Protein AF-A0A7S4EEW3-F1 (afdb_monomer)

InterPro domains:
  IPR026705 HID1/Ecm30 [PTHR21575] (1-795)

Solvent-accessible surface area (backbone atoms only — not comparable to full-atom values): 45426 Å² total; per-residue (Å²): 124,65,68,68,55,42,55,49,52,44,43,50,50,51,49,40,50,68,74,46,93,65,62,86,80,43,58,70,60,53,51,47,61,28,65,49,66,88,47,60,67,58,49,51,67,63,52,37,72,69,52,46,46,42,19,62,76,77,28,41,70,40,41,52,44,52,53,48,53,36,41,51,46,37,45,48,44,64,77,54,75,50,75,92,45,48,65,34,39,51,36,33,35,42,50,47,28,56,41,46,40,60,67,48,50,62,36,64,88,88,60,55,46,64,66,53,48,43,60,34,62,37,59,62,74,84,86,56,57,81,74,64,57,56,77,69,64,81,75,80,80,78,87,84,83,84,81,92,78,92,76,90,82,88,82,90,80,93,76,84,87,74,87,78,76,87,69,83,76,71,85,72,52,77,26,50,50,55,50,44,50,42,30,38,41,42,47,59,57,29,65,82,55,34,26,82,72,74,92,68,87,66,59,88,88,67,67,72,58,82,66,68,83,81,47,73,62,28,51,56,56,28,56,75,39,78,70,48,60,61,65,48,77,40,85,64,48,46,71,67,65,44,78,70,53,38,58,36,71,36,47,51,58,101,32,57,48,77,52,28,73,85,57,66,55,76,70,74,56,53,82,20,31,66,52,41,43,48,41,50,46,27,53,47,33,60,52,47,60,64,41,27,28,45,40,76,73,58,51,62,65,66,50,63,52,49,43,49,64,21,30,70,81,28,45,58,45,52,34,49,50,38,20,30,51,14,43,40,42,61,59,55,48,71,58,78,86,75,50,72,54,52,54,50,34,32,44,50,26,40,50,47,50,47,56,60,56,62,41,40,47,83,34,64,50,63,45,31,22,25,78,82,55,40,54,26,45,47,56,72,62,49,68,38,90,36,38,25,46,53,31,28,53,55,15,51,65,67,39,57,71,42,49,51,50,53,51,52,19,53,31,57,56,46,38,54,80,48,51,59,76,68,46,94,54,80,84,60,46,58,82,78,88,45,61,67,45,50,51,52,47,51,41,47,41,57,70,56,17,86,55,44,50,59,44,41,49,75,76,48,71,54,61,56,50,50,53,40,42,46,49,51,37,52,74,33,27,64,41,73,87,38,45,64,59,39,49,55,46,48,50,49,47,30,50,48,28,42,35,71,52,43,23,48,58,29,55,48,76,53,82,82,84,68,87,61,92,68,81,89,75,70,37,19,40,50,34,55,51,48,46,37,49,46,42,42,74,78,58,31,31,78,88,48,59,85,46,48,63,54,49,44,46,31,51,33,38,24,26,52,44,46,55,50,57,24,55,63,34,27,45,46,56,53,50,50,50,55,51,44,68,29,50,68,40,37,51,67,33,91,69,42,50,56,61,46,27,40,53,37,46,28,52,43,30,27,58,68,63,20,42,77,48,26,38,40,38,55,51,42,49,56,78,42,47,65,65,54,50,53,63,75,68,62,43,70,68,60,47,39,54,41,38,44,72,62,46,54,96,78,54,77,50,88,75,48,58,55,46,52,52,47,51,71,66,42,64,76,52,74,54,50,71,60,43,87,82,41,90,77,78,80,95,82,71,85,69,68,82,42,72,65,56,53,48,51,49,61,74,60,42,64,53,64,50,59,48,48,52,43,70,58,50,44,61,57,53,52,50,54,33,60,77,47,76,66,71,67,57,71,66,60,54,46,54,55,54,54,73,61,78,62,81,91,66,54,71,82,74,73,82,88,73,70,71,58,71,74,93,50,70,45,52,52,44,38,50,52,40,50,52,52,50,50,54,52,69,74,34,63,93,66,64,55,68,63,61,89,55,39,45,26,53,90,63,83,77,78,79,85,128

Foldseek 3Di:
DPLVVLLVLLLVLLVCLLPHDDALPPPVSLCSNLVRDDDLLSLPVSCDLVSLLSCVPPVVVSVLSLLLLLLLLLLCCLVPVDPVCLSSNLSSLSNLLQNLQSLLLPDDDPPNPVSSCCSQPNQDPPPPDPSSVVSVPVPDDDPDDDDDDDDDDDDDDDDDDDDDDPDDDPPRDGGSLLSLLLSLLSQCQDDPQQFDDDPPPPPPPPPPDVPDPQDPQLQVLLVVPVLSNDAAEDADFQFLQQVQLQSQLAAAFNHDQVSHPPRDDSVVSVVNLSSNLSSLSSLVSSLCSLQQDFLVPDDLLPRPSLCSCFASVRPSNSSLLRNLLRLQLVDAQLDPDDDPSSLSSNLSSLLSLLSNLQHFDAADLRFYAYPSRGTHDHPVQRPDRRHGSSRNSLQPRRDLRNLVSNVNSLLRLLCLVWVCVVDPDRPSGHRHDNNQSSLSVVLSNLPRHPRNLVSCLPPHLCVSVLVSLLVLLQVCQAPPVCVLSNVSSLQSLQQSLLDQSSLQSQQQWDDDDTPDPQDDWTGGNLLSLLSSLLCSVPPGDPVCVVCLVSSLLSLLSNLLNHQAYTLVSLLSLVVVLLVLLQLLQVQVDLCSLVSNLSSLSSVLSCVVRRQLRYLSNLLSLLVVVVSLVCLVPDDLVNSQVSNCVNCPPDDPDPSPPCVVVVVVVPDPSAAPCCCVVPVPDDPPDNRGDDPVSSVCSVVSHPSQQSNLSNVPVNVVVVVVCVVVVNPDDPVNSSVVSNPDDCPPRGDDRDDRDRDHDDDDPRVSSNSVLSSVVVVQVVCPVSRSHDQVSGNSDHDDDDPPD

pLDDT: mean 83.29, std 20.19, range [22.03, 98.69]

Secondary structure (DSSP, 8-state):
-HHHHHHHHHHHHHHHHHHS---TT-HHHHHHHHHS--SHHHHHHHS-HHHHHHHHHT-HHHHHHHHHHHHHHHHHHHHS--GGGHHHHHHHHHHHHHHHHHHH----TT---HHHHHHHH--S-SSS-TTTTGGGSTT---------------------------------PPPHHHHHHHHHHHHTT-BTTTB--------TT----S-----HHHHHHHHTSGGGSSPEE-S--EE-S-SSGGG-SS-BTTB-GGGSTTS--TTTTGGGHHHHHHHHHHHHHHT-GGGGS-TTT--TTT-HHHHHHHSTT-TTHHHHHHHHHHHHHH--TTSS---HHHHHHHHHHHHHHHHHTTSSSPP--S-EE-TTS-BEE-HHHHTSTT--HHHHHHHT---HHHHHHHHHHHHHHHHTTTSGGG-SSTTSSPPP--HHHHHHHHHHHHHH-TTHHHHHHHTS-THHHHHHHHHHHHHHTT-GGGHHHHHHHHHHHHHHHTSHHHHHHTTSBP----SS-PPP--SBHHHHHHHHHHHHHHHS-GGGGGGHHHHHHHHHHHGGG-S---HHHHHHHHHHHHHHTSHHHHTSSGGGGHHHHHHHHHHHHHHHHSGGG-HHHHHHHHTTHHHHHHHHT--HHHHHHHHHHHH-SS---TTTHHHHHHHSSS-GGGS--GGGTS-----SS-----HHHHHHHHHH---HHHHHHHHHHHHHHHHHHHHTTT---HHHHHHHHHH---TTTSPPPPPPP-------HHHHHHHHHHHHHHHHHHTTTTT-S-GGG--SS--------

Structure (mmCIF, N/CA/C/O backbone):
data_AF-A0A7S4EEW3-F1
#
_entry.id   AF-A0A7S4EEW3-F1
#
loop_
_atom_site.group_PDB
_atom_site.id
_atom_site.type_symbol
_atom_site.label_atom_id
_atom_site.label_alt_id
_atom_site.label_comp_id
_atom_site.label_asym_id
_atom_site.label_entity_id
_atom_site.label_seq_id
_atom_site.pdbx_PDB_ins_code
_atom_site.Cartn_x
_atom_site.Cartn_y
_atom_site.Cartn_z
_atom_site.occupancy
_atom_site.B_iso_or_equiv
_atom_site.auth_seq_id
_atom_site.auth_comp_id
_atom_site.auth_asym_id
_atom_site.auth_atom_id
_atom_site.pdbx_PDB_model_num
ATOM 1 N N . MET A 1 1 ? 32.432 27.098 -22.405 1.00 44.16 1 MET A N 1
ATOM 2 C CA . MET A 1 1 ? 31.921 27.319 -23.777 1.00 44.16 1 MET A CA 1
ATOM 3 C C . MET A 1 1 ? 31.431 26.036 -24.467 1.00 44.16 1 MET A C 1
ATOM 5 O O . MET A 1 1 ? 30.596 26.168 -25.343 1.00 44.16 1 MET A O 1
ATOM 9 N N . GLY A 1 2 ? 31.849 24.818 -24.072 1.00 57.94 2 GLY A N 1
ATOM 10 C CA . GLY A 1 2 ? 31.434 23.568 -24.751 1.00 57.94 2 GLY A CA 1
ATOM 11 C C . GLY A 1 2 ? 30.026 23.025 -24.437 1.00 57.94 2 GLY A C 1
ATOM 12 O O . GLY A 1 2 ? 29.380 22.487 -25.329 1.00 57.94 2 GLY A O 1
ATOM 13 N N . ALA A 1 3 ? 29.508 23.209 -23.215 1.00 62.19 3 ALA A N 1
ATOM 14 C CA . ALA A 1 3 ? 28.193 22.668 -22.830 1.00 62.19 3 ALA A CA 1
ATOM 15 C C . ALA A 1 3 ? 27.026 23.307 -23.610 1.00 62.19 3 ALA A C 1
ATOM 17 O O . ALA A 1 3 ? 26.133 22.608 -24.067 1.00 62.19 3 ALA A O 1
ATOM 18 N N . SER A 1 4 ? 27.073 24.625 -23.840 1.00 70.56 4 SER A N 1
ATOM 19 C CA . SER A 1 4 ? 26.030 25.331 -24.602 1.00 70.56 4 SER A CA 1
ATOM 20 C C . SER A 1 4 ? 25.993 24.931 -26.079 1.00 70.56 4 SER A C 1
ATOM 22 O O . SER A 1 4 ? 24.920 24.926 -26.663 1.00 70.56 4 SER A O 1
ATOM 24 N N . ALA A 1 5 ? 27.146 24.615 -26.679 1.00 76.19 5 ALA A N 1
ATOM 25 C CA . ALA A 1 5 ? 27.223 24.204 -28.082 1.00 76.19 5 ALA A CA 1
ATOM 26 C C . ALA A 1 5 ? 26.757 22.753 -28.281 1.00 76.19 5 ALA A C 1
ATOM 28 O O . ALA A 1 5 ? 26.101 22.449 -29.268 1.00 76.19 5 ALA A O 1
ATOM 29 N N . SER A 1 6 ? 27.064 21.872 -27.324 1.00 81.44 6 SER A N 1
ATOM 30 C CA . SER A 1 6 ? 26.616 20.471 -27.342 1.00 81.44 6 SER A CA 1
ATOM 31 C C . SER A 1 6 ? 25.094 20.397 -27.186 1.00 81.44 6 SER A C 1
ATOM 33 O O . SER A 1 6 ? 24.416 19.755 -27.974 1.00 81.44 6 SER A O 1
ATOM 35 N N . ARG A 1 7 ? 24.542 21.168 -26.245 1.00 85.38 7 ARG A N 1
ATOM 36 C CA . ARG A 1 7 ? 23.096 21.284 -26.037 1.00 85.38 7 ARG A CA 1
ATOM 37 C C . ARG A 1 7 ? 22.341 21.750 -27.291 1.00 85.38 7 ARG A C 1
ATOM 39 O O . ARG A 1 7 ? 21.260 21.244 -27.581 1.00 85.38 7 ARG A O 1
ATOM 46 N N . GLU A 1 8 ? 22.906 22.702 -28.033 1.00 87.44 8 GLU A N 1
ATOM 47 C CA . GLU A 1 8 ? 22.299 23.194 -29.276 1.00 87.44 8 GLU A CA 1
ATOM 48 C C . GLU A 1 8 ? 22.312 22.132 -30.382 1.00 87.44 8 GLU A C 1
ATOM 50 O O . GLU A 1 8 ? 21.296 21.916 -31.028 1.00 87.44 8 GLU A O 1
ATOM 55 N N . LYS A 1 9 ? 23.401 21.374 -30.520 1.00 88.62 9 LYS A N 1
ATOM 56 C CA . LYS A 1 9 ? 23.482 20.249 -31.464 1.00 88.62 9 LYS A CA 1
ATOM 57 C C . LYS A 1 9 ? 22.456 19.146 -31.188 1.00 88.62 9 LYS A C 1
ATOM 59 O O . LYS A 1 9 ? 21.845 18.615 -32.114 1.00 88.62 9 LYS A O 1
ATOM 64 N N . PHE A 1 10 ? 22.202 18.818 -29.917 1.00 90.25 10 PHE A N 1
ATOM 65 C CA . PHE A 1 10 ? 21.122 17.878 -29.592 1.00 90.25 10 PHE A CA 1
ATOM 66 C C . PHE A 1 10 ? 19.749 18.457 -29.942 1.00 90.25 10 PHE A C 1
ATOM 68 O O . PHE A 1 10 ? 18.904 17.746 -30.477 1.00 90.25 10 PHE A O 1
ATOM 75 N N . ARG A 1 11 ? 19.523 19.756 -29.703 1.00 91.38 11 ARG A N 1
ATOM 76 C CA . ARG A 1 11 ? 18.295 20.437 -30.139 1.00 91.38 11 ARG A CA 1
ATOM 77 C C . ARG A 1 11 ? 18.124 20.374 -31.656 1.00 91.38 11 ARG A C 1
ATOM 79 O O . ARG A 1 11 ? 17.013 20.114 -32.111 1.00 91.38 11 ARG A O 1
ATOM 86 N N . GLU A 1 12 ? 19.186 20.599 -32.423 1.00 92.56 12 GLU A N 1
ATOM 87 C CA . GLU A 1 12 ? 19.181 20.461 -33.884 1.00 92.56 12 GLU A CA 1
ATOM 88 C C . GLU A 1 12 ? 18.814 19.029 -34.293 1.00 92.56 12 GLU A C 1
ATOM 90 O O . GLU A 1 12 ? 17.941 18.846 -35.137 1.00 92.56 12 GLU A O 1
ATOM 95 N N . SER A 1 13 ? 19.376 18.020 -33.619 1.00 93.31 13 SER A N 1
ATOM 96 C CA . SER A 1 13 ? 19.060 16.604 -33.867 1.00 93.31 13 SER A CA 1
ATOM 97 C C . SER A 1 13 ? 17.588 16.277 -33.577 1.00 93.31 13 SER A C 1
ATOM 99 O O . SER A 1 13 ? 16.910 15.640 -34.382 1.00 93.31 13 SER A O 1
ATOM 101 N N . VAL A 1 14 ? 17.049 16.767 -32.455 1.00 92.88 14 VAL A N 1
ATOM 102 C CA . VAL A 1 14 ? 15.623 16.614 -32.116 1.00 92.88 14 VAL A CA 1
ATOM 103 C C . VAL A 1 14 ? 14.734 17.358 -33.115 1.00 92.88 14 VAL A C 1
ATOM 105 O O . VAL A 1 14 ? 13.700 16.828 -33.516 1.00 92.88 14 VAL A O 1
ATOM 108 N N . SER A 1 15 ? 15.137 18.557 -33.547 1.00 93.19 15 SER A N 1
ATOM 109 C CA . SER A 1 15 ? 14.414 19.351 -34.552 1.00 93.19 15 SER A CA 1
ATOM 110 C C . SER A 1 15 ? 14.383 18.629 -35.900 1.00 93.19 15 SER A C 1
ATOM 112 O O . SER A 1 15 ? 13.333 18.553 -36.533 1.00 93.19 15 SER A O 1
ATOM 114 N N . ALA A 1 16 ? 15.493 18.001 -36.291 1.00 93.44 16 ALA A N 1
ATOM 115 C CA . ALA A 1 16 ? 15.561 17.190 -37.497 1.00 93.44 16 ALA A CA 1
ATOM 116 C C . ALA A 1 16 ? 14.566 16.019 -37.446 1.00 93.44 16 ALA A C 1
ATOM 118 O O . ALA A 1 16 ? 13.800 15.844 -38.393 1.00 93.44 16 ALA A O 1
ATOM 119 N N . LEU A 1 17 ? 14.463 15.299 -36.318 1.00 93.88 17 LEU A N 1
ATOM 120 C CA . LEU A 1 17 ? 13.476 14.216 -36.162 1.00 93.88 17 LEU A CA 1
ATOM 121 C C . LEU A 1 17 ? 12.028 14.689 -36.381 1.00 93.88 17 LEU A C 1
ATOM 123 O O . LEU A 1 17 ? 11.202 13.915 -36.869 1.00 93.88 17 LEU A O 1
ATOM 127 N N . ILE A 1 18 ? 11.702 15.942 -36.045 1.00 94.69 18 ILE A N 1
ATOM 128 C CA . ILE A 1 18 ? 10.339 16.488 -36.165 1.00 94.69 18 ILE A CA 1
ATOM 129 C C . ILE A 1 18 ? 10.074 17.286 -37.452 1.00 94.69 18 ILE A C 1
ATOM 131 O O . ILE A 1 18 ? 8.922 17.664 -37.688 1.00 94.69 18 ILE A O 1
ATOM 135 N N . GLU A 1 19 ? 11.093 17.576 -38.262 1.00 93.12 19 GLU A N 1
ATOM 136 C CA . GLU A 1 19 ? 10.976 18.425 -39.461 1.00 93.12 19 GLU A CA 1
ATOM 137 C C . GLU A 1 19 ? 11.358 17.718 -40.763 1.00 93.12 19 GLU A C 1
ATOM 139 O O . GLU A 1 19 ? 10.760 18.020 -41.797 1.00 93.12 19 GLU A O 1
ATOM 144 N N . VAL A 1 20 ? 12.311 16.782 -40.736 1.00 93.50 20 VAL A N 1
ATOM 145 C CA . VAL A 1 20 ? 12.860 16.141 -41.943 1.00 93.50 20 VAL A CA 1
ATOM 146 C C . VAL A 1 20 ? 12.895 14.622 -41.819 1.00 93.50 20 VAL A C 1
ATOM 148 O O . VAL A 1 20 ? 12.907 14.077 -40.715 1.00 93.50 20 VAL A O 1
ATOM 151 N N . ASP A 1 21 ? 12.843 13.917 -42.952 1.00 89.44 21 ASP A N 1
ATOM 152 C CA . ASP A 1 21 ? 12.962 12.453 -42.981 1.00 89.44 21 ASP A CA 1
ATOM 153 C C . ASP A 1 21 ? 14.397 12.075 -42.609 1.00 89.44 21 ASP A C 1
ATOM 155 O O . ASP A 1 21 ? 15.345 12.553 -43.233 1.00 89.44 21 ASP A O 1
ATOM 159 N N . VAL A 1 22 ? 14.551 11.257 -41.566 1.00 91.56 22 VAL A N 1
ATOM 160 C CA . VAL A 1 22 ? 15.863 10.827 -41.075 1.00 91.56 22 VAL A CA 1
ATOM 161 C C . VAL A 1 22 ? 16.059 9.365 -41.441 1.00 91.56 22 VAL A C 1
ATOM 163 O O . VAL A 1 22 ? 15.250 8.519 -41.069 1.00 91.56 22 VAL A O 1
ATOM 166 N N . SER A 1 23 ? 17.123 9.073 -42.190 1.00 90.31 23 SER A N 1
ATOM 167 C CA . SER A 1 23 ? 17.433 7.703 -42.599 1.00 90.31 23 SER A CA 1
ATOM 168 C C . SER A 1 23 ? 17.933 6.871 -41.417 1.00 90.31 23 SER A C 1
ATOM 170 O O . SER A 1 23 ? 18.722 7.344 -40.595 1.00 90.31 23 SER A O 1
ATOM 172 N N . ALA A 1 24 ? 17.541 5.597 -41.368 1.00 87.38 24 ALA A N 1
ATOM 173 C CA . ALA A 1 24 ? 18.102 4.626 -40.432 1.00 87.38 24 ALA A CA 1
ATOM 174 C C . ALA A 1 24 ? 19.623 4.437 -40.621 1.00 87.38 24 ALA A C 1
ATOM 176 O O . ALA A 1 24 ? 20.318 4.145 -39.652 1.00 87.38 24 ALA A O 1
ATOM 177 N N . ASP A 1 25 ? 20.135 4.666 -41.835 1.00 88.06 25 ASP A N 1
ATOM 178 C CA . ASP A 1 25 ? 21.551 4.494 -42.196 1.00 88.06 25 ASP A CA 1
ATOM 179 C C . ASP A 1 25 ? 22.425 5.731 -41.923 1.00 88.06 25 ASP A C 1
ATOM 181 O O . ASP A 1 25 ? 23.634 5.706 -42.168 1.00 88.06 25 ASP A O 1
ATOM 185 N N . ASP A 1 26 ? 21.842 6.833 -41.438 1.00 91.44 26 ASP A N 1
ATOM 186 C CA . ASP A 1 26 ? 22.588 8.055 -41.121 1.00 91.44 26 ASP A CA 1
ATOM 187 C C . ASP A 1 26 ? 23.359 7.902 -39.799 1.00 91.44 26 ASP A C 1
ATOM 189 O O . ASP A 1 26 ? 22.949 8.368 -38.734 1.00 91.44 26 ASP A O 1
ATOM 193 N N . ALA A 1 27 ? 24.479 7.180 -39.860 1.00 88.81 27 ALA A N 1
ATOM 194 C CA . ALA A 1 27 ? 25.293 6.860 -38.692 1.00 88.81 27 ALA A CA 1
ATOM 195 C C . ALA A 1 27 ? 25.801 8.111 -37.960 1.00 88.81 27 ALA A C 1
ATOM 197 O O . ALA A 1 27 ? 25.870 8.099 -36.732 1.00 88.81 27 ALA A O 1
ATOM 198 N N . ASP A 1 28 ? 26.123 9.183 -38.692 1.00 89.81 28 ASP A N 1
ATOM 199 C CA . ASP A 1 28 ? 26.609 10.435 -38.108 1.00 89.81 28 ASP A CA 1
ATOM 200 C C . ASP A 1 28 ? 25.508 11.106 -37.276 1.00 89.81 28 ASP A C 1
ATOM 202 O O . ASP A 1 28 ? 25.762 11.534 -36.146 1.00 89.81 28 ASP A O 1
ATOM 206 N N . PHE A 1 29 ? 24.276 11.132 -37.796 1.00 93.31 29 PHE A N 1
ATOM 207 C CA . PHE A 1 29 ? 23.114 11.632 -37.068 1.00 93.31 29 PHE A CA 1
ATOM 208 C C . PHE A 1 29 ? 22.852 10.836 -35.780 1.00 93.31 29 PHE A C 1
ATOM 210 O O . PHE A 1 29 ? 22.731 11.420 -34.699 1.00 93.31 29 PHE A O 1
ATOM 217 N N . TRP A 1 30 ? 22.775 9.503 -35.871 1.00 92.94 30 TRP A N 1
ATOM 218 C CA . TRP A 1 30 ? 22.457 8.654 -34.716 1.00 92.94 30 TRP A CA 1
ATOM 219 C C . TRP A 1 30 ? 23.559 8.702 -33.652 1.00 92.94 30 TRP A C 1
ATOM 221 O O . TRP A 1 30 ? 23.264 8.807 -32.460 1.00 92.94 30 TRP A O 1
ATOM 231 N N . ASP A 1 31 ? 24.828 8.717 -34.065 1.00 89.12 31 ASP A N 1
ATOM 232 C CA . ASP A 1 31 ? 25.955 8.906 -33.152 1.00 89.12 31 ASP A CA 1
ATOM 233 C C . ASP A 1 31 ? 25.874 10.246 -32.412 1.00 89.12 31 ASP A C 1
ATOM 235 O O . ASP A 1 31 ? 26.145 10.305 -31.208 1.00 89.12 31 ASP A O 1
ATOM 239 N N . GLU A 1 32 ? 25.511 11.325 -33.109 1.00 89.06 32 GLU A N 1
ATOM 240 C CA . GLU A 1 32 ? 25.346 12.642 -32.502 1.00 89.06 32 GLU A CA 1
ATOM 241 C C . GLU A 1 32 ? 24.195 12.647 -31.481 1.00 89.06 32 GLU A C 1
ATOM 243 O O . GLU A 1 32 ? 24.372 13.104 -30.345 1.00 89.06 32 GLU A O 1
ATOM 248 N N . LEU A 1 33 ? 23.055 12.045 -31.832 1.00 91.62 33 LEU A N 1
ATOM 249 C CA . LEU A 1 33 ? 21.888 11.930 -30.958 1.00 91.62 33 LEU A CA 1
ATOM 250 C C . LEU A 1 33 ? 22.201 11.166 -29.656 1.00 91.62 33 LEU A C 1
ATOM 252 O O . LEU A 1 33 ? 21.747 11.568 -28.581 1.00 91.62 33 LEU A O 1
ATOM 256 N N . TRP A 1 34 ? 23.001 10.095 -29.723 1.00 93.44 34 TRP A N 1
ATOM 257 C CA . TRP A 1 34 ? 23.311 9.239 -28.569 1.00 93.44 34 TRP A CA 1
ATOM 258 C C . TRP A 1 34 ? 24.499 9.702 -27.729 1.00 93.44 34 TRP A C 1
ATOM 260 O O . TRP A 1 34 ? 24.549 9.399 -26.537 1.00 93.44 34 TRP A O 1
ATOM 270 N N . LYS A 1 35 ? 25.459 10.439 -28.296 1.00 90.00 35 LYS A N 1
ATOM 271 C CA . LYS A 1 35 ? 26.679 10.859 -27.576 1.00 90.00 35 LYS A CA 1
ATOM 272 C C . LYS A 1 35 ? 26.552 12.208 -26.873 1.00 90.00 35 LYS A C 1
ATOM 274 O O . LYS A 1 35 ? 27.328 12.475 -25.959 1.00 90.00 35 LYS A O 1
ATOM 279 N N . ILE A 1 36 ? 25.636 13.073 -27.306 1.00 87.31 36 ILE A N 1
ATOM 280 C CA . ILE A 1 36 ? 25.587 14.460 -26.828 1.00 87.31 36 ILE A CA 1
ATOM 281 C C . ILE A 1 36 ? 24.903 14.656 -25.464 1.00 87.31 36 ILE A C 1
ATOM 283 O O . ILE A 1 36 ? 25.450 15.426 -24.664 1.00 87.31 36 ILE A O 1
ATOM 287 N N . PRO A 1 37 ? 23.731 14.055 -25.173 1.00 87.94 37 PRO A N 1
ATOM 288 C CA . PRO A 1 37 ? 23.024 14.332 -23.926 1.00 87.94 37 PRO A CA 1
ATOM 289 C C . PRO A 1 37 ? 23.844 13.946 -22.697 1.00 87.94 37 PRO A C 1
ATOM 291 O O . PRO A 1 37 ? 24.462 12.883 -22.650 1.00 87.94 37 PRO A O 1
ATOM 294 N N . ASN A 1 38 ? 23.818 14.793 -21.670 1.00 84.94 38 ASN A N 1
ATOM 295 C CA . ASN A 1 38 ? 24.605 14.584 -20.452 1.00 84.94 38 ASN A CA 1
ATOM 296 C C . ASN A 1 38 ? 23.744 14.146 -19.258 1.00 84.94 38 ASN A C 1
ATOM 298 O O . ASN A 1 38 ? 24.268 13.580 -18.294 1.00 84.94 38 ASN A O 1
ATOM 302 N N . SER A 1 39 ? 22.428 14.383 -19.299 1.00 90.38 39 SER A N 1
ATOM 303 C CA . SER A 1 39 ? 21.500 13.987 -18.236 1.00 90.38 39 SER A CA 1
ATOM 304 C C . SER A 1 39 ? 20.073 13.746 -18.741 1.00 90.38 39 SER A C 1
ATOM 306 O O . SER A 1 39 ? 19.706 14.170 -19.837 1.00 90.38 39 SER A O 1
ATOM 308 N N . GLY A 1 40 ? 19.249 13.071 -17.932 1.00 89.31 40 GLY A N 1
ATOM 309 C CA . GLY A 1 40 ? 17.827 12.889 -18.230 1.00 89.31 40 GLY A CA 1
ATOM 310 C C . GLY A 1 40 ? 17.055 14.212 -18.268 1.00 89.31 40 GLY A C 1
ATOM 311 O O . GLY A 1 40 ? 16.172 14.377 -19.103 1.00 89.31 40 GLY A O 1
ATOM 312 N N . GLU A 1 41 ? 17.421 15.188 -17.431 1.00 91.25 41 GLU A N 1
ATOM 313 C CA . GLU A 1 41 ? 16.817 16.528 -17.438 1.00 91.25 41 GLU A CA 1
ATOM 314 C C . GLU A 1 41 ? 17.016 17.231 -18.787 1.00 91.25 41 GLU A C 1
ATOM 316 O O . GLU A 1 41 ? 16.074 17.819 -19.313 1.00 91.25 41 GLU A O 1
ATOM 321 N N . GLU A 1 42 ? 18.212 17.122 -19.375 1.00 91.75 42 GLU A N 1
ATOM 322 C CA . GLU A 1 42 ? 18.508 17.686 -20.696 1.00 91.75 42 GLU A CA 1
ATOM 323 C C . GLU A 1 42 ? 17.638 17.049 -21.790 1.00 91.75 42 GLU A C 1
ATOM 325 O O . GLU A 1 42 ? 17.070 17.766 -22.615 1.00 91.75 42 GLU A O 1
ATOM 330 N N . VAL A 1 43 ? 17.462 15.723 -21.757 1.00 94.06 43 VAL A N 1
ATOM 331 C CA . VAL A 1 43 ? 16.590 15.001 -22.700 1.00 94.06 43 VAL A CA 1
ATOM 332 C C . VAL A 1 43 ? 15.131 15.443 -22.563 1.00 94.06 43 VAL A C 1
ATOM 334 O O . VAL A 1 43 ? 14.480 15.731 -23.564 1.00 94.06 43 VAL A O 1
ATOM 337 N N . PHE A 1 44 ? 14.608 15.539 -21.338 1.00 93.56 44 PHE A N 1
ATOM 338 C CA . PHE A 1 44 ? 13.211 15.922 -21.093 1.00 93.56 44 PHE A CA 1
ATOM 339 C C . PHE A 1 44 ? 12.924 17.380 -21.459 1.00 93.56 44 PHE A C 1
ATOM 341 O O . PHE A 1 44 ? 11.829 17.692 -21.925 1.00 93.56 44 PHE A O 1
ATOM 348 N N . GLU A 1 45 ? 13.898 18.269 -21.264 1.00 91.38 45 GLU A N 1
ATOM 349 C CA . GLU A 1 45 ? 13.786 19.675 -21.647 1.00 91.38 45 GLU A CA 1
ATOM 350 C C . GLU A 1 45 ? 13.816 19.856 -23.172 1.00 91.38 45 GLU A C 1
ATOM 352 O O . GLU A 1 45 ? 13.097 20.696 -23.714 1.00 91.38 45 GLU A O 1
ATOM 357 N N . LEU A 1 46 ? 14.655 19.086 -23.872 1.00 92.06 46 LEU A N 1
ATOM 358 C CA . LEU A 1 46 ? 14.864 19.228 -25.316 1.00 92.06 46 LEU A CA 1
ATOM 359 C C . LEU A 1 46 ? 13.887 18.407 -26.159 1.00 92.06 46 LEU A C 1
ATOM 361 O O . LEU A 1 46 ? 13.650 18.770 -27.308 1.00 92.06 46 LEU A O 1
ATOM 365 N N . ILE A 1 47 ? 13.256 17.385 -25.579 1.00 94.19 47 ILE A N 1
ATOM 366 C CA . ILE A 1 47 ? 12.121 16.659 -26.158 1.00 94.19 47 ILE A CA 1
ATOM 367 C C . ILE A 1 47 ? 10.848 17.038 -25.371 1.00 94.19 47 ILE A C 1
ATOM 369 O O . ILE A 1 47 ? 10.397 16.287 -24.496 1.00 94.19 47 ILE A O 1
ATOM 373 N N . PRO A 1 48 ? 10.242 18.216 -25.622 1.00 93.06 48 PRO A N 1
ATOM 374 C CA . PRO A 1 48 ? 9.005 18.621 -24.953 1.00 93.06 48 PRO A CA 1
ATOM 375 C C . PRO A 1 48 ? 7.823 17.710 -25.345 1.00 93.06 48 PRO A C 1
ATOM 377 O O . PRO A 1 48 ? 7.888 17.043 -26.381 1.00 93.06 48 PRO A O 1
ATOM 380 N N . PRO A 1 49 ? 6.715 17.692 -24.569 1.00 92.25 49 PRO A N 1
ATOM 381 C CA . PRO A 1 49 ? 5.559 16.835 -24.864 1.00 92.25 49 PRO A CA 1
ATOM 382 C C . PRO A 1 49 ? 5.010 17.041 -26.283 1.00 92.25 49 PRO A C 1
ATOM 384 O O . PRO A 1 49 ? 4.650 16.091 -26.970 1.00 92.25 49 PRO A O 1
ATOM 387 N N . SER A 1 50 ? 5.018 18.289 -26.760 1.00 92.38 50 SER A N 1
ATOM 388 C CA . SER A 1 50 ? 4.613 18.645 -28.122 1.00 92.38 50 SER A CA 1
ATOM 389 C C . SER A 1 50 ? 5.494 18.007 -29.199 1.00 92.38 50 SER A C 1
ATOM 391 O O . SER A 1 50 ? 4.967 17.562 -30.214 1.00 92.38 50 SER A O 1
ATOM 393 N N . ALA A 1 51 ? 6.811 17.918 -28.986 1.00 94.00 51 ALA A N 1
ATOM 394 C CA . ALA A 1 51 ? 7.722 17.264 -29.923 1.00 94.00 51 ALA A CA 1
ATOM 395 C C . ALA A 1 51 ? 7.499 15.747 -29.945 1.00 94.00 51 ALA A C 1
ATOM 397 O O . ALA A 1 51 ? 7.409 15.166 -31.022 1.00 94.00 51 ALA A O 1
ATOM 398 N N . ALA A 1 52 ? 7.333 15.117 -28.776 1.00 92.94 52 ALA A N 1
ATOM 399 C CA . ALA A 1 52 ? 7.041 13.685 -28.683 1.00 92.94 52 ALA A CA 1
ATOM 400 C C . ALA A 1 52 ? 5.716 13.318 -29.380 1.00 92.94 52 ALA A C 1
ATOM 402 O O . ALA A 1 52 ? 5.665 12.367 -30.158 1.00 92.94 52 ALA A O 1
ATOM 403 N N . ARG A 1 53 ? 4.658 14.119 -29.187 1.00 91.50 53 ARG A N 1
ATOM 404 C CA . ARG A 1 53 ? 3.380 13.932 -29.898 1.00 91.50 53 ARG A CA 1
ATOM 405 C C . ARG A 1 53 ? 3.496 14.198 -31.390 1.00 91.50 53 ARG A C 1
ATOM 407 O O . ARG A 1 53 ? 2.945 13.434 -32.169 1.00 91.50 53 ARG A O 1
ATOM 414 N N . LYS A 1 54 ? 4.265 15.209 -31.809 1.00 93.75 54 LYS A N 1
ATOM 415 C CA . LYS A 1 54 ? 4.542 15.451 -33.232 1.00 93.75 54 LYS A CA 1
ATOM 416 C C . LYS A 1 54 ? 5.264 14.263 -33.879 1.00 93.75 54 LYS A C 1
ATOM 418 O O . LYS A 1 54 ? 4.911 13.878 -34.991 1.00 93.75 54 LYS A O 1
ATOM 423 N N . LEU A 1 55 ? 6.209 13.632 -33.173 1.00 92.88 55 LEU A N 1
ATOM 424 C CA . LEU A 1 55 ? 6.842 12.388 -33.627 1.00 92.88 55 LEU A CA 1
ATOM 425 C C . LEU A 1 55 ? 5.821 11.263 -33.819 1.00 92.88 55 LEU A C 1
ATOM 427 O O . LEU A 1 55 ? 5.815 10.623 -34.865 1.00 92.88 55 LEU A O 1
ATOM 431 N N . ARG A 1 56 ? 4.925 11.055 -32.853 1.00 91.62 56 ARG A N 1
ATOM 432 C CA . ARG A 1 56 ? 3.877 10.025 -32.932 1.00 91.62 56 ARG A CA 1
ATOM 433 C C . ARG A 1 56 ? 2.840 10.297 -34.021 1.00 91.62 56 ARG A C 1
ATOM 435 O O . ARG A 1 56 ? 2.466 9.399 -34.770 1.00 91.62 56 ARG A O 1
ATOM 442 N N . ASP A 1 57 ? 2.345 11.523 -34.096 1.00 90.62 57 ASP A N 1
ATOM 443 C CA . ASP A 1 57 ? 1.161 11.848 -34.886 1.00 90.62 57 ASP A CA 1
ATOM 444 C C . ASP A 1 57 ? 1.512 12.225 -36.329 1.00 90.62 57 ASP A C 1
ATOM 446 O O . ASP A 1 57 ? 0.827 11.789 -37.253 1.00 90.62 57 ASP A O 1
ATOM 450 N N . GLU A 1 58 ? 2.597 12.979 -36.538 1.00 93.06 58 GLU A N 1
ATOM 451 C CA . GLU A 1 58 ? 2.973 13.526 -37.850 1.00 93.06 58 GLU A CA 1
ATOM 452 C C . GLU A 1 58 ? 4.195 12.836 -38.474 1.00 93.06 58 GLU A C 1
ATOM 454 O O . GLU A 1 58 ? 4.321 12.802 -39.698 1.00 93.06 58 GLU A O 1
ATOM 459 N N . ARG A 1 59 ? 5.115 12.299 -37.660 1.00 94.56 59 ARG A N 1
ATO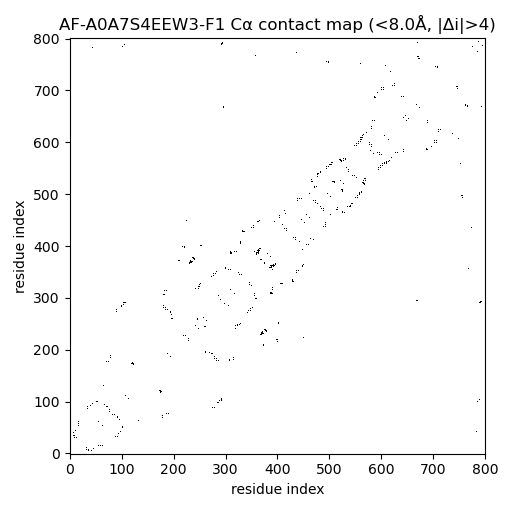M 460 C CA . ARG A 1 59 ? 6.430 11.797 -38.110 1.00 94.56 59 ARG A CA 1
ATOM 461 C C . ARG A 1 59 ? 6.688 10.351 -37.664 1.00 94.56 59 ARG A C 1
ATOM 463 O O . ARG A 1 59 ? 7.796 10.010 -37.254 1.00 94.56 59 ARG A O 1
ATOM 470 N N . PHE A 1 60 ? 5.668 9.494 -37.763 1.00 92.56 60 PHE A N 1
ATOM 471 C CA . PHE A 1 60 ? 5.696 8.141 -37.191 1.00 92.56 60 PHE A CA 1
ATOM 472 C C . PHE A 1 60 ? 6.849 7.262 -37.711 1.00 92.56 60 PHE A C 1
ATOM 474 O O . PHE A 1 60 ? 7.411 6.498 -36.939 1.00 92.56 60 PHE A O 1
ATOM 481 N N . ALA A 1 61 ? 7.261 7.397 -38.977 1.00 92.94 61 ALA A N 1
ATOM 482 C CA . ALA A 1 61 ? 8.407 6.650 -39.518 1.00 92.94 61 ALA A CA 1
ATOM 483 C C . ALA A 1 61 ? 9.727 6.996 -38.796 1.00 92.94 61 ALA A C 1
ATOM 485 O O . ALA A 1 61 ? 10.490 6.108 -38.412 1.00 92.94 61 ALA A O 1
ATOM 486 N N . ASN A 1 62 ? 9.956 8.284 -38.511 1.00 95.25 62 ASN A N 1
ATOM 487 C CA . ASN A 1 62 ? 11.107 8.722 -37.718 1.00 95.25 62 ASN A CA 1
ATOM 488 C C . ASN A 1 62 ? 11.016 8.199 -36.276 1.00 95.25 62 ASN A C 1
ATOM 490 O O . ASN A 1 62 ? 12.031 7.816 -35.703 1.00 95.25 62 ASN A O 1
ATOM 494 N N . LEU A 1 63 ? 9.813 8.163 -35.687 1.00 94.44 63 LEU A N 1
ATOM 495 C CA . LEU A 1 63 ? 9.586 7.585 -34.358 1.00 94.44 63 LEU A CA 1
ATOM 496 C C . LEU A 1 63 ? 9.877 6.078 -34.328 1.00 94.44 63 LEU A C 1
ATOM 498 O O . LEU A 1 63 ? 10.554 5.613 -33.415 1.00 94.44 63 LEU A O 1
ATOM 502 N N . ALA A 1 64 ? 9.393 5.332 -35.321 1.00 93.31 64 ALA A N 1
ATOM 503 C CA . ALA A 1 64 ? 9.643 3.903 -35.469 1.00 93.31 64 ALA A CA 1
ATOM 504 C C . ALA A 1 64 ? 11.144 3.620 -35.608 1.00 93.31 64 ALA A C 1
ATOM 506 O O . ALA A 1 64 ? 11.677 2.765 -34.899 1.00 93.31 64 ALA A O 1
ATOM 507 N N . THR A 1 65 ? 11.847 4.405 -36.431 1.00 94.25 65 THR A N 1
ATOM 508 C CA . THR A 1 65 ? 13.305 4.307 -36.580 1.00 94.25 65 THR A CA 1
ATOM 509 C C . THR A 1 65 ? 14.022 4.642 -35.270 1.00 94.25 65 THR A C 1
ATOM 511 O O . THR A 1 65 ? 14.861 3.867 -34.822 1.00 94.25 65 THR A O 1
ATOM 514 N N . LEU A 1 66 ? 13.653 5.742 -34.602 1.00 95.94 66 LEU A N 1
ATOM 515 C CA . LEU A 1 66 ? 14.202 6.151 -33.303 1.00 95.94 66 LEU A CA 1
ATOM 516 C C . LEU A 1 66 ? 14.050 5.047 -32.246 1.00 95.94 66 LEU A C 1
ATOM 518 O O . LEU A 1 66 ? 15.007 4.725 -31.542 1.00 95.94 66 LEU A O 1
ATOM 522 N N . PHE A 1 67 ? 12.852 4.469 -32.142 1.00 95.50 67 PHE A N 1
ATOM 523 C CA . PHE A 1 67 ? 12.538 3.405 -31.192 1.00 95.50 67 PHE A CA 1
ATOM 524 C C . PHE A 1 67 ? 13.321 2.124 -31.506 1.00 95.50 67 PHE A C 1
ATOM 526 O O . PHE A 1 67 ? 13.916 1.532 -30.606 1.00 95.50 67 PHE A O 1
ATOM 533 N N . THR A 1 68 ? 13.386 1.738 -32.782 1.00 94.62 68 THR A N 1
ATOM 534 C CA . THR A 1 68 ? 14.122 0.554 -33.253 1.00 94.62 68 THR A CA 1
ATOM 535 C C . THR A 1 68 ? 15.624 0.696 -33.013 1.00 94.62 68 THR A C 1
ATOM 537 O O . THR A 1 68 ? 16.227 -0.188 -32.412 1.00 94.62 68 THR A O 1
ATOM 540 N N . GLN A 1 69 ? 16.222 1.829 -33.396 1.00 94.44 69 GLN A N 1
ATOM 541 C CA . GLN A 1 69 ? 17.648 2.108 -33.201 1.00 94.44 69 GLN A CA 1
ATOM 542 C C . GLN A 1 69 ? 18.022 2.133 -31.717 1.00 94.44 69 GLN A C 1
ATOM 544 O O . GLN A 1 69 ? 18.990 1.495 -31.311 1.00 94.44 69 GLN A O 1
ATOM 549 N N . ALA A 1 70 ? 17.229 2.810 -30.880 1.00 96.56 70 ALA A N 1
ATOM 550 C CA . ALA A 1 70 ? 17.465 2.817 -29.441 1.00 96.56 70 ALA A CA 1
ATOM 551 C C . ALA A 1 70 ? 17.364 1.400 -28.849 1.00 96.56 70 ALA A C 1
ATOM 553 O O . ALA A 1 70 ? 18.228 1.005 -28.070 1.00 96.56 70 ALA A O 1
ATOM 554 N N . THR A 1 71 ? 16.362 0.613 -29.254 1.00 96.44 71 THR A N 1
ATOM 555 C CA . THR A 1 71 ? 16.190 -0.783 -28.811 1.00 96.44 71 THR A CA 1
ATOM 556 C C . THR A 1 71 ? 17.371 -1.658 -29.230 1.00 96.44 71 THR A C 1
ATOM 558 O O . THR A 1 71 ? 17.899 -2.402 -28.403 1.00 96.44 71 THR A O 1
ATOM 561 N N . ALA A 1 72 ? 17.837 -1.530 -30.475 1.00 94.12 72 ALA A N 1
ATOM 562 C CA . ALA A 1 72 ? 18.996 -2.257 -30.986 1.00 94.12 72 ALA A CA 1
ATOM 563 C C . ALA A 1 72 ? 20.269 -1.920 -30.194 1.00 94.12 72 ALA A C 1
ATOM 565 O O . ALA A 1 72 ? 20.992 -2.826 -29.788 1.00 94.12 72 ALA A O 1
ATOM 566 N N . GLN A 1 73 ? 20.496 -0.641 -29.878 1.00 94.38 73 GLN A N 1
ATOM 567 C CA . GLN A 1 73 ? 21.611 -0.204 -29.028 1.00 94.38 73 GLN A CA 1
ATOM 568 C C . GLN A 1 73 ? 21.531 -0.794 -27.609 1.00 94.38 73 GLN A C 1
ATOM 570 O O . GLN A 1 73 ? 22.549 -1.221 -27.057 1.00 94.38 73 GLN A O 1
ATOM 575 N N . LEU A 1 74 ? 20.329 -0.869 -27.014 1.00 97.19 74 LEU A N 1
ATOM 576 C CA . LEU A 1 74 ? 20.144 -1.516 -25.709 1.00 97.19 74 LEU A CA 1
ATOM 577 C C . LEU A 1 74 ? 20.433 -3.025 -25.767 1.00 97.19 74 LEU A C 1
ATOM 579 O O . LEU A 1 74 ? 21.062 -3.564 -24.858 1.00 97.19 74 LEU A O 1
ATOM 583 N N . CYS A 1 75 ? 20.013 -3.711 -26.831 1.00 96.19 75 CYS A N 1
ATOM 584 C CA . CYS A 1 75 ? 20.314 -5.133 -27.016 1.00 96.19 75 CYS A CA 1
ATOM 585 C C . CYS A 1 75 ? 21.820 -5.351 -27.218 1.00 96.19 75 CYS A C 1
ATOM 587 O O . CYS A 1 75 ? 22.428 -6.177 -26.537 1.00 96.19 75 CYS A O 1
ATOM 589 N N . GLN A 1 76 ? 22.455 -4.531 -28.059 1.00 94.56 76 GLN A N 1
ATOM 590 C CA . GLN A 1 76 ? 23.884 -4.611 -28.348 1.00 94.56 76 GLN A CA 1
ATOM 591 C C . GLN A 1 76 ? 24.742 -4.434 -27.090 1.00 94.56 76 GLN A C 1
ATOM 593 O O . GLN A 1 76 ? 25.717 -5.169 -26.909 1.00 94.56 76 GLN A O 1
ATOM 598 N N . ILE A 1 77 ? 24.398 -3.491 -26.202 1.00 94.69 77 ILE A N 1
ATOM 599 C CA . ILE A 1 77 ? 25.170 -3.284 -24.969 1.00 94.69 77 ILE A CA 1
ATOM 600 C C . ILE A 1 77 ? 24.977 -4.418 -23.957 1.00 94.69 77 ILE A C 1
ATOM 602 O O . ILE A 1 77 ? 25.881 -4.697 -23.169 1.00 94.69 77 ILE A O 1
ATOM 606 N N . VAL A 1 78 ? 23.815 -5.077 -23.973 1.00 94.19 78 VAL A N 1
ATOM 607 C CA . VAL A 1 78 ? 23.537 -6.253 -23.140 1.00 94.19 78 VAL A CA 1
ATOM 608 C C . VAL A 1 78 ? 24.345 -7.455 -23.623 1.00 94.19 78 VAL A C 1
ATOM 610 O O . VAL A 1 78 ? 24.954 -8.145 -22.806 1.00 94.19 78 VAL A O 1
ATOM 613 N N . GLU A 1 79 ? 24.396 -7.678 -24.935 1.00 91.62 79 GLU A N 1
ATOM 614 C CA . GLU A 1 79 ? 25.170 -8.766 -25.541 1.00 91.62 79 GLU A CA 1
ATOM 615 C C . GLU A 1 79 ? 26.683 -8.527 -25.449 1.00 91.62 79 GLU A C 1
ATOM 617 O O . GLU A 1 79 ? 27.454 -9.441 -25.147 1.00 91.62 79 GLU A O 1
ATOM 622 N N . THR A 1 80 ? 27.117 -7.287 -25.688 1.00 91.94 80 THR A N 1
ATOM 623 C CA . THR A 1 80 ? 28.529 -6.890 -25.744 1.00 91.94 80 THR A CA 1
ATOM 624 C C . THR A 1 80 ? 28.798 -5.636 -24.896 1.00 91.94 80 THR A C 1
ATOM 626 O O . THR A 1 80 ? 28.903 -4.524 -25.421 1.00 91.94 80 THR A O 1
ATOM 629 N N . PRO A 1 81 ? 28.945 -5.783 -23.562 1.00 89.94 81 PRO A N 1
ATOM 630 C CA . PRO A 1 81 ? 29.083 -4.658 -22.638 1.00 89.94 81 PRO A CA 1
ATOM 631 C C . PRO A 1 81 ? 30.471 -4.015 -22.697 1.00 89.94 81 PRO A C 1
ATOM 633 O O . PRO A 1 81 ? 31.333 -4.252 -21.849 1.00 89.94 81 PRO A O 1
ATOM 636 N N . TYR A 1 82 ? 30.701 -3.171 -23.699 1.00 90.19 82 TYR A N 1
ATOM 637 C CA . TYR A 1 82 ? 31.895 -2.338 -23.762 1.00 90.19 82 TYR A CA 1
ATOM 638 C C . TYR A 1 82 ? 31.650 -0.990 -23.084 1.00 90.19 82 TYR A C 1
ATOM 640 O O . TYR A 1 82 ? 30.818 -0.199 -23.522 1.00 90.19 82 TYR A O 1
ATOM 648 N N . ASN A 1 83 ? 32.456 -0.683 -22.064 1.00 89.31 83 ASN A N 1
ATOM 649 C CA . ASN A 1 83 ? 32.318 0.532 -21.253 1.00 89.31 83 ASN A CA 1
ATOM 650 C C . ASN A 1 83 ? 32.268 1.839 -22.061 1.00 89.31 83 ASN A C 1
ATOM 652 O O . ASN A 1 83 ? 31.644 2.802 -21.628 1.00 89.31 83 ASN A O 1
ATOM 656 N N . ILE A 1 84 ? 32.923 1.885 -23.226 1.00 91.19 84 ILE A N 1
ATOM 657 C CA . ILE A 1 84 ? 32.944 3.065 -24.106 1.00 91.19 84 ILE A CA 1
ATOM 658 C C . ILE A 1 84 ? 31.558 3.437 -24.659 1.00 91.19 84 ILE A C 1
ATOM 660 O O . ILE A 1 84 ? 31.370 4.568 -25.096 1.00 91.19 84 ILE A O 1
ATOM 664 N N . TYR A 1 85 ? 30.603 2.504 -24.633 1.00 93.00 85 TYR A N 1
ATOM 665 C CA . TYR A 1 85 ? 29.241 2.683 -25.135 1.00 93.00 85 TYR A CA 1
ATOM 666 C C . TYR A 1 85 ? 28.202 2.845 -24.013 1.00 93.00 85 TYR A C 1
ATOM 668 O O . TYR A 1 85 ? 27.026 3.055 -24.297 1.00 93.00 85 TYR A O 1
ATOM 676 N N . PHE A 1 86 ? 28.599 2.804 -22.735 1.00 94.69 86 PHE A N 1
ATOM 677 C CA . PHE A 1 86 ? 27.653 2.922 -21.616 1.00 94.69 86 PHE A CA 1
ATOM 678 C C . PHE A 1 86 ? 26.913 4.257 -21.583 1.00 94.69 86 PHE A C 1
ATOM 680 O O . PHE A 1 86 ? 25.711 4.265 -21.330 1.00 94.69 86 PHE A O 1
ATOM 687 N N . ASP A 1 87 ? 27.590 5.367 -21.878 1.00 93.44 87 ASP A N 1
ATOM 688 C CA . ASP A 1 87 ? 26.938 6.680 -21.913 1.00 93.44 87 ASP A CA 1
ATOM 689 C C . ASP A 1 87 ? 25.909 6.767 -23.055 1.00 93.44 87 ASP A C 1
ATOM 691 O O . ASP A 1 87 ? 24.822 7.313 -22.872 1.00 93.44 87 ASP A O 1
ATOM 695 N N . GLN A 1 88 ? 26.205 6.153 -24.206 1.00 94.06 88 GLN A N 1
ATOM 696 C CA . GLN A 1 88 ? 25.287 6.090 -25.351 1.00 94.06 88 GLN A CA 1
ATOM 697 C C . GLN A 1 88 ? 24.060 5.234 -25.037 1.00 94.06 88 GLN A C 1
ATOM 699 O O . GLN A 1 88 ? 22.930 5.668 -25.257 1.00 94.06 88 GLN A O 1
ATOM 704 N N . ALA A 1 89 ? 24.265 4.054 -24.446 1.00 95.19 89 ALA A N 1
ATOM 705 C CA . ALA A 1 89 ? 23.172 3.204 -23.993 1.00 95.19 89 ALA A CA 1
ATOM 706 C C . ALA A 1 89 ? 22.310 3.906 -22.931 1.00 95.19 89 ALA A C 1
ATOM 708 O O . ALA A 1 89 ? 21.084 3.850 -22.983 1.00 95.19 89 ALA A O 1
ATOM 709 N N . LEU A 1 90 ? 22.930 4.630 -21.993 1.00 96.38 90 LEU A N 1
ATOM 710 C CA . LEU A 1 90 ? 22.213 5.408 -20.984 1.00 96.38 90 LEU A CA 1
ATOM 711 C C . LEU A 1 90 ? 21.385 6.541 -21.613 1.00 96.38 90 LEU A C 1
ATOM 713 O O . LEU A 1 90 ? 20.280 6.829 -21.154 1.00 96.38 90 LEU A O 1
ATOM 717 N N . ASN A 1 91 ? 21.873 7.162 -22.687 1.00 96.50 91 ASN A N 1
ATOM 718 C CA . ASN A 1 91 ? 21.113 8.152 -23.446 1.00 96.50 91 ASN A CA 1
ATOM 719 C C . ASN A 1 91 ? 19.955 7.528 -24.235 1.00 96.50 91 ASN A C 1
ATOM 721 O O . ASN A 1 91 ? 18.865 8.100 -24.230 1.00 96.50 91 ASN A O 1
ATOM 725 N N . CYS A 1 92 ? 20.125 6.326 -24.793 1.00 97.50 92 CYS A N 1
ATOM 726 C CA . CYS A 1 92 ? 19.019 5.550 -25.365 1.00 97.50 92 CYS A CA 1
ATOM 727 C C . CYS A 1 92 ? 17.939 5.272 -24.304 1.00 97.50 92 CYS A C 1
ATOM 729 O O . CYS A 1 92 ? 16.760 5.525 -24.543 1.00 97.50 92 CYS A O 1
ATOM 731 N N . VAL A 1 93 ? 18.339 4.857 -23.093 1.00 98.12 93 VAL A N 1
ATOM 732 C CA . VAL A 1 93 ? 17.430 4.662 -21.947 1.00 98.12 93 VAL A CA 1
ATOM 733 C C . VAL A 1 93 ? 16.651 5.940 -21.627 1.00 98.12 93 VAL A C 1
ATOM 735 O O . VAL A 1 93 ? 15.431 5.891 -21.467 1.00 98.12 93 VAL A O 1
ATOM 738 N N . ARG A 1 94 ? 17.321 7.097 -21.565 1.00 97.12 94 ARG A N 1
ATOM 739 C CA . ARG A 1 94 ? 16.688 8.398 -21.275 1.00 97.12 94 ARG A CA 1
ATOM 740 C C . ARG A 1 94 ? 15.702 8.826 -22.360 1.00 97.12 94 ARG A C 1
ATOM 742 O O . ARG A 1 94 ? 14.615 9.298 -22.033 1.00 97.12 94 ARG A O 1
ATOM 749 N N . VAL A 1 95 ? 16.063 8.657 -23.633 1.00 96.75 95 VAL A N 1
ATOM 750 C CA . VAL A 1 95 ? 15.194 9.002 -24.768 1.00 96.75 95 VAL A CA 1
ATOM 751 C C . VAL A 1 95 ? 13.977 8.081 -24.815 1.00 96.75 95 VAL A C 1
ATOM 753 O O . VAL A 1 95 ? 12.857 8.576 -24.914 1.00 96.75 95 VAL A O 1
ATOM 756 N N . LEU A 1 96 ? 14.153 6.770 -24.636 1.00 97.31 96 LEU A N 1
ATOM 757 C CA . LEU A 1 96 ? 13.033 5.827 -24.563 1.00 97.31 96 LEU A CA 1
ATOM 758 C C . LEU A 1 96 ? 12.118 6.115 -23.366 1.00 97.31 96 LEU A C 1
ATOM 760 O O . LEU A 1 96 ? 10.905 6.171 -23.538 1.00 97.31 96 LEU A O 1
ATOM 764 N N . THR A 1 97 ? 12.683 6.397 -22.185 1.00 97.00 97 THR A N 1
ATOM 765 C CA . THR A 1 97 ? 11.917 6.829 -20.996 1.00 97.00 97 THR A CA 1
ATOM 766 C C . THR A 1 97 ? 11.046 8.045 -21.313 1.00 97.00 97 THR A C 1
ATOM 768 O O . THR A 1 97 ? 9.925 8.157 -20.825 1.00 97.00 97 THR A O 1
ATOM 771 N N . ARG A 1 98 ? 11.551 8.966 -22.142 1.00 95.06 98 ARG A N 1
ATOM 772 C CA . ARG A 1 98 ? 10.817 10.166 -22.529 1.00 95.06 98 ARG A CA 1
ATOM 773 C C . ARG A 1 98 ? 9.729 9.893 -23.564 1.00 95.06 98 ARG A C 1
ATOM 775 O O . ARG A 1 98 ? 8.672 10.496 -23.469 1.00 95.06 98 ARG A O 1
ATOM 782 N N . ILE A 1 99 ? 9.992 9.050 -24.555 1.00 93.94 99 ILE A N 1
ATOM 783 C CA . ILE A 1 99 ? 9.112 8.846 -25.713 1.00 93.94 99 ILE A CA 1
ATOM 784 C C . ILE A 1 99 ? 7.992 7.839 -25.431 1.00 93.94 99 ILE A C 1
ATOM 786 O O . ILE A 1 99 ? 6.869 8.030 -25.893 1.00 93.94 99 ILE A O 1
ATOM 790 N N . LEU A 1 100 ? 8.279 6.784 -24.667 1.00 93.12 100 LEU A N 1
ATOM 791 C CA . LEU A 1 100 ? 7.391 5.632 -24.518 1.00 93.12 100 LEU A CA 1
ATOM 792 C C . LEU A 1 100 ? 6.022 5.981 -23.899 1.00 93.12 100 LEU A C 1
ATOM 794 O O . LEU A 1 100 ? 5.019 5.538 -24.452 1.00 93.12 100 LEU A O 1
ATOM 798 N N . PRO A 1 101 ? 5.907 6.833 -22.859 1.00 92.44 101 PRO A N 1
ATOM 799 C CA . PRO A 1 101 ? 4.595 7.255 -22.368 1.00 92.44 101 PRO A CA 1
ATOM 800 C C . PRO A 1 101 ? 3.729 7.916 -23.451 1.00 92.44 101 PRO A C 1
ATOM 802 O O . PRO A 1 101 ? 2.552 7.600 -23.561 1.00 92.44 101 PRO A O 1
ATOM 805 N N . PHE A 1 102 ? 4.312 8.759 -24.314 1.00 90.75 102 PHE A N 1
ATOM 806 C CA . PHE A 1 102 ? 3.578 9.396 -25.418 1.00 90.75 102 PHE A CA 1
ATOM 807 C C . PHE A 1 102 ? 3.204 8.410 -26.520 1.00 90.75 102 PHE A C 1
ATOM 809 O O . PHE A 1 102 ? 2.159 8.578 -27.147 1.00 90.75 102 PHE A O 1
ATOM 816 N N . LEU A 1 103 ? 4.038 7.393 -26.756 1.00 89.81 103 LEU A N 1
ATOM 817 C CA . LEU A 1 103 ? 3.733 6.297 -27.675 1.00 89.81 103 LEU A CA 1
ATOM 818 C C . LEU A 1 103 ? 2.463 5.547 -27.236 1.00 89.81 103 LEU A C 1
ATOM 820 O O . LEU A 1 103 ? 1.669 5.172 -28.091 1.00 89.81 103 LEU A O 1
ATOM 824 N N . LEU A 1 104 ? 2.254 5.391 -25.922 1.00 87.00 104 LEU A N 1
ATOM 825 C CA . LEU A 1 104 ? 1.131 4.650 -25.335 1.00 87.00 104 LEU A CA 1
ATOM 826 C C . LEU A 1 104 ? -0.137 5.488 -25.063 1.00 87.00 104 LEU A C 1
ATOM 828 O O . LEU A 1 104 ? -1.178 4.913 -24.777 1.00 87.00 104 LEU A O 1
ATOM 832 N N . GLU A 1 105 ? -0.085 6.820 -25.180 1.00 84.56 105 GLU A N 1
ATOM 833 C CA . GLU A 1 105 ? -1.216 7.729 -24.885 1.00 84.56 105 GLU A CA 1
ATOM 834 C C . GLU A 1 105 ? -2.494 7.487 -25.713 1.00 84.56 105 GLU A C 1
ATOM 836 O O . GLU A 1 105 ? -3.570 7.896 -25.290 1.00 84.56 105 GLU A O 1
ATOM 841 N N . LYS A 1 106 ? -2.401 6.906 -26.916 1.00 66.38 106 LYS A N 1
ATOM 842 C CA . LYS A 1 106 ? -3.567 6.651 -27.781 1.00 66.38 106 LYS A CA 1
ATOM 843 C C . LYS A 1 106 ? -4.076 5.229 -27.551 1.00 66.38 106 LYS A C 1
ATOM 845 O O . LYS A 1 106 ? -3.641 4.305 -28.236 1.00 66.38 106 LYS A O 1
ATOM 850 N N . GLY A 1 107 ? -4.972 5.076 -26.580 1.00 53.12 107 GLY A N 1
ATOM 851 C CA . GLY A 1 107 ? -5.455 3.779 -26.110 1.00 53.12 107 GLY A CA 1
ATOM 852 C C . GLY A 1 107 ? -6.922 3.774 -25.686 1.00 53.12 107 GLY A C 1
ATOM 853 O O . GLY A 1 107 ? -7.239 3.187 -24.658 1.00 53.12 107 GLY A O 1
ATOM 854 N N . ASP A 1 108 ? -7.820 4.374 -26.472 1.00 39.97 108 ASP A N 1
ATOM 855 C CA . ASP A 1 108 ? -9.255 4.125 -26.301 1.00 39.97 108 ASP A CA 1
ATOM 856 C C . ASP A 1 108 ? -9.552 2.665 -26.696 1.00 39.97 108 ASP A C 1
ATOM 858 O O . ASP A 1 108 ? -9.333 2.253 -27.837 1.00 39.97 108 ASP A O 1
ATOM 862 N N . LEU A 1 109 ? -10.020 1.875 -25.727 1.00 42.97 109 LEU A N 1
ATOM 863 C CA . LEU A 1 109 ? -10.822 0.651 -25.877 1.00 42.97 109 LEU A CA 1
ATOM 864 C C . LEU A 1 109 ? -10.876 0.038 -27.290 1.00 42.97 109 LEU A C 1
ATOM 866 O O . LEU A 1 109 ? -11.855 0.187 -28.020 1.00 42.97 109 LEU A O 1
ATOM 870 N N . GLY A 1 110 ? -9.865 -0.756 -27.637 1.00 38.78 110 GLY A N 1
ATOM 871 C CA . GLY A 1 110 ? -9.959 -1.701 -28.752 1.00 38.78 110 GLY A CA 1
ATOM 872 C C . GLY A 1 110 ? -9.581 -1.183 -30.141 1.00 38.78 110 GLY A C 1
ATOM 873 O O . GLY A 1 110 ? -9.493 -2.017 -31.034 1.00 38.78 110 GLY A O 1
ATOM 874 N N . ASP A 1 111 ? -9.250 0.101 -30.300 1.00 46.66 111 ASP A N 1
ATOM 875 C CA . ASP A 1 111 ? -8.562 0.631 -31.487 1.00 46.66 111 ASP A CA 1
ATOM 876 C C . ASP A 1 111 ? -7.158 1.117 -31.074 1.00 46.66 111 ASP A C 1
ATOM 878 O O . ASP A 1 111 ? -6.827 2.300 -31.187 1.00 46.66 111 ASP A O 1
ATOM 882 N N . ALA A 1 112 ? -6.321 0.213 -30.540 1.00 59.25 112 ALA A N 1
ATOM 883 C CA . ALA A 1 112 ? -4.889 0.491 -30.403 1.00 59.25 112 ALA A CA 1
ATOM 884 C C . ALA A 1 112 ? -4.391 1.027 -31.753 1.00 59.25 112 ALA A C 1
ATOM 886 O O . ALA A 1 112 ? -4.688 0.401 -32.770 1.00 59.25 112 ALA A O 1
ATOM 887 N N . ASP A 1 113 ? -3.700 2.180 -31.784 1.00 74.62 113 ASP A N 1
ATOM 888 C CA . ASP A 1 113 ? -3.156 2.722 -33.039 1.00 74.62 113 ASP A CA 1
ATOM 889 C C . ASP A 1 113 ? -2.403 1.582 -33.732 1.00 74.62 113 ASP A C 1
ATOM 891 O O . ASP A 1 113 ? -1.381 1.121 -33.221 1.00 74.62 113 ASP A O 1
ATOM 895 N N . GLU A 1 114 ? -2.945 1.081 -34.850 1.00 81.88 114 GLU A N 1
ATOM 896 C CA . GLU A 1 114 ? -2.462 -0.146 -35.495 1.00 81.88 114 GLU A CA 1
ATOM 897 C C . GLU A 1 114 ? -0.965 -0.044 -35.798 1.00 81.88 114 GLU A C 1
ATOM 899 O O . GLU A 1 114 ? -0.248 -1.040 -35.783 1.00 81.88 114 GLU A O 1
ATOM 904 N N . ARG A 1 115 ? -0.467 1.181 -36.008 1.00 86.50 115 ARG A N 1
ATOM 905 C CA . ARG A 1 115 ? 0.950 1.460 -36.237 1.00 86.50 115 ARG A CA 1
ATOM 906 C C . ARG A 1 115 ? 1.785 1.261 -34.974 1.00 86.50 115 ARG A C 1
ATOM 908 O O . ARG A 1 115 ? 2.894 0.747 -35.069 1.00 86.50 115 ARG A O 1
ATOM 915 N N . VAL A 1 116 ? 1.282 1.664 -33.804 1.00 87.25 116 VAL A N 1
ATOM 916 C CA . VAL A 1 116 ? 1.938 1.441 -32.501 1.00 87.25 116 VAL A CA 1
ATOM 917 C C . VAL A 1 116 ? 1.913 -0.039 -32.151 1.00 87.25 116 VAL A C 1
ATOM 919 O O . VAL A 1 116 ? 2.939 -0.587 -31.759 1.00 87.25 116 VAL A O 1
ATOM 922 N N . GLU A 1 117 ? 0.770 -0.694 -32.345 1.00 86.62 117 GLU A N 1
ATOM 923 C CA . GLU A 1 117 ? 0.628 -2.135 -32.144 1.00 86.62 117 GLU A CA 1
ATOM 924 C C . GLU A 1 117 ? 1.604 -2.907 -33.044 1.00 86.62 117 GLU A C 1
ATOM 926 O O . GLU A 1 117 ? 2.371 -3.734 -32.555 1.00 86.62 117 GLU A O 1
ATOM 931 N N . GLN A 1 118 ? 1.677 -2.560 -34.332 1.00 87.44 118 GLN A N 1
ATOM 932 C CA . GLN A 1 118 ? 2.629 -3.155 -35.268 1.00 87.44 118 GLN A CA 1
ATOM 933 C C . GLN A 1 118 ? 4.089 -2.867 -34.884 1.00 87.44 118 GLN A C 1
ATOM 935 O O . GLN A 1 118 ? 4.915 -3.774 -34.942 1.00 87.44 118 GLN A O 1
ATOM 940 N N . LEU A 1 119 ? 4.426 -1.641 -34.465 1.00 89.94 119 LEU A N 1
ATOM 941 C CA . LEU A 1 119 ? 5.789 -1.280 -34.051 1.00 89.94 119 LEU A CA 1
ATOM 942 C C . LEU A 1 119 ? 6.233 -2.050 -32.800 1.00 89.94 119 LEU A C 1
ATOM 944 O O . LEU A 1 119 ? 7.353 -2.549 -32.729 1.00 89.94 119 LEU A O 1
ATOM 948 N N . CYS A 1 120 ? 5.374 -2.105 -31.785 1.00 90.94 120 CYS A N 1
ATOM 949 C CA . CYS A 1 120 ? 5.704 -2.691 -30.493 1.00 90.94 120 CYS A CA 1
ATOM 950 C C . CYS A 1 120 ? 5.640 -4.219 -30.518 1.00 90.94 120 CYS A C 1
ATOM 952 O O . CYS A 1 120 ? 6.485 -4.876 -29.907 1.00 90.94 120 CYS A O 1
ATOM 954 N N . TRP A 1 121 ? 4.640 -4.770 -31.204 1.00 90.56 121 TRP A N 1
ATOM 955 C CA . TRP A 1 121 ? 4.226 -6.163 -31.075 1.00 90.56 121 TRP A CA 1
ATOM 956 C C . TRP A 1 121 ? 4.205 -6.958 -32.383 1.00 90.56 121 TRP A C 1
ATOM 958 O O . TRP A 1 121 ? 4.001 -8.173 -32.332 1.00 90.56 121 TRP A O 1
ATOM 968 N N . GLY A 1 122 ? 4.412 -6.314 -33.533 1.00 85.00 122 GLY A N 1
ATOM 969 C CA . GLY A 1 122 ? 4.485 -6.990 -34.824 1.00 85.00 122 GLY A CA 1
ATOM 970 C C . GLY A 1 122 ? 5.702 -7.913 -34.916 1.00 85.00 122 GLY A C 1
ATOM 971 O O . GLY A 1 122 ? 6.809 -7.538 -34.540 1.00 85.00 122 GLY A O 1
ATOM 972 N N . THR A 1 123 ? 5.494 -9.127 -35.430 1.00 67.38 123 THR A N 1
ATOM 973 C CA . THR A 1 123 ? 6.540 -10.154 -35.614 1.00 67.38 123 THR A CA 1
ATOM 974 C C . THR A 1 123 ? 6.956 -10.339 -37.078 1.00 67.38 123 THR A C 1
ATOM 976 O O . THR A 1 123 ? 7.815 -11.160 -37.380 1.00 67.38 123 THR A O 1
ATOM 979 N N . ASN A 1 124 ? 6.377 -9.555 -37.996 1.00 53.38 124 ASN A N 1
ATOM 980 C CA . ASN A 1 124 ? 6.675 -9.581 -39.426 1.00 53.38 124 ASN A CA 1
ATOM 981 C C . ASN A 1 124 ? 7.075 -8.182 -39.899 1.00 53.38 124 ASN A C 1
ATOM 983 O O . ASN A 1 124 ? 6.417 -7.199 -39.559 1.00 53.38 124 ASN A O 1
ATOM 987 N N . GLY A 1 125 ? 8.072 -8.102 -40.783 1.00 45.81 125 GLY A N 1
ATOM 988 C CA . GLY A 1 125 ? 8.390 -6.904 -41.570 1.00 45.81 125 GLY A CA 1
ATOM 989 C C . GLY A 1 125 ? 7.307 -6.517 -42.590 1.00 45.81 125 GLY A C 1
ATOM 990 O O . GLY A 1 125 ? 7.640 -6.025 -43.665 1.00 45.81 125 GLY A O 1
ATOM 991 N N . ASP A 1 126 ? 6.033 -6.753 -42.280 1.00 40.03 126 ASP A N 1
ATOM 992 C CA . ASP A 1 126 ? 4.886 -6.233 -43.017 1.00 40.03 126 ASP A CA 1
ATOM 993 C C . ASP A 1 126 ? 4.633 -4.802 -42.531 1.00 40.03 126 ASP A C 1
ATOM 995 O O . ASP A 1 126 ? 3.833 -4.543 -41.636 1.00 40.03 126 ASP A O 1
ATOM 999 N N . GLY A 1 127 ? 5.404 -3.869 -43.089 1.00 42.00 127 GLY A N 1
ATOM 1000 C CA . GLY A 1 127 ? 5.267 -2.433 -42.835 1.00 42.00 127 GLY A CA 1
ATOM 1001 C C . GLY A 1 127 ? 6.581 -1.654 -42.835 1.00 42.00 127 GLY A C 1
ATOM 1002 O O . GLY A 1 127 ? 6.540 -0.438 -42.990 1.00 42.00 127 GLY A O 1
ATOM 1003 N N . LEU A 1 128 ? 7.721 -2.341 -42.711 1.00 43.91 128 LEU A N 1
ATOM 1004 C CA . LEU A 1 128 ? 9.052 -1.735 -42.750 1.00 43.91 128 LEU A CA 1
ATOM 1005 C C . LEU A 1 128 ? 9.697 -1.978 -44.123 1.00 43.91 128 LEU A C 1
ATOM 1007 O O . LEU A 1 128 ? 9.702 -3.112 -44.619 1.00 43.91 128 LEU A O 1
ATOM 1011 N N . ASN A 1 129 ? 10.218 -0.920 -44.749 1.00 42.16 129 ASN A N 1
ATOM 1012 C CA . ASN A 1 129 ? 10.914 -1.028 -46.035 1.00 42.16 129 ASN A CA 1
ATOM 1013 C C . ASN A 1 129 ? 12.202 -1.852 -45.868 1.00 42.16 129 ASN A C 1
ATOM 1015 O O . ASN A 1 129 ? 12.745 -1.966 -44.770 1.00 42.16 129 ASN A O 1
ATOM 1019 N N . ASP A 1 130 ? 12.720 -2.425 -46.959 1.00 42.31 130 ASP A N 1
ATOM 1020 C CA . ASP A 1 130 ? 13.916 -3.284 -46.918 1.00 42.31 130 ASP A CA 1
ATOM 1021 C C . ASP A 1 130 ? 15.160 -2.586 -46.321 1.00 42.31 130 ASP A C 1
ATOM 1023 O O . ASP A 1 130 ? 16.050 -3.270 -45.821 1.00 42.31 130 ASP A O 1
ATOM 1027 N N . ASP A 1 131 ? 15.174 -1.251 -46.271 1.00 46.28 131 ASP A N 1
ATOM 1028 C CA . ASP A 1 131 ? 16.215 -0.429 -45.641 1.00 46.28 131 ASP A CA 1
ATOM 1029 C C . ASP A 1 131 ? 16.146 -0.436 -44.091 1.00 46.28 131 ASP A C 1
ATOM 1031 O O . ASP A 1 131 ? 17.172 -0.386 -43.419 1.00 46.28 131 ASP A O 1
ATOM 1035 N N . GLU A 1 132 ? 14.964 -0.606 -43.484 1.00 45.84 132 GLU A N 1
ATOM 1036 C CA . GLU A 1 132 ? 14.787 -0.683 -42.017 1.00 45.84 132 GLU A CA 1
ATOM 1037 C C . GLU A 1 132 ? 15.152 -2.071 -41.453 1.00 45.84 132 GLU A C 1
ATOM 1039 O O . GLU A 1 132 ? 15.512 -2.206 -40.282 1.00 45.84 132 GLU A O 1
ATOM 1044 N N . LYS A 1 133 ? 15.143 -3.111 -42.300 1.00 42.19 133 LYS A N 1
ATOM 1045 C CA . LYS A 1 133 ? 15.585 -4.474 -41.946 1.00 42.19 133 LYS A CA 1
ATOM 1046 C C . LYS A 1 133 ? 17.106 -4.595 -41.817 1.00 42.19 133 LYS A C 1
ATOM 1048 O O . LYS A 1 133 ? 17.593 -5.504 -41.145 1.00 42.19 133 LYS A O 1
ATOM 1053 N N . ILE A 1 134 ? 17.871 -3.695 -42.441 1.00 42.94 134 ILE A N 1
ATOM 1054 C CA . ILE A 1 134 ? 19.342 -3.751 -42.459 1.00 42.94 134 ILE A CA 1
ATOM 1055 C C . ILE A 1 134 ? 19.929 -3.371 -41.090 1.00 42.94 134 ILE A C 1
ATOM 1057 O O . ILE A 1 134 ? 20.900 -3.994 -40.655 1.00 42.94 134 ILE A O 1
ATOM 1061 N N . GLY A 1 135 ? 19.293 -2.447 -40.357 1.00 39.16 135 GLY A N 1
ATOM 1062 C CA . GLY A 1 135 ? 19.714 -2.048 -39.006 1.00 39.16 135 GLY A CA 1
ATOM 1063 C C . GLY A 1 135 ? 19.638 -3.170 -37.959 1.00 39.16 135 GLY A C 1
ATOM 1064 O O . GLY A 1 135 ? 20.367 -3.140 -36.971 1.00 39.16 135 GLY A O 1
ATOM 1065 N N . LEU A 1 136 ? 18.818 -4.197 -38.202 1.00 39.72 136 LEU A N 1
ATOM 1066 C CA . LEU A 1 136 ? 18.657 -5.370 -37.334 1.00 39.72 136 LEU A CA 1
ATOM 1067 C C . LEU A 1 136 ? 19.637 -6.515 -37.621 1.00 39.72 136 LEU A C 1
ATOM 1069 O O . LEU A 1 136 ? 19.804 -7.399 -36.785 1.00 39.72 136 LEU A O 1
ATOM 1073 N N . MET A 1 137 ? 20.316 -6.517 -38.773 1.00 36.84 137 MET A N 1
ATOM 1074 C CA . MET A 1 137 ? 21.239 -7.602 -39.142 1.00 36.84 137 MET A CA 1
ATOM 1075 C C . MET A 1 137 ? 22.656 -7.454 -38.562 1.00 36.84 137 MET A C 1
ATOM 1077 O O . MET A 1 137 ? 23.500 -8.331 -38.768 1.00 36.84 137 MET A O 1
ATOM 1081 N N . ILE A 1 138 ? 22.945 -6.397 -37.800 1.00 34.72 138 ILE A N 1
ATOM 1082 C CA . ILE A 1 138 ? 24.240 -6.219 -37.125 1.00 34.72 138 ILE A CA 1
ATOM 1083 C C . ILE A 1 138 ? 24.164 -6.823 -35.713 1.00 34.72 138 ILE A C 1
ATOM 1085 O O . ILE A 1 138 ? 24.200 -6.123 -34.710 1.00 34.72 138 ILE A O 1
ATOM 1089 N N . GLY A 1 139 ? 24.043 -8.149 -35.644 1.00 33.41 139 GLY A N 1
ATOM 1090 C CA . GLY A 1 139 ? 24.043 -8.907 -34.381 1.00 33.41 139 GLY A CA 1
ATOM 1091 C C . GLY A 1 139 ? 24.457 -10.373 -34.529 1.00 33.41 139 GLY A C 1
ATOM 1092 O O . GLY A 1 139 ? 25.047 -10.956 -33.625 1.00 33.41 139 GLY A O 1
ATOM 1093 N N . THR A 1 140 ? 24.290 -10.979 -35.707 1.00 29.28 140 THR A N 1
ATOM 1094 C CA . THR A 1 140 ? 24.660 -12.385 -35.943 1.00 29.28 140 THR A CA 1
ATOM 1095 C C . THR A 1 140 ? 25.987 -12.520 -36.695 1.00 29.28 140 THR A C 1
ATOM 1097 O O . THR A 1 140 ? 26.085 -13.074 -37.794 1.00 29.28 140 THR A O 1
ATOM 1100 N N . ALA A 1 141 ? 27.076 -12.043 -36.086 1.00 25.66 141 ALA A N 1
ATOM 1101 C CA . ALA A 1 141 ? 28.419 -12.343 -36.579 1.00 25.66 141 ALA A CA 1
ATOM 1102 C C . ALA A 1 141 ? 28.800 -13.803 -36.254 1.00 25.66 141 ALA A C 1
ATOM 1104 O O . ALA A 1 141 ? 29.193 -14.156 -35.144 1.00 25.66 141 ALA A O 1
ATOM 1105 N N . LYS A 1 142 ? 28.680 -14.651 -37.280 1.00 26.97 142 LYS A N 1
ATOM 1106 C CA . LYS A 1 142 ? 29.121 -16.053 -37.357 1.00 26.97 142 LYS A CA 1
ATOM 1107 C C . LYS A 1 142 ? 30.511 -16.290 -36.745 1.00 26.97 142 LYS A C 1
ATOM 1109 O O . LYS A 1 142 ? 31.506 -15.762 -37.236 1.00 26.97 142 LYS A O 1
ATOM 1114 N N . SER A 1 143 ? 30.605 -17.229 -35.804 1.00 24.55 143 SER A N 1
ATOM 1115 C CA . SER A 1 143 ? 31.851 -17.929 -35.472 1.00 24.55 143 SER A CA 1
ATOM 1116 C C . SER A 1 143 ? 32.013 -19.160 -36.373 1.00 24.55 143 SER A C 1
ATOM 1118 O O . SER A 1 143 ? 31.661 -20.287 -36.033 1.00 24.55 143 SER A O 1
ATOM 1120 N N . SER A 1 144 ? 32.550 -18.957 -37.575 1.00 27.12 144 SER A N 1
ATOM 1121 C CA . SER A 1 144 ? 33.055 -20.062 -38.390 1.00 27.12 144 SER A CA 1
ATOM 1122 C C . SER A 1 144 ? 34.530 -20.298 -38.075 1.00 27.12 144 SER A C 1
ATOM 1124 O O . SER A 1 144 ? 35.356 -19.525 -38.541 1.00 27.12 144 SER A O 1
ATOM 1126 N N . GLU A 1 145 ? 34.851 -21.355 -37.323 1.00 26.00 145 GLU A N 1
ATOM 1127 C CA . GLU A 1 145 ? 36.021 -22.220 -37.568 1.00 26.00 145 GLU A CA 1
ATOM 1128 C C . GLU A 1 145 ? 36.122 -23.353 -36.528 1.00 26.00 145 GLU A C 1
ATOM 1130 O O . GLU A 1 145 ? 36.426 -23.129 -35.362 1.00 26.00 145 GLU A O 1
ATOM 1135 N N . SER A 1 146 ? 35.951 -24.608 -36.957 1.00 26.72 146 SER A N 1
ATOM 1136 C CA . SER A 1 146 ? 36.897 -25.676 -36.601 1.00 26.72 146 SER A CA 1
ATOM 1137 C C . SER A 1 146 ? 36.759 -26.869 -37.550 1.00 26.72 146 SER A C 1
ATOM 1139 O O . SER A 1 146 ? 35.677 -27.250 -37.996 1.00 26.72 146 SER A O 1
ATOM 1141 N N . GLY A 1 147 ? 37.922 -27.369 -37.961 1.00 25.91 147 GLY A N 1
ATOM 1142 C CA . GLY A 1 147 ? 38.118 -28.236 -39.108 1.00 25.91 147 GLY A CA 1
ATOM 1143 C C . GLY A 1 147 ? 37.591 -29.663 -38.982 1.00 25.91 147 GLY A C 1
ATOM 1144 O O . GLY A 1 147 ? 37.460 -30.255 -37.915 1.00 25.91 147 GLY A O 1
ATOM 1145 N N . LYS A 1 148 ? 37.375 -30.230 -40.168 1.00 27.25 148 LYS A N 1
ATOM 1146 C CA . LYS A 1 148 ? 37.149 -31.647 -40.440 1.00 27.25 148 LYS A CA 1
ATOM 1147 C C . LYS A 1 148 ? 38.287 -32.510 -39.883 1.00 27.25 148 LYS A C 1
ATOM 1149 O O . LYS A 1 148 ? 39.413 -32.401 -40.358 1.00 27.25 148 LYS A O 1
ATOM 1154 N N . THR A 1 149 ? 37.949 -33.505 -39.070 1.00 25.33 149 THR A N 1
ATOM 1155 C CA . THR A 1 149 ? 38.639 -34.804 -39.072 1.00 25.33 149 THR A CA 1
ATOM 1156 C C . THR A 1 149 ? 37.633 -35.923 -38.831 1.00 25.33 149 THR A C 1
ATOM 1158 O O . THR A 1 149 ? 37.063 -36.092 -37.762 1.00 25.33 149 THR A O 1
ATOM 1161 N N . SER A 1 150 ? 37.418 -36.684 -39.898 1.00 26.67 150 SER A N 1
ATOM 1162 C CA . SER A 1 150 ? 36.603 -37.890 -39.967 1.00 26.67 150 SER A CA 1
ATOM 1163 C C . SER A 1 150 ? 37.290 -39.055 -39.252 1.00 26.67 150 SER A C 1
ATOM 1165 O O . SER A 1 150 ? 38.457 -39.310 -39.550 1.00 26.67 150 SER A O 1
ATOM 1167 N N . ARG A 1 151 ? 36.568 -39.790 -38.390 1.00 24.25 151 ARG A N 1
ATOM 1168 C CA . ARG A 1 151 ? 36.725 -41.245 -38.188 1.00 24.25 151 ARG A CA 1
ATOM 1169 C C . ARG A 1 151 ? 35.403 -41.872 -37.735 1.00 24.25 151 ARG A C 1
ATOM 1171 O O . ARG A 1 151 ? 34.951 -41.641 -36.620 1.00 24.25 151 ARG A O 1
ATOM 1178 N N . ASN A 1 152 ? 34.842 -42.703 -38.610 1.00 23.94 152 ASN A N 1
ATOM 1179 C CA . ASN A 1 152 ? 33.887 -43.757 -38.267 1.00 23.94 152 ASN A CA 1
ATOM 1180 C C . ASN A 1 152 ? 34.519 -44.744 -37.274 1.00 23.94 152 ASN A C 1
ATOM 1182 O O . ASN A 1 152 ? 35.695 -45.064 -37.437 1.00 23.94 152 ASN A O 1
ATOM 1186 N N . ILE A 1 153 ? 33.719 -45.267 -36.340 1.00 28.45 153 ILE A N 1
ATOM 1187 C CA . ILE A 1 153 ? 33.651 -46.687 -35.950 1.00 28.45 153 ILE A CA 1
ATOM 1188 C C . ILE A 1 153 ? 32.298 -46.919 -35.255 1.00 28.45 153 ILE A C 1
ATOM 1190 O O . ILE A 1 153 ? 31.882 -46.152 -34.389 1.00 28.45 153 ILE A O 1
ATOM 1194 N N . ASP A 1 154 ? 31.635 -47.981 -35.702 1.00 24.00 154 ASP A N 1
ATOM 1195 C CA . ASP A 1 154 ? 30.318 -48.486 -35.322 1.00 24.00 154 ASP A CA 1
ATOM 1196 C C . ASP A 1 154 ? 30.191 -48.912 -33.848 1.00 24.00 154 ASP A C 1
ATOM 1198 O O . ASP A 1 154 ? 31.154 -49.371 -33.233 1.00 24.00 154 ASP A O 1
ATOM 1202 N N . GLY A 1 155 ? 28.969 -48.847 -33.299 1.00 25.84 155 GLY A N 1
ATOM 1203 C CA . GLY A 1 155 ? 28.693 -49.306 -31.931 1.00 25.84 155 GLY A CA 1
ATOM 1204 C C . GLY A 1 155 ? 27.247 -49.162 -31.447 1.00 25.84 155 GLY A C 1
ATOM 1205 O O . GLY A 1 155 ? 26.997 -48.544 -30.424 1.00 25.84 155 GLY A O 1
ATOM 1206 N N . ASN A 1 156 ? 26.315 -49.717 -32.216 1.00 24.42 156 ASN A N 1
ATOM 1207 C CA . ASN A 1 156 ? 24.920 -50.077 -31.922 1.00 24.42 156 ASN A CA 1
ATOM 1208 C C . ASN A 1 156 ? 24.445 -50.033 -30.437 1.00 24.42 156 ASN A C 1
ATOM 1210 O O . ASN A 1 156 ? 24.814 -50.907 -29.660 1.00 24.42 156 ASN A O 1
ATOM 1214 N N . HIS A 1 157 ? 23.524 -49.123 -30.083 1.00 26.22 157 HIS A N 1
ATOM 1215 C CA . HIS A 1 157 ? 22.489 -49.355 -29.059 1.00 26.22 157 HIS A CA 1
ATOM 1216 C C . HIS A 1 157 ? 21.239 -48.495 -29.329 1.00 26.22 157 HIS A C 1
ATOM 1218 O O . HIS A 1 157 ? 21.296 -47.279 -29.478 1.00 26.22 157 HIS A O 1
ATOM 1224 N N . THR A 1 158 ? 20.106 -49.185 -29.417 1.00 27.19 158 THR A N 1
ATOM 1225 C CA . THR A 1 158 ? 18.751 -48.727 -29.743 1.00 27.19 158 THR A CA 1
ATOM 1226 C C . THR A 1 158 ? 18.164 -47.751 -28.719 1.00 27.19 158 THR A C 1
ATOM 1228 O O . THR A 1 158 ? 17.972 -48.126 -27.561 1.00 27.19 158 THR A O 1
ATOM 1231 N N . SER A 1 159 ? 17.766 -46.556 -29.162 1.00 23.56 159 SER A N 1
ATOM 1232 C CA . SER A 1 159 ? 16.864 -45.660 -28.431 1.00 23.56 159 SER A CA 1
ATOM 1233 C C . SER A 1 159 ? 15.786 -45.082 -29.356 1.00 23.56 159 SER A C 1
ATOM 1235 O O . SER A 1 159 ? 15.948 -44.943 -30.566 1.00 23.56 159 SER A O 1
ATOM 1237 N N . ILE A 1 160 ? 14.626 -44.878 -28.747 1.00 24.53 160 ILE A N 1
ATOM 1238 C CA . ILE A 1 160 ? 13.307 -44.665 -29.336 1.00 24.53 160 ILE A CA 1
ATOM 1239 C C . ILE A 1 160 ? 13.223 -43.292 -30.023 1.00 24.53 160 ILE A C 1
ATOM 1241 O O . ILE A 1 160 ? 13.528 -42.264 -29.425 1.00 24.53 160 ILE A O 1
ATOM 1245 N N . SER A 1 161 ? 12.777 -43.309 -31.280 1.00 22.03 161 SER A N 1
ATOM 1246 C CA . SER A 1 161 ? 12.575 -42.160 -32.168 1.00 22.03 161 SER A CA 1
ATOM 1247 C C . SER A 1 161 ? 11.623 -41.112 -31.572 1.00 22.03 161 SER A C 1
ATOM 1249 O O . SER A 1 161 ? 10.422 -41.359 -31.461 1.00 22.03 161 SER A O 1
ATOM 1251 N N . ARG A 1 162 ? 12.139 -39.919 -31.248 1.00 25.28 162 ARG A N 1
ATOM 1252 C CA . ARG A 1 162 ? 11.357 -38.673 -31.240 1.00 25.28 162 ARG A CA 1
ATOM 1253 C C . ARG A 1 162 ? 11.491 -38.056 -32.630 1.00 25.28 162 ARG A C 1
ATOM 1255 O O . ARG A 1 162 ? 12.599 -37.747 -33.054 1.00 25.28 162 ARG A O 1
ATOM 1262 N N . ASN A 1 163 ? 10.367 -37.915 -33.328 1.00 24.42 163 ASN A N 1
ATOM 1263 C CA . ASN A 1 163 ? 10.289 -37.229 -34.614 1.00 24.42 163 ASN A CA 1
ATOM 1264 C C . ASN A 1 163 ? 10.713 -35.764 -34.446 1.00 24.42 163 ASN A C 1
ATOM 1266 O O . ASN A 1 163 ? 9.939 -34.947 -33.956 1.00 24.42 163 ASN A O 1
ATOM 1270 N N . THR A 1 164 ? 11.927 -35.437 -34.873 1.00 23.97 164 THR A N 1
ATOM 1271 C CA . THR A 1 164 ? 12.333 -34.080 -35.229 1.00 23.97 164 THR A CA 1
ATOM 1272 C C . THR A 1 164 ? 11.802 -33.783 -36.626 1.00 23.97 164 THR A C 1
ATOM 1274 O O . THR A 1 164 ? 12.370 -34.194 -37.637 1.00 23.97 164 THR A O 1
ATOM 1277 N N . THR A 1 165 ? 10.678 -33.078 -36.701 1.00 27.23 165 THR A N 1
ATOM 1278 C CA . THR A 1 165 ? 10.349 -32.315 -37.903 1.00 27.23 165 THR A CA 1
ATOM 1279 C C . THR A 1 165 ? 11.325 -31.150 -37.976 1.00 27.23 165 THR A C 1
ATOM 1281 O O . THR A 1 165 ? 11.256 -30.233 -37.163 1.00 27.23 165 THR A O 1
ATOM 1284 N N . ASN A 1 166 ? 12.253 -31.224 -38.930 1.00 27.91 166 ASN A N 1
ATOM 1285 C CA . ASN A 1 166 ? 13.027 -30.085 -39.406 1.00 27.91 166 ASN A CA 1
ATOM 1286 C C . ASN A 1 166 ? 12.044 -29.013 -39.891 1.00 27.91 166 ASN A C 1
ATOM 1288 O O . ASN A 1 166 ? 11.534 -29.104 -41.007 1.00 27.91 166 ASN A O 1
ATOM 1292 N N . VAL A 1 167 ? 11.765 -28.034 -39.037 1.00 30.36 167 VAL A N 1
ATOM 1293 C CA . VAL A 1 167 ? 11.231 -26.739 -39.446 1.00 30.36 167 VAL A CA 1
ATOM 1294 C C . VAL A 1 167 ? 12.455 -25.874 -39.704 1.00 30.36 167 VAL A C 1
ATOM 1296 O O . VAL A 1 167 ? 13.310 -25.714 -38.835 1.00 30.36 167 VAL A O 1
ATOM 1299 N N . THR A 1 168 ? 12.593 -25.416 -40.940 1.00 29.02 168 THR A N 1
ATOM 1300 C CA . THR A 1 168 ? 13.469 -24.307 -41.303 1.00 29.02 168 THR A CA 1
ATOM 1301 C C . THR A 1 168 ? 13.099 -23.126 -40.413 1.00 29.02 168 THR A C 1
ATOM 1303 O O . THR A 1 168 ? 11.975 -22.644 -40.503 1.00 29.02 168 THR A O 1
ATOM 1306 N N . THR A 1 169 ? 13.990 -22.721 -39.510 1.00 33.81 169 THR A N 1
ATOM 1307 C CA . THR A 1 169 ? 13.833 -21.495 -38.726 1.00 33.81 169 THR A CA 1
ATOM 1308 C C . THR A 1 169 ? 13.975 -20.326 -39.691 1.00 33.81 169 THR A C 1
ATOM 1310 O O . THR A 1 169 ? 15.090 -19.926 -40.019 1.00 33.81 169 THR A O 1
ATOM 1313 N N . ASP A 1 170 ? 12.853 -19.840 -40.216 1.00 36.78 170 ASP A N 1
ATOM 1314 C CA . ASP A 1 170 ? 12.769 -18.421 -40.532 1.00 36.78 170 ASP A CA 1
ATOM 1315 C C . ASP A 1 170 ? 13.046 -17.707 -39.200 1.00 36.78 170 ASP A C 1
ATOM 1317 O O . ASP A 1 170 ? 12.418 -18.032 -38.190 1.00 36.78 170 ASP A O 1
ATOM 1321 N N . ASP A 1 171 ? 14.081 -16.865 -39.155 1.00 43.53 171 ASP A N 1
ATOM 1322 C CA . ASP A 1 171 ? 14.454 -16.095 -37.967 1.00 43.53 171 ASP A CA 1
ATOM 1323 C C . ASP A 1 171 ? 13.307 -15.111 -37.660 1.00 43.53 171 ASP A C 1
ATOM 1325 O O . ASP A 1 171 ? 13.287 -13.986 -38.159 1.00 43.53 171 ASP A O 1
ATOM 1329 N N . GLU A 1 172 ? 12.297 -15.563 -36.912 1.00 55.66 172 GLU A N 1
ATOM 1330 C CA . GLU A 1 172 ? 11.199 -14.720 -36.439 1.00 55.66 172 GLU A CA 1
ATOM 1331 C C . GLU A 1 172 ? 11.787 -13.651 -35.513 1.00 55.66 172 GLU A C 1
ATOM 1333 O O . GLU A 1 172 ? 12.323 -13.944 -34.443 1.00 55.66 172 GLU A O 1
ATOM 1338 N N . GLN A 1 173 ? 11.735 -12.398 -35.958 1.00 72.75 173 GLN A N 1
ATOM 1339 C CA . GLN A 1 173 ? 12.233 -11.266 -35.195 1.00 72.75 173 GLN A CA 1
ATOM 1340 C C . GLN A 1 173 ? 11.357 -11.053 -33.952 1.00 72.75 173 GLN A C 1
ATOM 1342 O O . GLN A 1 173 ? 10.134 -10.934 -34.057 1.00 72.75 173 GLN A O 1
ATOM 1347 N N . GLU A 1 174 ? 11.979 -10.988 -32.771 1.00 88.56 174 GLU A N 1
ATOM 1348 C CA . GLU A 1 174 ? 11.256 -10.733 -31.524 1.00 88.56 174 GLU A CA 1
ATOM 1349 C C . GLU A 1 174 ? 10.625 -9.325 -31.515 1.00 88.56 174 GLU A C 1
ATOM 1351 O O . GLU A 1 174 ? 11.226 -8.372 -32.027 1.00 88.56 174 GLU A O 1
ATOM 1356 N N . PRO A 1 175 ? 9.436 -9.152 -30.902 1.00 93.81 175 PRO A N 1
ATOM 1357 C CA . PRO A 1 175 ? 8.799 -7.846 -30.780 1.00 93.81 175 PRO A CA 1
ATOM 1358 C C . PRO A 1 175 ? 9.672 -6.806 -30.071 1.00 93.81 175 PRO A C 1
ATOM 1360 O O . PRO A 1 175 ? 10.236 -7.078 -29.007 1.00 93.81 175 PRO A O 1
ATOM 1363 N N . LEU A 1 176 ? 9.706 -5.571 -30.583 1.00 93.81 176 LEU A N 1
ATOM 1364 C CA . LEU A 1 176 ? 10.511 -4.498 -29.984 1.00 93.81 176 LEU A CA 1
ATOM 1365 C C . LEU A 1 176 ? 10.106 -4.199 -28.533 1.00 93.81 176 LEU A C 1
ATOM 1367 O O . LEU A 1 176 ? 10.969 -3.923 -27.703 1.00 93.81 176 LEU A O 1
ATOM 1371 N N . ALA A 1 177 ? 8.816 -4.289 -28.195 1.00 93.75 177 ALA A N 1
ATOM 1372 C CA . ALA A 1 177 ? 8.348 -4.102 -26.821 1.00 93.75 177 ALA A CA 1
ATOM 1373 C C . ALA A 1 177 ? 8.956 -5.126 -25.852 1.00 93.75 177 ALA A C 1
ATOM 1375 O O . ALA A 1 177 ? 9.378 -4.763 -24.752 1.00 93.75 177 ALA A O 1
ATOM 1376 N N . LEU A 1 178 ? 9.051 -6.389 -26.283 1.00 95.38 178 LEU A N 1
ATOM 1377 C CA . LEU A 1 178 ? 9.687 -7.454 -25.513 1.00 95.38 178 LEU A CA 1
ATOM 1378 C C . LEU A 1 178 ? 11.175 -7.156 -25.321 1.00 95.38 178 LEU A C 1
ATOM 1380 O O . LEU A 1 178 ? 11.663 -7.166 -24.189 1.00 95.38 178 LEU A O 1
ATOM 1384 N N . LEU A 1 179 ? 11.866 -6.814 -26.411 1.00 96.69 179 LEU A N 1
ATOM 1385 C CA . LEU A 1 179 ? 13.294 -6.501 -26.403 1.00 96.69 179 LEU A CA 1
ATOM 1386 C C . LEU A 1 179 ? 13.630 -5.322 -25.482 1.00 96.69 179 LEU A C 1
ATOM 1388 O O . LEU A 1 179 ? 14.574 -5.420 -24.704 1.00 96.69 179 LEU A O 1
ATOM 1392 N N . VAL A 1 180 ? 12.846 -4.237 -25.493 1.00 97.50 180 VAL A N 1
ATOM 1393 C CA . VAL A 1 180 ? 13.073 -3.082 -24.601 1.00 97.50 180 VAL A CA 1
ATOM 1394 C C . VAL A 1 180 ? 12.958 -3.479 -23.129 1.00 97.50 180 VAL A C 1
ATOM 1396 O O . VAL A 1 180 ? 13.821 -3.110 -22.329 1.00 97.50 180 VAL A O 1
ATOM 1399 N N . VAL A 1 181 ? 11.922 -4.239 -22.758 1.00 97.88 181 VAL A N 1
ATOM 1400 C CA . VAL A 1 181 ? 11.719 -4.684 -21.369 1.00 97.88 181 VAL A CA 1
ATOM 1401 C C . VAL A 1 181 ? 12.853 -5.613 -20.936 1.00 97.88 181 VAL A C 1
ATOM 1403 O O . VAL A 1 181 ? 13.484 -5.380 -19.901 1.00 97.88 181 VAL A O 1
ATOM 1406 N N . HIS A 1 182 ? 13.163 -6.632 -21.739 1.00 97.94 182 HIS A N 1
ATOM 1407 C CA . HIS A 1 182 ? 14.225 -7.594 -21.445 1.00 97.94 182 HIS A CA 1
ATOM 1408 C C . HIS A 1 182 ? 15.604 -6.928 -21.384 1.00 97.94 182 HIS A C 1
ATOM 1410 O O . HIS A 1 182 ? 16.359 -7.172 -20.438 1.00 97.94 182 HIS A O 1
ATOM 1416 N N . ALA A 1 183 ? 15.921 -6.033 -22.325 1.00 98.19 183 ALA A N 1
ATOM 1417 C CA . ALA A 1 183 ? 17.172 -5.285 -22.323 1.00 98.19 183 ALA A CA 1
ATOM 1418 C C . ALA A 1 183 ? 17.285 -4.393 -21.081 1.00 98.19 183 ALA A C 1
ATOM 1420 O O . ALA A 1 183 ? 18.315 -4.423 -20.409 1.00 98.19 183 ALA A O 1
ATOM 1421 N N . ALA A 1 184 ? 16.221 -3.677 -20.692 1.00 98.38 184 ALA A N 1
ATOM 1422 C CA . ALA A 1 184 ? 16.210 -2.895 -19.455 1.00 98.38 184 ALA A CA 1
ATOM 1423 C C . ALA A 1 184 ? 16.466 -3.778 -18.216 1.00 98.38 184 ALA A C 1
ATOM 1425 O O . ALA A 1 184 ? 17.295 -3.438 -17.368 1.00 98.38 184 ALA A O 1
ATOM 1426 N N . MET A 1 185 ? 15.824 -4.947 -18.123 1.00 98.19 185 MET A N 1
ATOM 1427 C CA . MET A 1 185 ? 16.030 -5.887 -17.013 1.00 98.19 185 MET A CA 1
ATOM 1428 C C . MET A 1 185 ? 17.444 -6.493 -16.989 1.00 98.19 185 MET A C 1
ATOM 1430 O O . MET A 1 185 ? 18.019 -6.678 -15.913 1.00 98.19 185 MET A O 1
ATOM 1434 N N . HIS A 1 186 ? 18.057 -6.750 -18.146 1.00 96.81 186 HIS A N 1
ATOM 1435 C CA . HIS A 1 186 ? 19.468 -7.137 -18.233 1.00 96.81 186 HIS A CA 1
ATOM 1436 C C . HIS A 1 186 ? 20.410 -5.999 -17.823 1.00 96.81 186 HIS A C 1
ATOM 1438 O O . HIS A 1 186 ? 21.327 -6.215 -17.025 1.00 96.81 186 HIS A O 1
ATOM 1444 N N . MET A 1 187 ? 20.162 -4.777 -18.303 1.00 96.88 187 MET A N 1
ATOM 1445 C CA . MET A 1 187 ? 20.965 -3.590 -17.995 1.00 96.88 187 MET A CA 1
ATOM 1446 C C . MET A 1 187 ? 21.020 -3.280 -16.497 1.00 96.88 187 MET A C 1
ATOM 1448 O O . MET A 1 187 ? 22.034 -2.768 -16.026 1.00 96.88 187 MET A O 1
ATOM 1452 N N . LEU A 1 188 ? 19.987 -3.630 -15.722 1.00 96.50 188 LEU A N 1
ATOM 1453 C CA . LEU A 1 188 ? 19.954 -3.508 -14.254 1.00 96.50 188 LEU A CA 1
ATOM 1454 C C . LEU A 1 188 ? 20.988 -4.379 -13.517 1.00 96.50 188 LEU A C 1
ATOM 1456 O O . LEU A 1 188 ? 21.249 -4.152 -12.330 1.00 96.50 188 LEU A O 1
ATOM 1460 N N . PHE A 1 189 ? 21.602 -5.331 -14.222 1.00 93.69 189 PHE A N 1
ATOM 1461 C CA . PHE A 1 189 ? 22.624 -6.237 -13.700 1.00 93.69 189 PHE A CA 1
ATOM 1462 C C . PHE A 1 189 ? 23.876 -6.320 -14.580 1.00 93.69 189 PHE A C 1
ATOM 1464 O O . PHE A 1 189 ? 24.670 -7.253 -14.457 1.00 93.69 189 PHE A O 1
ATOM 1471 N N . LEU A 1 190 ? 24.078 -5.327 -15.446 1.00 91.75 190 LEU A N 1
ATOM 1472 C CA . LEU A 1 190 ? 25.215 -5.269 -16.349 1.00 91.75 190 LEU A CA 1
ATOM 1473 C C . LEU A 1 190 ? 26.517 -4.940 -15.582 1.00 91.75 190 LEU A C 1
ATOM 1475 O O . LEU A 1 190 ? 26.575 -3.938 -14.849 1.00 91.75 190 LEU A O 1
ATOM 1479 N N . PRO A 1 191 ? 27.576 -5.755 -15.741 1.00 88.62 191 PRO A N 1
ATOM 1480 C CA . PRO A 1 191 ? 28.887 -5.506 -15.153 1.00 88.62 191 PRO A CA 1
ATOM 1481 C C . PRO A 1 191 ? 29.439 -4.115 -15.459 1.00 88.62 191 PRO A C 1
ATOM 1483 O O . PRO A 1 191 ? 29.381 -3.657 -16.593 1.00 88.62 191 PRO A O 1
ATOM 1486 N N . GLN A 1 192 ? 30.019 -3.461 -14.452 1.00 88.06 192 GLN A N 1
ATOM 1487 C CA . GLN A 1 192 ? 30.650 -2.133 -14.533 1.00 88.06 192 GLN A CA 1
ATOM 1488 C C . GLN A 1 192 ? 29.703 -0.981 -14.910 1.00 88.06 192 GLN A C 1
ATOM 1490 O O . GLN A 1 192 ? 30.123 0.175 -14.921 1.00 88.06 192 GLN A O 1
ATOM 1495 N N . PHE A 1 193 ? 28.426 -1.277 -15.153 1.00 92.25 193 PHE A N 1
ATOM 1496 C CA . PHE A 1 193 ? 27.390 -0.304 -15.469 1.00 92.25 193 PHE A CA 1
ATOM 1497 C C . PHE A 1 193 ? 26.390 -0.153 -14.319 1.00 92.25 193 PHE A C 1
ATOM 1499 O O . PHE A 1 193 ? 26.147 0.964 -13.864 1.00 92.25 193 PHE A O 1
ATOM 1506 N N . THR A 1 194 ? 25.847 -1.262 -13.808 1.00 92.25 194 THR A N 1
ATOM 1507 C CA . THR A 1 194 ? 24.897 -1.278 -12.676 1.00 92.25 194 THR A CA 1
ATOM 1508 C C . THR A 1 194 ? 25.305 -2.210 -11.538 1.00 92.25 194 THR A C 1
ATOM 1510 O O . THR A 1 194 ? 24.772 -2.091 -10.430 1.00 92.25 194 THR A O 1
ATOM 1513 N N . CYS A 1 195 ? 26.257 -3.116 -11.776 1.00 87.69 195 CYS A N 1
ATOM 1514 C CA . CYS A 1 195 ? 26.785 -4.055 -10.788 1.00 87.69 195 CYS A CA 1
ATOM 1515 C C . CYS A 1 195 ? 28.303 -4.230 -10.932 1.00 87.69 195 CYS A C 1
ATOM 1517 O O . CYS A 1 195 ? 28.865 -4.051 -12.008 1.00 87.69 195 CYS A O 1
ATOM 1519 N N . ASP A 1 196 ? 28.982 -4.616 -9.851 1.00 79.56 196 ASP A N 1
ATOM 1520 C CA . ASP A 1 196 ? 30.393 -5.007 -9.914 1.00 79.56 196 ASP A CA 1
ATOM 1521 C C . ASP A 1 196 ? 30.530 -6.475 -10.319 1.00 79.56 196 ASP A C 1
ATOM 1523 O O . ASP A 1 196 ? 29.881 -7.347 -9.740 1.00 79.56 196 ASP A O 1
ATOM 1527 N N . PHE A 1 197 ? 31.424 -6.755 -11.270 1.00 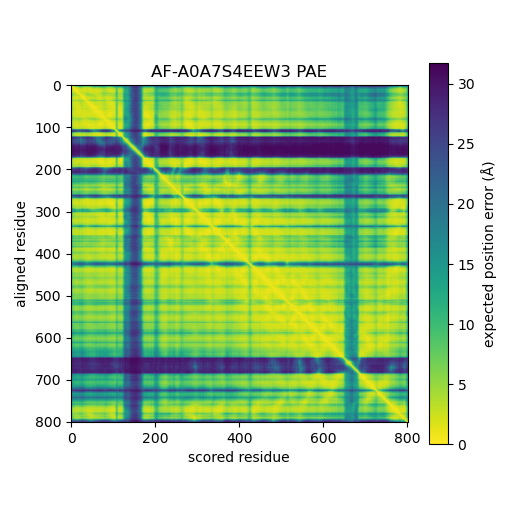67.19 197 PHE A N 1
ATOM 1528 C CA . PHE A 1 197 ? 31.793 -8.115 -11.647 1.00 67.19 197 PHE A CA 1
ATOM 1529 C C . PHE A 1 197 ? 33.285 -8.323 -11.407 1.00 67.19 197 PHE A C 1
ATOM 1531 O O . PHE A 1 197 ? 34.123 -7.714 -12.069 1.00 67.19 197 PHE A O 1
ATOM 1538 N N . TYR A 1 198 ? 33.608 -9.200 -10.462 1.00 52.34 198 TYR A N 1
ATOM 1539 C CA . TYR A 1 198 ? 34.892 -9.882 -10.433 1.00 52.34 198 TYR A CA 1
ATOM 1540 C C . TYR A 1 198 ? 34.581 -11.359 -10.624 1.00 52.34 198 TYR A C 1
ATOM 1542 O O . TYR A 1 198 ? 33.834 -11.930 -9.828 1.00 52.34 198 TYR A O 1
ATOM 1550 N N . GLU A 1 199 ? 35.147 -11.977 -11.663 1.00 44.50 199 GLU A N 1
ATOM 1551 C CA . GLU A 1 199 ? 35.261 -13.432 -11.742 1.00 44.50 199 GLU A CA 1
ATOM 1552 C C . GLU A 1 199 ? 36.148 -13.906 -10.588 1.00 44.50 199 GLU A C 1
ATOM 1554 O O . GLU A 1 199 ? 37.322 -14.236 -10.751 1.00 44.50 199 GLU A O 1
ATOM 1559 N N . ASN A 1 200 ? 35.609 -13.950 -9.377 1.00 40.56 200 ASN A N 1
ATOM 1560 C CA . ASN A 1 200 ? 36.151 -14.894 -8.432 1.00 40.56 200 ASN A CA 1
ATOM 1561 C C . ASN A 1 200 ? 35.731 -16.257 -8.963 1.00 40.56 200 ASN A C 1
ATOM 1563 O O . ASN A 1 200 ? 34.540 -16.537 -9.086 1.00 40.56 200 ASN A O 1
ATOM 1567 N N . LYS A 1 201 ? 36.731 -17.078 -9.303 1.00 38.12 201 LYS A N 1
ATOM 1568 C CA . LYS A 1 201 ? 36.618 -18.533 -9.423 1.00 38.12 201 LYS A CA 1
ATOM 1569 C C . LYS A 1 201 ? 36.017 -19.080 -8.126 1.00 38.12 201 LYS A C 1
ATOM 1571 O O . LYS A 1 201 ? 36.729 -19.571 -7.256 1.00 38.12 201 LYS A O 1
ATOM 1576 N N . ILE A 1 202 ? 34.716 -18.927 -7.946 1.00 42.88 202 ILE A N 1
ATOM 1577 C CA . ILE A 1 202 ? 33.970 -19.657 -6.945 1.00 42.88 202 ILE A CA 1
ATOM 1578 C C . ILE A 1 202 ? 33.731 -21.001 -7.615 1.00 42.88 202 ILE A C 1
ATOM 1580 O O . ILE A 1 202 ? 33.013 -21.070 -8.609 1.00 42.88 202 ILE A O 1
ATOM 1584 N N . ASP A 1 203 ? 34.443 -22.021 -7.129 1.00 39.94 203 ASP A N 1
ATOM 1585 C CA . ASP A 1 203 ? 34.304 -23.424 -7.522 1.00 39.94 203 ASP A CA 1
ATOM 1586 C C . ASP A 1 203 ? 32.831 -23.740 -7.825 1.00 39.94 203 ASP A C 1
ATOM 1588 O O . ASP A 1 203 ? 32.012 -23.871 -6.910 1.00 39.94 203 ASP A O 1
ATOM 1592 N N . THR A 1 204 ? 32.503 -23.917 -9.105 1.00 41.78 204 THR A N 1
ATOM 1593 C CA . THR A 1 204 ? 31.184 -24.379 -9.565 1.00 41.78 204 THR A CA 1
ATOM 1594 C C . THR A 1 204 ? 30.808 -25.739 -8.963 1.00 41.78 204 THR A C 1
ATOM 1596 O O . THR A 1 204 ? 29.637 -26.104 -8.951 1.00 41.78 204 THR A O 1
ATOM 1599 N N . ASP A 1 205 ? 31.787 -26.450 -8.392 1.00 38.47 205 ASP A N 1
ATOM 1600 C CA . ASP A 1 205 ? 31.644 -27.764 -7.763 1.00 38.47 205 ASP A CA 1
ATOM 1601 C C . ASP A 1 205 ? 31.351 -27.726 -6.248 1.00 38.47 205 ASP A C 1
ATOM 1603 O O . ASP A 1 205 ? 31.073 -28.769 -5.656 1.00 38.47 205 ASP A O 1
ATOM 1607 N N . LYS A 1 206 ? 31.384 -26.554 -5.588 1.00 40.88 206 LYS A N 1
ATOM 1608 C CA . LYS A 1 206 ? 31.132 -26.427 -4.132 1.00 40.88 206 LYS A CA 1
ATOM 1609 C C . LYS A 1 206 ? 29.971 -25.511 -3.757 1.00 40.88 206 LYS A C 1
ATOM 1611 O O . LYS A 1 206 ? 29.841 -25.127 -2.593 1.00 40.88 206 LYS A O 1
ATOM 1616 N N . HIS A 1 207 ? 29.072 -25.210 -4.688 1.00 45.81 207 HIS A N 1
ATOM 1617 C CA . HIS A 1 207 ? 27.746 -24.748 -4.297 1.00 45.81 207 HIS A CA 1
ATOM 1618 C C . HIS A 1 207 ? 26.984 -25.924 -3.684 1.00 45.81 207 HIS A C 1
ATOM 1620 O O . HIS A 1 207 ? 26.230 -26.631 -4.349 1.00 45.81 207 HIS A O 1
ATOM 1626 N N . HIS A 1 208 ? 27.183 -26.135 -2.375 1.00 43.31 208 HIS A N 1
ATOM 1627 C CA . HIS A 1 208 ? 26.107 -26.657 -1.542 1.00 43.31 208 HIS A CA 1
ATOM 1628 C C . HIS A 1 208 ? 24.854 -25.897 -1.972 1.00 43.31 208 HIS A C 1
ATOM 1630 O O . HIS A 1 208 ? 24.878 -24.665 -1.957 1.00 43.31 208 HIS A O 1
ATOM 1636 N N . GLY A 1 209 ? 23.841 -26.618 -2.463 1.00 46.84 209 GLY A N 1
ATOM 1637 C CA . GLY A 1 209 ? 22.626 -25.999 -2.982 1.00 46.84 209 GLY A CA 1
ATOM 1638 C C . GLY A 1 209 ? 22.063 -24.980 -1.997 1.00 46.84 209 GLY A C 1
ATOM 1639 O O . GLY A 1 209 ? 22.440 -24.950 -0.821 1.00 46.84 209 GLY A O 1
ATOM 1640 N N . PHE A 1 210 ? 21.093 -24.199 -2.441 1.00 50.78 210 PHE A N 1
ATOM 1641 C CA . PHE A 1 210 ? 20.252 -23.332 -1.622 1.00 50.78 210 PHE A CA 1
ATOM 1642 C C . PHE A 1 210 ? 19.405 -24.137 -0.602 1.00 50.78 210 PHE A C 1
ATOM 1644 O O . PHE A 1 210 ? 18.296 -23.757 -0.242 1.00 50.78 210 PHE A O 1
ATOM 1651 N N . ARG A 1 211 ? 19.928 -25.257 -0.079 1.00 53.66 211 ARG A N 1
ATOM 1652 C CA . ARG A 1 211 ? 19.514 -25.920 1.151 1.00 53.66 211 ARG A CA 1
ATOM 1653 C C . ARG A 1 211 ? 19.787 -24.985 2.312 1.00 53.66 211 ARG A C 1
ATOM 1655 O O . ARG A 1 211 ? 20.768 -25.097 3.048 1.00 53.66 211 ARG A O 1
ATOM 1662 N N . ARG A 1 212 ? 18.855 -24.058 2.480 1.00 62.09 212 ARG A N 1
ATOM 1663 C CA . ARG A 1 212 ? 18.647 -23.342 3.721 1.00 62.09 212 ARG A CA 1
ATOM 1664 C C . ARG A 1 212 ? 18.618 -24.365 4.858 1.00 62.09 212 ARG A C 1
ATOM 1666 O O . ARG A 1 212 ? 17.826 -25.304 4.827 1.00 62.09 212 ARG A O 1
ATOM 1673 N N . SER A 1 213 ? 19.491 -24.190 5.852 1.00 66.56 213 SER A N 1
ATOM 1674 C CA . SER A 1 213 ? 19.380 -24.943 7.101 1.00 66.56 213 SER A CA 1
ATOM 1675 C C . SER A 1 213 ? 18.057 -24.560 7.745 1.00 66.56 213 SER A C 1
ATOM 1677 O O . SER A 1 213 ? 17.916 -23.465 8.284 1.00 66.56 213 SER A O 1
ATOM 1679 N N . GLU A 1 214 ? 17.088 -25.453 7.631 1.00 75.69 214 GLU A N 1
ATOM 1680 C CA . GLU A 1 214 ? 15.744 -25.263 8.140 1.00 75.69 214 GLU A CA 1
ATOM 1681 C C . GLU A 1 214 ? 15.778 -25.148 9.667 1.00 75.69 214 GLU A C 1
ATOM 1683 O O . GLU A 1 214 ? 16.205 -26.078 10.362 1.00 75.69 214 GLU A O 1
ATOM 1688 N N . THR A 1 215 ? 15.360 -24.002 10.205 1.00 86.88 215 THR A N 1
ATOM 1689 C CA . THR A 1 215 ? 15.316 -23.817 11.657 1.00 86.88 215 THR A CA 1
ATOM 1690 C C . THR A 1 215 ? 14.058 -24.455 12.246 1.00 86.88 215 THR A C 1
ATOM 1692 O O . THR A 1 215 ? 13.085 -24.754 11.548 1.00 86.88 215 THR A O 1
ATOM 1695 N N . LYS A 1 216 ? 14.058 -24.675 13.566 1.00 87.44 216 LYS A N 1
ATOM 1696 C CA . LYS A 1 216 ? 12.853 -25.120 14.279 1.00 87.44 216 LYS A CA 1
ATOM 1697 C C . LYS A 1 216 ? 11.713 -24.101 14.135 1.00 87.44 216 LYS A C 1
ATOM 1699 O O . LYS A 1 216 ? 10.568 -24.504 13.976 1.00 87.44 216 LYS A O 1
ATOM 1704 N N . GLU A 1 217 ? 12.038 -22.812 14.155 1.00 88.25 217 GLU A N 1
ATOM 1705 C CA . GLU A 1 217 ? 11.065 -21.728 13.999 1.00 88.25 217 GLU A CA 1
ATOM 1706 C C . GLU A 1 217 ? 10.448 -21.722 12.599 1.00 88.25 217 GLU A C 1
ATOM 1708 O O . GLU A 1 217 ? 9.232 -21.609 12.484 1.00 88.25 217 GLU A O 1
ATOM 1713 N N . ASP A 1 218 ? 11.242 -21.962 11.550 1.00 88.81 218 ASP A N 1
ATOM 1714 C CA . ASP A 1 218 ? 10.721 -22.076 10.180 1.00 88.81 218 ASP A CA 1
ATOM 1715 C C . ASP A 1 218 ? 9.728 -23.248 10.048 1.00 88.81 218 ASP A C 1
ATOM 1717 O O . ASP A 1 218 ? 8.694 -23.128 9.391 1.00 88.81 218 ASP A O 1
ATOM 1721 N N . LYS A 1 219 ? 10.002 -24.380 10.717 1.00 89.00 219 LYS A N 1
ATOM 1722 C CA . LYS A 1 219 ? 9.084 -25.534 10.757 1.00 89.00 219 LYS A CA 1
ATOM 1723 C C . LYS A 1 219 ? 7.782 -25.221 11.478 1.00 89.00 219 LYS A C 1
ATOM 1725 O O . LYS A 1 219 ? 6.722 -25.636 11.020 1.00 89.00 219 LYS A O 1
ATOM 1730 N N . GLU A 1 220 ? 7.851 -24.524 12.609 1.00 89.44 220 GLU A N 1
ATOM 1731 C CA . GLU A 1 220 ? 6.661 -24.103 13.355 1.00 89.44 220 GLU A CA 1
ATOM 1732 C C . GLU A 1 220 ? 5.830 -23.099 12.548 1.00 89.44 220 GLU A C 1
ATOM 1734 O O . GLU A 1 220 ? 4.605 -23.223 12.497 1.00 89.44 220 GLU A O 1
ATOM 1739 N N . LEU A 1 221 ? 6.496 -22.161 11.865 1.00 89.81 221 LEU A N 1
ATOM 1740 C CA . LEU A 1 221 ? 5.869 -21.162 11.006 1.00 89.81 221 LEU A CA 1
ATOM 1741 C C . LEU A 1 221 ? 5.120 -21.823 9.839 1.00 89.81 221 LEU A C 1
ATOM 1743 O O . LEU A 1 221 ? 3.915 -21.614 9.698 1.00 89.81 221 LEU A O 1
ATOM 1747 N N . ARG A 1 222 ? 5.783 -22.693 9.061 1.00 89.38 222 ARG A N 1
ATOM 1748 C CA . ARG A 1 222 ? 5.128 -23.479 7.994 1.00 89.38 222 ARG A CA 1
ATOM 1749 C C . ARG A 1 222 ? 4.065 -24.428 8.537 1.00 89.38 222 ARG A C 1
ATOM 1751 O O . ARG A 1 222 ? 3.026 -24.616 7.914 1.00 89.38 222 ARG A O 1
ATOM 1758 N N . GLY A 1 223 ? 4.290 -24.988 9.725 1.00 88.19 223 GLY A N 1
ATOM 1759 C CA . GLY A 1 223 ? 3.354 -25.858 10.435 1.00 88.19 223 GLY A CA 1
ATOM 1760 C C . GLY A 1 223 ? 1.967 -25.244 10.630 1.00 88.19 223 GLY A C 1
ATOM 1761 O O . GLY A 1 223 ? 0.977 -25.978 10.621 1.00 88.19 223 GLY A O 1
ATOM 1762 N N . ALA A 1 224 ? 1.885 -23.914 10.745 1.00 86.62 224 ALA A N 1
ATOM 1763 C CA . ALA A 1 224 ? 0.631 -23.183 10.904 1.00 86.62 224 ALA A CA 1
ATOM 1764 C C . ALA A 1 224 ? -0.254 -23.175 9.643 1.00 86.62 224 ALA A C 1
ATOM 1766 O O . ALA A 1 224 ? -1.452 -22.912 9.754 1.00 86.62 224 ALA A O 1
ATOM 1767 N N . VAL A 1 225 ? 0.302 -23.476 8.464 1.00 90.44 225 VAL A N 1
ATOM 1768 C CA . VAL A 1 225 ? -0.419 -23.486 7.186 1.00 90.44 225 VAL A CA 1
ATOM 1769 C C . VAL A 1 225 ? -0.275 -24.871 6.542 1.00 90.44 225 VAL A C 1
ATOM 1771 O O . VAL A 1 225 ? 0.795 -25.194 6.029 1.00 90.44 225 VAL A O 1
ATOM 1774 N N . PRO A 1 226 ? -1.330 -25.712 6.536 1.00 87.31 226 PRO A N 1
ATOM 1775 C CA . PRO A 1 226 ? -1.233 -27.104 6.086 1.00 87.31 226 PRO A CA 1
ATOM 1776 C C . PRO A 1 226 ? -0.628 -27.297 4.689 1.00 87.31 226 PRO A C 1
ATOM 1778 O O . PRO A 1 226 ? 0.141 -28.235 4.492 1.00 87.31 226 PRO A O 1
ATOM 1781 N N . SER A 1 227 ? -0.918 -26.399 3.740 1.00 87.31 227 SER A N 1
ATOM 1782 C CA . SER A 1 227 ? -0.378 -26.449 2.373 1.00 87.31 227 SER A CA 1
ATOM 1783 C C . SER A 1 227 ? 1.128 -26.174 2.282 1.00 87.31 227 SER A C 1
ATOM 1785 O O . SER A 1 227 ? 1.737 -26.502 1.271 1.00 87.31 227 SER A O 1
ATOM 1787 N N . LEU A 1 228 ? 1.749 -25.613 3.326 1.00 90.00 228 LEU A N 1
ATOM 1788 C CA . LEU A 1 228 ? 3.179 -25.283 3.346 1.00 90.00 228 LEU A CA 1
ATOM 1789 C C . LEU A 1 228 ? 4.032 -26.319 4.085 1.00 90.00 228 LEU A C 1
ATOM 1791 O O . LEU A 1 228 ? 5.254 -26.215 4.080 1.00 90.00 228 LEU A O 1
ATOM 1795 N N . GLN A 1 229 ? 3.423 -27.314 4.737 1.00 84.31 229 GLN A N 1
ATOM 1796 C CA . GLN A 1 229 ? 4.156 -28.259 5.590 1.00 84.31 229 GLN A CA 1
ATOM 1797 C C . GLN A 1 229 ? 5.105 -29.169 4.811 1.00 84.31 229 GLN A C 1
ATOM 1799 O O . GLN A 1 229 ? 6.180 -29.501 5.307 1.00 84.31 229 GLN A O 1
ATOM 1804 N N . ASN A 1 230 ? 4.700 -29.588 3.612 1.00 85.31 230 ASN A N 1
ATOM 1805 C CA . ASN A 1 230 ? 5.458 -30.518 2.788 1.00 85.31 230 ASN A CA 1
ATOM 1806 C C . ASN A 1 230 ? 5.647 -29.926 1.400 1.00 85.31 230 ASN A C 1
ATOM 1808 O O . ASN A 1 230 ? 4.672 -29.645 0.708 1.00 85.31 230 ASN A O 1
ATOM 1812 N N . ALA A 1 231 ? 6.903 -29.788 0.987 1.00 86.75 231 ALA A N 1
ATOM 1813 C CA . ALA A 1 231 ? 7.204 -29.368 -0.366 1.00 86.75 231 ALA A CA 1
ATOM 1814 C C . ALA A 1 231 ? 6.975 -30.507 -1.363 1.00 86.75 231 ALA A C 1
ATOM 1816 O O . ALA A 1 231 ? 7.426 -31.638 -1.154 1.00 86.75 231 ALA A O 1
ATOM 1817 N N . LYS A 1 232 ? 6.306 -30.196 -2.474 1.00 92.75 232 LYS A N 1
ATOM 1818 C CA . LYS A 1 232 ? 6.188 -31.103 -3.618 1.00 92.75 232 LYS A CA 1
ATOM 1819 C C . LYS A 1 232 ? 7.539 -31.178 -4.329 1.00 92.75 232 LYS A C 1
ATOM 1821 O O . LYS A 1 232 ? 8.157 -30.148 -4.578 1.00 92.75 232 LYS A O 1
ATOM 1826 N N . SER A 1 233 ? 7.995 -32.382 -4.670 1.00 93.88 233 SER A N 1
ATOM 1827 C CA . SER A 1 233 ? 9.218 -32.576 -5.459 1.00 93.88 233 SER A CA 1
ATOM 1828 C C . SER A 1 233 ? 8.873 -32.825 -6.927 1.00 93.88 233 SER A C 1
ATOM 1830 O O . SER A 1 233 ? 7.989 -33.631 -7.222 1.00 93.88 233 SER A O 1
ATOM 1832 N N . VAL A 1 234 ? 9.555 -32.125 -7.833 1.00 95.81 234 VAL A N 1
ATOM 1833 C CA . VAL A 1 234 ? 9.396 -32.241 -9.291 1.00 95.81 234 VAL A CA 1
ATOM 1834 C C . VAL A 1 234 ? 10.749 -32.440 -9.971 1.00 95.81 234 VAL A C 1
ATOM 1836 O O . VAL A 1 234 ? 11.792 -32.133 -9.397 1.00 95.81 234 VAL A O 1
ATOM 1839 N N . GLU A 1 235 ? 10.741 -32.948 -11.206 1.00 93.44 235 GLU A N 1
ATOM 1840 C CA . GLU A 1 235 ? 11.974 -33.187 -11.968 1.00 93.44 235 GLU A CA 1
ATOM 1841 C C . GLU A 1 235 ? 12.756 -31.885 -12.211 1.00 93.44 235 GLU A C 1
ATOM 1843 O O . GLU A 1 235 ? 13.955 -31.813 -11.938 1.00 93.44 235 GLU A O 1
ATOM 1848 N N . ALA A 1 236 ? 12.056 -30.849 -12.677 1.00 92.69 236 ALA A N 1
ATOM 1849 C CA . ALA A 1 236 ? 12.581 -29.513 -12.924 1.00 92.69 236 ALA A CA 1
ATOM 1850 C C . ALA A 1 236 ? 11.445 -28.473 -12.920 1.00 92.69 236 ALA A C 1
ATOM 1852 O O . ALA A 1 236 ? 10.266 -28.816 -13.033 1.00 92.69 236 ALA A O 1
ATOM 1853 N N . GLY A 1 237 ? 11.814 -27.199 -12.812 1.00 93.25 237 GLY A N 1
ATOM 1854 C CA . GLY A 1 237 ? 10.906 -26.062 -12.907 1.00 93.25 237 GLY A CA 1
ATOM 1855 C C . GLY A 1 237 ? 11.674 -24.753 -13.081 1.00 93.25 237 GLY A C 1
ATOM 1856 O O . GLY A 1 237 ? 12.904 -24.745 -13.160 1.00 93.25 237 GLY A O 1
ATOM 1857 N N . VAL A 1 238 ? 10.947 -23.642 -13.116 1.00 93.81 238 VAL A N 1
ATOM 1858 C CA . VAL A 1 238 ? 11.505 -22.288 -13.178 1.00 93.81 238 VAL A CA 1
ATOM 1859 C C . VAL A 1 238 ? 12.128 -21.946 -11.828 1.00 93.81 238 VAL A C 1
ATOM 1861 O O . VAL A 1 238 ? 11.431 -21.896 -10.817 1.00 93.81 238 VAL A O 1
ATOM 1864 N N . SER A 1 239 ? 13.445 -21.739 -11.802 1.00 93.25 239 SER A N 1
ATOM 1865 C CA . SER A 1 239 ? 14.196 -21.429 -10.580 1.00 93.25 239 SER A CA 1
ATOM 1866 C C . SER A 1 239 ? 13.718 -20.130 -9.939 1.00 93.25 239 SER A C 1
ATOM 1868 O O . SER A 1 239 ? 13.685 -19.093 -10.591 1.00 93.25 239 SER A O 1
ATOM 1870 N N . LEU A 1 240 ? 13.443 -20.174 -8.635 1.00 93.56 240 LEU A N 1
ATOM 1871 C CA . LEU A 1 240 ? 13.167 -18.988 -7.817 1.00 93.56 240 LEU A CA 1
ATOM 1872 C C . LEU A 1 240 ? 14.382 -18.535 -7.001 1.00 93.56 240 LEU A C 1
ATOM 1874 O O . LEU A 1 240 ? 14.271 -17.686 -6.120 1.00 93.56 240 LEU A O 1
ATOM 1878 N N . VAL A 1 241 ? 15.549 -19.115 -7.276 1.00 90.62 241 VAL A N 1
ATOM 1879 C CA . VAL A 1 241 ? 16.812 -18.746 -6.637 1.00 90.62 241 VAL A CA 1
ATOM 1880 C C . VAL A 1 241 ? 17.526 -17.677 -7.468 1.00 90.62 241 VAL A C 1
ATOM 1882 O O . VAL A 1 241 ? 17.715 -17.890 -8.669 1.00 90.62 241 VAL A O 1
ATOM 1885 N N . PRO A 1 242 ? 17.962 -16.557 -6.861 1.00 88.62 242 PRO A N 1
ATOM 1886 C CA . PRO A 1 242 ? 18.703 -15.512 -7.565 1.00 88.62 242 PRO A CA 1
ATOM 1887 C C . PRO A 1 242 ? 20.077 -16.027 -8.000 1.00 88.62 242 PRO A C 1
ATOM 1889 O O . PRO A 1 242 ? 20.846 -16.539 -7.179 1.00 88.62 242 PRO A O 1
ATOM 1892 N N . ARG A 1 243 ? 20.392 -15.905 -9.296 1.00 84.56 243 ARG A N 1
ATOM 1893 C CA . ARG A 1 243 ? 21.633 -16.422 -9.888 1.00 84.56 243 ARG A CA 1
ATOM 1894 C C . ARG A 1 243 ? 22.265 -15.425 -10.876 1.00 84.56 243 ARG A C 1
ATOM 1896 O O . ARG A 1 243 ? 21.596 -15.055 -11.834 1.00 84.56 243 ARG A O 1
ATOM 1903 N N . PRO A 1 244 ? 23.553 -15.068 -10.694 1.00 82.56 244 PRO A N 1
ATOM 1904 C CA . PRO A 1 244 ? 24.327 -15.278 -9.467 1.00 82.56 244 PRO A CA 1
ATOM 1905 C C . PRO A 1 244 ? 23.726 -14.457 -8.309 1.00 82.56 244 PRO A C 1
ATOM 1907 O O . PRO A 1 244 ? 23.255 -13.348 -8.504 1.00 82.56 244 PRO A O 1
ATOM 1910 N N . SER A 1 245 ? 23.738 -14.960 -7.075 1.00 82.00 245 SER A N 1
ATOM 1911 C CA . SER A 1 245 ? 23.230 -14.176 -5.931 1.00 82.00 245 SER A CA 1
ATOM 1912 C C . SER A 1 245 ? 24.076 -12.928 -5.646 1.00 82.00 245 SER A C 1
ATOM 1914 O O . SER A 1 245 ? 23.613 -11.995 -4.996 1.00 82.00 245 SER A O 1
ATOM 1916 N N . SER A 1 246 ? 25.319 -12.905 -6.133 1.00 81.12 246 SER A N 1
ATOM 1917 C CA . SER A 1 246 ? 26.302 -11.858 -5.861 1.00 81.12 246 SER A CA 1
ATOM 1918 C C . SER A 1 246 ? 26.057 -10.530 -6.578 1.00 81.12 246 SER A C 1
ATOM 1920 O O . SER A 1 246 ? 26.675 -9.536 -6.200 1.00 81.12 246 SER A O 1
ATOM 1922 N N . ILE A 1 247 ? 25.163 -10.499 -7.574 1.00 85.62 247 ILE A N 1
ATOM 1923 C CA . ILE A 1 247 ? 24.787 -9.280 -8.316 1.00 85.62 247 ILE A CA 1
ATOM 1924 C C . ILE A 1 247 ? 23.591 -8.543 -7.698 1.00 85.62 247 ILE A C 1
ATOM 1926 O O . ILE A 1 247 ? 23.245 -7.452 -8.147 1.00 85.62 247 ILE A O 1
ATOM 1930 N N . VAL A 1 248 ? 22.948 -9.107 -6.670 1.00 89.88 248 VAL A N 1
ATOM 1931 C CA . VAL A 1 248 ? 21.858 -8.428 -5.957 1.00 89.88 248 VAL A CA 1
ATOM 1932 C C . VAL A 1 248 ? 22.401 -7.171 -5.265 1.00 89.88 248 VAL A C 1
ATOM 1934 O O . VAL A 1 248 ? 23.493 -7.178 -4.701 1.00 89.88 248 VAL A O 1
ATOM 1937 N N . TRP A 1 249 ? 21.656 -6.065 -5.310 1.00 90.88 249 TRP A N 1
ATOM 1938 C CA . TRP A 1 249 ? 22.179 -4.747 -4.920 1.00 90.88 249 TRP A CA 1
ATOM 1939 C C . TRP A 1 249 ? 22.359 -4.563 -3.410 1.00 90.88 249 TRP A C 1
ATOM 1941 O O . TRP A 1 249 ? 23.200 -3.766 -2.986 1.00 90.88 249 TRP A O 1
ATOM 1951 N N . ALA A 1 250 ? 21.568 -5.288 -2.615 1.00 88.75 250 ALA A N 1
ATOM 1952 C CA . ALA A 1 250 ? 21.561 -5.232 -1.160 1.00 88.75 250 ALA A CA 1
ATOM 1953 C C . ALA A 1 250 ? 21.203 -6.595 -0.548 1.00 88.75 250 ALA A C 1
ATOM 1955 O O . ALA A 1 250 ? 20.388 -7.351 -1.081 1.00 88.75 250 ALA A O 1
ATOM 1956 N N . SER A 1 251 ? 21.795 -6.895 0.609 1.00 89.19 251 SER A N 1
ATOM 1957 C CA . SER A 1 251 ? 21.437 -8.066 1.412 1.00 89.19 251 SER A CA 1
ATOM 1958 C C . SER A 1 251 ? 20.175 -7.795 2.220 1.00 89.19 251 SER A C 1
ATOM 1960 O O . SER A 1 251 ? 19.868 -6.641 2.527 1.00 89.19 251 SER A O 1
ATOM 1962 N N . GLY A 1 252 ? 19.490 -8.856 2.621 1.00 91.25 252 GLY A N 1
ATOM 1963 C CA . GLY A 1 252 ? 18.240 -8.776 3.359 1.00 91.25 252 GLY A CA 1
ATOM 1964 C C . GLY A 1 252 ? 17.480 -10.083 3.231 1.00 91.25 252 GLY A C 1
ATOM 1965 O O . GLY A 1 252 ? 18.046 -11.159 3.440 1.00 91.25 252 GLY A O 1
ATOM 1966 N N . SER A 1 253 ? 16.211 -9.993 2.847 1.00 92.56 253 SER A N 1
ATOM 1967 C CA . SER A 1 253 ? 15.400 -11.179 2.625 1.00 92.56 253 SER A CA 1
ATOM 1968 C C . SER A 1 253 ? 15.979 -12.038 1.501 1.00 92.56 253 SER A C 1
ATOM 1970 O O . SER A 1 253 ? 16.438 -11.511 0.484 1.00 92.56 253 SER A O 1
ATOM 1972 N N . GLY A 1 254 ? 16.012 -13.357 1.707 1.00 87.81 254 GLY A N 1
ATOM 1973 C CA . GLY A 1 254 ? 16.496 -14.357 0.745 1.00 87.81 254 GLY A CA 1
ATOM 1974 C C . GLY A 1 254 ? 17.993 -14.298 0.396 1.00 87.81 254 GLY A C 1
ATOM 1975 O O . GLY A 1 254 ? 18.518 -15.265 -0.154 1.00 87.81 254 GLY A O 1
ATOM 1976 N N . ILE A 1 255 ? 18.695 -13.211 0.740 1.00 88.38 255 ILE A N 1
ATOM 1977 C CA . ILE A 1 255 ? 20.085 -12.935 0.362 1.00 88.38 255 ILE A CA 1
ATOM 1978 C C . ILE A 1 255 ? 20.893 -12.507 1.581 1.00 88.38 255 ILE A C 1
ATOM 1980 O O . ILE A 1 255 ? 20.752 -11.398 2.100 1.00 88.38 255 ILE A O 1
ATOM 1984 N N . LYS A 1 256 ? 21.819 -13.365 2.003 1.00 84.56 256 LYS A N 1
ATOM 1985 C CA . LYS A 1 256 ? 22.764 -13.053 3.077 1.00 84.56 256 LYS A CA 1
ATOM 1986 C C . LYS A 1 256 ? 23.882 -12.145 2.576 1.00 84.56 256 LYS A C 1
ATOM 1988 O O . LYS A 1 256 ? 24.321 -12.249 1.436 1.00 84.56 256 LYS A O 1
ATOM 1993 N N . ALA A 1 257 ? 24.419 -11.323 3.474 1.00 82.62 257 ALA A N 1
ATOM 1994 C CA . ALA A 1 257 ? 25.541 -10.428 3.187 1.00 82.62 257 ALA A CA 1
ATOM 1995 C C . ALA A 1 257 ? 26.791 -11.154 2.645 1.00 82.62 257 ALA A C 1
ATOM 1997 O O . ALA A 1 257 ? 27.487 -10.625 1.785 1.00 82.62 257 ALA A O 1
ATOM 1998 N N . GLU A 1 258 ? 27.043 -12.385 3.099 1.00 79.69 258 GLU A N 1
ATOM 1999 C CA . GLU A 1 258 ? 28.151 -13.239 2.640 1.00 79.69 258 GLU A CA 1
ATOM 2000 C C . GLU A 1 258 ? 27.997 -13.711 1.185 1.00 79.69 258 GLU A C 1
ATOM 2002 O O . GLU A 1 258 ? 28.981 -14.070 0.546 1.00 79.69 258 GLU A O 1
ATOM 2007 N N . GLN A 1 259 ? 26.767 -13.727 0.659 1.00 78.69 259 GLN A N 1
ATOM 2008 C CA . GLN A 1 259 ? 26.478 -14.127 -0.721 1.00 78.69 259 GLN A CA 1
ATOM 2009 C C . GLN A 1 259 ? 26.724 -12.989 -1.722 1.00 78.69 259 GLN A C 1
ATOM 2011 O O . GLN A 1 259 ? 26.656 -13.225 -2.929 1.00 78.69 259 GLN A O 1
ATOM 2016 N N . LEU A 1 260 ? 26.998 -11.774 -1.233 1.00 78.19 260 LEU A N 1
ATOM 2017 C CA . LEU A 1 260 ? 27.329 -10.607 -2.043 1.00 78.19 260 LEU A CA 1
ATOM 2018 C C . LEU A 1 260 ? 28.837 -10.517 -2.292 1.00 78.19 260 LEU A C 1
ATOM 2020 O O . LEU A 1 260 ? 29.651 -10.895 -1.444 1.00 78.19 260 LEU A O 1
ATOM 2024 N N . ASN A 1 261 ? 29.218 -9.970 -3.449 1.00 66.88 261 ASN A N 1
ATOM 2025 C CA . ASN A 1 261 ? 30.622 -9.755 -3.796 1.00 66.88 261 ASN A CA 1
ATOM 2026 C C . ASN A 1 261 ? 31.337 -8.921 -2.712 1.00 66.88 261 ASN A C 1
ATOM 2028 O O . ASN A 1 261 ? 30.956 -7.786 -2.440 1.00 66.88 261 ASN A O 1
ATOM 2032 N N . GLY A 1 262 ? 32.393 -9.481 -2.110 1.00 58.00 262 GLY A N 1
ATOM 2033 C CA . GLY A 1 262 ? 33.295 -8.758 -1.204 1.00 58.00 262 GLY A CA 1
ATOM 2034 C C . GLY A 1 262 ? 32.911 -8.723 0.279 1.00 58.00 262 GLY A C 1
ATOM 2035 O O . GLY A 1 262 ? 33.623 -8.073 1.034 1.00 58.00 262 GLY A O 1
ATOM 2036 N N . GLY A 1 263 ? 31.856 -9.422 0.718 1.00 55.41 263 GLY A N 1
ATOM 2037 C CA . GLY A 1 263 ? 31.492 -9.474 2.140 1.00 55.41 263 GLY A CA 1
ATOM 2038 C C . GLY A 1 263 ? 31.128 -8.094 2.701 1.00 55.41 263 GLY A C 1
ATOM 2039 O O . GLY A 1 263 ? 31.870 -7.526 3.489 1.00 55.41 263 GLY A O 1
ATOM 2040 N N . TYR A 1 264 ? 29.969 -7.580 2.287 1.00 51.00 264 TYR A N 1
ATOM 2041 C CA . TYR A 1 264 ? 29.328 -6.352 2.775 1.00 51.00 264 TYR A CA 1
ATOM 2042 C C . TYR A 1 264 ? 30.183 -5.070 2.758 1.00 51.00 264 TYR A C 1
ATOM 2044 O O . TYR A 1 264 ? 30.763 -4.661 3.761 1.00 51.00 264 TYR A O 1
ATOM 2052 N N . ASP A 1 265 ? 30.081 -4.319 1.661 1.00 53.97 265 ASP A N 1
ATOM 2053 C CA . ASP A 1 265 ? 30.019 -2.864 1.774 1.00 53.97 265 ASP A CA 1
ATOM 2054 C C . ASP A 1 265 ? 28.936 -2.320 0.837 1.00 53.97 265 ASP A C 1
ATOM 2056 O O . ASP A 1 265 ? 29.158 -2.135 -0.360 1.00 53.97 265 ASP A O 1
ATOM 2060 N N . ALA A 1 266 ? 27.748 -2.049 1.387 1.00 56.62 266 ALA A N 1
ATOM 2061 C CA . ALA A 1 266 ? 26.654 -1.402 0.664 1.00 56.62 266 ALA A CA 1
ATOM 2062 C C . ALA A 1 266 ? 27.040 -0.018 0.109 1.00 56.62 266 ALA A C 1
ATOM 2064 O O . ALA A 1 266 ? 26.283 0.536 -0.677 1.00 56.62 266 ALA A O 1
ATOM 2065 N N . SER A 1 267 ? 28.179 0.568 0.507 1.00 58.53 267 SER A N 1
ATOM 2066 C CA . SER A 1 267 ? 28.728 1.786 -0.093 1.00 58.53 267 SER A CA 1
ATOM 2067 C C . SER A 1 267 ? 29.391 1.539 -1.455 1.00 58.53 267 SER A C 1
ATOM 2069 O O . SER A 1 267 ? 29.323 2.402 -2.330 1.00 58.53 267 SER A O 1
ATOM 2071 N N . SER A 1 268 ? 29.947 0.342 -1.677 1.00 61.75 268 SER A N 1
ATOM 2072 C CA . SER A 1 268 ? 30.675 -0.008 -2.904 1.00 61.75 268 SER A CA 1
ATOM 2073 C C . SER A 1 268 ? 29.772 -0.073 -4.138 1.00 61.75 268 SER A C 1
ATOM 2075 O O . SER A 1 268 ? 30.196 0.302 -5.230 1.00 61.75 268 SER A O 1
ATOM 2077 N N . THR A 1 269 ? 28.500 -0.450 -3.965 1.00 74.06 269 THR A N 1
ATOM 2078 C CA . THR A 1 269 ? 27.523 -0.542 -5.061 1.00 74.06 269 THR A CA 1
ATOM 2079 C C . THR A 1 269 ? 26.838 0.793 -5.373 1.00 74.06 269 THR A C 1
ATOM 2081 O O . THR A 1 269 ? 26.292 0.944 -6.466 1.00 74.06 269 THR A O 1
ATOM 2084 N N . ARG A 1 270 ? 26.916 1.790 -4.472 1.00 83.44 270 ARG A N 1
ATOM 2085 C CA . ARG A 1 270 ? 26.243 3.102 -4.621 1.00 83.44 270 ARG A CA 1
ATOM 2086 C C . ARG A 1 270 ? 26.758 3.929 -5.790 1.00 83.44 270 ARG A C 1
ATOM 2088 O O . ARG A 1 270 ? 26.051 4.801 -6.289 1.00 83.44 270 ARG A O 1
ATOM 2095 N N . LYS A 1 271 ? 27.979 3.656 -6.261 1.00 87.00 271 LYS A N 1
ATOM 2096 C CA . LYS A 1 271 ? 28.535 4.297 -7.466 1.00 87.00 271 LYS A CA 1
ATOM 2097 C C . LYS A 1 271 ? 27.652 4.095 -8.705 1.00 87.00 271 LYS A C 1
ATOM 2099 O O . LYS A 1 271 ? 27.703 4.917 -9.612 1.00 87.00 271 LYS A O 1
ATOM 2104 N N . TYR A 1 272 ? 26.821 3.052 -8.712 1.00 92.06 272 TYR A N 1
ATOM 2105 C CA . TYR A 1 272 ? 25.916 2.725 -9.810 1.00 92.06 272 TYR A CA 1
ATOM 2106 C C . TYR A 1 272 ? 24.484 3.245 -9.632 1.00 92.06 272 TYR A C 1
ATOM 2108 O O . TYR A 1 272 ? 23.661 3.053 -10.526 1.00 92.06 272 TYR A O 1
ATOM 2116 N N . ASP A 1 273 ? 24.162 3.914 -8.518 1.00 94.69 273 ASP A N 1
ATOM 2117 C CA . ASP A 1 273 ? 22.782 4.314 -8.205 1.00 94.69 273 ASP A CA 1
ATOM 2118 C C . ASP A 1 273 ? 22.166 5.187 -9.305 1.00 94.69 273 ASP A C 1
ATOM 2120 O O . ASP A 1 273 ? 21.004 5.006 -9.655 1.00 94.69 273 ASP A O 1
ATOM 2124 N N . LYS A 1 274 ? 22.956 6.080 -9.914 1.00 94.88 274 LYS A N 1
ATOM 2125 C CA . LYS A 1 274 ? 22.490 6.931 -11.020 1.00 94.88 274 LYS A CA 1
ATOM 2126 C C . LYS A 1 274 ? 22.064 6.118 -12.244 1.00 94.88 274 LYS A C 1
ATOM 2128 O O . LYS A 1 274 ? 20.993 6.371 -12.780 1.00 94.88 274 LYS A O 1
ATOM 2133 N N . ASN A 1 275 ? 22.852 5.122 -12.645 1.00 96.44 275 ASN A N 1
ATOM 2134 C CA . ASN A 1 275 ? 22.527 4.275 -13.795 1.00 96.44 275 ASN A CA 1
ATOM 2135 C C . ASN A 1 275 ? 21.303 3.404 -13.497 1.00 96.44 275 ASN A C 1
ATOM 2137 O O . ASN A 1 275 ? 20.398 3.311 -14.321 1.00 96.44 275 ASN A O 1
ATOM 2141 N N . ARG A 1 276 ? 21.225 2.835 -12.284 1.00 97.25 276 ARG A N 1
ATOM 2142 C CA . ARG A 1 276 ? 20.048 2.077 -11.828 1.00 97.25 276 ARG A CA 1
ATOM 2143 C C . ARG A 1 276 ? 18.780 2.924 -11.881 1.00 97.25 276 ARG A C 1
ATOM 2145 O O . ARG A 1 276 ? 17.764 2.435 -12.355 1.00 97.25 276 ARG A O 1
ATOM 2152 N N . ILE A 1 277 ? 18.839 4.183 -11.438 1.00 97.12 277 ILE A N 1
ATOM 2153 C CA . ILE A 1 277 ? 17.693 5.101 -11.488 1.00 97.12 277 ILE A CA 1
ATOM 2154 C C . ILE A 1 277 ? 17.184 5.284 -12.921 1.00 97.12 277 ILE A C 1
ATOM 2156 O O . ILE A 1 277 ? 15.983 5.171 -13.143 1.00 97.12 277 ILE A O 1
ATOM 2160 N N . GLU A 1 278 ? 18.064 5.555 -13.885 1.00 97.06 278 GLU A N 1
ATOM 2161 C CA . GLU A 1 278 ? 17.649 5.791 -15.277 1.00 97.06 278 GLU A CA 1
ATOM 2162 C C . GLU A 1 278 ? 17.028 4.532 -15.896 1.00 97.06 278 GLU A C 1
ATOM 2164 O O . GLU A 1 278 ? 15.965 4.605 -16.509 1.00 97.06 278 GLU A O 1
ATOM 2169 N N . VAL A 1 279 ? 17.624 3.357 -15.670 1.00 98.38 279 VAL A N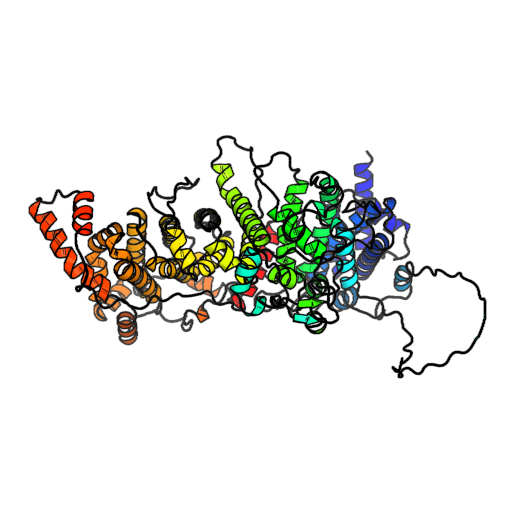 1
ATOM 2170 C CA . VAL A 1 279 ? 17.082 2.093 -16.198 1.00 98.38 279 VAL A CA 1
ATOM 2171 C C . VAL A 1 279 ? 15.762 1.716 -15.511 1.00 98.38 279 VAL A C 1
ATOM 2173 O O . VAL A 1 279 ? 14.836 1.250 -16.172 1.00 98.38 279 VAL A O 1
ATOM 2176 N N . LEU A 1 280 ? 15.617 1.970 -14.205 1.00 98.38 280 LEU A N 1
ATOM 2177 C CA . LEU A 1 280 ? 14.347 1.771 -13.496 1.00 98.38 280 LEU A CA 1
ATOM 2178 C C . LEU A 1 280 ? 13.249 2.729 -13.976 1.00 98.38 280 LEU A C 1
ATOM 2180 O O . LEU A 1 280 ? 12.086 2.337 -13.997 1.00 98.38 280 LEU A O 1
ATOM 2184 N N . ARG A 1 281 ? 13.587 3.961 -14.385 1.00 97.75 281 ARG A N 1
ATOM 2185 C CA . ARG A 1 281 ? 12.623 4.883 -15.011 1.00 97.75 281 ARG A CA 1
ATOM 2186 C C . ARG A 1 281 ? 12.146 4.367 -16.363 1.00 97.75 281 ARG A C 1
ATOM 2188 O O . ARG A 1 281 ? 10.951 4.459 -16.638 1.00 97.75 281 ARG A O 1
ATOM 2195 N N . LEU A 1 282 ? 13.041 3.793 -17.170 1.00 98.00 282 LEU A N 1
ATOM 2196 C CA . LEU A 1 282 ? 12.648 3.135 -18.415 1.00 98.00 282 LEU A CA 1
ATOM 2197 C C . LEU A 1 282 ? 11.713 1.960 -18.130 1.00 98.00 282 LEU A C 1
ATOM 2199 O O . LEU A 1 282 ? 10.629 1.910 -18.699 1.00 98.00 282 LEU A O 1
ATOM 2203 N N . LEU A 1 283 ? 12.077 1.070 -17.201 1.00 97.81 283 LEU A N 1
ATOM 2204 C CA . LEU A 1 283 ? 11.227 -0.066 -16.832 1.00 97.81 283 LEU A CA 1
ATOM 2205 C C . LEU A 1 283 ? 9.848 0.399 -16.331 1.00 97.81 283 LEU A C 1
ATOM 2207 O O . LEU A 1 283 ? 8.823 -0.117 -16.766 1.00 97.81 283 LEU A O 1
ATOM 2211 N N . LEU A 1 284 ? 9.800 1.433 -15.491 1.00 96.44 284 LEU A N 1
ATOM 2212 C CA . LEU A 1 284 ? 8.543 2.028 -15.038 1.00 96.44 284 LEU A CA 1
ATOM 2213 C C . LEU A 1 284 ? 7.724 2.620 -16.197 1.00 96.44 284 LEU A C 1
ATOM 2215 O O . LEU A 1 284 ? 6.508 2.456 -16.224 1.00 96.44 284 LEU A O 1
ATOM 2219 N N . SER A 1 285 ? 8.384 3.266 -17.162 1.00 95.31 285 SER A N 1
ATOM 2220 C CA . SER A 1 285 ? 7.735 3.811 -18.360 1.00 95.31 285 SER A CA 1
ATOM 2221 C C . SER A 1 285 ? 7.150 2.699 -19.226 1.00 95.31 285 SER A C 1
ATOM 2223 O O . SER A 1 285 ? 6.014 2.825 -19.660 1.00 95.31 285 SER A O 1
ATOM 2225 N N . THR A 1 286 ? 7.858 1.578 -19.418 1.00 93.88 286 THR A N 1
ATOM 2226 C CA . THR A 1 286 ? 7.324 0.433 -20.185 1.00 93.88 286 THR A CA 1
ATOM 2227 C C . THR A 1 286 ? 6.031 -0.119 -19.590 1.00 93.88 286 THR A C 1
ATOM 2229 O O . THR A 1 286 ? 5.189 -0.614 -20.320 1.00 93.88 286 THR A O 1
ATOM 2232 N N . CYS A 1 287 ? 5.837 0.017 -18.277 1.00 92.75 287 CYS A N 1
ATOM 2233 C CA . CYS A 1 287 ? 4.679 -0.511 -17.563 1.00 92.75 287 CYS A CA 1
ATOM 2234 C C . CYS A 1 287 ? 3.522 0.494 -17.422 1.00 92.75 287 CYS A C 1
ATOM 2236 O O . CYS A 1 287 ? 2.607 0.231 -16.648 1.00 92.75 287 CYS A O 1
ATOM 2238 N N . CYS A 1 288 ? 3.578 1.666 -18.068 1.00 92.44 288 CYS A N 1
ATOM 2239 C CA . CYS A 1 288 ? 2.649 2.771 -17.798 1.00 92.44 288 CYS A CA 1
ATOM 2240 C C . CYS A 1 288 ? 1.328 2.732 -18.578 1.00 92.44 288 CYS A C 1
ATOM 2242 O O . CYS A 1 288 ? 0.509 3.632 -18.400 1.00 92.44 288 CYS A O 1
ATOM 2244 N N . ASP A 1 289 ? 1.077 1.678 -19.362 1.00 87.62 289 ASP A N 1
ATOM 2245 C CA . ASP A 1 289 ? -0.179 1.495 -20.094 1.00 87.62 289 ASP A CA 1
ATOM 2246 C C . ASP A 1 289 ? -1.458 1.583 -19.236 1.00 87.62 289 ASP A C 1
ATOM 2248 O O . ASP A 1 289 ? -2.438 2.129 -19.743 1.00 87.62 289 ASP A O 1
ATOM 2252 N N . PRO A 1 290 ? -1.485 1.205 -17.933 1.00 88.81 290 PRO A N 1
ATOM 2253 C CA . PRO A 1 290 ? -2.690 1.363 -17.124 1.00 88.81 290 PRO A CA 1
ATOM 2254 C C . PRO A 1 290 ? -3.154 2.814 -16.993 1.00 88.81 290 PRO A C 1
ATOM 2256 O O . PRO A 1 290 ? -4.332 3.038 -16.749 1.00 88.81 290 PRO A O 1
ATOM 2259 N N . LEU A 1 291 ? -2.256 3.802 -17.127 1.00 90.31 291 LEU A N 1
ATOM 2260 C CA . LEU A 1 291 ? -2.603 5.225 -17.027 1.00 90.31 291 LEU A CA 1
ATOM 2261 C C . LEU A 1 291 ? -3.578 5.677 -18.118 1.00 90.31 291 LEU A C 1
ATOM 2263 O O . LEU A 1 291 ? -4.338 6.617 -17.887 1.00 90.31 291 LEU A O 1
ATOM 2267 N N . PHE A 1 292 ? -3.547 5.014 -19.273 1.00 87.62 292 PHE A N 1
ATOM 2268 C CA . PHE A 1 292 ? -4.280 5.385 -20.483 1.00 87.62 292 PHE A CA 1
ATOM 2269 C C . PHE A 1 292 ? -5.524 4.518 -20.692 1.00 87.62 292 PHE A C 1
ATOM 2271 O O . PHE A 1 292 ? -6.004 4.384 -21.807 1.00 87.62 292 PHE A O 1
ATOM 2278 N N . SER A 1 293 ? -6.017 3.872 -19.633 1.00 83.94 293 SER A N 1
ATOM 2279 C CA . SER A 1 293 ? -7.274 3.128 -19.659 1.00 83.94 293 SER A CA 1
ATOM 2280 C C . SER A 1 293 ? -8.202 3.626 -18.554 1.00 83.94 293 SER A C 1
ATOM 2282 O O . SER A 1 293 ? -7.740 3.826 -17.423 1.00 83.94 293 SER A O 1
ATOM 2284 N N . PRO A 1 294 ? -9.512 3.771 -18.817 1.00 83.62 294 PRO A N 1
ATOM 2285 C CA . PRO A 1 294 ? -10.478 4.106 -17.781 1.00 83.62 294 PRO A CA 1
ATOM 2286 C C . PRO A 1 294 ? -10.488 3.057 -16.662 1.00 83.62 294 PRO A C 1
ATOM 2288 O O . PRO A 1 294 ? -10.430 1.848 -16.899 1.00 83.62 294 PRO A O 1
ATOM 2291 N N . ALA A 1 295 ? -10.576 3.509 -15.409 1.00 79.50 295 ALA A N 1
ATOM 2292 C CA . ALA A 1 295 ? -10.456 2.628 -14.243 1.00 79.50 295 ALA A CA 1
ATOM 2293 C C . ALA A 1 295 ? -11.520 1.522 -14.148 1.00 79.50 295 ALA A C 1
ATOM 2295 O O . ALA A 1 295 ? -11.258 0.490 -13.533 1.00 79.50 295 ALA A O 1
ATOM 2296 N N . ASP A 1 296 ? -12.708 1.712 -14.721 1.00 74.81 296 ASP A N 1
ATOM 2297 C CA . ASP A 1 296 ? -13.778 0.709 -14.743 1.00 74.81 296 ASP A CA 1
ATOM 2298 C C . ASP A 1 296 ? -13.600 -0.368 -15.819 1.00 74.81 296 ASP A C 1
ATOM 2300 O O . ASP A 1 296 ? -14.221 -1.429 -15.733 1.00 74.81 296 ASP A O 1
ATOM 2304 N N . GLU A 1 297 ? -12.730 -0.119 -16.792 1.00 73.88 297 GLU A N 1
ATOM 2305 C CA . GLU A 1 297 ? -12.464 -1.007 -17.924 1.00 73.88 297 GLU A CA 1
ATOM 2306 C C . GLU A 1 297 ? -11.080 -1.654 -17.842 1.00 73.88 297 GLU A C 1
ATOM 2308 O O . GLU A 1 297 ? -10.836 -2.686 -18.473 1.00 73.88 297 GLU A O 1
ATOM 2313 N N . TYR A 1 298 ? -10.184 -1.090 -17.028 1.00 77.50 298 TYR A N 1
ATOM 2314 C CA . TYR A 1 298 ? -8.850 -1.632 -16.838 1.00 77.50 298 TYR A CA 1
ATOM 2315 C C . TYR A 1 298 ? -8.899 -3.074 -16.316 1.00 77.50 298 TYR A C 1
ATOM 2317 O O . TYR A 1 298 ? -9.520 -3.395 -15.302 1.00 77.50 298 TYR A O 1
ATOM 2325 N N . ASN A 1 299 ? -8.184 -3.964 -16.999 1.00 77.56 299 ASN A N 1
ATOM 2326 C CA . ASN A 1 299 ? -7.981 -5.338 -16.569 1.00 77.56 299 ASN A CA 1
ATOM 2327 C C . ASN A 1 299 ? -6.511 -5.514 -16.140 1.00 77.56 299 ASN A C 1
ATOM 2329 O O . ASN A 1 299 ? -5.631 -5.458 -16.997 1.00 77.56 299 ASN A O 1
ATOM 2333 N N . PRO A 1 300 ? -6.219 -5.812 -14.856 1.00 71.38 300 PRO A N 1
ATOM 2334 C CA . PRO A 1 300 ? -4.849 -6.010 -14.361 1.00 71.38 300 PRO A CA 1
ATOM 2335 C C . PRO A 1 300 ? -4.053 -7.150 -15.019 1.00 71.38 300 PRO A C 1
ATOM 2337 O O . PRO A 1 300 ? -2.861 -7.302 -14.755 1.00 71.38 300 PRO A O 1
ATOM 2340 N N . ILE A 1 301 ? -4.698 -7.990 -15.833 1.00 74.69 301 ILE A N 1
ATOM 2341 C CA . ILE A 1 301 ? -4.064 -9.077 -16.595 1.00 74.69 301 ILE A CA 1
ATOM 2342 C C . ILE A 1 301 ? -3.888 -8.685 -18.080 1.00 74.69 301 ILE A C 1
ATOM 2344 O O . ILE A 1 301 ? -3.254 -9.415 -18.834 1.00 74.69 301 ILE A O 1
ATOM 2348 N N . ALA A 1 302 ? -4.425 -7.541 -18.517 1.00 73.31 302 ALA A N 1
ATOM 2349 C CA . ALA A 1 302 ? -4.403 -7.130 -19.921 1.00 73.31 302 ALA A CA 1
ATOM 2350 C C . ALA A 1 302 ? -3.101 -6.447 -20.364 1.00 73.31 302 ALA A C 1
ATOM 2352 O O . ALA A 1 302 ? -2.787 -6.500 -21.552 1.00 73.31 302 ALA A O 1
ATOM 2353 N N . SER A 1 303 ? -2.330 -5.847 -19.448 1.00 84.44 303 SER A N 1
ATOM 2354 C CA . SER A 1 303 ? -1.067 -5.193 -19.818 1.00 84.44 303 SER A CA 1
ATOM 2355 C C . SER A 1 303 ? -0.058 -6.213 -20.347 1.00 84.44 303 SER A C 1
ATOM 2357 O O . SER A 1 303 ? 0.479 -7.041 -19.605 1.00 84.44 303 SER A O 1
ATOM 2359 N N . ARG A 1 304 ? 0.228 -6.137 -21.651 1.00 87.44 304 ARG A N 1
ATOM 2360 C CA . ARG A 1 304 ? 1.228 -6.986 -22.316 1.00 87.44 304 ARG A CA 1
ATOM 2361 C C . ARG A 1 304 ? 2.647 -6.630 -21.893 1.00 87.44 304 ARG A C 1
ATOM 2363 O O . ARG A 1 304 ? 3.482 -7.519 -21.758 1.00 87.44 304 ARG A O 1
ATOM 2370 N N . TRP A 1 305 ? 2.906 -5.352 -21.634 1.00 92.12 305 TRP A N 1
ATOM 2371 C CA . TRP A 1 305 ? 4.200 -4.879 -21.154 1.00 92.12 305 TRP A CA 1
ATOM 2372 C C . TRP A 1 305 ? 4.522 -5.432 -19.765 1.00 92.12 305 TRP A C 1
ATOM 2374 O O . TRP A 1 305 ? 5.592 -6.006 -19.556 1.00 92.12 305 TRP A O 1
ATOM 2384 N N . LEU A 1 306 ? 3.569 -5.343 -18.832 1.00 91.56 306 LEU A N 1
ATOM 2385 C CA . LEU A 1 306 ? 3.713 -5.946 -17.508 1.00 91.56 306 LEU A CA 1
ATOM 2386 C C . LEU A 1 306 ? 3.769 -7.475 -17.576 1.00 91.56 306 LEU A C 1
ATOM 2388 O O . LEU A 1 306 ? 4.524 -8.083 -16.816 1.00 91.56 306 LEU A O 1
ATOM 2392 N N . ALA A 1 307 ? 3.023 -8.106 -18.490 1.00 91.50 307 ALA A N 1
ATOM 2393 C CA . ALA A 1 307 ? 3.098 -9.550 -18.696 1.00 91.50 307 ALA A CA 1
ATOM 2394 C C . ALA A 1 307 ? 4.510 -9.995 -19.111 1.00 91.50 307 ALA A C 1
ATOM 2396 O O . ALA A 1 307 ? 5.009 -10.963 -18.547 1.00 91.50 307 ALA A O 1
ATOM 2397 N N . VAL A 1 308 ? 5.186 -9.262 -20.008 1.00 94.44 308 VAL A N 1
ATOM 2398 C CA . VAL A 1 308 ? 6.597 -9.518 -20.354 1.00 94.44 308 VAL A CA 1
ATOM 2399 C C . VAL A 1 308 ? 7.500 -9.311 -19.137 1.00 94.44 308 VAL A C 1
ATOM 2401 O O . VAL A 1 308 ? 8.276 -10.195 -18.785 1.00 94.44 308 VAL A O 1
ATOM 2404 N N . ALA A 1 309 ? 7.370 -8.177 -18.440 1.00 96.06 309 ALA A N 1
ATOM 2405 C CA . ALA A 1 309 ? 8.235 -7.852 -17.303 1.00 96.06 309 ALA A CA 1
ATOM 2406 C C . ALA A 1 309 ? 8.112 -8.847 -16.136 1.00 96.06 309 ALA A C 1
ATOM 2408 O O . ALA A 1 309 ? 9.038 -8.970 -15.336 1.00 96.06 309 ALA A O 1
ATOM 2409 N N . THR A 1 310 ? 6.976 -9.542 -16.017 1.00 95.81 310 THR A N 1
ATOM 2410 C CA . THR A 1 310 ? 6.663 -10.458 -14.906 1.00 95.81 310 THR A CA 1
ATOM 2411 C C . THR A 1 310 ? 6.601 -11.933 -15.302 1.00 95.81 310 THR A C 1
ATOM 2413 O O . THR A 1 310 ? 6.328 -12.781 -14.441 1.00 95.81 310 THR A O 1
ATOM 2416 N N . ALA A 1 311 ? 6.901 -12.246 -16.564 1.00 94.94 311 ALA A N 1
ATOM 2417 C CA . ALA A 1 311 ? 6.935 -13.602 -17.086 1.00 94.94 311 ALA A CA 1
ATOM 2418 C C . ALA A 1 311 ? 7.980 -14.477 -16.374 1.00 94.94 311 ALA A C 1
ATOM 2420 O O . ALA A 1 311 ? 8.888 -14.011 -15.682 1.00 94.94 311 ALA A O 1
ATOM 2421 N N . ALA A 1 312 ? 7.845 -15.790 -16.535 1.00 93.94 312 ALA A N 1
ATOM 2422 C CA . ALA A 1 312 ? 8.737 -16.759 -15.908 1.00 93.94 312 ALA A CA 1
ATOM 2423 C C . ALA A 1 312 ? 10.167 -16.743 -16.472 1.00 93.94 312 ALA A C 1
ATOM 2425 O O . ALA A 1 312 ? 11.112 -17.116 -15.777 1.00 93.94 312 ALA A O 1
ATOM 2426 N N . ASP A 1 313 ? 10.308 -16.325 -17.723 1.00 92.88 313 ASP A N 1
ATOM 2427 C CA . ASP A 1 313 ? 11.548 -16.155 -18.474 1.00 92.88 313 ASP A CA 1
ATOM 2428 C C . ASP A 1 313 ? 12.074 -14.711 -18.447 1.00 92.88 313 ASP A C 1
ATOM 2430 O O . ASP A 1 313 ? 13.150 -14.450 -18.987 1.00 92.88 313 ASP A O 1
ATOM 2434 N N . ALA A 1 314 ? 11.381 -13.794 -17.758 1.00 95.69 314 ALA A N 1
ATOM 2435 C CA . ALA A 1 314 ? 11.799 -12.406 -17.617 1.00 95.69 314 ALA A CA 1
ATOM 2436 C C . ALA A 1 314 ? 13.235 -12.317 -17.044 1.00 95.69 314 ALA A C 1
ATOM 2438 O O . ALA A 1 314 ? 13.496 -12.828 -15.937 1.00 95.69 314 ALA A O 1
ATOM 2439 N N . PRO A 1 315 ? 14.179 -11.662 -17.749 1.00 95.06 315 PRO A N 1
ATOM 2440 C CA . PRO A 1 315 ? 15.592 -11.684 -17.401 1.00 95.06 315 PRO A CA 1
ATOM 2441 C C . PRO A 1 315 ? 15.893 -11.166 -16.005 1.00 95.06 315 PRO A C 1
ATOM 2443 O O . PRO A 1 315 ? 15.461 -10.086 -15.620 1.00 95.06 315 PRO A O 1
ATOM 2446 N N . ASN A 1 316 ? 16.698 -11.900 -15.238 1.00 95.38 316 ASN A N 1
ATOM 2447 C CA . ASN A 1 316 ? 17.117 -11.495 -13.891 1.00 95.38 316 ASN A CA 1
ATOM 2448 C C . ASN A 1 316 ? 15.958 -11.137 -12.936 1.00 95.38 316 ASN A C 1
ATOM 2450 O O . ASN A 1 316 ? 16.208 -10.511 -11.907 1.00 95.38 316 ASN A O 1
ATOM 2454 N N . SER A 1 317 ? 14.713 -11.531 -13.221 1.00 96.88 317 SER A N 1
ATOM 2455 C CA . SER A 1 317 ? 13.523 -11.145 -12.446 1.00 96.88 317 SER A CA 1
ATOM 2456 C C . SER A 1 317 ? 13.644 -11.484 -10.957 1.00 96.88 317 SER A C 1
ATOM 2458 O O . SER A 1 317 ? 13.328 -10.664 -10.095 1.00 96.88 317 SER A O 1
ATOM 2460 N N . VAL A 1 318 ? 14.214 -12.650 -10.640 1.00 96.69 318 VAL A N 1
ATOM 2461 C CA . VAL A 1 318 ? 14.498 -13.066 -9.259 1.00 96.69 318 VAL A CA 1
ATOM 2462 C C . VAL A 1 318 ? 15.521 -12.147 -8.585 1.00 96.69 318 VAL A C 1
ATOM 2464 O O . VAL A 1 318 ? 15.314 -11.714 -7.451 1.00 96.69 318 VAL A O 1
ATOM 2467 N N . CYS A 1 319 ? 16.615 -11.811 -9.275 1.00 95.25 319 CYS A N 1
ATOM 2468 C CA . CYS A 1 319 ? 17.611 -10.870 -8.764 1.00 95.25 319 CYS A CA 1
ATOM 2469 C C . CYS A 1 319 ? 17.004 -9.472 -8.590 1.00 95.25 319 CYS A C 1
ATOM 2471 O O . CYS A 1 319 ? 17.278 -8.816 -7.588 1.00 95.25 319 CYS A O 1
ATOM 2473 N N . LEU A 1 320 ? 16.146 -9.039 -9.520 1.00 98.00 320 LEU A N 1
ATOM 2474 C CA . LEU A 1 320 ? 15.452 -7.756 -9.468 1.00 98.00 320 LEU A CA 1
ATOM 2475 C C . LEU A 1 320 ? 14.524 -7.664 -8.261 1.00 98.00 320 LEU A C 1
ATOM 2477 O O . LEU A 1 320 ? 14.615 -6.693 -7.515 1.00 98.00 320 LEU A O 1
ATOM 2481 N N . PHE A 1 321 ? 13.698 -8.683 -8.013 1.00 98.31 321 PHE A N 1
ATOM 2482 C CA . PHE A 1 321 ? 12.810 -8.723 -6.851 1.00 98.31 321 PHE A CA 1
ATOM 2483 C C . PHE A 1 321 ? 13.579 -8.493 -5.542 1.00 98.31 321 PHE A C 1
ATOM 2485 O O . PHE A 1 321 ? 13.255 -7.575 -4.786 1.00 98.31 321 PHE A O 1
ATOM 2492 N N . TYR A 1 322 ? 14.634 -9.279 -5.296 1.00 96.56 322 TYR A N 1
ATOM 2493 C CA . TYR A 1 322 ? 15.430 -9.152 -4.073 1.00 96.56 322 TYR A CA 1
ATOM 2494 C C . TYR A 1 322 ? 16.233 -7.851 -4.024 1.00 96.56 322 TYR A C 1
ATOM 2496 O O . TYR A 1 322 ? 16.348 -7.255 -2.955 1.00 96.56 322 TYR A O 1
ATOM 2504 N N . SER A 1 323 ? 16.745 -7.370 -5.159 1.00 96.44 323 SER A N 1
ATOM 2505 C CA . SER A 1 323 ? 17.416 -6.071 -5.247 1.00 96.44 323 SER A CA 1
ATOM 2506 C C . SER A 1 323 ? 16.491 -4.930 -4.835 1.00 96.44 323 SER A C 1
ATOM 2508 O O . SER A 1 323 ? 16.878 -4.124 -3.989 1.00 96.44 323 SER A O 1
ATOM 2510 N N . LEU A 1 324 ? 15.270 -4.872 -5.374 1.00 98.44 324 LEU A N 1
ATOM 2511 C CA . LEU A 1 324 ? 14.298 -3.824 -5.054 1.00 98.44 324 LEU A CA 1
ATOM 2512 C C . LEU A 1 324 ? 13.845 -3.920 -3.592 1.00 98.44 324 LEU A C 1
ATOM 2514 O O . LEU A 1 324 ? 13.931 -2.937 -2.856 1.00 98.44 324 LEU A O 1
ATOM 2518 N N . LEU A 1 325 ? 13.428 -5.114 -3.152 1.00 98.19 325 LEU A N 1
ATOM 2519 C CA . LEU A 1 325 ? 12.938 -5.350 -1.794 1.00 98.19 325 LEU A CA 1
ATOM 2520 C C . LEU A 1 325 ? 13.997 -4.998 -0.744 1.00 98.19 325 LEU A C 1
ATOM 2522 O O . LEU A 1 325 ? 13.716 -4.248 0.191 1.00 98.19 325 LEU A O 1
ATOM 2526 N N . ASN A 1 326 ? 15.222 -5.499 -0.907 1.00 96.00 326 ASN A N 1
ATOM 2527 C CA . ASN A 1 326 ? 16.286 -5.286 0.070 1.00 96.00 326 ASN A CA 1
ATOM 2528 C C . ASN A 1 326 ? 16.828 -3.853 0.022 1.00 96.00 326 ASN A C 1
ATOM 2530 O O . ASN A 1 326 ? 17.166 -3.311 1.070 1.00 96.00 326 ASN A O 1
ATOM 2534 N N . THR A 1 327 ? 16.865 -3.201 -1.147 1.00 95.38 327 THR A N 1
ATOM 2535 C CA . THR A 1 327 ? 17.230 -1.772 -1.232 1.00 95.38 327 THR A CA 1
ATOM 2536 C C . THR A 1 327 ? 16.259 -0.913 -0.425 1.00 95.38 327 THR A C 1
ATOM 2538 O O . THR A 1 327 ? 16.690 -0.028 0.313 1.00 95.38 327 THR A O 1
ATOM 2541 N N . VAL A 1 328 ? 14.957 -1.209 -0.505 1.00 97.19 328 VAL A N 1
ATOM 2542 C CA . VAL A 1 328 ? 13.933 -0.509 0.277 1.00 97.19 328 VAL A CA 1
ATOM 2543 C C . VAL A 1 328 ? 14.044 -0.849 1.761 1.00 97.19 328 VAL A C 1
ATOM 2545 O O . VAL A 1 328 ? 14.241 0.038 2.587 1.00 97.19 328 VAL A O 1
ATOM 2548 N N . LEU A 1 329 ? 13.944 -2.130 2.118 1.00 96.88 329 LEU A N 1
ATOM 2549 C CA . LEU A 1 329 ? 13.762 -2.560 3.506 1.00 96.88 329 LEU A CA 1
ATOM 2550 C C . LEU A 1 329 ? 15.041 -2.575 4.342 1.00 96.88 329 LEU A C 1
ATOM 2552 O O . LEU A 1 329 ? 14.939 -2.665 5.563 1.00 96.88 329 LEU A O 1
ATOM 2556 N N . THR A 1 330 ? 16.223 -2.438 3.738 1.00 93.25 330 THR A N 1
ATOM 2557 C CA . THR A 1 330 ? 17.490 -2.230 4.464 1.00 93.25 330 THR A CA 1
ATOM 2558 C C . THR A 1 330 ? 17.776 -0.746 4.701 1.00 93.25 330 THR A C 1
ATOM 2560 O O . THR A 1 330 ? 18.575 -0.415 5.578 1.00 93.25 330 THR A O 1
ATOM 2563 N N . PHE A 1 331 ? 17.102 0.171 3.993 1.00 92.75 331 PHE A N 1
ATOM 2564 C CA . PHE A 1 331 ? 17.296 1.605 4.198 1.00 92.75 331 PHE A CA 1
ATOM 2565 C C . PHE A 1 331 ? 17.000 1.997 5.653 1.00 92.75 331 PHE A C 1
ATOM 2567 O O . PHE A 1 331 ? 16.018 1.557 6.265 1.00 92.75 331 PHE A O 1
ATOM 2574 N N . ASP A 1 332 ? 17.877 2.814 6.228 1.00 90.69 332 ASP A N 1
ATOM 2575 C CA . ASP A 1 332 ? 17.751 3.310 7.593 1.00 90.69 332 ASP A CA 1
ATOM 2576 C C . ASP A 1 332 ? 17.804 4.842 7.584 1.00 90.69 332 ASP A C 1
ATOM 2578 O O . ASP A 1 332 ? 18.888 5.418 7.463 1.00 90.69 332 ASP A O 1
ATOM 2582 N N . PRO A 1 333 ? 16.652 5.519 7.728 1.00 87.88 333 PRO A N 1
ATOM 2583 C CA . PRO A 1 333 ? 16.587 6.975 7.711 1.00 87.88 333 PRO A CA 1
ATOM 2584 C C . PRO A 1 333 ? 17.380 7.665 8.834 1.00 87.88 333 PRO A C 1
ATOM 2586 O O . PRO A 1 333 ? 17.643 8.867 8.729 1.00 87.88 333 PRO A O 1
ATOM 2589 N N . ALA A 1 334 ? 17.732 6.943 9.907 1.00 84.44 334 ALA A N 1
ATOM 2590 C CA . ALA A 1 334 ? 18.537 7.467 11.010 1.00 84.44 334 ALA A CA 1
ATOM 2591 C C . ALA A 1 334 ? 20.038 7.521 10.678 1.00 84.44 334 ALA A C 1
ATOM 2593 O O . ALA A 1 334 ? 20.777 8.286 11.301 1.00 84.44 334 ALA A O 1
ATOM 2594 N N . ASN A 1 335 ? 20.496 6.748 9.689 1.00 82.31 335 ASN A N 1
ATOM 2595 C CA . ASN A 1 335 ? 21.880 6.797 9.238 1.00 82.31 335 ASN A CA 1
ATOM 2596 C C . ASN A 1 335 ? 22.117 8.052 8.384 1.00 82.31 335 ASN A C 1
ATOM 2598 O O . ASN A 1 335 ? 21.426 8.314 7.397 1.00 82.31 335 ASN A O 1
ATOM 2602 N N . VAL A 1 336 ? 23.126 8.832 8.768 1.00 68.81 336 VAL A N 1
ATOM 2603 C CA . VAL A 1 336 ? 23.568 10.030 8.041 1.00 68.81 336 VAL A CA 1
ATOM 2604 C C . VAL A 1 336 ? 24.522 9.661 6.899 1.00 68.81 336 VAL A C 1
ATOM 2606 O O . VAL A 1 336 ? 25.281 8.700 7.001 1.00 68.81 336 VAL A O 1
ATOM 2609 N N . GLY A 1 337 ? 24.522 10.446 5.816 1.00 72.50 337 GLY A N 1
ATOM 2610 C CA . GLY A 1 337 ? 25.497 10.310 4.721 1.00 72.50 337 GLY A CA 1
ATOM 2611 C C . GLY A 1 337 ? 25.023 9.546 3.480 1.00 72.50 337 GLY A C 1
ATOM 2612 O O . GLY A 1 337 ? 25.849 9.183 2.642 1.00 72.50 337 GLY A O 1
ATOM 2613 N N . PHE A 1 338 ? 23.717 9.306 3.328 1.00 81.81 338 PHE A N 1
ATOM 2614 C CA . PHE A 1 338 ? 23.158 8.897 2.037 1.00 81.81 338 PHE A CA 1
ATOM 2615 C C . PHE A 1 338 ? 23.118 10.082 1.068 1.00 81.81 338 PHE A C 1
ATOM 2617 O O . PHE A 1 338 ? 22.793 11.199 1.462 1.00 81.81 338 PHE A O 1
ATOM 2624 N N . SER A 1 339 ? 23.461 9.837 -0.198 1.00 85.88 339 SER A N 1
ATOM 2625 C CA . SER A 1 339 ? 23.292 10.827 -1.262 1.00 85.88 339 SER A CA 1
ATOM 2626 C C . SER A 1 339 ? 21.822 10.932 -1.676 1.00 85.88 339 SER A C 1
ATOM 2628 O O . SER A 1 339 ? 21.070 9.962 -1.559 1.00 85.88 339 SER A O 1
ATOM 2630 N N . ASP A 1 340 ? 21.436 12.068 -2.258 1.00 87.88 340 ASP A N 1
ATOM 2631 C CA . ASP A 1 340 ? 20.099 12.254 -2.842 1.00 87.88 340 ASP A CA 1
ATOM 2632 C C . ASP A 1 340 ? 19.786 11.191 -3.905 1.00 87.88 340 ASP A C 1
ATOM 2634 O O . ASP A 1 340 ? 18.660 10.707 -4.003 1.00 87.88 340 ASP A O 1
ATOM 2638 N N . SER A 1 341 ? 20.801 10.754 -4.663 1.00 90.88 341 SER A N 1
ATOM 2639 C CA . SER A 1 341 ? 20.659 9.658 -5.628 1.00 90.88 341 SER A CA 1
ATOM 2640 C C . SER A 1 341 ? 20.302 8.335 -4.950 1.00 90.88 341 SER A C 1
ATOM 2642 O O . SER A 1 341 ? 19.458 7.609 -5.459 1.00 90.88 341 SER A O 1
ATOM 2644 N N . HIS A 1 342 ? 20.882 8.020 -3.792 1.00 92.44 342 HIS A N 1
ATOM 2645 C CA . HIS A 1 342 ? 20.541 6.782 -3.092 1.00 92.44 342 HIS A CA 1
ATOM 2646 C C . HIS A 1 342 ? 19.107 6.816 -2.549 1.00 92.44 342 HIS A C 1
ATOM 2648 O O . HIS A 1 342 ? 18.368 5.843 -2.675 1.00 92.44 342 HIS A O 1
ATOM 2654 N N . ILE A 1 343 ? 18.684 7.961 -2.003 1.00 93.06 343 ILE A N 1
ATOM 2655 C CA . ILE A 1 343 ? 17.304 8.162 -1.541 1.00 93.06 343 ILE A CA 1
ATOM 2656 C C . ILE A 1 343 ? 16.335 7.994 -2.715 1.00 93.06 343 ILE A C 1
ATOM 2658 O O . ILE A 1 343 ? 15.359 7.255 -2.611 1.00 93.06 343 ILE A O 1
ATOM 2662 N N . LYS A 1 344 ? 16.637 8.606 -3.868 1.00 93.69 344 LYS A N 1
ATOM 2663 C CA . LYS A 1 344 ? 15.807 8.466 -5.069 1.00 93.69 344 LYS A CA 1
ATOM 2664 C C . LYS A 1 344 ? 15.765 7.024 -5.582 1.00 93.69 344 LYS A C 1
ATOM 2666 O O . LYS A 1 344 ? 14.707 6.594 -6.032 1.00 93.69 344 LYS A O 1
ATOM 2671 N N . LEU A 1 345 ? 16.866 6.271 -5.486 1.00 95.88 345 LEU A N 1
ATOM 2672 C CA . LEU A 1 345 ? 16.885 4.845 -5.817 1.00 95.88 345 LEU A CA 1
ATOM 2673 C C . LEU A 1 345 ? 15.961 4.043 -4.891 1.00 95.88 345 LEU A C 1
ATOM 2675 O O . LEU A 1 345 ? 15.220 3.197 -5.381 1.00 95.88 345 LEU A O 1
ATOM 2679 N N . VAL A 1 346 ? 15.970 4.316 -3.583 1.00 96.06 346 VAL A N 1
ATOM 2680 C CA . VAL A 1 346 ? 15.073 3.669 -2.606 1.00 96.06 346 VAL A CA 1
ATOM 2681 C C . VAL A 1 346 ? 13.609 3.945 -2.952 1.00 96.06 346 VAL A C 1
ATOM 2683 O O . VAL A 1 346 ? 12.812 3.014 -3.047 1.00 96.06 346 VAL A O 1
ATOM 2686 N N . GLU A 1 347 ? 13.257 5.207 -3.207 1.00 96.00 347 GLU A N 1
ATOM 2687 C CA . GLU A 1 347 ? 11.887 5.593 -3.569 1.00 96.00 347 GLU A CA 1
ATOM 2688 C C . GLU A 1 347 ? 11.434 4.956 -4.886 1.00 96.00 347 GLU A C 1
ATOM 2690 O O . GLU A 1 347 ? 10.349 4.383 -4.959 1.00 96.00 347 GLU A O 1
ATOM 2695 N N . LEU A 1 348 ? 12.279 5.002 -5.919 1.00 97.19 348 LEU A N 1
ATOM 2696 C CA . LEU A 1 348 ? 11.965 4.408 -7.216 1.00 97.19 348 LEU A CA 1
ATOM 2697 C C . LEU A 1 348 ? 11.901 2.876 -7.141 1.00 97.19 348 LEU A C 1
ATOM 2699 O O . LEU A 1 348 ? 11.075 2.268 -7.815 1.00 97.19 348 LEU A O 1
ATOM 2703 N N . SER A 1 349 ? 12.710 2.248 -6.282 1.00 98.31 349 SER A N 1
ATOM 2704 C CA . SER A 1 349 ? 12.651 0.800 -6.057 1.00 98.31 349 SER A CA 1
ATOM 2705 C C . SER A 1 349 ? 11.318 0.378 -5.443 1.00 98.31 349 SER A C 1
ATOM 2707 O O . SER A 1 349 ? 10.759 -0.639 -5.847 1.00 98.31 349 SER A O 1
ATOM 2709 N N . ALA A 1 350 ? 10.775 1.173 -4.513 1.00 98.44 350 ALA A N 1
ATOM 2710 C CA . ALA A 1 350 ? 9.449 0.935 -3.948 1.00 98.44 350 ALA A CA 1
ATOM 2711 C C . ALA A 1 350 ? 8.342 1.072 -5.010 1.00 98.44 350 ALA A C 1
ATOM 2713 O O . ALA A 1 350 ? 7.438 0.239 -5.052 1.00 98.44 350 ALA A O 1
ATOM 2714 N N . GLN A 1 351 ? 8.441 2.074 -5.893 1.00 97.62 351 GLN A N 1
ATOM 2715 C CA . GLN A 1 351 ? 7.495 2.283 -6.999 1.00 97.62 351 GLN A CA 1
ATOM 2716 C C . GLN A 1 351 ? 7.512 1.123 -7.996 1.00 97.62 351 GLN A C 1
ATOM 2718 O O . GLN A 1 351 ? 6.469 0.536 -8.274 1.00 97.62 351 GLN A O 1
ATOM 2723 N N . VAL A 1 352 ? 8.695 0.756 -8.498 1.00 98.31 352 VAL A N 1
ATOM 2724 C CA . VAL A 1 352 ? 8.844 -0.330 -9.475 1.00 98.31 352 VAL A CA 1
ATOM 2725 C C . VAL A 1 352 ? 8.418 -1.668 -8.874 1.00 98.31 352 VAL A C 1
ATOM 2727 O O . VAL A 1 352 ? 7.706 -2.422 -9.529 1.00 98.31 352 VAL A O 1
ATOM 2730 N N . LEU A 1 353 ? 8.768 -1.955 -7.614 1.00 98.50 353 LEU A N 1
ATOM 2731 C CA . LEU A 1 353 ? 8.319 -3.181 -6.952 1.00 98.50 353 LEU A CA 1
ATOM 2732 C C . LEU A 1 353 ? 6.792 -3.229 -6.805 1.00 98.50 353 LEU A C 1
ATOM 2734 O O . LEU A 1 353 ? 6.202 -4.281 -7.032 1.00 98.50 353 LEU A O 1
ATOM 2738 N N . ALA A 1 354 ?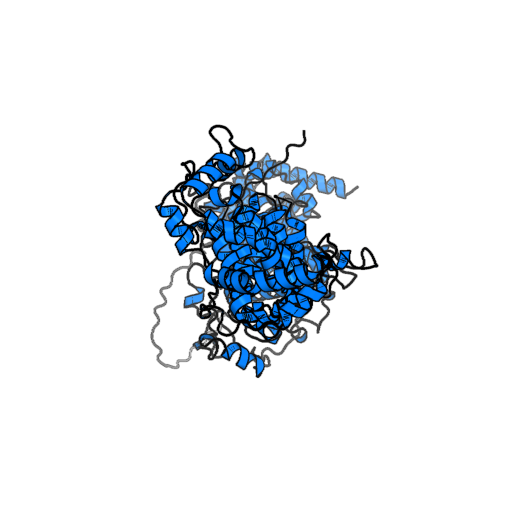 6.148 -2.112 -6.453 1.00 97.25 354 ALA A N 1
ATOM 2739 C CA . ALA A 1 354 ? 4.692 -2.051 -6.358 1.00 97.25 354 ALA A CA 1
ATOM 2740 C C . ALA A 1 354 ? 4.028 -2.332 -7.719 1.00 97.25 354 ALA A C 1
ATOM 2742 O O . ALA A 1 354 ? 3.112 -3.150 -7.780 1.00 97.25 354 ALA A O 1
ATOM 2743 N N . VAL A 1 355 ? 4.549 -1.740 -8.801 1.00 96.12 355 VAL A N 1
ATOM 2744 C CA . VAL A 1 355 ? 4.055 -1.936 -10.176 1.00 96.12 355 VAL A CA 1
ATOM 2745 C C . VAL A 1 355 ? 4.224 -3.383 -10.644 1.00 96.12 355 VAL A C 1
ATOM 2747 O O . VAL A 1 355 ? 3.271 -3.987 -11.134 1.00 96.12 355 VAL A O 1
ATOM 2750 N N . LEU A 1 356 ? 5.394 -3.988 -10.419 1.00 96.88 356 LEU A N 1
ATOM 2751 C CA . LEU A 1 356 ? 5.654 -5.387 -10.785 1.00 96.88 356 LEU A CA 1
ATOM 2752 C C . LEU A 1 356 ? 4.797 -6.385 -9.983 1.00 96.88 356 LEU A C 1
ATOM 2754 O O . LEU A 1 356 ? 4.571 -7.507 -10.434 1.00 96.88 356 LEU A O 1
ATOM 2758 N N . LEU A 1 357 ? 4.286 -5.991 -8.811 1.00 95.31 357 LEU A N 1
ATOM 2759 C CA . LEU A 1 357 ? 3.358 -6.782 -7.991 1.00 95.31 357 LEU A CA 1
ATOM 2760 C C . LEU A 1 357 ? 1.874 -6.506 -8.291 1.00 95.31 357 LEU A C 1
ATOM 2762 O O . LEU A 1 357 ? 1.001 -7.135 -7.681 1.00 95.31 357 LEU A O 1
ATOM 2766 N N . ASP A 1 358 ? 1.555 -5.551 -9.166 1.00 89.94 358 ASP A N 1
ATOM 2767 C CA . ASP A 1 358 ? 0.169 -5.146 -9.404 1.00 89.94 358 ASP A CA 1
ATOM 2768 C C . ASP A 1 358 ? -0.564 -6.063 -10.391 1.00 89.94 358 ASP A C 1
ATOM 2770 O O . ASP A 1 358 ? -1.742 -6.364 -10.199 1.00 89.94 358 ASP A O 1
ATOM 2774 N N . CYS A 1 359 ? 0.147 -6.575 -11.396 1.00 86.62 359 CYS A N 1
ATOM 2775 C CA . CYS A 1 359 ? -0.435 -7.386 -12.462 1.00 86.62 359 CYS A CA 1
ATOM 2776 C C . CYS A 1 359 ? -0.517 -8.892 -12.149 1.00 86.62 359 CYS A C 1
ATOM 2778 O O . CYS A 1 359 ? 0.153 -9.436 -11.260 1.00 86.62 359 CYS A O 1
ATOM 2780 N N . GLY A 1 360 ? -1.334 -9.585 -12.942 1.00 87.38 360 GLY A N 1
ATOM 2781 C CA . GLY A 1 360 ? -1.401 -11.046 -12.972 1.00 87.38 360 GLY A CA 1
ATOM 2782 C C . GLY A 1 360 ? -2.254 -11.682 -11.870 1.00 87.38 360 GLY A C 1
ATOM 2783 O O . GLY A 1 360 ? -3.033 -11.035 -11.167 1.00 87.38 360 GLY A O 1
ATOM 2784 N N . LEU A 1 361 ? -2.118 -12.996 -11.736 1.00 88.06 361 LEU A N 1
ATOM 2785 C CA . LEU A 1 361 ? -2.769 -13.824 -10.729 1.00 88.06 361 LEU A CA 1
ATOM 2786 C C . LEU A 1 361 ? -1.981 -13.787 -9.409 1.00 88.06 361 LEU A C 1
ATOM 2788 O O . LEU A 1 361 ? -0.765 -13.571 -9.426 1.00 88.06 361 LEU A O 1
ATOM 2792 N N . PRO A 1 362 ? -2.643 -14.023 -8.259 1.00 88.75 362 PRO A N 1
ATOM 2793 C CA . PRO A 1 362 ? -1.946 -14.229 -6.995 1.00 88.75 362 PRO A CA 1
ATOM 2794 C C . PRO A 1 362 ? -0.853 -15.293 -7.124 1.00 88.75 362 PRO A C 1
ATOM 2796 O O . PRO A 1 362 ? -1.042 -16.308 -7.800 1.00 88.75 362 PRO A O 1
ATOM 2799 N N . GLY A 1 363 ? 0.285 -15.061 -6.468 1.00 89.38 363 GLY A N 1
ATOM 2800 C CA . GLY A 1 363 ? 1.387 -16.021 -6.457 1.00 89.38 363 GLY A CA 1
ATOM 2801 C C . GLY A 1 363 ? 0.952 -17.366 -5.875 1.00 89.38 363 GLY A C 1
ATOM 2802 O O . GLY A 1 363 ? 0.122 -17.413 -4.969 1.00 89.38 363 GLY A O 1
ATOM 2803 N N . ASN A 1 364 ? 1.523 -18.466 -6.376 1.00 91.75 364 ASN A N 1
ATOM 2804 C CA . ASN A 1 364 ? 1.300 -19.781 -5.777 1.00 91.75 364 ASN A CA 1
ATOM 2805 C C . ASN A 1 364 ? 2.175 -19.925 -4.516 1.00 91.75 364 ASN A C 1
ATOM 2807 O O . ASN A 1 364 ? 3.403 -19.966 -4.650 1.00 91.75 364 ASN A O 1
ATOM 2811 N N . PRO A 1 365 ? 1.584 -20.018 -3.309 1.00 91.56 365 PRO A N 1
ATOM 2812 C CA . PRO A 1 365 ? 2.359 -20.157 -2.084 1.00 91.56 365 PRO A CA 1
ATOM 2813 C C . PRO A 1 365 ? 2.882 -21.583 -1.866 1.00 91.56 365 PRO A C 1
ATOM 2815 O O . PRO A 1 365 ? 3.738 -21.781 -1.007 1.00 91.56 365 PRO A O 1
ATOM 2818 N N . GLU A 1 366 ? 2.371 -22.587 -2.590 1.00 92.44 366 GLU A N 1
ATOM 2819 C CA . GLU A 1 366 ? 2.742 -23.984 -2.367 1.00 92.44 366 GLU A CA 1
ATOM 2820 C C . GLU A 1 366 ? 4.236 -24.214 -2.655 1.00 92.44 366 GLU A C 1
ATOM 2822 O O . GLU A 1 366 ? 4.721 -23.919 -3.755 1.00 92.44 366 GLU A O 1
ATOM 2827 N N . PRO A 1 367 ? 5.002 -24.747 -1.684 1.00 91.94 367 PRO A N 1
ATOM 2828 C CA . PRO A 1 367 ? 6.422 -24.960 -1.866 1.00 91.94 367 PRO A CA 1
ATOM 2829 C C . PRO A 1 367 ? 6.648 -26.122 -2.834 1.00 91.94 367 PRO A C 1
ATOM 2831 O O . PRO A 1 367 ? 6.249 -27.261 -2.587 1.00 91.94 367 PRO A O 1
ATOM 2834 N N . VAL A 1 368 ? 7.350 -25.835 -3.926 1.00 94.44 368 VAL A N 1
ATOM 2835 C CA . VAL A 1 368 ? 7.798 -26.837 -4.896 1.00 94.44 368 VAL A CA 1
ATOM 2836 C C . VAL A 1 368 ? 9.321 -26.806 -4.990 1.00 94.44 368 VAL A C 1
ATOM 2838 O O . VAL A 1 368 ? 9.922 -25.731 -5.100 1.00 94.44 368 VAL A O 1
ATOM 2841 N N . LEU A 1 369 ? 9.939 -27.982 -4.910 1.00 94.00 369 LEU A N 1
ATOM 2842 C CA . LEU A 1 369 ? 11.382 -28.187 -4.989 1.00 94.00 369 LEU A CA 1
ATOM 2843 C C . LEU A 1 369 ? 11.735 -29.053 -6.200 1.00 94.00 369 LEU A C 1
ATOM 2845 O O . LEU A 1 369 ? 11.031 -30.018 -6.498 1.00 94.00 369 LEU A O 1
ATOM 2849 N N . ASP A 1 370 ? 12.843 -28.754 -6.868 1.00 93.12 370 ASP A N 1
ATOM 2850 C CA . ASP A 1 370 ? 13.392 -29.643 -7.895 1.00 93.12 370 ASP A CA 1
ATOM 2851 C C . ASP A 1 370 ? 14.130 -30.856 -7.280 1.00 93.12 370 ASP A C 1
ATOM 2853 O O . ASP A 1 370 ? 14.259 -30.994 -6.058 1.00 93.12 370 ASP A O 1
ATOM 2857 N N . MET A 1 371 ? 14.672 -31.735 -8.127 1.00 91.00 371 MET A N 1
ATOM 2858 C CA . MET A 1 371 ? 15.462 -32.900 -7.694 1.00 91.00 371 MET A CA 1
ATOM 2859 C C . MET A 1 371 ? 16.757 -32.534 -6.945 1.00 91.00 371 MET A C 1
ATOM 2861 O O . MET A 1 371 ? 17.332 -33.379 -6.256 1.00 91.00 371 MET A O 1
ATOM 2865 N N . LYS A 1 372 ? 17.233 -31.288 -7.068 1.00 86.69 372 LYS A N 1
ATOM 2866 C CA . LYS A 1 372 ? 18.395 -30.754 -6.338 1.00 86.69 372 LYS A CA 1
ATOM 2867 C C . LYS A 1 372 ? 17.987 -30.150 -4.986 1.00 86.69 372 LYS A C 1
ATOM 2869 O O . LYS A 1 372 ? 18.851 -29.906 -4.142 1.00 86.69 372 LYS A O 1
ATOM 2874 N N . GLY A 1 373 ? 16.686 -30.007 -4.731 1.00 87.25 373 GLY A N 1
ATOM 2875 C CA . GLY A 1 373 ? 16.125 -29.384 -3.537 1.00 87.25 373 GLY A CA 1
ATOM 2876 C C . GLY A 1 373 ? 16.066 -27.859 -3.619 1.00 87.25 373 GLY A C 1
ATOM 2877 O O . GLY A 1 373 ? 15.986 -27.213 -2.578 1.00 87.25 373 GLY A O 1
ATOM 2878 N N . GLU A 1 374 ? 16.138 -27.286 -4.820 1.00 88.94 374 GLU A N 1
ATOM 2879 C CA . GLU A 1 374 ? 16.029 -25.846 -5.055 1.00 88.94 374 GLU A CA 1
ATOM 2880 C C . GLU A 1 374 ? 14.555 -25.437 -5.183 1.00 88.94 374 GLU A C 1
ATOM 2882 O O . GLU A 1 374 ? 13.774 -26.171 -5.795 1.00 88.94 374 GLU A O 1
ATOM 2887 N N . PRO A 1 375 ? 14.150 -24.267 -4.662 1.00 92.38 375 PRO A N 1
ATOM 2888 C CA . PRO A 1 375 ? 12.803 -23.755 -4.864 1.00 92.38 375 PRO A CA 1
ATOM 2889 C C . PRO A 1 375 ? 12.562 -23.398 -6.334 1.00 92.38 375 PRO A C 1
ATOM 2891 O O . PRO A 1 375 ? 13.259 -22.563 -6.913 1.00 92.38 375 PRO A O 1
ATOM 2894 N N . VAL A 1 376 ? 11.537 -24.017 -6.923 1.00 94.81 376 VAL A N 1
ATOM 2895 C CA . VAL A 1 376 ? 11.147 -23.822 -8.326 1.00 94.81 376 VAL A CA 1
ATOM 2896 C C . VAL A 1 376 ? 9.646 -23.650 -8.475 1.00 94.81 376 VAL A C 1
ATOM 2898 O O . VAL A 1 376 ? 8.893 -24.214 -7.692 1.00 94.81 376 VAL A O 1
ATOM 2901 N N . THR A 1 377 ? 9.187 -22.932 -9.489 1.00 95.12 377 THR A N 1
ATOM 2902 C CA . THR A 1 377 ? 7.790 -22.975 -9.937 1.00 95.12 377 THR A CA 1
ATOM 2903 C C . THR A 1 377 ? 7.647 -24.015 -11.046 1.00 95.12 377 THR A C 1
ATOM 2905 O O . THR A 1 377 ? 8.484 -24.089 -11.941 1.00 95.12 377 THR A O 1
ATOM 2908 N N . GLU A 1 378 ? 6.598 -24.836 -11.013 1.00 94.88 378 GLU A N 1
ATOM 2909 C CA . GLU A 1 378 ? 6.340 -25.817 -12.077 1.00 94.88 378 GLU A CA 1
ATOM 2910 C C . GLU A 1 378 ? 6.147 -25.133 -13.436 1.00 94.88 378 GLU A C 1
ATOM 2912 O O . GLU A 1 378 ? 5.484 -24.099 -13.514 1.00 94.88 378 GLU A O 1
ATOM 2917 N N . PHE A 1 379 ? 6.665 -25.735 -14.513 1.00 95.06 379 PHE A N 1
ATOM 2918 C CA . PHE A 1 379 ? 6.535 -25.179 -15.866 1.00 95.06 379 PHE A CA 1
ATOM 2919 C C . PHE A 1 379 ? 5.080 -24.973 -16.287 1.00 95.06 379 PHE A C 1
ATOM 2921 O O . PHE A 1 379 ? 4.769 -23.971 -16.923 1.00 95.06 379 PHE A O 1
ATOM 2928 N N . GLU A 1 380 ? 4.178 -25.876 -15.889 1.00 92.56 380 GLU A N 1
ATOM 2929 C CA . GLU A 1 380 ? 2.747 -25.724 -16.161 1.00 92.56 380 GLU A CA 1
ATOM 2930 C C . GLU A 1 380 ? 2.206 -24.433 -15.539 1.00 92.56 380 GLU A C 1
ATOM 2932 O O . GLU A 1 380 ? 1.571 -23.652 -16.232 1.00 92.56 380 GLU A O 1
ATOM 2937 N N . THR A 1 381 ? 2.502 -24.175 -14.261 1.00 92.00 381 THR A N 1
ATOM 2938 C CA . THR A 1 381 ? 2.084 -22.956 -13.551 1.00 92.00 381 THR A CA 1
ATOM 2939 C C . THR A 1 381 ? 2.726 -21.709 -14.149 1.00 92.00 381 THR A C 1
ATOM 2941 O O . THR A 1 381 ? 2.042 -20.709 -14.343 1.00 92.00 381 THR A O 1
ATOM 2944 N N . ALA A 1 382 ? 4.020 -21.782 -14.461 1.00 93.25 382 ALA A N 1
ATOM 2945 C CA . ALA A 1 382 ? 4.791 -20.692 -15.048 1.00 93.25 382 ALA A CA 1
ATOM 2946 C C . ALA A 1 382 ? 4.306 -20.292 -16.453 1.00 93.25 382 ALA A C 1
ATOM 2948 O O . ALA A 1 382 ? 4.454 -19.140 -16.840 1.00 93.25 382 ALA A O 1
ATOM 2949 N N . SER A 1 383 ? 3.703 -21.228 -17.193 1.00 91.06 383 SER A N 1
ATOM 2950 C CA . SER A 1 383 ? 3.180 -20.997 -18.547 1.00 91.06 383 SER A CA 1
ATOM 2951 C C . SER A 1 383 ? 1.714 -20.541 -18.565 1.00 91.06 383 SER A C 1
ATOM 2953 O O . SER A 1 383 ? 1.144 -20.345 -19.637 1.00 91.06 383 SER A O 1
ATOM 2955 N N . ARG A 1 384 ? 1.052 -20.415 -17.403 1.00 89.81 384 ARG A N 1
ATOM 2956 C CA . ARG A 1 384 ? -0.350 -19.969 -17.340 1.00 89.81 384 ARG A CA 1
ATOM 2957 C C . ARG A 1 384 ? -0.441 -18.472 -17.625 1.00 89.81 384 ARG A C 1
ATOM 2959 O O . ARG A 1 384 ? 0.324 -17.682 -17.080 1.00 89.81 384 ARG A O 1
ATOM 2966 N N . GLY A 1 385 ? -1.439 -18.080 -18.417 1.00 87.38 385 GLY A N 1
ATOM 2967 C CA . GLY A 1 385 ? -1.765 -16.670 -18.630 1.00 87.38 385 GLY A CA 1
ATOM 2968 C C . GLY A 1 385 ? -1.997 -15.949 -17.300 1.00 87.38 385 GLY A C 1
ATOM 2969 O O . GLY A 1 385 ? -2.693 -16.461 -16.421 1.00 87.38 385 GLY A O 1
ATOM 2970 N N . GLY A 1 386 ? -1.379 -14.777 -17.147 1.00 87.88 386 GLY A N 1
ATOM 2971 C CA . GLY A 1 386 ? -1.393 -14.012 -15.902 1.00 87.88 386 GLY A CA 1
ATOM 2972 C C . GLY A 1 386 ? -0.429 -14.519 -14.825 1.00 87.88 386 GLY A C 1
ATOM 2973 O O . GLY A 1 386 ? -0.515 -14.052 -13.694 1.00 87.88 386 GLY A O 1
ATOM 2974 N N . PHE A 1 387 ? 0.477 -15.458 -15.117 1.00 93.75 387 PHE A N 1
ATOM 2975 C CA . PHE A 1 387 ? 1.569 -15.780 -14.199 1.00 93.75 387 PHE A CA 1
ATOM 2976 C C . PHE A 1 387 ? 2.418 -14.534 -13.898 1.00 93.75 387 PHE A C 1
ATOM 2978 O O . PHE A 1 387 ? 2.715 -13.750 -14.792 1.00 93.75 387 PHE A O 1
ATOM 2985 N N . ASN A 1 388 ? 2.816 -14.374 -12.634 1.00 96.12 388 ASN A N 1
ATOM 2986 C CA . ASN A 1 388 ? 3.691 -13.296 -12.189 1.00 96.12 388 ASN A CA 1
ATOM 2987 C C . ASN A 1 388 ? 4.782 -13.869 -11.267 1.00 96.12 388 ASN A C 1
ATOM 2989 O O . ASN A 1 388 ? 4.507 -14.376 -10.166 1.00 96.12 388 ASN A O 1
ATOM 2993 N N . VAL A 1 389 ? 6.037 -13.786 -11.717 1.00 97.00 389 VAL A N 1
ATOM 2994 C CA . VAL A 1 389 ? 7.198 -14.297 -10.978 1.00 97.00 389 VAL A CA 1
ATOM 2995 C C . VAL A 1 389 ? 7.441 -13.531 -9.672 1.00 97.00 389 VAL A C 1
ATOM 2997 O O . VAL A 1 389 ? 7.733 -14.157 -8.656 1.00 97.00 389 VAL A O 1
ATOM 3000 N N . PHE A 1 390 ? 7.232 -12.211 -9.638 1.00 97.94 390 PHE A N 1
ATOM 3001 C CA . PHE A 1 390 ? 7.433 -11.372 -8.446 1.00 97.94 390 PHE A CA 1
ATOM 3002 C C . PHE A 1 390 ? 6.429 -11.713 -7.343 1.00 97.94 390 PHE A C 1
ATOM 3004 O O . PHE A 1 390 ? 6.800 -11.831 -6.173 1.00 97.94 390 PHE A O 1
ATOM 3011 N N . ARG A 1 391 ? 5.165 -11.957 -7.709 1.00 96.88 391 ARG A N 1
ATOM 3012 C CA . ARG A 1 391 ? 4.133 -12.400 -6.756 1.00 96.88 391 ARG A CA 1
ATOM 3013 C C . ARG A 1 391 ? 4.404 -13.809 -6.247 1.00 96.88 391 ARG A C 1
ATOM 3015 O O . ARG A 1 391 ? 4.224 -14.074 -5.061 1.00 96.88 391 ARG A O 1
ATOM 3022 N N . SER A 1 392 ? 4.903 -14.696 -7.110 1.00 96.44 392 SER A N 1
ATOM 3023 C CA . SER A 1 392 ? 5.336 -16.040 -6.705 1.00 96.44 392 SER A CA 1
ATOM 3024 C C . SER A 1 392 ? 6.516 -15.992 -5.731 1.00 96.44 392 SER A C 1
ATOM 3026 O O . SER A 1 392 ? 6.515 -16.717 -4.739 1.00 96.44 392 SER A O 1
ATOM 3028 N N . LEU A 1 393 ? 7.496 -15.112 -5.964 1.00 97.19 393 LEU A N 1
ATOM 3029 C CA . LEU A 1 393 ? 8.622 -14.894 -5.052 1.00 97.19 393 LEU A CA 1
ATOM 3030 C C . LEU A 1 393 ? 8.145 -14.372 -3.692 1.00 97.19 393 LEU A C 1
ATOM 3032 O O . LEU A 1 393 ? 8.499 -14.952 -2.669 1.00 97.19 393 LEU A O 1
ATOM 3036 N N . MET A 1 394 ? 7.287 -13.346 -3.671 1.00 97.69 394 MET A N 1
ATOM 3037 C CA . MET A 1 394 ? 6.730 -12.775 -2.438 1.00 97.69 394 MET A CA 1
ATOM 3038 C C . MET A 1 394 ? 5.898 -13.790 -1.637 1.00 97.69 394 MET A C 1
ATOM 3040 O O . MET A 1 394 ? 6.059 -13.896 -0.419 1.00 97.69 394 MET A O 1
ATOM 3044 N N . ALA A 1 395 ? 5.031 -14.558 -2.306 1.00 96.19 395 ALA A N 1
ATOM 3045 C CA . ALA A 1 395 ? 4.186 -15.570 -1.669 1.00 96.19 395 ALA A CA 1
ATOM 3046 C C . ALA A 1 395 ? 5.000 -16.724 -1.056 1.00 96.19 395 ALA A C 1
ATOM 3048 O O . ALA A 1 395 ? 4.550 -17.351 -0.097 1.00 96.19 395 ALA A O 1
ATOM 3049 N N . ARG A 1 396 ? 6.201 -16.990 -1.588 1.00 93.62 396 ARG A N 1
ATOM 3050 C CA . ARG A 1 396 ? 7.077 -18.099 -1.178 1.00 93.62 396 ARG A CA 1
ATOM 3051 C C . ARG A 1 396 ? 8.165 -17.729 -0.177 1.00 93.62 396 ARG A C 1
ATOM 3053 O O . ARG A 1 396 ? 8.957 -18.594 0.194 1.00 93.62 396 ARG A O 1
ATOM 3060 N N . ILE A 1 397 ? 8.204 -16.484 0.292 1.00 94.44 397 ILE A N 1
ATOM 3061 C CA . ILE A 1 397 ? 9.007 -16.131 1.465 1.00 94.44 397 ILE A CA 1
ATOM 3062 C C . ILE A 1 397 ? 8.396 -16.852 2.670 1.00 94.44 397 ILE A C 1
ATOM 3064 O O . ILE A 1 397 ? 7.233 -16.626 2.999 1.00 94.44 397 ILE A O 1
ATOM 3068 N N . ASP A 1 398 ? 9.160 -17.738 3.310 1.00 92.31 398 ASP A N 1
ATOM 3069 C CA . ASP A 1 398 ? 8.599 -18.734 4.232 1.00 92.31 398 ASP A CA 1
ATOM 3070 C C . ASP A 1 398 ? 9.389 -18.933 5.532 1.00 92.31 398 ASP A C 1
ATOM 3072 O O . ASP A 1 398 ? 9.253 -19.960 6.203 1.00 92.31 398 ASP A O 1
ATOM 3076 N N . SER A 1 399 ? 10.211 -17.957 5.913 1.00 91.94 399 SER A N 1
ATOM 3077 C CA . SER A 1 399 ? 11.078 -18.085 7.080 1.00 91.94 399 SER A CA 1
ATOM 3078 C C . SER A 1 399 ? 10.889 -17.012 8.127 1.00 91.94 399 SER A C 1
ATOM 3080 O O . SER A 1 399 ? 10.631 -15.858 7.795 1.00 91.94 399 SER A O 1
ATOM 3082 N N . ALA A 1 400 ? 11.120 -17.371 9.387 1.00 93.44 400 ALA A N 1
ATOM 3083 C CA . ALA A 1 400 ? 10.962 -16.439 10.498 1.00 93.44 400 ALA A CA 1
ATOM 3084 C C . ALA A 1 400 ? 11.890 -15.219 10.355 1.00 93.44 400 ALA A C 1
ATOM 3086 O O . ALA A 1 400 ? 11.435 -14.085 10.466 1.00 93.44 400 ALA A O 1
ATOM 3087 N N . ALA A 1 401 ? 13.160 -15.446 10.001 1.00 93.88 401 ALA A N 1
ATOM 3088 C CA . ALA A 1 401 ? 14.141 -14.373 9.834 1.00 93.88 401 ALA A CA 1
ATOM 3089 C C . ALA A 1 401 ? 13.789 -13.404 8.690 1.00 93.88 401 ALA A C 1
ATOM 3091 O O . ALA A 1 401 ? 14.010 -12.201 8.820 1.00 93.88 401 ALA A O 1
ATOM 3092 N N . ASP A 1 402 ? 13.238 -13.910 7.579 1.00 95.69 402 ASP A N 1
ATOM 3093 C CA . ASP A 1 402 ? 12.775 -13.049 6.486 1.00 95.69 402 ASP A CA 1
ATOM 3094 C C . ASP A 1 402 ? 11.548 -12.235 6.919 1.00 95.69 402 ASP A C 1
ATOM 3096 O O . ASP A 1 402 ? 11.482 -11.039 6.643 1.00 95.69 402 ASP A O 1
ATOM 3100 N N . MET A 1 403 ? 10.598 -12.853 7.632 1.00 96.88 403 MET A N 1
ATOM 3101 C CA . MET A 1 403 ? 9.409 -12.156 8.137 1.00 96.88 403 MET A CA 1
ATOM 3102 C C . MET A 1 403 ? 9.773 -11.041 9.123 1.00 96.88 403 MET A C 1
ATOM 3104 O O . MET A 1 403 ? 9.212 -9.949 9.028 1.00 96.88 403 MET A O 1
ATOM 3108 N N . ASP A 1 404 ? 10.723 -11.293 10.029 1.00 97.31 404 ASP A N 1
ATOM 3109 C CA . ASP A 1 404 ? 11.236 -10.291 10.969 1.00 97.31 404 ASP A CA 1
ATOM 3110 C C . ASP A 1 404 ? 11.910 -9.135 10.225 1.00 97.31 404 ASP A C 1
ATOM 3112 O O . ASP A 1 404 ? 11.564 -7.977 10.452 1.00 97.31 404 ASP A O 1
ATOM 3116 N N . PHE A 1 405 ? 12.799 -9.435 9.269 1.00 97.62 405 PHE A N 1
ATOM 3117 C CA . PHE A 1 405 ? 13.442 -8.421 8.429 1.00 97.62 405 PHE A CA 1
ATOM 3118 C C . PHE A 1 405 ? 12.413 -7.545 7.700 1.00 97.62 405 PHE A C 1
ATOM 3120 O O . PHE A 1 405 ? 12.536 -6.317 7.690 1.00 97.62 405 PHE A O 1
ATOM 3127 N N . ILE A 1 406 ? 11.381 -8.164 7.115 1.00 98.56 406 ILE A N 1
ATOM 3128 C CA . ILE A 1 406 ? 10.341 -7.447 6.374 1.00 98.56 406 ILE A CA 1
ATOM 3129 C C . ILE A 1 406 ? 9.524 -6.551 7.309 1.00 98.56 406 ILE A C 1
ATOM 3131 O O . ILE A 1 406 ? 9.311 -5.371 7.013 1.00 98.56 406 ILE A O 1
ATOM 3135 N N . PHE A 1 407 ? 9.097 -7.086 8.455 1.00 98.62 407 PHE A N 1
ATOM 3136 C CA . PHE A 1 407 ? 8.369 -6.329 9.468 1.00 98.62 407 PHE A CA 1
ATOM 3137 C C . PHE A 1 407 ? 9.189 -5.140 9.988 1.00 98.62 407 PHE A C 1
ATOM 3139 O O . PHE A 1 407 ? 8.692 -4.010 10.004 1.00 98.62 407 PHE A O 1
ATOM 3146 N N . ASP A 1 408 ? 10.447 -5.373 10.366 1.00 98.38 408 ASP A N 1
ATOM 3147 C CA . ASP A 1 408 ? 11.343 -4.348 10.901 1.00 98.38 408 ASP A CA 1
ATOM 3148 C C . ASP A 1 408 ? 11.630 -3.253 9.872 1.00 98.38 408 ASP A C 1
ATOM 3150 O O . ASP A 1 408 ? 11.679 -2.071 10.226 1.00 98.38 408 ASP A O 1
ATOM 3154 N N . GLY A 1 409 ? 11.771 -3.625 8.596 1.00 97.94 409 GLY A N 1
ATOM 3155 C CA . GLY A 1 409 ? 11.884 -2.695 7.478 1.00 97.94 409 GLY A CA 1
ATOM 3156 C C . GLY A 1 409 ? 10.669 -1.773 7.378 1.00 97.94 409 GLY A C 1
ATOM 3157 O O . GLY A 1 409 ? 10.816 -0.552 7.468 1.00 97.94 409 GLY A O 1
ATOM 3158 N N . PHE A 1 410 ? 9.455 -2.327 7.278 1.00 98.56 410 PHE A N 1
ATOM 3159 C CA . PHE A 1 410 ? 8.232 -1.516 7.219 1.00 98.56 410 PHE A CA 1
ATOM 3160 C C . PHE A 1 410 ? 8.051 -0.638 8.458 1.00 98.56 410 PHE A C 1
ATOM 3162 O O . PHE A 1 410 ? 7.759 0.554 8.332 1.00 98.56 410 PHE A O 1
ATOM 3169 N N . ALA A 1 411 ? 8.252 -1.197 9.654 1.00 97.81 411 ALA A N 1
ATOM 3170 C CA . ALA A 1 411 ? 8.111 -0.463 10.902 1.00 97.81 411 ALA A CA 1
ATOM 3171 C C . ALA A 1 411 ? 9.099 0.707 10.977 1.00 97.81 411 ALA A C 1
ATOM 3173 O O . ALA A 1 411 ? 8.702 1.826 11.304 1.00 97.81 411 ALA A O 1
ATOM 3174 N N . ARG A 1 412 ? 10.378 0.483 10.651 1.00 96.00 412 ARG A N 1
ATOM 3175 C CA . ARG A 1 412 ? 11.409 1.530 10.666 1.00 96.00 412 ARG A CA 1
ATOM 3176 C C . ARG A 1 412 ? 11.105 2.641 9.665 1.00 96.00 412 ARG A C 1
ATOM 3178 O O . ARG A 1 412 ? 11.140 3.814 10.031 1.00 96.00 412 ARG A O 1
ATOM 3185 N N . LEU A 1 413 ? 10.770 2.288 8.426 1.00 96.62 413 LEU A N 1
ATOM 3186 C CA . LEU A 1 413 ? 10.531 3.272 7.372 1.00 96.62 413 LEU A CA 1
ATOM 3187 C C . LEU A 1 413 ? 9.257 4.086 7.621 1.00 96.62 413 LEU A C 1
ATOM 3189 O O . LEU A 1 413 ? 9.276 5.306 7.485 1.00 96.62 413 LEU A O 1
ATOM 3193 N N . LEU A 1 414 ? 8.164 3.453 8.062 1.00 96.62 414 LEU A N 1
ATOM 3194 C CA . LEU A 1 414 ? 6.920 4.169 8.352 1.00 96.62 414 LEU A CA 1
ATOM 3195 C C . LEU A 1 414 ? 7.037 5.088 9.572 1.00 96.62 414 LEU A C 1
ATOM 3197 O O . LEU A 1 414 ? 6.363 6.110 9.613 1.00 96.62 414 LEU A O 1
ATOM 3201 N N . LYS A 1 415 ? 7.908 4.804 10.547 1.00 93.62 415 LYS A N 1
ATOM 3202 C CA . LYS A 1 415 ? 8.164 5.722 11.674 1.00 93.62 415 LYS A CA 1
ATOM 3203 C C . LYS A 1 415 ? 8.820 7.044 11.253 1.00 93.62 415 LYS A C 1
ATOM 3205 O O . LYS A 1 415 ? 8.608 8.067 11.914 1.00 93.62 415 LYS A O 1
ATOM 3210 N N . ASN A 1 416 ? 9.511 7.073 10.108 1.00 92.00 416 ASN A N 1
ATOM 3211 C CA . ASN A 1 416 ? 10.117 8.286 9.546 1.00 92.00 416 ASN A CA 1
ATOM 3212 C C . ASN A 1 416 ? 9.099 9.415 9.286 1.00 92.00 416 ASN A C 1
ATOM 3214 O O . ASN A 1 416 ? 9.470 10.584 9.224 1.00 92.00 416 ASN A O 1
ATOM 3218 N N . VAL A 1 417 ? 7.801 9.109 9.209 1.00 90.44 417 VAL A N 1
ATOM 3219 C CA . VAL A 1 417 ? 6.748 10.112 8.976 1.00 90.44 417 VAL A CA 1
ATOM 3220 C C . VAL A 1 417 ? 6.536 11.069 10.159 1.00 90.44 417 VAL A C 1
ATOM 3222 O O . VAL A 1 417 ? 6.019 12.175 9.961 1.00 90.44 417 VAL A O 1
ATOM 3225 N N . TYR A 1 418 ? 6.917 10.675 11.383 1.00 89.69 418 TYR A N 1
ATOM 3226 C CA . TYR A 1 418 ? 6.702 11.478 12.597 1.00 89.69 418 TYR A CA 1
ATOM 3227 C C . TYR A 1 418 ? 7.934 11.612 13.507 1.00 89.69 418 TYR A C 1
ATOM 3229 O O . TYR A 1 418 ? 8.047 12.616 14.214 1.00 89.69 418 TYR A O 1
ATOM 3237 N N . GLU A 1 419 ? 8.865 10.655 13.511 1.00 87.19 419 GLU A N 1
ATOM 3238 C CA . GLU A 1 419 ? 10.047 10.707 14.389 1.00 87.19 419 GLU A CA 1
ATOM 3239 C C . GLU A 1 419 ? 10.963 11.917 14.133 1.00 87.19 419 GLU A C 1
ATOM 3241 O O . GLU A 1 419 ? 11.322 12.585 15.108 1.00 87.19 419 GLU A O 1
ATOM 3246 N N . PRO A 1 420 ? 11.254 12.315 12.875 1.00 81.56 420 PRO A N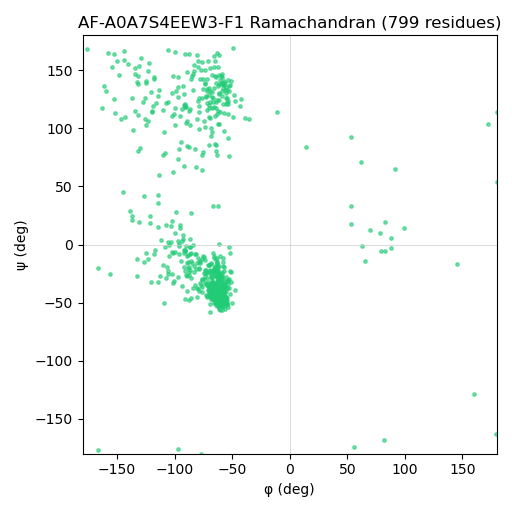 1
ATOM 3247 C CA . PRO A 1 420 ? 12.060 13.505 12.591 1.00 81.56 420 PRO A CA 1
ATOM 3248 C C . PRO A 1 420 ? 11.469 14.793 13.175 1.00 81.56 420 PRO A C 1
ATOM 3250 O O . PRO A 1 420 ? 12.201 15.677 13.606 1.00 81.56 420 PRO A O 1
ATOM 3253 N N . GLN A 1 421 ? 10.135 14.891 13.235 1.00 78.00 421 GLN A N 1
ATOM 3254 C CA . GLN A 1 421 ? 9.426 16.053 13.790 1.00 78.00 421 GLN A CA 1
ATOM 3255 C C . GLN A 1 421 ? 9.461 16.082 15.328 1.00 78.00 421 GLN A C 1
ATOM 3257 O O . GLN A 1 421 ? 9.097 17.088 15.932 1.00 78.00 421 GLN A O 1
ATOM 3262 N N . SER A 1 422 ? 9.869 14.980 15.962 1.00 71.50 422 SER A N 1
ATOM 3263 C CA . SER A 1 422 ? 9.956 14.835 17.419 1.00 71.50 422 SER A CA 1
ATOM 3264 C C . SER A 1 422 ? 11.402 14.897 17.934 1.00 71.50 422 SER A C 1
ATOM 3266 O O . SER A 1 422 ? 11.610 14.962 19.145 1.00 71.50 422 SER A O 1
ATOM 3268 N N . SER A 1 423 ? 12.396 14.870 17.037 1.00 68.88 423 SER A N 1
ATOM 3269 C CA . SER A 1 423 ? 13.819 14.957 17.379 1.00 68.88 423 SER A CA 1
ATOM 3270 C C . SER A 1 423 ? 14.224 16.385 17.754 1.00 68.88 423 SER A C 1
ATOM 3272 O O . SER A 1 423 ? 13.781 17.357 17.144 1.00 68.88 423 SER A O 1
ATOM 3274 N N . TYR A 1 424 ? 15.115 16.516 18.741 1.00 61.78 424 TYR A N 1
ATOM 3275 C CA . TYR A 1 424 ? 15.672 17.805 19.173 1.00 61.78 424 TYR A CA 1
ATOM 3276 C C . TYR A 1 424 ? 16.639 18.422 18.149 1.00 61.78 424 TYR A C 1
ATOM 3278 O O . TYR A 1 424 ? 16.919 19.617 18.223 1.00 61.78 424 TYR A O 1
ATOM 3286 N N . LEU A 1 425 ? 17.154 17.620 17.208 1.00 64.75 425 LEU A N 1
ATOM 3287 C CA . LEU A 1 425 ? 18.104 18.047 16.182 1.00 64.75 425 LEU A CA 1
ATOM 3288 C C . LEU A 1 425 ? 17.419 18.066 14.803 1.00 64.75 425 LEU A C 1
ATOM 3290 O O . LEU A 1 425 ? 17.332 17.013 14.159 1.00 64.75 425 LEU A O 1
ATOM 3294 N N . PRO A 1 426 ? 16.933 19.229 14.326 1.00 53.75 426 PRO A N 1
ATOM 3295 C CA . PRO A 1 426 ? 16.396 19.348 12.972 1.00 53.75 426 PRO A CA 1
ATOM 3296 C C . PRO A 1 426 ? 17.463 18.949 11.935 1.00 53.75 426 PRO A C 1
ATOM 3298 O O . PRO A 1 426 ? 18.631 19.298 12.085 1.00 53.75 426 PRO A O 1
ATOM 3301 N N . ASN A 1 427 ? 17.061 18.203 10.898 1.00 56.94 427 ASN A N 1
ATOM 3302 C CA . ASN A 1 427 ? 17.908 17.640 9.824 1.00 56.94 427 ASN A CA 1
ATOM 3303 C C . ASN A 1 427 ? 18.868 16.495 10.217 1.00 56.94 427 ASN A C 1
ATOM 3305 O O . ASN A 1 427 ? 19.737 16.136 9.428 1.00 56.94 427 ASN A O 1
ATOM 3309 N N . SER A 1 428 ? 18.721 15.892 11.402 1.00 64.62 428 SER A N 1
ATOM 3310 C CA . SER A 1 428 ? 19.539 14.730 11.812 1.00 64.62 428 SER A CA 1
ATOM 3311 C C . SER A 1 428 ? 19.149 13.404 11.146 1.00 64.62 428 SER A C 1
ATOM 3313 O O . SER A 1 428 ? 19.881 12.427 11.262 1.00 64.62 428 SER A O 1
ATOM 3315 N N . SER A 1 429 ? 18.015 13.367 10.445 1.00 69.50 429 SER A N 1
ATOM 3316 C CA . SER A 1 429 ? 17.482 12.178 9.780 1.00 69.50 429 SER A CA 1
ATOM 3317 C C . SER A 1 429 ? 17.082 12.495 8.348 1.00 69.50 429 SER A C 1
ATOM 3319 O O . SER A 1 429 ? 16.522 13.562 8.079 1.00 69.50 429 SER A O 1
ATOM 3321 N N . THR A 1 430 ? 17.273 11.530 7.458 1.00 79.94 430 THR A N 1
ATOM 3322 C CA . THR A 1 430 ? 16.804 11.623 6.076 1.00 79.94 430 THR A CA 1
ATOM 3323 C C . THR A 1 430 ? 15.279 11.525 6.038 1.00 79.94 430 THR A C 1
ATOM 3325 O O . THR A 1 430 ? 14.698 10.670 6.708 1.00 79.94 430 THR A O 1
ATOM 3328 N N . LYS A 1 431 ? 14.612 12.397 5.275 1.00 82.00 431 LYS A N 1
ATOM 3329 C CA . LYS A 1 431 ? 13.161 12.328 5.059 1.00 82.00 431 LYS A CA 1
ATOM 3330 C C . LYS A 1 431 ? 12.887 11.485 3.817 1.00 82.00 431 LYS A C 1
ATOM 3332 O O . LYS A 1 431 ? 13.315 11.853 2.730 1.00 82.00 431 LYS A O 1
ATOM 3337 N N . LEU A 1 432 ? 12.170 10.385 3.996 1.00 86.75 432 LEU A N 1
ATOM 3338 C CA . LEU A 1 432 ? 11.724 9.516 2.917 1.00 86.75 432 LEU A CA 1
ATOM 3339 C C . LEU A 1 432 ? 10.286 9.868 2.537 1.00 86.75 432 LEU A C 1
ATOM 3341 O O . LEU A 1 432 ? 9.433 10.049 3.409 1.00 86.75 432 LEU A O 1
ATOM 3345 N N . GLU A 1 433 ? 9.997 9.955 1.243 1.00 87.44 433 GLU A N 1
ATOM 3346 C CA . GLU A 1 433 ? 8.690 10.410 0.765 1.00 87.44 433 GLU A CA 1
ATOM 3347 C C . GLU A 1 433 ? 7.891 9.322 0.025 1.00 87.44 433 GLU A C 1
ATOM 3349 O O . GLU A 1 433 ? 6.878 9.632 -0.594 1.00 87.44 433 GLU A O 1
ATOM 3354 N N . CYS A 1 434 ? 8.289 8.048 0.148 1.00 93.00 434 CYS A N 1
ATOM 3355 C CA . CYS A 1 434 ? 7.592 6.890 -0.435 1.00 93.00 434 CYS A CA 1
ATOM 3356 C C . CYS A 1 434 ? 6.685 6.122 0.555 1.00 93.00 434 CYS A C 1
ATOM 3358 O O . CYS A 1 434 ? 6.483 4.913 0.447 1.00 93.00 434 CYS A O 1
ATOM 3360 N N . PHE A 1 435 ? 6.142 6.788 1.582 1.00 93.88 435 PHE A N 1
ATOM 3361 C CA . PHE A 1 435 ? 5.310 6.114 2.593 1.00 93.88 435 PHE A CA 1
ATOM 3362 C C . PHE A 1 435 ? 3.987 5.568 2.028 1.00 93.88 435 PHE A C 1
ATOM 3364 O O . PHE A 1 435 ? 3.433 4.633 2.602 1.00 93.88 435 PHE A O 1
ATOM 3371 N N . GLN A 1 436 ? 3.480 6.115 0.917 1.00 96.06 436 GLN A N 1
ATOM 3372 C CA . GLN A 1 436 ? 2.290 5.585 0.244 1.00 96.06 436 GLN A CA 1
ATOM 3373 C C . GLN A 1 436 ? 2.605 4.255 -0.450 1.00 96.06 436 GLN A C 1
ATOM 3375 O O . GLN A 1 436 ? 1.873 3.287 -0.259 1.00 96.06 436 GLN A O 1
ATOM 3380 N N . GLU A 1 437 ? 3.728 4.175 -1.161 1.00 97.12 437 GLU A N 1
ATOM 3381 C CA . GLU A 1 437 ? 4.241 2.952 -1.779 1.00 97.12 437 GLU A CA 1
ATOM 3382 C C . GLU A 1 437 ? 4.554 1.890 -0.718 1.00 97.12 437 GLU A C 1
ATOM 3384 O O . GLU A 1 437 ? 4.159 0.735 -0.863 1.00 97.12 437 GLU A O 1
ATOM 3389 N N . LEU A 1 438 ? 5.168 2.279 0.406 1.00 98.00 438 LEU A N 1
ATOM 3390 C CA . LEU A 1 438 ? 5.413 1.373 1.534 1.00 98.00 438 LEU A CA 1
ATOM 3391 C C . LEU A 1 438 ? 4.119 0.780 2.106 1.00 98.00 438 LEU A C 1
ATOM 3393 O O . LEU A 1 438 ? 4.099 -0.394 2.465 1.00 98.00 438 LEU A O 1
ATOM 3397 N N . LEU A 1 439 ? 3.037 1.559 2.186 1.00 98.31 439 LEU A N 1
ATOM 3398 C CA . LEU A 1 439 ? 1.739 1.055 2.638 1.00 98.31 439 LEU A CA 1
ATOM 3399 C C . LEU A 1 439 ? 1.094 0.104 1.618 1.00 98.31 439 LEU A C 1
ATOM 3401 O O . LEU A 1 439 ? 0.465 -0.870 2.030 1.00 98.31 439 LEU A O 1
ATOM 3405 N N . VAL A 1 440 ? 1.278 0.341 0.313 1.00 97.31 440 VAL A N 1
ATOM 3406 C CA . VAL A 1 440 ? 0.842 -0.586 -0.750 1.00 97.31 440 VAL A CA 1
ATOM 3407 C C . VAL A 1 440 ? 1.616 -1.902 -0.669 1.00 97.31 440 VAL A C 1
ATOM 3409 O O . VAL A 1 440 ? 1.010 -2.971 -0.696 1.00 97.31 440 VAL A O 1
ATOM 3412 N N . LEU A 1 441 ? 2.937 -1.846 -0.497 1.00 98.31 441 LEU A N 1
ATOM 3413 C CA . LEU A 1 441 ? 3.765 -3.041 -0.327 1.00 98.31 441 LEU A CA 1
ATOM 3414 C C . LEU A 1 441 ? 3.404 -3.795 0.962 1.00 98.31 441 LEU A C 1
ATOM 3416 O O . LEU A 1 441 ? 3.237 -5.012 0.927 1.00 98.31 441 LEU A O 1
ATOM 3420 N N . LEU A 1 442 ? 3.203 -3.089 2.082 1.00 98.44 442 LEU A N 1
ATOM 3421 C CA . LEU A 1 442 ? 2.740 -3.692 3.336 1.00 98.44 442 LEU A CA 1
ATOM 3422 C C . LEU A 1 442 ? 1.397 -4.409 3.144 1.00 98.44 442 LEU A C 1
ATOM 3424 O O . LEU A 1 442 ? 1.226 -5.529 3.622 1.00 98.44 442 LEU A O 1
ATOM 3428 N N . TRP A 1 443 ? 0.457 -3.782 2.432 1.00 96.94 443 TRP A N 1
ATOM 3429 C CA . TRP A 1 443 ? -0.817 -4.403 2.082 1.00 96.94 443 TRP A CA 1
ATOM 3430 C C . TRP A 1 443 ? -0.624 -5.689 1.271 1.00 96.94 443 TRP A C 1
ATOM 3432 O O . TRP A 1 443 ? -1.185 -6.719 1.637 1.00 96.94 443 TRP A O 1
ATOM 3442 N N . LYS A 1 444 ? 0.206 -5.660 0.219 1.00 95.62 444 LYS A N 1
ATOM 3443 C CA . LYS A 1 444 ? 0.501 -6.841 -0.611 1.00 95.62 444 LYS A CA 1
ATOM 3444 C C . LYS A 1 444 ? 1.089 -7.984 0.224 1.00 95.62 444 LYS A C 1
ATOM 3446 O O . LYS A 1 444 ? 0.643 -9.117 0.081 1.00 95.62 444 LYS A O 1
ATOM 3451 N N . PHE A 1 445 ? 1.993 -7.698 1.164 1.00 97.75 445 PHE A N 1
ATOM 3452 C CA . PHE A 1 445 ? 2.517 -8.710 2.090 1.00 97.75 445 PHE A CA 1
ATOM 3453 C C . PHE A 1 445 ? 1.452 -9.267 3.048 1.00 97.75 445 PHE A C 1
ATOM 3455 O O . PHE A 1 445 ? 1.429 -10.471 3.289 1.00 97.75 445 PHE A O 1
ATOM 3462 N N . LEU A 1 446 ? 0.565 -8.423 3.590 1.00 96.75 446 LEU A N 1
ATOM 3463 C CA . LEU A 1 446 ? -0.537 -8.859 4.463 1.00 96.75 446 LEU A CA 1
ATOM 3464 C C . LEU A 1 446 ? -1.602 -9.685 3.724 1.00 96.75 446 LEU A C 1
ATOM 3466 O O . LEU A 1 446 ? -2.289 -10.490 4.355 1.00 96.75 446 LEU A O 1
ATOM 3470 N N . GLU A 1 447 ? -1.774 -9.455 2.421 1.00 92.56 447 GLU A N 1
ATOM 3471 C CA . GLU A 1 447 ? -2.785 -10.120 1.597 1.00 92.56 447 GLU A CA 1
ATOM 3472 C C . GLU A 1 447 ? -2.269 -11.407 0.948 1.00 92.56 447 GLU A C 1
ATOM 3474 O O . GLU A 1 447 ? -2.956 -12.425 0.986 1.00 92.56 447 GLU A O 1
ATOM 3479 N N . GLU A 1 448 ? -1.076 -11.372 0.351 1.00 92.69 448 GLU A N 1
ATOM 3480 C CA . GLU A 1 448 ? -0.609 -12.424 -0.558 1.00 92.69 448 GLU A CA 1
ATOM 3481 C C . GLU A 1 448 ? 0.400 -13.389 0.069 1.00 92.69 448 GLU A C 1
ATOM 3483 O O . GLU A 1 448 ? 0.489 -14.535 -0.374 1.00 92.69 448 GLU A O 1
ATOM 3488 N N . ASN A 1 449 ? 1.153 -12.978 1.097 1.00 96.75 449 ASN A N 1
ATOM 3489 C CA . ASN A 1 449 ? 2.008 -13.917 1.819 1.00 96.75 449 ASN A CA 1
ATOM 3490 C C . ASN A 1 449 ? 1.197 -14.610 2.937 1.00 96.75 449 ASN A C 1
ATOM 3492 O O . ASN A 1 449 ? 0.780 -13.950 3.895 1.00 96.75 449 ASN A O 1
ATOM 3496 N N . PRO A 1 450 ? 1.000 -15.941 2.882 1.00 95.50 450 PRO A N 1
ATOM 3497 C CA . PRO A 1 450 ? 0.124 -16.658 3.818 1.00 95.50 450 PRO A CA 1
ATOM 3498 C C . PRO A 1 450 ? 0.644 -16.706 5.264 1.00 95.50 450 PRO A C 1
ATOM 3500 O O . PRO A 1 450 ? -0.109 -17.028 6.184 1.00 95.50 450 PRO A O 1
ATOM 3503 N N . LEU A 1 451 ? 1.930 -16.420 5.476 1.00 96.19 451 LEU A N 1
ATOM 3504 C CA . LEU A 1 451 ? 2.600 -16.516 6.772 1.00 96.19 451 LEU A CA 1
ATOM 3505 C C . LEU A 1 451 ? 2.760 -15.154 7.452 1.00 96.19 451 LEU A C 1
ATOM 3507 O O . LEU A 1 451 ? 2.707 -15.081 8.683 1.00 96.19 451 LEU A O 1
ATOM 3511 N N . PHE A 1 452 ? 2.907 -14.080 6.673 1.00 97.44 452 PHE A N 1
ATOM 3512 C CA . PHE A 1 452 ? 3.276 -12.761 7.183 1.00 97.44 452 PHE A CA 1
ATOM 3513 C C . PHE A 1 452 ? 2.276 -12.218 8.208 1.00 97.44 452 PHE A C 1
ATOM 3515 O O . PHE A 1 452 ? 2.676 -11.867 9.316 1.00 97.44 452 PHE A O 1
ATOM 3522 N N . MET A 1 453 ? 0.971 -12.220 7.906 1.00 96.06 453 MET A N 1
ATOM 3523 C CA . MET A 1 453 ? -0.055 -11.696 8.823 1.00 96.06 453 MET A CA 1
ATOM 3524 C C . MET A 1 453 ? -0.050 -12.412 10.185 1.00 96.06 453 MET A C 1
ATOM 3526 O O . MET A 1 453 ? -0.131 -11.765 11.228 1.00 96.06 453 MET A O 1
ATOM 3530 N N . ASN A 1 454 ? 0.067 -13.743 10.199 1.00 94.94 454 ASN A N 1
ATOM 3531 C CA . ASN A 1 454 ? 0.121 -14.502 11.449 1.00 94.94 454 ASN A CA 1
ATOM 3532 C C . ASN A 1 454 ? 1.428 -14.225 12.210 1.00 94.94 454 ASN A C 1
ATOM 3534 O O . ASN A 1 454 ? 1.406 -13.980 13.419 1.00 94.94 454 ASN A O 1
ATOM 3538 N N . HIS A 1 455 ? 2.561 -14.195 11.502 1.00 96.50 455 HIS A N 1
ATOM 3539 C CA . HIS A 1 455 ? 3.869 -13.910 12.090 1.00 96.50 455 HIS A CA 1
ATOM 3540 C C . HIS A 1 455 ? 3.896 -12.541 12.778 1.00 96.50 455 HIS A C 1
ATOM 3542 O O . HIS A 1 455 ? 4.172 -12.464 13.977 1.00 96.50 455 HIS A O 1
ATOM 3548 N N . VAL A 1 456 ? 3.498 -11.469 12.081 1.00 97.00 456 VAL A N 1
ATOM 3549 C CA . VAL A 1 456 ? 3.545 -10.105 12.642 1.00 97.00 456 VAL A CA 1
ATOM 3550 C C . VAL A 1 456 ? 2.606 -9.903 13.831 1.00 97.00 456 VAL A C 1
ATOM 3552 O O . VAL A 1 456 ? 2.862 -9.053 14.680 1.00 97.00 456 VAL A O 1
ATOM 3555 N N . LEU A 1 457 ? 1.525 -10.682 13.919 1.00 96.69 457 LEU A N 1
ATOM 3556 C CA . LEU A 1 457 ? 0.564 -10.602 15.020 1.00 96.69 457 LEU A CA 1
ATOM 3557 C C . LEU A 1 457 ? 0.930 -11.469 16.230 1.00 96.69 457 LEU A C 1
ATOM 3559 O O . LEU A 1 457 ? 0.383 -11.254 17.313 1.00 96.69 457 LEU A O 1
ATOM 3563 N N . THR A 1 458 ? 1.800 -12.467 16.061 1.00 94.56 458 THR A N 1
ATOM 3564 C CA . THR A 1 458 ? 2.151 -13.423 17.125 1.00 94.56 458 THR A CA 1
ATOM 3565 C C . THR A 1 458 ? 3.588 -13.298 17.616 1.00 94.56 458 THR A C 1
ATOM 3567 O O . THR A 1 458 ? 3.855 -13.637 18.770 1.00 94.56 458 THR A O 1
ATOM 3570 N N . LYS A 1 459 ? 4.506 -12.817 16.771 1.00 95.12 459 LYS A N 1
ATOM 3571 C CA . LYS A 1 459 ? 5.945 -12.724 17.056 1.00 95.12 459 LYS A CA 1
ATOM 3572 C C . LYS A 1 459 ? 6.451 -11.285 17.125 1.00 95.12 459 LYS A C 1
ATOM 3574 O O . LYS A 1 459 ? 7.342 -11.008 17.923 1.00 95.12 459 LYS A O 1
ATOM 3579 N N . CYS A 1 460 ? 5.862 -10.373 16.355 1.00 97.38 460 CYS A N 1
ATOM 3580 C CA . CYS A 1 460 ? 6.289 -8.976 16.286 1.00 97.38 460 CYS A CA 1
ATOM 3581 C C . CYS A 1 460 ? 5.410 -8.045 17.146 1.00 97.38 460 CYS A C 1
ATOM 3583 O O . CYS A 1 460 ? 4.308 -8.398 17.570 1.00 97.38 460 CYS A O 1
ATOM 3585 N N . ASP A 1 461 ? 5.875 -6.814 17.389 1.00 97.31 461 ASP A N 1
ATOM 3586 C CA . ASP A 1 461 ? 5.051 -5.773 18.018 1.00 97.31 461 ASP A CA 1
ATOM 3587 C C . ASP A 1 461 ? 4.285 -4.970 16.966 1.00 97.31 461 ASP A C 1
ATOM 3589 O O . ASP A 1 461 ? 4.705 -3.884 16.564 1.00 97.31 461 ASP A O 1
ATOM 3593 N N . ILE A 1 462 ? 3.125 -5.480 16.549 1.00 97.94 462 ILE A N 1
ATOM 3594 C CA . ILE A 1 462 ? 2.275 -4.847 15.527 1.00 97.94 462 ILE A CA 1
ATOM 3595 C C . ILE A 1 462 ? 1.961 -3.364 15.797 1.00 97.94 462 ILE A C 1
ATOM 3597 O O . ILE A 1 462 ? 1.704 -2.598 14.866 1.00 97.94 462 ILE A O 1
ATOM 3601 N N . ASN A 1 463 ? 2.021 -2.914 17.056 1.00 98.25 463 ASN A N 1
ATOM 3602 C CA . ASN A 1 463 ? 1.794 -1.513 17.403 1.00 98.25 463 ASN A CA 1
ATOM 3603 C C . ASN A 1 463 ? 2.826 -0.562 16.771 1.00 98.25 463 ASN A C 1
ATOM 3605 O O . ASN A 1 463 ? 2.512 0.605 16.534 1.00 98.25 463 ASN A O 1
ATOM 3609 N N . GLU A 1 464 ? 4.019 -1.055 16.431 1.00 97.62 464 GLU A N 1
ATOM 3610 C CA . GLU A 1 464 ? 5.028 -0.292 15.691 1.00 97.62 464 GLU A CA 1
ATOM 3611 C C . GLU A 1 464 ? 4.579 0.064 14.260 1.00 97.62 464 GLU A C 1
ATOM 3613 O O . GLU A 1 464 ? 5.075 1.045 13.712 1.00 97.62 464 GLU A O 1
ATOM 3618 N N . LEU A 1 465 ? 3.590 -0.646 13.695 1.00 98.19 465 LEU A N 1
ATOM 3619 C CA . LEU A 1 465 ? 2.892 -0.268 12.456 1.00 98.19 465 LEU A CA 1
ATOM 3620 C C . LEU A 1 465 ? 1.611 0.540 12.727 1.00 98.19 465 LEU A C 1
ATOM 3622 O O . LEU A 1 465 ? 1.307 1.484 11.999 1.00 98.19 465 LEU A O 1
ATOM 3626 N N . VAL A 1 466 ? 0.870 0.234 13.800 1.00 98.38 466 VAL A N 1
ATOM 3627 C CA . VAL A 1 466 ? -0.381 0.946 14.143 1.00 98.38 466 VAL A CA 1
ATOM 3628 C C . VAL A 1 466 ? -0.143 2.434 14.396 1.00 98.38 466 VAL A C 1
ATOM 3630 O O . VAL A 1 466 ? -0.935 3.265 13.949 1.00 98.38 466 VAL A O 1
ATOM 3633 N N . VAL A 1 467 ? 0.934 2.788 15.103 1.00 98.00 467 VAL A N 1
ATOM 3634 C CA . VAL A 1 467 ? 1.248 4.183 15.447 1.00 98.00 467 VAL A CA 1
ATOM 3635 C C . VAL A 1 467 ? 1.454 5.066 14.205 1.00 98.00 467 VAL A C 1
ATOM 3637 O O . VAL A 1 467 ? 0.735 6.065 14.094 1.00 98.00 467 VAL A O 1
ATOM 3640 N N . PRO A 1 468 ? 2.368 4.751 13.261 1.00 97.56 468 PRO A N 1
ATOM 3641 C CA . PRO A 1 468 ? 2.536 5.566 12.060 1.00 97.56 468 PRO A CA 1
ATOM 3642 C C . PRO A 1 468 ? 1.289 5.572 11.165 1.00 97.56 468 PRO A C 1
ATOM 3644 O O . PRO A 1 468 ? 0.947 6.629 10.638 1.00 97.56 468 PRO A O 1
ATOM 3647 N N . ILE A 1 469 ? 0.550 4.458 11.057 1.00 98.56 469 ILE A N 1
ATOM 3648 C CA . ILE A 1 469 ? -0.718 4.417 10.307 1.00 98.56 469 ILE A CA 1
ATOM 3649 C C . ILE A 1 469 ? -1.738 5.395 10.912 1.00 98.56 469 ILE A C 1
ATOM 3651 O O . ILE A 1 469 ? -2.290 6.235 10.199 1.00 98.56 469 ILE A O 1
ATOM 3655 N N . CYS A 1 470 ? -1.948 5.358 12.233 1.00 98.31 470 CYS A N 1
ATOM 3656 C CA . CYS A 1 470 ? -2.851 6.292 12.914 1.00 98.31 470 CYS A CA 1
ATOM 3657 C C . CYS A 1 470 ? -2.388 7.748 12.759 1.00 98.31 470 CYS A C 1
ATOM 3659 O O . CYS A 1 470 ? -3.212 8.636 12.544 1.00 98.31 470 CYS A O 1
ATOM 3661 N N . PHE A 1 471 ? -1.078 8.003 12.836 1.00 97.50 471 PHE A N 1
ATOM 3662 C CA . PHE A 1 471 ? -0.514 9.336 12.625 1.00 97.50 471 PHE A CA 1
ATOM 3663 C C . PHE A 1 471 ? -0.810 9.870 11.217 1.00 97.50 471 PHE A C 1
ATOM 3665 O O . PHE A 1 471 ? -1.295 10.996 11.090 1.00 97.50 471 PHE A O 1
ATOM 3672 N N . LEU A 1 472 ? -0.565 9.068 10.174 1.00 97.00 472 LEU A N 1
ATOM 3673 C CA . LEU A 1 472 ? -0.826 9.439 8.780 1.00 97.00 472 LEU A CA 1
ATOM 3674 C C . LEU A 1 472 ? -2.312 9.725 8.557 1.00 97.00 472 LEU A C 1
ATOM 3676 O O . LEU A 1 472 ? -2.665 10.794 8.060 1.00 97.00 472 LEU A O 1
ATOM 3680 N N . MET A 1 473 ? -3.190 8.826 9.012 1.00 97.62 473 MET A N 1
ATOM 3681 C CA . MET A 1 473 ? -4.637 9.034 8.928 1.00 97.62 473 MET A CA 1
ATOM 3682 C C . MET A 1 473 ? -5.068 10.319 9.634 1.00 97.62 473 MET A C 1
ATOM 3684 O O . MET A 1 473 ? -5.838 11.110 9.090 1.00 97.62 473 MET A O 1
ATOM 3688 N N . TYR A 1 474 ? -4.563 10.550 10.847 1.00 96.50 474 TYR A N 1
ATOM 3689 C CA . TYR A 1 474 ? -4.910 11.732 11.617 1.00 96.50 474 TYR A CA 1
ATOM 3690 C C . TYR A 1 474 ? -4.445 13.011 10.917 1.00 96.50 474 TYR A C 1
ATOM 3692 O O . TYR A 1 474 ? -5.245 13.933 10.763 1.00 96.50 474 TYR A O 1
ATOM 3700 N N . LYS A 1 475 ? -3.186 13.085 10.474 1.00 95.06 475 LYS A N 1
ATOM 3701 C CA . LYS A 1 475 ? -2.620 14.274 9.818 1.00 95.06 475 LYS A CA 1
ATOM 3702 C C . LYS A 1 475 ? -3.355 14.606 8.516 1.00 95.06 475 LYS A C 1
ATOM 3704 O O . LYS A 1 475 ? -3.665 15.772 8.284 1.00 95.06 475 LYS A O 1
ATOM 3709 N N . SER A 1 476 ? -3.712 13.587 7.742 1.00 94.44 476 SER A N 1
ATOM 3710 C CA . SER A 1 476 ? -4.331 13.740 6.423 1.00 94.44 476 SER A CA 1
ATOM 3711 C C . SER A 1 476 ? -5.853 13.877 6.436 1.00 94.44 476 SER A C 1
ATOM 3713 O O . SER A 1 476 ? -6.444 14.206 5.414 1.00 94.44 476 SER A O 1
ATOM 3715 N N . ARG A 1 477 ? -6.514 13.691 7.589 1.00 94.06 477 ARG A N 1
ATOM 3716 C CA . ARG A 1 477 ? -7.985 13.628 7.706 1.00 94.06 477 ARG A CA 1
ATOM 3717 C C . ARG A 1 477 ? -8.753 14.780 7.048 1.00 94.06 477 ARG A C 1
ATOM 3719 O O . ARG A 1 477 ? -9.884 14.576 6.626 1.00 94.06 477 ARG A O 1
ATOM 3726 N N . ARG A 1 478 ? -8.183 15.989 7.024 1.00 92.06 478 ARG A N 1
ATOM 3727 C CA . ARG A 1 478 ? -8.850 17.202 6.519 1.00 92.06 478 ARG A CA 1
ATOM 3728 C C . ARG A 1 478 ? -8.548 17.502 5.059 1.00 92.06 478 ARG A C 1
ATOM 3730 O O . ARG A 1 478 ? -9.225 18.354 4.499 1.00 92.06 478 ARG A O 1
ATOM 3737 N N . ASP A 1 479 ? -7.541 16.856 4.483 1.00 90.06 479 ASP A N 1
ATOM 3738 C CA . ASP A 1 479 ? -7.063 17.150 3.140 1.00 90.06 479 ASP A CA 1
ATOM 3739 C C . ASP A 1 479 ? -7.723 16.195 2.129 1.00 90.06 479 ASP A C 1
ATOM 3741 O O . ASP A 1 479 ? -7.417 14.997 2.128 1.00 90.06 479 ASP A O 1
ATOM 3745 N N . PRO A 1 480 ? -8.628 16.686 1.259 1.00 84.44 480 PRO A N 1
ATOM 3746 C CA . PRO A 1 480 ? -9.270 15.854 0.250 1.00 84.44 480 PRO A CA 1
ATOM 3747 C C . PRO A 1 480 ? -8.295 15.255 -0.770 1.00 84.44 480 PRO A C 1
ATOM 3749 O O . PRO A 1 480 ? -8.645 14.242 -1.369 1.00 84.44 480 PRO A O 1
ATOM 3752 N N . ALA A 1 481 ? -7.107 15.838 -0.972 1.00 85.69 481 ALA A N 1
ATOM 3753 C CA . ALA A 1 481 ? -6.082 15.287 -1.862 1.00 85.69 481 ALA A CA 1
ATOM 3754 C C . ALA A 1 481 ? -5.397 14.050 -1.255 1.00 85.69 481 ALA A C 1
ATOM 3756 O O . ALA A 1 481 ? -4.929 13.171 -1.970 1.00 85.69 481 ALA A O 1
ATOM 3757 N N . GLN A 1 482 ? -5.398 13.932 0.075 1.00 90.00 482 GLN A N 1
ATOM 3758 C CA . GLN A 1 482 ? -4.785 12.822 0.812 1.00 90.00 482 GLN A CA 1
ATOM 3759 C C . GLN A 1 482 ? -5.788 11.715 1.165 1.00 90.00 482 GLN A C 1
ATOM 3761 O O . GLN A 1 482 ? -5.515 10.839 1.988 1.00 90.00 482 GLN A O 1
ATOM 3766 N N . ILE A 1 483 ? -6.967 11.721 0.543 1.00 89.88 483 ILE A N 1
ATOM 3767 C CA . ILE A 1 483 ? -7.992 10.711 0.795 1.00 89.88 483 ILE A CA 1
ATOM 3768 C C . ILE A 1 483 ? -7.522 9.294 0.460 1.00 89.88 483 ILE A C 1
ATOM 3770 O O . ILE A 1 483 ? -7.831 8.363 1.207 1.00 89.88 483 ILE A O 1
ATOM 3774 N N . GLY A 1 484 ? -6.757 9.126 -0.623 1.00 91.44 484 GLY A N 1
ATOM 3775 C CA . GLY A 1 484 ? -6.224 7.823 -1.017 1.00 91.44 484 GLY A CA 1
ATOM 3776 C C . GLY A 1 484 ? -5.306 7.234 0.058 1.00 91.44 484 GLY A C 1
ATOM 3777 O O . GLY A 1 484 ? -5.415 6.058 0.392 1.00 91.44 484 GLY A O 1
ATOM 3778 N N . LEU A 1 485 ? -4.496 8.080 0.708 1.00 95.00 485 LEU A N 1
ATOM 3779 C CA . LEU A 1 485 ? -3.669 7.682 1.848 1.00 95.00 485 LEU A CA 1
ATOM 3780 C C . LEU A 1 485 ? -4.521 7.188 3.032 1.00 95.00 485 LEU A C 1
ATOM 3782 O O . LEU A 1 485 ? -4.185 6.192 3.669 1.00 95.00 485 LEU A O 1
ATOM 3786 N N . VAL A 1 486 ? -5.640 7.855 3.333 1.00 96.25 486 VAL A N 1
ATOM 3787 C CA . VAL A 1 486 ? -6.546 7.400 4.401 1.00 96.25 486 VAL A CA 1
ATOM 3788 C C . VAL A 1 486 ? -7.178 6.050 4.045 1.00 96.25 486 VAL A C 1
ATOM 3790 O O . VAL A 1 486 ? -7.298 5.201 4.927 1.00 96.25 486 VAL A O 1
ATOM 3793 N N . HIS A 1 487 ? -7.532 5.813 2.778 1.00 94.62 487 HIS A N 1
ATOM 3794 C CA . HIS A 1 487 ? -8.081 4.531 2.319 1.00 94.62 487 HIS A CA 1
ATOM 3795 C C . HIS A 1 487 ? -7.096 3.378 2.520 1.00 94.62 487 HIS A C 1
ATOM 3797 O O . HIS A 1 487 ? -7.454 2.406 3.182 1.00 94.62 487 HIS A O 1
ATOM 3803 N N . ILE A 1 488 ? -5.848 3.499 2.049 1.00 96.19 488 ILE A N 1
ATOM 3804 C CA . ILE A 1 488 ? -4.861 2.421 2.215 1.00 96.19 488 ILE A CA 1
ATOM 3805 C C . ILE A 1 488 ? -4.586 2.126 3.697 1.00 96.19 488 ILE A C 1
ATOM 3807 O O . ILE A 1 488 ? -4.595 0.970 4.117 1.00 96.19 488 ILE A O 1
ATOM 3811 N N . CYS A 1 489 ? -4.459 3.162 4.531 1.00 98.44 489 CYS A N 1
ATOM 3812 C CA . CYS A 1 489 ? -4.351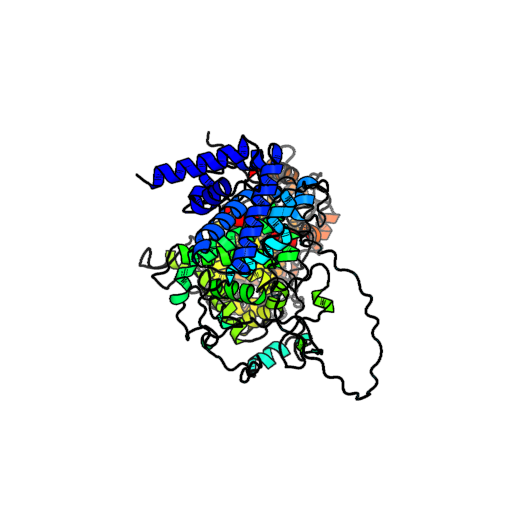 2.998 5.980 1.00 98.44 489 CYS A CA 1
ATOM 3813 C C . CYS A 1 489 ? -5.566 2.264 6.576 1.00 98.44 489 CYS A C 1
ATOM 3815 O O . CYS A 1 489 ? -5.413 1.402 7.443 1.00 98.44 489 CYS A O 1
ATOM 3817 N N . THR A 1 490 ? -6.773 2.587 6.100 1.00 97.19 490 THR A N 1
ATOM 3818 C CA . THR A 1 490 ? -8.019 1.940 6.533 1.00 97.19 490 THR A CA 1
ATOM 3819 C C . THR A 1 490 ? -8.041 0.473 6.146 1.00 97.19 490 THR A C 1
ATOM 3821 O O . THR A 1 490 ? -8.397 -0.351 6.981 1.00 97.19 490 THR A O 1
ATOM 3824 N N . PHE A 1 491 ? -7.636 0.129 4.923 1.00 95.31 491 PHE A N 1
ATOM 3825 C CA . PHE A 1 491 ? -7.591 -1.256 4.467 1.00 95.31 491 PHE A CA 1
ATOM 3826 C C . PHE A 1 491 ? -6.585 -2.076 5.273 1.00 95.31 491 PHE A C 1
ATOM 3828 O O . PHE A 1 491 ? -6.970 -3.116 5.809 1.00 95.31 491 PHE A O 1
ATOM 3835 N N . CYS A 1 492 ? -5.366 -1.571 5.495 1.00 97.81 492 CYS A N 1
ATOM 3836 C CA . CYS A 1 492 ? -4.390 -2.229 6.369 1.00 97.81 492 CYS A CA 1
ATOM 3837 C C . CYS A 1 492 ? -4.964 -2.500 7.772 1.00 97.81 492 CYS A C 1
ATOM 3839 O O . CYS A 1 492 ? -4.894 -3.626 8.265 1.00 97.81 492 CYS A O 1
ATOM 3841 N N . LEU A 1 493 ? -5.595 -1.502 8.407 1.00 98.44 493 LEU A N 1
ATOM 3842 C CA . LEU A 1 493 ? -6.219 -1.684 9.724 1.00 98.44 493 LEU A CA 1
ATOM 3843 C C . LEU A 1 493 ? -7.427 -2.624 9.688 1.00 98.44 493 LEU A C 1
ATOM 3845 O O . LEU A 1 493 ? -7.616 -3.392 10.628 1.00 98.44 493 LEU A O 1
ATOM 3849 N N . LEU A 1 494 ? -8.238 -2.592 8.630 1.00 96.19 494 LEU A N 1
ATOM 3850 C CA . LEU A 1 494 ? -9.397 -3.466 8.469 1.00 96.19 494 LEU A CA 1
ATOM 3851 C C . LEU A 1 494 ? -8.966 -4.929 8.353 1.00 96.19 494 LEU A C 1
ATOM 3853 O O . LEU A 1 494 ? -9.524 -5.772 9.057 1.00 96.19 494 LEU A O 1
ATOM 3857 N N . LYS A 1 495 ? -7.934 -5.217 7.551 1.00 95.56 495 LYS A N 1
ATOM 3858 C CA . LYS A 1 495 ? -7.346 -6.557 7.428 1.00 95.56 495 LYS A CA 1
ATOM 3859 C C . LYS A 1 495 ? -6.820 -7.052 8.775 1.00 95.56 495 LYS A C 1
ATOM 3861 O O . LYS A 1 495 ? -7.236 -8.116 9.223 1.00 95.56 495 LYS A O 1
ATOM 3866 N N . LEU A 1 496 ? -6.006 -6.244 9.464 1.00 98.12 496 LEU A N 1
ATOM 3867 C CA . LEU A 1 496 ? -5.463 -6.579 10.787 1.00 98.12 496 LEU A CA 1
ATOM 3868 C C . LEU A 1 496 ? -6.564 -6.774 11.843 1.00 98.12 496 LEU A C 1
ATOM 3870 O O . LEU A 1 496 ? -6.494 -7.698 12.650 1.00 98.12 496 LEU A O 1
ATOM 3874 N N . SER A 1 497 ? -7.611 -5.942 11.821 1.00 98.25 497 SER A N 1
ATOM 3875 C CA . SER A 1 497 ? -8.725 -6.021 12.777 1.00 98.25 497 SER A CA 1
ATOM 3876 C C . SER A 1 497 ? -9.509 -7.328 12.695 1.00 98.25 497 SER A C 1
ATOM 3878 O O . SER A 1 497 ? -10.133 -7.716 13.677 1.00 98.25 497 SER A O 1
ATOM 3880 N N . GLY A 1 498 ? -9.449 -8.027 11.558 1.00 96.81 498 GLY A N 1
ATOM 3881 C CA . GLY A 1 498 ? -10.074 -9.335 11.379 1.00 96.81 498 GLY A CA 1
ATOM 3882 C C . GLY A 1 498 ? -9.452 -10.453 12.224 1.00 96.81 498 GLY A C 1
ATOM 3883 O O . GLY A 1 498 ? -9.999 -11.555 12.254 1.00 96.81 498 GLY A O 1
ATOM 3884 N N . GLU A 1 499 ? -8.339 -10.193 12.913 1.00 97.00 499 GLU A N 1
ATOM 3885 C CA . GLU A 1 499 ? -7.629 -11.173 13.728 1.00 97.00 499 GLU A CA 1
ATOM 3886 C C . GLU A 1 499 ? -7.689 -10.835 15.225 1.00 97.00 499 GLU A C 1
ATOM 3888 O O . GLU A 1 499 ? -7.396 -9.725 15.672 1.00 97.00 499 GLU A O 1
ATOM 3893 N N . ARG A 1 500 ? -8.015 -11.839 16.048 1.00 96.81 500 ARG A N 1
ATOM 3894 C CA . ARG A 1 500 ? -8.115 -11.690 17.512 1.00 96.81 500 ARG A CA 1
ATOM 3895 C C . ARG A 1 500 ? -6.813 -11.192 18.144 1.00 96.81 500 ARG A C 1
ATOM 3897 O O . ARG A 1 500 ? -6.844 -10.401 19.088 1.00 96.81 500 ARG A O 1
ATOM 3904 N N . SER A 1 501 ? -5.677 -11.695 17.669 1.00 97.50 501 SER A N 1
ATOM 3905 C CA . SER A 1 501 ? -4.341 -11.339 18.162 1.00 97.50 501 SER A CA 1
ATOM 3906 C C . SER A 1 501 ? -4.078 -9.839 18.046 1.00 97.50 501 SER A C 1
ATOM 3908 O O . SER A 1 501 ? -3.543 -9.255 18.987 1.00 97.50 501 SER A O 1
ATOM 3910 N N . PHE A 1 502 ? -4.552 -9.194 16.975 1.00 98.56 502 PHE A N 1
ATOM 3911 C CA . PHE A 1 502 ? -4.470 -7.745 16.811 1.00 98.56 502 PHE A CA 1
ATOM 3912 C C . PHE A 1 502 ? -5.229 -7.003 17.915 1.00 98.56 502 PHE A C 1
ATOM 3914 O O . PHE A 1 502 ? -4.648 -6.178 18.619 1.00 98.56 502 PHE A O 1
ATOM 3921 N N . GLY A 1 503 ? -6.502 -7.347 18.139 1.00 97.62 503 GLY A N 1
ATOM 3922 C CA . GLY A 1 503 ? -7.311 -6.731 19.196 1.00 97.62 503 GLY A CA 1
ATOM 3923 C C . GLY A 1 503 ? -6.698 -6.889 20.593 1.00 97.62 503 GLY A C 1
ATOM 3924 O O . GLY A 1 503 ? -6.733 -5.961 21.402 1.00 97.62 503 GLY A O 1
ATOM 3925 N N . VAL A 1 504 ? -6.065 -8.035 20.868 1.00 98.00 504 VAL A N 1
ATOM 3926 C CA . VAL A 1 504 ? -5.328 -8.263 22.120 1.00 98.00 504 VAL A CA 1
ATOM 3927 C C . VAL A 1 504 ? -4.059 -7.405 22.193 1.00 98.00 504 VAL A C 1
ATOM 3929 O O . VAL A 1 504 ? -3.820 -6.792 23.236 1.00 98.00 504 VAL A O 1
ATOM 3932 N N . ALA A 1 505 ? -3.276 -7.319 21.113 1.00 98.31 505 ALA A N 1
ATOM 3933 C CA . ALA A 1 505 ? -2.018 -6.568 21.058 1.00 98.31 505 ALA A CA 1
ATOM 3934 C C . ALA A 1 505 ? -2.198 -5.058 21.302 1.00 98.31 505 ALA A C 1
ATOM 3936 O O . ALA A 1 505 ? -1.334 -4.424 21.914 1.00 98.31 505 ALA A O 1
ATOM 3937 N N . LEU A 1 506 ? -3.349 -4.492 20.921 1.00 98.56 506 LEU A N 1
ATOM 3938 C CA . LEU A 1 506 ? -3.686 -3.079 21.144 1.00 98.56 506 LEU A CA 1
ATOM 3939 C C . LEU A 1 506 ? -3.837 -2.688 22.630 1.00 98.56 506 LEU A C 1
ATOM 3941 O O . LEU A 1 506 ? -3.932 -1.502 22.964 1.00 98.56 506 LEU A O 1
ATOM 3945 N N . ASN A 1 507 ? -3.860 -3.657 23.552 1.00 98.31 507 ASN A N 1
ATOM 3946 C CA . ASN A 1 507 ? -3.851 -3.385 24.993 1.00 98.31 507 ASN A CA 1
ATOM 3947 C C . ASN A 1 507 ? -2.482 -2.932 25.517 1.00 98.31 507 ASN A C 1
ATOM 3949 O O . ASN A 1 507 ? -2.399 -2.494 26.665 1.00 98.31 507 ASN A O 1
ATOM 3953 N N . LYS A 1 508 ? -1.410 -3.031 24.716 1.00 97.88 508 LYS A N 1
ATOM 3954 C CA . LYS A 1 508 ? -0.092 -2.524 25.114 1.00 97.88 508 LYS A CA 1
ATOM 3955 C C . LYS A 1 508 ? -0.202 -1.028 25.461 1.00 97.88 508 LYS A C 1
ATOM 3957 O O . LYS A 1 508 ? -0.803 -0.294 24.668 1.00 97.88 508 LYS A O 1
ATOM 3962 N N . PRO A 1 509 ? 0.362 -0.561 26.592 1.00 97.56 509 PRO A N 1
ATOM 3963 C CA . PRO A 1 509 ? 0.338 0.853 26.957 1.00 97.56 509 PRO A CA 1
ATOM 3964 C C . PRO A 1 509 ? 0.922 1.738 25.855 1.00 97.56 509 PRO A C 1
ATOM 3966 O O . PRO A 1 509 ? 1.975 1.426 25.295 1.00 97.56 509 PRO A O 1
ATOM 3969 N N . PHE A 1 510 ? 0.246 2.844 25.557 1.00 96.69 510 PHE A N 1
ATOM 3970 C CA . PHE A 1 510 ? 0.726 3.848 24.618 1.00 96.69 510 PHE A CA 1
ATOM 3971 C C . PHE A 1 510 ? 1.486 4.939 25.377 1.00 96.69 510 PHE A C 1
ATOM 3973 O O . PHE A 1 510 ? 0.921 5.644 26.210 1.00 96.69 510 PHE A O 1
ATOM 3980 N N . THR A 1 511 ? 2.782 5.068 25.096 1.00 92.38 511 THR A N 1
ATOM 3981 C CA . THR A 1 511 ? 3.690 5.988 25.807 1.00 92.38 511 THR A CA 1
ATOM 3982 C C . THR A 1 511 ? 4.301 7.060 24.907 1.00 92.38 511 THR A C 1
ATOM 3984 O O . THR A 1 511 ? 4.962 7.975 25.398 1.00 92.38 511 THR A O 1
ATOM 3987 N N . LYS A 1 512 ? 4.102 6.966 23.586 1.00 87.25 512 LYS A N 1
ATOM 3988 C CA . LYS A 1 512 ? 4.717 7.872 22.609 1.00 87.25 512 LYS A CA 1
ATOM 3989 C C . LYS A 1 512 ? 3.973 9.211 22.585 1.00 87.25 512 LYS A C 1
ATOM 3991 O O . LYS A 1 512 ? 2.749 9.259 22.642 1.00 87.25 512 LYS A O 1
ATOM 3996 N N . LYS A 1 513 ? 4.706 10.317 22.435 1.00 85.75 513 LYS A N 1
ATOM 3997 C CA . LYS A 1 513 ? 4.119 11.636 22.164 1.00 85.75 513 LYS A CA 1
ATOM 3998 C C . LYS A 1 513 ? 4.246 11.931 20.676 1.00 85.75 513 LYS A C 1
ATOM 4000 O O . LYS A 1 513 ? 5.353 12.098 20.180 1.00 85.75 513 LYS A O 1
ATOM 4005 N N . LEU A 1 514 ? 3.119 11.980 19.973 1.00 89.75 514 LEU A N 1
ATOM 4006 C CA . LEU A 1 514 ? 3.100 12.271 18.540 1.00 89.75 514 LEU A CA 1
ATOM 4007 C C . LEU A 1 514 ? 3.105 13.788 18.286 1.00 89.75 514 LEU A C 1
ATOM 4009 O O . LEU A 1 514 ? 2.452 14.517 19.039 1.00 89.75 514 LEU A O 1
ATOM 4013 N N . PRO A 1 515 ? 3.763 14.272 17.215 1.00 89.62 515 PRO A N 1
ATOM 4014 C CA . PRO A 1 515 ? 3.795 15.685 16.833 1.00 89.62 515 PRO A CA 1
ATOM 4015 C C . PRO A 1 515 ? 2.466 16.093 16.169 1.00 89.62 515 PRO A C 1
ATOM 4017 O O . PRO A 1 515 ? 2.386 16.386 14.980 1.00 89.62 515 PRO A O 1
ATOM 4020 N N . THR A 1 516 ? 1.382 16.039 16.942 1.00 88.56 516 THR A N 1
ATOM 4021 C CA . THR A 1 516 ? -0.000 16.288 16.504 1.00 88.56 516 THR A CA 1
ATOM 4022 C C . THR A 1 516 ? -0.797 17.005 17.593 1.00 88.56 516 THR A C 1
ATOM 4024 O O . THR A 1 516 ? -0.392 17.024 18.753 1.00 88.56 516 THR A O 1
ATOM 4027 N N . ASP A 1 517 ? -1.971 17.532 17.239 1.00 88.62 517 ASP A N 1
ATOM 4028 C CA . ASP A 1 517 ? -2.962 18.078 18.179 1.00 88.62 517 ASP A CA 1
ATOM 4029 C C . ASP A 1 517 ? -3.908 16.998 18.751 1.00 88.62 517 ASP A C 1
ATOM 4031 O O . ASP A 1 517 ? -5.058 17.285 19.104 1.00 88.62 517 ASP A O 1
ATOM 4035 N N . LEU A 1 518 ? -3.458 15.736 18.820 1.00 88.81 518 LEU A N 1
ATOM 4036 C CA . LEU A 1 518 ? -4.229 14.662 19.443 1.00 88.81 518 LEU A CA 1
ATOM 4037 C C . LEU A 1 518 ? -4.507 14.994 20.924 1.00 88.81 518 LEU A C 1
ATOM 4039 O O . LEU A 1 518 ? -3.610 15.467 21.627 1.00 88.81 518 LEU A O 1
ATOM 4043 N N . PRO A 1 519 ? -5.733 14.741 21.426 1.00 90.25 519 PRO A N 1
ATOM 4044 C CA . PRO A 1 519 ? -6.031 14.883 22.847 1.00 90.25 519 PRO A CA 1
ATOM 4045 C C . PRO A 1 519 ? -5.057 14.074 23.705 1.00 90.25 519 PRO A C 1
ATOM 4047 O O . PRO A 1 519 ? -4.724 12.946 23.350 1.00 90.25 519 PRO A O 1
ATOM 4050 N N . LEU A 1 520 ? -4.650 14.620 24.852 1.00 90.12 520 LEU A N 1
ATOM 4051 C CA . LEU A 1 520 ? -3.862 13.870 25.827 1.00 90.12 520 LEU A CA 1
ATOM 4052 C C . LEU A 1 520 ? -4.734 12.788 26.467 1.00 90.12 520 LEU A C 1
ATOM 4054 O O . LEU A 1 520 ? -5.844 13.069 26.916 1.00 90.12 520 LEU A O 1
ATOM 4058 N N . PHE A 1 521 ? -4.218 11.566 26.524 1.00 94.19 521 PHE A N 1
ATOM 4059 C CA . PHE A 1 521 ? -4.845 10.440 27.204 1.00 94.19 521 PHE A CA 1
ATOM 4060 C C . PHE A 1 521 ? -3.768 9.564 27.851 1.00 94.19 521 PHE A C 1
ATOM 4062 O O . PHE A 1 521 ? -2.600 9.607 27.466 1.00 94.19 521 PHE A O 1
ATOM 4069 N N . SER A 1 522 ? -4.172 8.771 28.840 1.00 93.62 522 SER A N 1
ATOM 4070 C CA . SER A 1 522 ? -3.359 7.707 29.428 1.00 93.62 522 SER A CA 1
ATOM 4071 C C . SER A 1 522 ? -4.109 6.398 29.213 1.00 93.62 522 SER A C 1
ATOM 4073 O O . SER A 1 522 ? -5.240 6.263 29.678 1.00 93.62 522 SER A O 1
ATOM 4075 N N . GLY A 1 523 ? -3.536 5.492 28.424 1.00 95.31 523 GLY A N 1
ATOM 4076 C CA . GLY A 1 523 ? -4.234 4.303 27.944 1.00 95.31 523 GLY A CA 1
ATOM 4077 C C . GLY A 1 523 ? -3.371 3.432 27.031 1.00 95.31 523 GLY A C 1
ATOM 4078 O O . GLY A 1 523 ? -2.142 3.542 27.024 1.00 95.31 523 GLY A O 1
ATOM 4079 N N . GLY A 1 524 ? -4.013 2.544 26.277 1.00 96.94 524 GLY A N 1
ATOM 4080 C CA . GLY A 1 524 ? -3.362 1.640 25.331 1.00 96.94 524 GLY A CA 1
ATOM 4081 C C . GLY A 1 524 ? -3.377 2.144 23.887 1.00 96.94 524 GLY A C 1
ATOM 4082 O O . GLY A 1 524 ? -3.870 3.225 23.571 1.00 96.94 524 GLY A O 1
ATOM 4083 N N . HIS A 1 525 ? -2.871 1.326 22.967 1.00 98.50 525 HIS A N 1
ATOM 4084 C CA . HIS A 1 525 ? -2.935 1.622 21.530 1.00 98.50 525 HIS A CA 1
ATOM 4085 C C . HIS A 1 525 ? -4.368 1.555 20.975 1.00 98.50 525 HIS A C 1
ATOM 4087 O O . HIS A 1 525 ? -4.686 2.233 20.000 1.00 98.50 525 HIS A O 1
ATOM 4093 N N . HIS A 1 526 ? -5.265 0.806 21.622 1.00 98.12 526 HIS A N 1
ATOM 4094 C CA . HIS A 1 526 ? -6.692 0.831 21.298 1.00 98.12 526 HIS A CA 1
ATOM 4095 C C . HIS A 1 526 ? -7.337 2.207 21.543 1.00 98.12 526 HIS A C 1
ATOM 4097 O O . HIS A 1 526 ? -8.238 2.591 20.795 1.00 98.12 526 HIS A O 1
ATOM 4103 N N . ASP A 1 527 ? -6.856 2.984 22.523 1.00 98.44 527 ASP A N 1
ATOM 4104 C CA . ASP A 1 527 ? -7.287 4.370 22.726 1.00 98.44 527 ASP A CA 1
ATOM 4105 C C . ASP A 1 527 ? -6.830 5.268 21.573 1.00 98.44 527 ASP A C 1
ATOM 4107 O O . ASP A 1 527 ? -7.641 6.018 21.027 1.00 98.44 527 ASP A O 1
ATOM 4111 N N . LEU A 1 528 ? -5.560 5.156 21.152 1.00 98.31 528 LEU A N 1
ATOM 4112 C CA . LEU A 1 528 ? -5.027 5.885 19.993 1.00 98.31 528 LEU A CA 1
ATOM 4113 C C . LEU A 1 528 ? -5.869 5.614 18.741 1.00 98.31 528 LEU A C 1
ATOM 4115 O O . LEU A 1 528 ? -6.292 6.556 18.065 1.00 98.31 528 LEU A O 1
ATOM 4119 N N . LEU A 1 529 ? -6.131 4.335 18.457 1.00 98.62 529 LEU A N 1
ATOM 4120 C CA . LEU A 1 529 ? -6.939 3.898 17.322 1.00 98.62 529 LEU A CA 1
ATOM 4121 C C . LEU A 1 529 ? -8.351 4.494 17.397 1.00 98.62 529 LEU A C 1
ATOM 4123 O O . LEU A 1 529 ? -8.808 5.138 16.455 1.00 98.62 529 LEU A O 1
ATOM 4127 N N . THR A 1 530 ? -9.013 4.355 18.546 1.00 98.56 530 THR A N 1
ATOM 4128 C CA . THR A 1 530 ? -10.380 4.849 18.768 1.00 98.56 530 THR A CA 1
ATOM 4129 C C . THR A 1 530 ? -10.477 6.366 18.606 1.00 98.56 530 THR A C 1
ATOM 4131 O O . THR A 1 530 ? -11.370 6.869 17.922 1.00 98.56 530 THR A O 1
ATOM 4134 N N . ILE A 1 531 ? -9.545 7.118 19.196 1.00 98.31 531 ILE A N 1
ATOM 4135 C CA . ILE A 1 531 ? -9.510 8.583 19.108 1.00 98.31 531 ILE A CA 1
ATOM 4136 C C . ILE A 1 531 ? -9.255 9.032 17.664 1.00 98.31 531 ILE A C 1
ATOM 4138 O O . ILE A 1 531 ? -9.891 9.984 17.200 1.00 98.31 531 ILE A O 1
ATOM 4142 N N . THR A 1 532 ? -8.363 8.341 16.949 1.00 98.31 532 THR A N 1
ATOM 4143 C CA . THR A 1 532 ? -8.038 8.623 15.544 1.00 98.31 532 THR A CA 1
ATOM 4144 C C . THR A 1 532 ? -9.249 8.393 14.642 1.00 98.31 532 THR A C 1
ATOM 4146 O O . THR A 1 532 ? -9.660 9.310 13.929 1.00 98.31 532 THR A O 1
ATOM 4149 N N . LEU A 1 533 ? -9.883 7.220 14.735 1.00 98.44 533 LEU A N 1
ATOM 4150 C CA . LEU A 1 533 ? -11.067 6.867 13.947 1.00 98.44 533 LEU A CA 1
ATOM 4151 C C . LEU A 1 533 ? -12.266 7.771 14.264 1.00 98.44 533 LEU A C 1
ATOM 4153 O O . LEU A 1 533 ? -12.930 8.254 13.350 1.00 98.44 533 LEU A O 1
ATOM 4157 N N . HIS A 1 534 ? -12.482 8.132 15.533 1.00 97.69 534 HIS A N 1
ATOM 4158 C CA . HIS A 1 534 ? -13.463 9.163 15.886 1.00 97.69 534 HIS A CA 1
ATOM 4159 C C . HIS A 1 534 ? -13.163 10.496 15.182 1.00 97.69 534 HIS A C 1
ATOM 4161 O O . HIS A 1 534 ? -14.066 11.171 14.689 1.00 97.69 534 HIS A O 1
ATOM 4167 N N . LYS A 1 535 ? -11.899 10.940 15.175 1.00 96.31 535 LYS A N 1
ATOM 4168 C CA . LYS A 1 535 ? -11.516 12.232 14.586 1.00 96.31 535 LYS A CA 1
ATOM 4169 C C . LYS A 1 535 ? -11.678 12.254 13.069 1.00 96.31 535 LYS A C 1
ATOM 4171 O O . LYS A 1 535 ? -11.990 13.323 12.553 1.00 96.31 535 LYS A O 1
ATOM 4176 N N . LEU A 1 536 ? -11.528 11.118 12.393 1.00 95.81 536 LEU A N 1
ATOM 4177 C CA . LEU A 1 536 ? -11.849 10.972 10.972 1.00 95.81 536 LEU A CA 1
ATOM 4178 C C . LEU A 1 536 ? -13.349 11.130 10.699 1.00 95.81 536 LEU A C 1
ATOM 4180 O O . LEU A 1 536 ? -13.712 11.780 9.731 1.00 95.81 536 LEU A O 1
ATOM 4184 N N . VAL A 1 537 ? -14.217 10.616 11.575 1.00 93.25 537 VAL A N 1
ATOM 4185 C CA . VAL A 1 537 ? -15.678 10.763 11.425 1.00 93.25 537 VAL A CA 1
ATOM 4186 C C . VAL A 1 537 ? -16.150 12.190 11.730 1.00 93.25 537 VAL A C 1
ATOM 4188 O O . VAL A 1 537 ? -16.987 12.745 11.028 1.00 93.25 537 VAL A O 1
ATOM 4191 N N . VAL A 1 538 ? -15.636 12.807 12.797 1.00 93.00 538 VAL A N 1
ATOM 4192 C CA . VAL A 1 538 ? -16.152 14.105 13.283 1.00 93.00 538 VAL A CA 1
ATOM 4193 C C . VAL A 1 538 ? -15.465 15.306 12.627 1.00 93.00 538 VAL A C 1
ATOM 4195 O O . VAL A 1 538 ? -16.021 16.399 12.588 1.00 93.00 538 VAL A O 1
ATOM 4198 N N . ASN A 1 539 ? -14.221 15.145 12.176 1.00 90.88 539 ASN A N 1
ATOM 4199 C CA . ASN A 1 539 ? -13.374 16.230 11.671 1.00 90.88 539 ASN A CA 1
ATOM 4200 C C . ASN A 1 539 ? -12.586 15.799 10.425 1.00 90.88 539 ASN A C 1
ATOM 4202 O O . ASN A 1 539 ? -11.456 16.241 10.209 1.00 90.88 539 ASN A O 1
ATOM 4206 N N . GLY A 1 540 ? -13.147 14.864 9.666 1.00 89.56 540 GLY A N 1
ATOM 4207 C CA . GLY A 1 540 ? -12.619 14.452 8.379 1.00 89.56 540 GLY A CA 1
ATOM 4208 C C . GLY A 1 540 ? -13.210 15.263 7.232 1.00 89.56 540 GLY A C 1
ATOM 4209 O O . GLY A 1 540 ? -14.238 15.925 7.381 1.00 89.56 540 GLY A O 1
ATOM 4210 N N . ALA A 1 541 ? -12.566 15.191 6.072 1.00 86.31 541 ALA A N 1
ATOM 4211 C CA . ALA A 1 541 ? -13.146 15.646 4.820 1.00 86.31 541 ALA A CA 1
ATOM 4212 C C . ALA A 1 541 ? -14.422 14.847 4.504 1.00 86.31 541 ALA A C 1
ATOM 4214 O O . ALA A 1 541 ? -14.486 13.645 4.758 1.00 86.31 541 ALA A O 1
ATOM 4215 N N . TYR A 1 542 ? -15.417 15.492 3.886 1.00 82.38 542 TYR A N 1
ATOM 4216 C CA . TYR A 1 542 ? -16.695 14.853 3.531 1.00 82.38 542 TYR A CA 1
ATOM 4217 C C . TYR A 1 542 ? -16.515 13.593 2.671 1.00 82.38 542 TYR A C 1
ATOM 4219 O O . TYR A 1 542 ? -17.277 12.639 2.792 1.00 82.38 542 TYR A O 1
ATOM 4227 N N . LYS A 1 543 ? -15.468 13.558 1.836 1.00 83.81 543 LYS A N 1
ATOM 4228 C CA . LYS A 1 543 ? -15.157 12.406 0.989 1.00 83.81 543 LYS A CA 1
ATOM 4229 C C . LYS A 1 543 ? -14.808 11.139 1.797 1.00 83.81 543 LYS A C 1
ATOM 4231 O O . LYS A 1 543 ? -14.755 10.067 1.217 1.00 83.81 543 LYS A O 1
ATOM 4236 N N . LEU A 1 544 ? -14.589 11.233 3.115 1.00 86.88 544 LEU A N 1
ATOM 4237 C CA . LEU A 1 544 ? -14.355 10.080 3.997 1.00 86.88 544 LEU A CA 1
ATOM 4238 C C . LEU A 1 544 ? -15.641 9.375 4.457 1.00 86.88 544 LEU A C 1
ATOM 4240 O O . LEU A 1 544 ? -15.543 8.309 5.058 1.00 86.88 544 LEU A O 1
ATOM 4244 N N . VAL A 1 545 ? -16.831 9.925 4.186 1.00 85.81 545 VAL A N 1
ATOM 4245 C CA . VAL A 1 545 ? -18.119 9.314 4.576 1.00 85.81 545 VAL A CA 1
ATOM 4246 C C . VAL A 1 545 ? -18.256 7.845 4.128 1.00 85.81 545 VAL A C 1
ATOM 4248 O O . VAL A 1 545 ? -18.644 7.030 4.968 1.00 85.81 545 VAL A O 1
ATOM 4251 N N . PRO A 1 546 ? -17.864 7.440 2.899 1.00 85.88 546 PRO A N 1
ATOM 4252 C CA . PRO A 1 546 ? -17.895 6.032 2.484 1.00 85.88 546 PRO A CA 1
ATOM 4253 C C . PRO A 1 546 ? -17.049 5.092 3.362 1.00 85.88 546 PRO A C 1
ATOM 4255 O O . PRO A 1 546 ? -17.332 3.898 3.447 1.00 85.88 546 PRO A O 1
ATOM 4258 N N . LEU A 1 547 ? -16.036 5.613 4.066 1.00 88.12 547 LEU A N 1
ATOM 4259 C CA . LEU A 1 547 ? -15.182 4.835 4.968 1.00 88.12 547 LEU A CA 1
ATOM 4260 C C . LEU A 1 547 ? -15.744 4.695 6.388 1.00 88.12 547 LEU A C 1
ATOM 4262 O O . LEU A 1 547 ? -15.191 3.926 7.176 1.00 88.12 547 LEU A O 1
ATOM 4266 N N . TYR A 1 548 ? -16.836 5.379 6.748 1.00 92.88 548 TYR A N 1
ATOM 4267 C CA . TYR A 1 548 ? -17.366 5.348 8.120 1.00 92.88 548 TYR A CA 1
ATOM 4268 C C . TYR A 1 548 ? -17.731 3.933 8.572 1.00 92.88 548 TYR A C 1
ATOM 4270 O O . TYR A 1 548 ? -17.406 3.547 9.697 1.00 92.88 548 TYR A O 1
ATOM 4278 N N . SER A 1 549 ? -18.322 3.130 7.684 1.00 90.56 549 SER A N 1
ATOM 4279 C CA . SER A 1 549 ? -18.602 1.717 7.960 1.00 90.56 549 SER A CA 1
ATOM 4280 C C . SER A 1 549 ? -17.320 0.923 8.242 1.00 90.56 549 SER A C 1
ATOM 4282 O O . SER A 1 549 ? -17.270 0.144 9.195 1.00 90.56 549 SER A O 1
ATOM 4284 N N . CYS A 1 550 ? -16.241 1.177 7.493 1.00 95.00 550 CYS A N 1
ATOM 4285 C CA . CYS A 1 550 ? -14.945 0.531 7.712 1.00 95.00 550 CYS A CA 1
ATOM 4286 C C . CYS A 1 550 ? -14.335 0.941 9.059 1.00 95.00 550 CYS A C 1
ATOM 4288 O O . CYS A 1 550 ? -13.892 0.081 9.818 1.00 95.00 550 CYS A O 1
ATOM 4290 N N . PHE A 1 551 ? -14.368 2.234 9.401 1.00 97.81 551 PHE A N 1
ATOM 4291 C CA . PHE A 1 551 ? -13.879 2.733 10.690 1.00 97.81 551 PHE A CA 1
ATOM 4292 C C . PHE A 1 551 ? -14.612 2.078 11.861 1.00 97.81 551 PHE A C 1
ATOM 4294 O O . PHE A 1 551 ? -13.979 1.582 12.790 1.00 97.81 551 PHE A O 1
ATOM 4301 N N . LEU A 1 552 ? -15.945 2.037 11.811 1.00 97.12 552 LEU A N 1
ATOM 4302 C CA . LEU A 1 552 ? -16.747 1.416 12.862 1.00 97.12 552 LEU A CA 1
ATOM 4303 C C . LEU A 1 552 ? -16.564 -0.103 12.907 1.00 97.12 552 LEU A C 1
ATOM 4305 O O . LEU A 1 552 ? -16.537 -0.666 13.997 1.00 97.12 552 LEU A O 1
ATOM 4309 N N . THR A 1 553 ? -16.370 -0.755 11.760 1.00 97.56 553 THR A N 1
ATOM 4310 C CA . THR A 1 553 ? -16.059 -2.189 11.687 1.00 97.56 553 THR A CA 1
ATOM 4311 C C . THR A 1 553 ? -14.725 -2.507 12.358 1.00 97.56 553 THR A C 1
ATOM 4313 O O . THR A 1 553 ? -14.668 -3.433 13.163 1.00 97.56 553 THR A O 1
ATOM 4316 N N . ILE A 1 554 ? -13.679 -1.708 12.110 1.00 98.69 554 ILE A N 1
ATOM 4317 C CA . ILE A 1 554 ? -12.377 -1.857 12.778 1.00 98.69 554 ILE A CA 1
ATOM 4318 C C . ILE A 1 554 ? -12.555 -1.784 14.297 1.00 98.69 554 ILE A C 1
ATOM 4320 O O . ILE A 1 554 ? -12.098 -2.677 15.005 1.00 98.69 554 ILE A O 1
ATOM 4324 N N . ILE A 1 555 ? -13.251 -0.752 14.792 1.00 98.62 555 ILE A N 1
ATOM 4325 C CA . ILE A 1 555 ? -13.524 -0.559 16.226 1.00 98.62 555 ILE A CA 1
ATOM 4326 C C . ILE A 1 555 ? -14.321 -1.746 16.791 1.00 98.62 555 ILE A C 1
ATOM 4328 O O . ILE A 1 555 ? -13.980 -2.267 17.851 1.00 98.62 555 ILE A O 1
ATOM 4332 N N . CYS A 1 556 ? -15.359 -2.188 16.081 1.00 98.19 556 CYS A N 1
ATOM 4333 C CA . CYS A 1 556 ? -16.228 -3.294 16.475 1.00 98.19 556 CYS A CA 1
ATOM 4334 C C . CYS A 1 556 ? -15.474 -4.623 16.585 1.00 98.19 556 CYS A C 1
ATOM 4336 O O . CYS A 1 556 ? -15.614 -5.316 17.590 1.00 98.19 556 CYS A O 1
ATOM 4338 N N . ASN A 1 557 ? -14.614 -4.937 15.615 1.00 98.50 557 ASN A N 1
ATOM 4339 C CA . ASN A 1 557 ? -13.815 -6.159 15.620 1.00 98.50 557 ASN A CA 1
ATOM 4340 C C . ASN A 1 557 ? -12.864 -6.243 16.826 1.00 98.50 557 ASN A C 1
ATOM 4342 O O . ASN A 1 557 ? -12.640 -7.327 17.364 1.00 98.50 557 ASN A O 1
ATOM 4346 N N . VAL A 1 558 ? -12.291 -5.112 17.262 1.00 98.44 558 VAL A N 1
ATOM 4347 C CA . VAL A 1 558 ? -11.301 -5.099 18.354 1.00 98.44 558 VAL A CA 1
ATOM 4348 C C 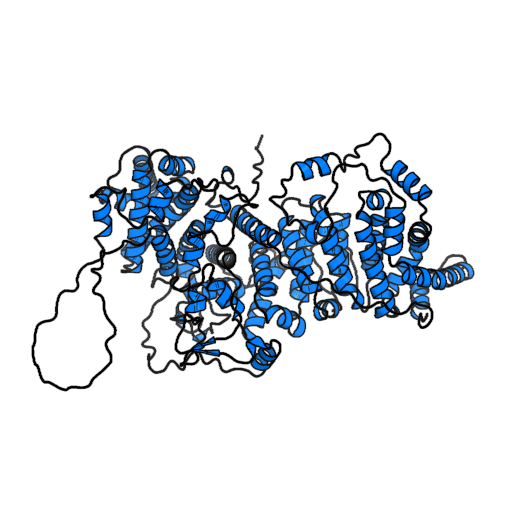. VAL A 1 558 ? -11.910 -4.884 19.743 1.00 98.44 558 VAL A C 1
ATOM 4350 O O . VAL A 1 558 ? -11.272 -5.227 20.741 1.00 98.44 558 VAL A O 1
ATOM 4353 N N . SER A 1 559 ? -13.132 -4.351 19.836 1.00 98.19 559 SER A N 1
ATOM 4354 C CA . SER A 1 559 ? -13.753 -3.977 21.112 1.00 98.19 559 SER A CA 1
ATOM 4355 C C . SER A 1 559 ? -14.003 -5.112 22.119 1.00 98.19 559 SER A C 1
ATOM 4357 O O . SER A 1 559 ? -13.915 -4.830 23.317 1.00 98.19 559 SER A O 1
ATOM 4359 N N . PRO A 1 560 ? -14.217 -6.394 21.737 1.00 98.00 560 PRO A N 1
ATOM 4360 C CA . PRO A 1 560 ? -14.329 -7.488 22.710 1.00 98.00 560 PRO A CA 1
ATOM 4361 C C . PRO A 1 560 ? -13.053 -7.720 23.533 1.00 98.00 560 PRO A C 1
ATOM 4363 O O . PRO A 1 560 ? -13.074 -8.432 24.540 1.00 98.00 560 PRO A O 1
ATOM 4366 N N . TYR A 1 561 ? -11.919 -7.167 23.092 1.00 97.94 561 TYR A N 1
ATOM 4367 C CA . TYR A 1 561 ? -10.597 -7.448 23.648 1.00 97.94 561 TYR A CA 1
ATOM 4368 C C . TYR A 1 561 ? -9.999 -6.289 24.454 1.00 97.94 561 TYR A C 1
ATOM 4370 O O . TYR A 1 561 ? -8.901 -6.444 24.989 1.00 97.94 561 TYR A O 1
ATOM 4378 N N . TRP A 1 562 ? -10.674 -5.140 24.555 1.00 97.75 562 TRP A N 1
ATOM 4379 C CA . TRP A 1 562 ? -10.164 -3.973 25.282 1.00 97.75 562 TRP A CA 1
ATOM 4380 C C . TRP A 1 562 ? -10.247 -4.167 26.789 1.00 97.75 562 TRP A C 1
ATOM 4382 O O . TRP A 1 562 ? -11.318 -4.083 27.377 1.00 97.75 562 TRP A O 1
ATOM 4392 N N . ARG A 1 563 ? -9.108 -4.389 27.437 1.00 96.94 563 ARG A N 1
ATOM 4393 C CA . ARG A 1 563 ? -9.048 -4.659 28.877 1.00 96.94 563 ARG A CA 1
ATOM 4394 C C . ARG A 1 563 ? -9.355 -3.431 29.724 1.00 96.94 563 ARG A C 1
ATOM 4396 O O . ARG A 1 563 ? -9.919 -3.586 30.796 1.00 96.94 563 ARG A O 1
ATOM 4403 N N . SER A 1 564 ? -8.947 -2.245 29.281 1.00 95.56 564 SER A N 1
ATOM 4404 C CA . SER A 1 564 ? -9.158 -0.987 30.001 1.00 95.56 564 SER A CA 1
ATOM 4405 C C . SER A 1 564 ? -8.958 0.195 29.068 1.00 95.56 564 SER A C 1
ATOM 4407 O O . SER A 1 564 ? -7.838 0.418 28.616 1.00 95.56 564 SER A O 1
ATOM 4409 N N . MET A 1 565 ? -10.013 0.974 28.857 1.00 95.19 565 MET A N 1
ATOM 4410 C CA . MET A 1 565 ? -10.016 2.158 28.002 1.00 95.19 565 MET A CA 1
ATOM 4411 C C . MET A 1 565 ? -9.921 3.456 28.815 1.00 95.19 565 MET A C 1
ATOM 4413 O O . MET A 1 565 ? -10.504 3.582 29.893 1.00 95.19 565 MET A O 1
ATOM 4417 N N . SER A 1 566 ? -9.236 4.457 28.268 1.00 96.62 566 SER A N 1
ATOM 4418 C CA . SER A 1 566 ? -9.177 5.805 28.831 1.00 96.62 566 SER A CA 1
ATOM 4419 C C . SER A 1 566 ? -10.540 6.508 28.791 1.00 96.62 566 SER A C 1
ATOM 4421 O O . SER A 1 566 ? -11.356 6.305 27.885 1.00 96.62 566 SER A O 1
ATOM 4423 N N . LEU A 1 567 ? -10.767 7.435 29.725 1.00 96.00 567 LEU A N 1
ATOM 4424 C CA . LEU A 1 567 ? -11.967 8.277 29.713 1.00 96.00 567 LEU A CA 1
ATOM 4425 C C . LEU A 1 567 ? -12.120 9.073 28.409 1.00 96.00 567 LEU A C 1
ATOM 4427 O O . LEU A 1 567 ? -13.230 9.261 27.913 1.00 96.00 567 LEU A O 1
ATOM 4431 N N . VAL A 1 568 ? -11.008 9.520 27.822 1.00 97.25 568 VAL A N 1
ATOM 4432 C CA . VAL A 1 568 ? -11.022 10.303 26.583 1.00 97.25 568 VAL A CA 1
ATOM 4433 C C . VAL A 1 568 ? -11.587 9.479 25.429 1.00 97.25 568 VAL A C 1
ATOM 4435 O O . VAL A 1 568 ? -12.490 9.959 24.738 1.00 97.25 568 VAL A O 1
ATOM 4438 N N . ALA A 1 569 ? -11.106 8.247 25.234 1.00 97.94 569 ALA A N 1
ATOM 4439 C CA . ALA A 1 569 ? -11.611 7.354 24.193 1.00 97.94 569 ALA A CA 1
ATOM 4440 C C . ALA A 1 569 ? -13.058 6.908 24.469 1.00 97.94 569 ALA A C 1
ATOM 4442 O O . ALA A 1 569 ? -13.882 6.937 23.553 1.00 97.94 569 ALA A O 1
ATOM 4443 N N . ALA A 1 570 ? -13.402 6.620 25.730 1.00 98.12 570 ALA A N 1
ATOM 4444 C CA . ALA A 1 570 ? -14.771 6.311 26.149 1.00 98.12 570 ALA A CA 1
ATOM 4445 C C . ALA A 1 570 ? -15.765 7.406 25.732 1.00 98.12 570 ALA A C 1
ATOM 4447 O O . ALA A 1 570 ? -16.763 7.140 25.060 1.00 98.12 570 ALA A O 1
ATOM 4448 N N . VAL A 1 571 ? -15.455 8.663 26.065 1.00 97.75 571 VAL A N 1
ATOM 4449 C CA . VAL A 1 571 ? -16.277 9.819 25.687 1.00 97.75 571 VAL A CA 1
ATOM 4450 C C . VAL A 1 571 ? -16.333 9.982 24.167 1.00 97.75 571 VAL A C 1
ATOM 4452 O O . VAL A 1 571 ? -17.382 10.339 23.638 1.00 97.75 571 VAL A O 1
ATOM 4455 N N . LYS A 1 572 ? -15.246 9.699 23.432 1.00 97.69 572 LYS A N 1
ATOM 4456 C CA . LYS A 1 572 ? -15.269 9.737 21.960 1.00 97.69 572 LYS A CA 1
ATOM 4457 C C . LYS A 1 572 ? -16.257 8.728 21.377 1.00 97.69 572 LYS A C 1
ATOM 4459 O O . LYS A 1 572 ? -17.045 9.118 20.522 1.00 97.69 572 LYS A O 1
ATOM 4464 N N . LEU A 1 573 ? -16.282 7.484 21.850 1.00 98.12 573 LEU A N 1
ATOM 4465 C CA . LEU A 1 573 ? -17.240 6.487 21.354 1.00 98.12 573 LEU A CA 1
ATOM 4466 C C . LEU A 1 573 ? -18.690 6.891 21.630 1.00 98.12 573 LEU A C 1
ATOM 4468 O O . LEU A 1 573 ? -19.533 6.816 20.737 1.00 98.12 573 LEU A O 1
ATOM 4472 N N . VAL A 1 574 ? -18.978 7.379 22.839 1.00 98.00 574 VAL A N 1
ATOM 4473 C CA . VAL A 1 574 ? -20.328 7.844 23.183 1.00 98.00 574 VAL A CA 1
ATOM 4474 C C . VAL A 1 574 ? -20.722 9.068 22.347 1.00 98.00 574 VAL A C 1
ATOM 4476 O O . VAL A 1 574 ? -21.851 9.139 21.871 1.00 98.00 574 VAL A O 1
ATOM 4479 N N . ASN A 1 575 ? -19.793 9.984 22.060 1.00 97.19 575 ASN A N 1
ATOM 4480 C CA . ASN A 1 575 ? -20.059 11.110 21.162 1.00 97.19 575 ASN A CA 1
ATOM 4481 C C . ASN A 1 575 ? -20.368 10.660 19.723 1.00 97.19 575 ASN A C 1
ATOM 4483 O O . ASN A 1 575 ? -21.207 11.284 19.076 1.00 97.19 575 ASN A O 1
ATOM 4487 N N . LEU A 1 576 ? -19.735 9.591 19.214 1.00 96.94 576 LEU A N 1
ATOM 4488 C CA . LEU A 1 576 ? -20.122 9.018 17.915 1.00 96.94 576 LEU A CA 1
ATOM 4489 C C . LEU A 1 576 ? -21.555 8.490 17.958 1.00 96.94 576 LEU A C 1
ATOM 4491 O O . LEU A 1 576 ? -22.320 8.730 17.029 1.00 96.94 576 LEU A O 1
ATOM 4495 N N . PHE A 1 577 ? -21.943 7.819 19.044 1.00 97.00 577 PHE A N 1
ATOM 4496 C CA . PHE A 1 577 ? -23.320 7.361 19.211 1.00 97.00 577 PHE A CA 1
ATOM 4497 C C . PHE A 1 577 ? -24.311 8.535 19.212 1.00 97.00 577 PHE A C 1
ATOM 4499 O O . PHE A 1 577 ? -25.330 8.481 18.524 1.00 97.00 577 PHE A O 1
ATOM 4506 N N . GLU A 1 578 ? -24.013 9.629 19.919 1.00 95.75 578 GLU A N 1
ATOM 4507 C CA . GLU A 1 578 ? -24.850 10.837 19.888 1.00 95.75 578 GLU A CA 1
ATOM 4508 C C . GLU A 1 578 ? -24.920 11.471 18.493 1.00 95.75 578 GLU A C 1
ATOM 4510 O O . GLU A 1 578 ? -25.991 11.909 18.071 1.00 95.75 578 GLU A O 1
ATOM 4515 N N . LEU A 1 579 ? -23.803 11.482 17.759 1.00 93.44 579 LEU A N 1
ATOM 4516 C CA . LEU A 1 579 ? -23.745 11.982 16.388 1.00 93.44 579 LEU A CA 1
ATOM 4517 C C . LEU A 1 579 ? -24.655 11.170 15.463 1.00 93.44 579 LEU A C 1
ATOM 4519 O O . LEU A 1 579 ? -25.541 11.741 14.827 1.00 93.44 579 LEU A O 1
ATOM 4523 N N . PHE A 1 580 ? -24.481 9.848 15.415 1.00 93.06 580 PHE A N 1
ATOM 4524 C CA . PHE A 1 580 ? -25.242 8.986 14.509 1.00 93.06 580 PHE A CA 1
ATOM 4525 C C . PHE A 1 580 ? -26.713 8.822 14.922 1.00 93.06 580 PHE A C 1
ATOM 4527 O O . PHE A 1 580 ? -27.557 8.578 14.067 1.00 93.06 580 PHE A O 1
ATOM 4534 N N . SER A 1 581 ? -27.048 9.012 16.205 1.00 93.75 581 SER A N 1
ATOM 4535 C CA . SER A 1 581 ? -28.439 9.018 16.697 1.00 93.75 581 SER A CA 1
ATOM 4536 C C . SER A 1 581 ? -29.106 10.391 16.600 1.00 93.75 581 SER A C 1
ATOM 4538 O O . SER A 1 581 ? -30.284 10.545 16.942 1.00 93.75 581 SER A O 1
ATOM 4540 N N . SER A 1 582 ? -28.376 11.413 16.143 1.00 91.56 582 SER A N 1
ATOM 4541 C CA . SER A 1 582 ? -28.960 12.720 15.871 1.00 91.56 582 SER A CA 1
ATOM 4542 C C . SER A 1 582 ? -29.920 12.636 14.676 1.00 91.56 582 SER A C 1
ATOM 4544 O O . SER A 1 582 ? -29.643 11.903 13.724 1.00 91.56 582 SER A O 1
ATOM 4546 N N . PRO A 1 583 ? -31.022 13.412 14.660 1.00 89.81 583 PRO A N 1
ATOM 4547 C CA . PRO A 1 583 ? -31.977 13.386 13.551 1.00 89.81 583 PRO A CA 1
ATOM 4548 C C . PRO A 1 583 ? -31.348 13.610 12.168 1.00 89.81 583 PRO A C 1
ATOM 4550 O O . PRO A 1 583 ? -31.783 13.008 11.195 1.00 89.81 583 PRO A O 1
ATOM 4553 N N . LYS A 1 584 ? -30.299 14.439 12.076 1.00 87.44 584 LYS A N 1
ATOM 4554 C CA . LYS A 1 584 ? -29.614 14.709 10.803 1.00 87.44 584 LYS A CA 1
ATOM 4555 C C . LYS A 1 584 ? -28.913 13.477 10.232 1.00 87.44 584 LYS A C 1
ATOM 4557 O O . LYS A 1 584 ? -28.912 13.306 9.025 1.00 87.44 584 LYS A O 1
ATOM 4562 N N . PHE A 1 585 ? -28.323 12.634 11.078 1.00 88.00 585 PHE A N 1
ATOM 4563 C CA . PHE A 1 585 ? -27.647 11.422 10.616 1.00 88.00 585 PHE A CA 1
ATOM 4564 C C . PHE A 1 585 ? -28.612 10.248 10.503 1.00 88.00 585 PHE A C 1
ATOM 4566 O O . PHE A 1 585 ? -28.642 9.595 9.465 1.00 88.00 585 PHE A O 1
ATOM 4573 N N . LEU A 1 586 ? -29.436 10.011 11.527 1.00 88.94 586 LEU A N 1
ATOM 4574 C CA . LEU A 1 586 ? -30.336 8.858 11.584 1.00 88.94 586 LEU A CA 1
ATOM 4575 C C . LEU A 1 586 ? -31.314 8.806 10.402 1.00 88.94 586 LEU A C 1
ATOM 4577 O O . LEU A 1 586 ? -31.643 7.719 9.942 1.00 88.94 586 LEU A O 1
ATOM 4581 N N . TYR A 1 587 ? -31.757 9.969 9.916 1.00 89.50 587 TYR A N 1
ATOM 4582 C CA . TYR A 1 587 ? -32.708 10.079 8.807 1.00 89.50 587 TYR A CA 1
ATOM 4583 C C . TYR A 1 587 ? -32.061 10.568 7.499 1.00 89.50 587 TYR A C 1
ATOM 4585 O O . TYR A 1 587 ? -32.781 11.016 6.614 1.00 89.50 587 TYR A O 1
ATOM 4593 N N . SER A 1 588 ? -30.727 10.515 7.377 1.00 83.38 588 SER A N 1
ATOM 4594 C CA . SER A 1 588 ? -30.018 10.892 6.135 1.00 83.38 588 SER A CA 1
ATOM 4595 C C . SER A 1 588 ? -30.244 9.906 4.984 1.00 83.38 588 SER A C 1
ATOM 4597 O O . SER A 1 588 ? -30.102 10.268 3.824 1.00 83.38 588 SER A O 1
ATOM 4599 N N . GLY A 1 589 ? -30.632 8.672 5.300 1.00 84.00 589 GLY A N 1
ATOM 4600 C CA . GLY A 1 589 ? -30.969 7.640 4.331 1.00 84.00 589 GLY A CA 1
ATOM 4601 C C . GLY A 1 589 ? -31.471 6.386 5.035 1.00 84.00 589 GLY A C 1
ATOM 4602 O O . GLY A 1 589 ? -31.320 6.245 6.253 1.00 84.00 589 GLY A O 1
ATOM 4603 N N . GLU A 1 590 ? -32.040 5.461 4.269 1.00 83.62 590 GLU A N 1
ATOM 4604 C CA . GLU A 1 590 ? -32.672 4.243 4.787 1.00 83.62 590 GLU A CA 1
ATOM 4605 C C . GLU A 1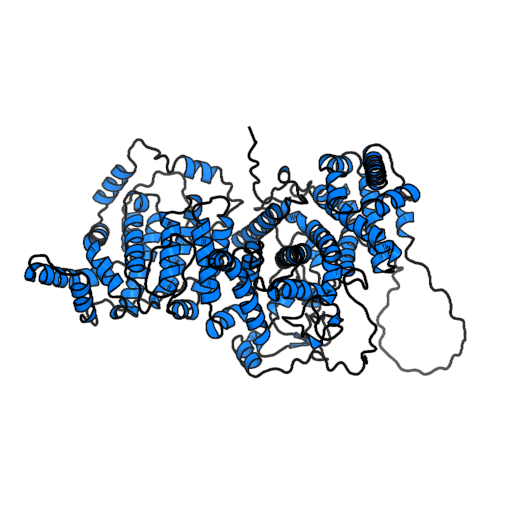 590 ? -31.723 3.424 5.673 1.00 83.62 590 GLU A C 1
ATOM 4607 O O . GLU A 1 590 ? -32.059 3.039 6.796 1.00 83.62 590 GLU A O 1
ATOM 4612 N N . HIS A 1 591 ? -30.481 3.254 5.224 1.00 85.12 591 HIS A N 1
ATOM 4613 C CA . HIS A 1 591 ? -29.472 2.422 5.879 1.00 85.12 591 HIS A CA 1
ATOM 4614 C C . HIS A 1 591 ? -28.564 3.171 6.867 1.00 85.12 591 HIS A C 1
ATOM 4616 O O . HIS A 1 591 ? -27.650 2.570 7.439 1.00 85.12 591 HIS A O 1
ATOM 4622 N N . ALA A 1 592 ? -28.806 4.462 7.123 1.00 84.31 592 ALA A N 1
ATOM 4623 C CA . ALA A 1 592 ? -27.956 5.272 8.004 1.00 84.31 592 ALA A CA 1
ATOM 4624 C C . ALA A 1 592 ? -27.866 4.711 9.437 1.00 84.31 592 ALA A C 1
ATOM 4626 O O . ALA A 1 592 ? -26.849 4.862 10.123 1.00 84.31 592 ALA A O 1
ATOM 4627 N N . HIS A 1 593 ? -28.908 3.999 9.869 1.00 87.44 593 HIS A N 1
ATOM 4628 C CA . HIS A 1 593 ? -28.984 3.342 11.166 1.00 87.44 593 HIS A CA 1
ATOM 4629 C C . HIS A 1 593 ? -27.972 2.199 11.368 1.00 87.44 593 HIS A C 1
ATOM 4631 O O . HIS A 1 593 ? -27.665 1.855 12.510 1.00 87.44 593 HIS A O 1
ATOM 4637 N N . ARG A 1 594 ? -27.388 1.638 10.300 1.00 89.88 594 ARG A N 1
ATOM 4638 C CA . ARG A 1 594 ? -26.393 0.553 10.402 1.00 89.88 594 ARG A CA 1
ATOM 4639 C C . ARG A 1 594 ? -25.125 0.982 11.152 1.00 89.88 594 ARG A C 1
ATOM 4641 O O . ARG A 1 594 ? -24.544 0.184 11.884 1.00 89.88 594 ARG A O 1
ATOM 4648 N N . HIS A 1 595 ? -24.736 2.258 11.069 1.00 90.50 595 HIS A N 1
ATOM 4649 C CA . HIS A 1 595 ? -23.630 2.805 11.868 1.00 90.50 595 HIS A CA 1
ATOM 4650 C C . HIS A 1 595 ? -23.922 2.758 13.378 1.00 90.50 595 HIS A C 1
ATOM 4652 O O . HIS A 1 595 ? -23.029 2.480 14.181 1.00 90.50 595 HIS A O 1
ATOM 4658 N N . LEU A 1 596 ? -25.180 2.984 13.778 1.00 92.69 596 LEU A N 1
ATOM 4659 C CA . LEU A 1 596 ? -25.597 2.851 15.176 1.00 92.69 596 LEU A CA 1
ATOM 4660 C C . LEU A 1 596 ? -25.569 1.402 15.641 1.00 92.69 596 LEU A C 1
ATOM 4662 O O . LEU A 1 596 ? -25.155 1.157 16.771 1.00 92.69 596 LEU A O 1
ATOM 4666 N N . ALA A 1 597 ? -25.971 0.459 14.787 1.00 93.50 597 ALA A N 1
ATOM 4667 C CA . ALA A 1 597 ? -25.910 -0.961 15.111 1.00 93.50 597 ALA A CA 1
ATOM 4668 C C . ALA A 1 597 ? -24.471 -1.385 15.456 1.00 93.50 597 ALA A C 1
ATOM 4670 O O . ALA A 1 597 ? -24.251 -1.964 16.518 1.00 93.50 597 ALA A O 1
ATOM 4671 N N . LEU A 1 598 ? -23.484 -0.987 14.640 1.00 94.50 598 LEU A N 1
ATOM 4672 C CA . LEU A 1 598 ? -22.063 -1.257 14.905 1.00 94.50 598 LEU A CA 1
ATOM 4673 C C . LEU A 1 598 ? -21.572 -0.628 16.220 1.00 94.50 598 LEU A C 1
ATOM 4675 O O . LEU A 1 598 ? -20.841 -1.267 16.972 1.00 94.50 598 LEU A O 1
ATOM 4679 N N . LEU A 1 599 ? -21.973 0.608 16.536 1.00 96.25 599 LEU A N 1
ATOM 4680 C CA . LEU A 1 599 ? -21.579 1.258 17.796 1.00 96.25 599 LEU A CA 1
ATOM 4681 C C . LEU A 1 599 ? -22.240 0.639 19.029 1.00 96.25 599 LEU A C 1
ATOM 4683 O O . LEU A 1 599 ? -21.599 0.513 20.071 1.00 96.25 599 LEU A O 1
ATOM 4687 N N . LEU A 1 600 ? -23.505 0.238 18.928 1.00 96.81 600 LEU A N 1
ATOM 4688 C CA . LEU A 1 600 ? -24.170 -0.497 20.001 1.00 96.81 600 LEU A CA 1
ATOM 4689 C C . LEU A 1 600 ? -23.518 -1.864 20.212 1.00 96.81 600 LEU A C 1
ATOM 4691 O O . LEU A 1 600 ? -23.325 -2.270 21.354 1.00 96.81 600 LEU A O 1
ATOM 4695 N N . GLU A 1 601 ? -23.111 -2.539 19.137 1.00 96.62 601 GLU A N 1
ATOM 4696 C CA . GLU A 1 601 ? -22.315 -3.764 19.219 1.00 96.62 601 GLU A CA 1
ATOM 4697 C C . GLU A 1 601 ? -20.962 -3.507 19.898 1.00 96.62 601 GLU A C 1
ATOM 4699 O O . GLU A 1 601 ? -20.581 -4.270 20.778 1.00 96.62 601 GLU A O 1
ATOM 4704 N N . VAL A 1 602 ? -20.280 -2.388 19.609 1.00 98.00 602 VAL A N 1
ATOM 4705 C CA . VAL A 1 602 ? -19.061 -1.985 20.338 1.00 98.00 602 VAL A CA 1
ATOM 4706 C C . VAL A 1 602 ? -19.318 -1.884 21.841 1.00 98.00 602 VAL A C 1
ATOM 4708 O O . VAL A 1 602 ? -18.550 -2.442 22.625 1.00 98.00 602 VAL A O 1
ATOM 4711 N N . PHE A 1 603 ? -20.387 -1.201 22.261 1.00 98.19 603 PHE A N 1
ATOM 4712 C CA . PHE A 1 603 ? -20.719 -1.085 23.682 1.00 98.19 603 PHE A CA 1
ATOM 4713 C C . PHE A 1 603 ? -21.053 -2.441 24.298 1.00 98.19 603 PHE A C 1
ATOM 4715 O O . PHE A 1 603 ? -20.548 -2.759 25.372 1.00 98.19 603 PHE A O 1
ATOM 4722 N N . ASN A 1 604 ? -21.845 -3.260 23.609 1.00 97.44 604 ASN A N 1
ATOM 4723 C CA . ASN A 1 604 ? -22.218 -4.588 24.080 1.00 97.44 604 ASN A CA 1
ATOM 4724 C C . ASN A 1 604 ? -21.007 -5.506 24.218 1.00 97.44 604 ASN A C 1
ATOM 4726 O O . ASN A 1 604 ? -20.886 -6.161 25.248 1.00 97.44 604 ASN A O 1
ATOM 4730 N N . ASN A 1 605 ? -20.084 -5.485 23.255 1.00 97.50 605 ASN A N 1
ATOM 4731 C CA . ASN A 1 605 ? -18.824 -6.217 23.315 1.00 97.50 605 ASN A CA 1
ATOM 4732 C C . ASN A 1 605 ? -18.063 -5.869 24.602 1.00 97.50 605 ASN A C 1
ATOM 4734 O O . ASN A 1 605 ? -17.687 -6.754 25.368 1.00 97.50 605 ASN A O 1
ATOM 4738 N N . VAL A 1 606 ? -17.879 -4.576 24.884 1.00 97.50 606 VAL A N 1
ATOM 4739 C CA . VAL A 1 606 ? -17.134 -4.140 26.074 1.00 97.50 606 VAL A CA 1
ATOM 4740 C C . VAL A 1 606 ? -17.884 -4.490 27.363 1.00 97.50 606 VAL A C 1
ATOM 4742 O O . VAL A 1 606 ? -17.269 -4.985 28.304 1.00 97.50 606 VAL A O 1
ATOM 4745 N N . ILE A 1 607 ? -19.204 -4.293 27.413 1.00 96.56 607 ILE A N 1
ATOM 4746 C CA . ILE A 1 607 ? -20.029 -4.594 28.596 1.00 96.56 607 ILE A CA 1
ATOM 4747 C C . ILE A 1 607 ? -20.093 -6.102 28.876 1.00 96.56 607 ILE A C 1
ATOM 4749 O O . ILE A 1 607 ? -20.061 -6.510 30.029 1.00 96.56 607 ILE A O 1
ATOM 4753 N N . GLN A 1 608 ? -20.189 -6.944 27.851 1.00 94.81 608 GLN A N 1
ATOM 4754 C CA . GLN A 1 608 ? -20.323 -8.392 28.025 1.00 94.81 608 GLN A CA 1
ATOM 4755 C C . GLN A 1 608 ? -18.976 -9.064 28.314 1.00 94.81 608 GLN A C 1
ATOM 4757 O O . GLN A 1 608 ? -18.908 -9.974 29.138 1.00 94.81 608 GLN A O 1
ATOM 4762 N N . TYR A 1 609 ? -17.895 -8.610 27.670 1.00 95.19 609 TYR A N 1
ATOM 4763 C CA . TYR A 1 609 ? -16.602 -9.302 27.717 1.00 95.19 609 TYR A CA 1
ATOM 4764 C C . TYR A 1 609 ? -15.541 -8.628 28.585 1.00 95.19 609 TYR A C 1
ATOM 4766 O O . TYR A 1 609 ? -14.629 -9.307 29.054 1.00 95.19 609 TYR A O 1
ATOM 4774 N N . GLN A 1 610 ? -15.622 -7.312 28.791 1.00 95.25 610 GLN A N 1
ATOM 4775 C CA . GLN A 1 610 ? -14.556 -6.522 29.420 1.00 95.25 610 GLN A CA 1
ATOM 4776 C C . GLN A 1 610 ? -15.080 -5.505 30.449 1.00 95.25 610 GLN A C 1
ATOM 4778 O O . GLN A 1 610 ? -14.417 -4.504 30.723 1.00 95.25 610 GLN A O 1
ATOM 4783 N N . TYR A 1 611 ? -16.254 -5.742 31.045 1.00 94.50 611 TYR A N 1
ATOM 4784 C CA . TYR A 1 611 ? -16.910 -4.795 31.958 1.00 94.50 611 TYR A CA 1
ATOM 4785 C C . TYR A 1 611 ? -15.989 -4.278 33.071 1.00 94.50 611 TYR A C 1
ATOM 4787 O O . TYR A 1 611 ? -15.857 -3.071 33.258 1.00 94.50 611 TYR A O 1
ATOM 4795 N N . HIS A 1 612 ? -15.321 -5.196 33.778 1.00 90.56 612 HIS A N 1
ATOM 4796 C CA . HIS A 1 612 ? -14.585 -4.892 35.008 1.00 90.56 612 HIS A CA 1
ATOM 4797 C C . HIS A 1 612 ? -13.492 -3.828 34.822 1.00 90.56 612 HIS A C 1
ATOM 4799 O O . HIS A 1 612 ? -13.310 -2.972 35.683 1.00 90.56 612 HIS A O 1
ATOM 4805 N N . GLY A 1 613 ? -12.782 -3.854 33.692 1.00 92.62 613 GLY A N 1
ATOM 4806 C CA . GLY A 1 613 ? -11.714 -2.895 33.416 1.00 92.62 613 GLY A CA 1
ATOM 4807 C C . GLY A 1 613 ? -12.163 -1.634 32.671 1.00 92.62 613 GLY A C 1
ATOM 4808 O O . GLY A 1 613 ? -11.364 -0.722 32.498 1.00 92.62 613 GLY A O 1
ATOM 4809 N N . ASN A 1 614 ? -13.431 -1.533 32.253 1.00 95.94 614 ASN A N 1
ATOM 4810 C CA . ASN A 1 614 ? -13.932 -0.434 31.416 1.00 95.94 614 ASN A CA 1
ATOM 4811 C C . ASN A 1 614 ? -14.960 0.455 32.131 1.00 95.94 614 ASN A C 1
ATOM 4813 O O . ASN A 1 614 ? -15.947 0.902 31.537 1.00 95.94 614 ASN A O 1
ATOM 4817 N N . THR A 1 615 ? -14.708 0.781 33.401 1.00 95.25 615 THR A N 1
ATOM 4818 C CA . THR A 1 615 ? -15.582 1.665 34.196 1.00 95.25 615 THR A CA 1
ATOM 4819 C C . THR A 1 615 ? -15.735 3.056 33.580 1.00 95.25 615 THR A C 1
ATOM 4821 O O . THR A 1 615 ? -16.815 3.638 33.650 1.00 95.25 615 THR A O 1
ATOM 4824 N N . HIS A 1 616 ? -14.705 3.571 32.900 1.00 96.69 616 HIS A N 1
ATOM 4825 C CA . HIS A 1 616 ? -14.778 4.843 32.178 1.00 96.69 616 HIS A CA 1
ATOM 4826 C C . HIS A 1 616 ? -15.823 4.841 31.051 1.00 96.69 616 HIS A C 1
ATOM 4828 O O . HIS A 1 616 ? -16.518 5.842 30.863 1.00 96.69 616 HIS A O 1
ATOM 4834 N N . LEU A 1 617 ? -15.978 3.726 30.323 1.00 97.38 617 LEU A N 1
ATOM 4835 C CA . LEU A 1 617 ? -17.034 3.593 29.316 1.00 97.38 617 LEU A CA 1
ATOM 4836 C C . LEU A 1 617 ? -18.409 3.536 29.971 1.00 97.38 617 LEU A C 1
ATOM 4838 O O . LEU A 1 617 ? -19.308 4.260 29.556 1.00 97.38 617 LEU A O 1
ATOM 4842 N N . VAL A 1 618 ? -18.558 2.717 31.013 1.00 96.88 618 VAL A N 1
ATOM 4843 C CA . VAL A 1 618 ? -19.814 2.591 31.768 1.00 96.88 618 VAL A CA 1
ATOM 4844 C C . VAL A 1 618 ? -20.262 3.955 32.297 1.00 96.88 618 VAL A C 1
ATOM 4846 O O . VAL A 1 618 ? -21.405 4.360 32.093 1.00 96.88 618 VAL A O 1
ATOM 4849 N N . TYR A 1 619 ? -19.341 4.710 32.889 1.00 96.06 619 TYR A N 1
ATOM 4850 C CA . TYR A 1 619 ? -19.579 6.074 33.343 1.00 96.06 619 TYR A CA 1
ATOM 4851 C C . TYR A 1 619 ? -20.009 7.008 32.198 1.00 96.06 619 TYR A C 1
ATOM 4853 O O . TYR A 1 619 ? -21.004 7.726 32.325 1.00 96.06 619 TYR A O 1
ATOM 4861 N N . ALA A 1 620 ? -19.320 6.972 31.051 1.00 97.00 620 ALA A N 1
ATOM 4862 C CA . ALA A 1 620 ? -19.686 7.779 29.886 1.00 97.00 620 ALA A CA 1
ATOM 4863 C C . ALA A 1 620 ? -21.090 7.435 29.343 1.00 97.00 620 ALA A C 1
ATOM 4865 O O . ALA A 1 620 ? -21.835 8.343 28.965 1.00 97.00 620 ALA A O 1
ATOM 4866 N N . LEU A 1 621 ? -21.480 6.154 29.356 1.00 97.38 621 LEU A N 1
ATOM 4867 C CA . LEU A 1 621 ? -22.820 5.695 28.970 1.00 97.38 621 LEU A CA 1
ATOM 4868 C C . LEU A 1 621 ? -23.895 6.220 29.932 1.00 97.38 621 LEU A C 1
ATOM 4870 O O . LEU A 1 621 ? -24.903 6.764 29.479 1.00 97.38 621 LEU A O 1
ATOM 4874 N N . ILE A 1 622 ? -23.665 6.131 31.248 1.00 96.19 622 ILE A N 1
ATOM 4875 C CA . ILE A 1 622 ? -24.583 6.649 32.281 1.00 96.19 622 ILE A CA 1
ATOM 4876 C C . ILE A 1 622 ? -24.821 8.149 32.089 1.00 96.19 622 ILE A C 1
ATOM 4878 O O . ILE A 1 622 ? -25.966 8.606 32.093 1.00 96.19 622 ILE A O 1
ATOM 4882 N N . ARG A 1 623 ? -23.756 8.917 31.829 1.00 94.31 623 ARG A N 1
ATOM 4883 C CA . ARG A 1 623 ? -23.844 10.365 31.568 1.00 94.31 623 ARG A CA 1
ATOM 4884 C C . ARG A 1 623 ? -24.645 10.733 30.321 1.00 94.31 623 ARG A C 1
ATOM 4886 O O . ARG A 1 623 ? -24.980 11.907 30.157 1.00 94.31 623 ARG A O 1
ATOM 4893 N N . ARG A 1 624 ? -24.918 9.774 29.433 1.00 95.38 624 ARG A N 1
ATOM 4894 C CA . ARG A 1 624 ? -25.698 9.948 28.199 1.00 95.38 624 ARG A CA 1
ATOM 4895 C C . ARG A 1 624 ? -26.930 9.045 28.141 1.00 95.38 624 ARG A C 1
ATOM 4897 O O . ARG A 1 624 ? -27.448 8.794 27.052 1.00 95.38 624 ARG A O 1
ATOM 4904 N N . LYS A 1 625 ? -27.447 8.620 29.304 1.00 94.62 625 LYS A N 1
ATOM 4905 C CA . LYS A 1 625 ? -28.637 7.758 29.442 1.00 94.62 625 LYS A CA 1
ATOM 4906 C C . LYS A 1 625 ? -29.834 8.215 28.595 1.00 94.62 625 LYS A C 1
ATOM 4908 O O . LYS A 1 625 ? -30.492 7.388 27.964 1.00 94.62 625 LYS A O 1
ATOM 4913 N N . ASP A 1 626 ? -30.063 9.525 28.500 1.00 94.50 626 ASP A N 1
ATOM 4914 C CA . ASP A 1 626 ? -31.192 10.095 27.755 1.00 94.50 626 ASP A CA 1
ATOM 4915 C C . ASP A 1 626 ? -31.110 9.827 26.246 1.00 94.50 626 ASP A C 1
ATOM 4917 O O . ASP A 1 626 ? -32.132 9.593 25.601 1.00 94.50 626 ASP A O 1
ATOM 4921 N N . SER A 1 627 ? -29.906 9.809 25.663 1.00 92.94 627 SER A N 1
ATOM 4922 C CA . SER A 1 627 ? -29.721 9.531 24.232 1.00 92.94 627 SER A CA 1
ATOM 4923 C C . SER A 1 627 ? -30.111 8.089 23.880 1.00 92.94 627 SER A C 1
ATOM 4925 O O . SER A 1 627 ? -30.778 7.873 22.868 1.00 92.94 627 SER A O 1
ATOM 4927 N N . PHE A 1 628 ? -29.819 7.120 24.754 1.00 94.25 628 PHE A N 1
ATOM 4928 C CA . PHE A 1 628 ? -30.274 5.731 24.600 1.00 94.25 628 PHE A CA 1
ATOM 4929 C C . PHE A 1 628 ? -31.788 5.598 24.808 1.00 94.25 628 PHE A C 1
ATOM 4931 O O . PHE A 1 628 ? -32.470 4.956 24.009 1.00 94.25 628 PHE A O 1
ATOM 4938 N N . GLY A 1 629 ? -32.337 6.266 25.830 1.00 92.31 629 GLY A N 1
ATOM 4939 C CA . GLY A 1 629 ? -33.777 6.269 26.102 1.00 92.31 629 GLY A CA 1
ATOM 4940 C C . GLY A 1 629 ? -34.609 6.868 24.962 1.00 92.31 629 GLY A C 1
ATOM 4941 O O . GLY A 1 629 ? -35.683 6.352 24.634 1.00 92.31 629 GLY A O 1
ATOM 4942 N N . ARG A 1 630 ? -34.107 7.919 24.297 1.00 91.69 630 ARG A N 1
ATOM 4943 C CA . ARG A 1 630 ? -34.743 8.501 23.100 1.00 91.69 630 ARG A CA 1
ATOM 4944 C C . ARG A 1 630 ? -34.844 7.497 21.955 1.00 91.69 630 ARG A C 1
ATOM 4946 O O . ARG A 1 630 ? -35.889 7.442 21.313 1.00 91.69 630 ARG A O 1
ATOM 4953 N N . LEU A 1 631 ? -33.790 6.716 21.718 1.00 91.38 631 LEU A N 1
ATOM 4954 C CA . LEU A 1 631 ? -33.759 5.713 20.653 1.00 91.38 631 LEU A CA 1
ATOM 4955 C C . LEU A 1 631 ? -34.661 4.513 20.982 1.00 91.38 631 LEU A C 1
ATOM 4957 O O . LEU A 1 631 ? -35.464 4.103 20.151 1.00 91.38 631 LEU A O 1
ATOM 4961 N N . ALA A 1 632 ? -34.613 4.017 22.222 1.00 91.38 632 ALA A N 1
ATOM 4962 C CA . ALA A 1 632 ? -35.454 2.907 22.678 1.00 91.38 632 ALA A CA 1
ATOM 4963 C C . ALA A 1 632 ? -36.961 3.243 22.668 1.00 91.38 632 ALA A C 1
ATOM 4965 O O . ALA A 1 632 ? -37.795 2.383 22.395 1.00 91.38 632 ALA A O 1
ATOM 4966 N N . SER A 1 633 ? -37.322 4.503 22.938 1.00 92.69 633 SER A N 1
ATOM 4967 C CA . SER A 1 633 ? -38.714 4.988 22.946 1.00 92.69 633 SER A CA 1
ATOM 4968 C C . SER A 1 633 ? -39.162 5.631 21.624 1.00 92.69 633 SER A C 1
ATOM 4970 O O . SER A 1 633 ? -40.162 6.370 21.591 1.00 92.69 633 SER A O 1
ATOM 4972 N N . LEU A 1 634 ? -38.423 5.384 20.535 1.00 94.06 634 LEU A N 1
ATOM 4973 C CA . LEU A 1 634 ? -38.740 5.916 19.216 1.00 94.06 634 LEU A CA 1
ATOM 4974 C C . LEU A 1 634 ? -40.036 5.285 18.678 1.00 94.06 634 LEU A C 1
ATOM 4976 O O . LEU A 1 634 ? -40.249 4.069 18.695 1.00 94.06 634 LEU A O 1
ATOM 4980 N N . THR A 1 635 ? -40.923 6.152 18.200 1.00 95.50 635 THR A N 1
ATOM 4981 C CA . THR A 1 635 ? -42.204 5.793 17.573 1.00 95.50 635 THR A CA 1
ATOM 4982 C C . THR A 1 635 ? -42.225 6.378 16.173 1.00 95.50 635 THR A C 1
ATOM 4984 O O . THR A 1 635 ? -41.549 7.385 15.947 1.00 95.50 635 THR A O 1
ATOM 4987 N N . LEU A 1 636 ? -43.022 5.808 15.265 1.00 94.56 636 LEU A N 1
ATOM 4988 C CA . LEU A 1 636 ? -43.105 6.295 13.887 1.00 94.56 636 LEU A CA 1
ATOM 4989 C C . LEU A 1 636 ? -43.444 7.790 13.843 1.00 94.56 636 LEU A C 1
ATOM 4991 O O . LEU A 1 636 ? -42.743 8.561 13.197 1.00 94.56 636 LEU A O 1
ATOM 4995 N N . LYS A 1 637 ? -44.434 8.219 14.636 1.00 94.50 637 LYS A N 1
ATOM 4996 C CA . LYS A 1 637 ? -44.831 9.629 14.747 1.00 94.50 637 LYS A CA 1
ATOM 4997 C C . LYS A 1 637 ? -43.659 10.533 15.145 1.00 94.50 637 LYS A C 1
ATOM 4999 O O . LYS A 1 637 ? -43.385 11.515 14.465 1.00 94.50 637 LYS A O 1
ATOM 5004 N N . LYS A 1 638 ? -42.924 10.179 16.208 1.00 93.94 638 LYS A N 1
ATOM 5005 C CA . LYS A 1 638 ? -41.737 10.943 16.638 1.00 93.94 638 LYS A CA 1
ATOM 5006 C C . LYS A 1 638 ? -40.645 10.941 15.566 1.00 93.94 638 LYS A C 1
ATOM 5008 O O . LYS A 1 638 ? -39.987 11.960 15.387 1.00 93.94 638 LYS A O 1
ATOM 5013 N N . ALA A 1 639 ? -40.433 9.814 14.885 1.00 93.12 639 ALA A N 1
ATOM 5014 C CA . ALA A 1 639 ? -39.422 9.694 13.841 1.00 93.12 639 ALA A CA 1
ATOM 5015 C C . ALA A 1 639 ? -39.745 10.602 12.647 1.00 93.12 639 ALA A C 1
ATOM 5017 O O . ALA A 1 639 ? -38.893 11.371 12.214 1.00 93.12 639 ALA A O 1
ATOM 5018 N N . GLN A 1 640 ? -40.996 10.590 12.184 1.00 93.19 640 GLN A N 1
ATOM 5019 C CA . GLN A 1 640 ? -41.482 11.459 11.113 1.00 93.19 640 GLN A CA 1
ATOM 5020 C C . GLN A 1 640 ? -41.425 12.941 11.504 1.00 93.19 640 GLN A C 1
ATOM 5022 O O . GLN A 1 640 ? -40.934 13.751 10.724 1.00 93.19 640 GLN A O 1
ATOM 5027 N N . GLU A 1 641 ? -41.840 13.304 12.723 1.00 92.25 641 GLU A N 1
ATOM 5028 C CA . GLU A 1 641 ? -41.728 14.678 13.239 1.00 92.25 641 GLU A CA 1
ATOM 5029 C C . GLU A 1 641 ? -40.268 15.155 13.293 1.00 92.25 641 GLU A C 1
ATOM 5031 O O . GLU A 1 641 ? -39.958 16.275 12.886 1.00 92.25 641 GLU A O 1
ATOM 5036 N N . GLN A 1 642 ? -39.349 14.312 13.774 1.00 91.81 642 GLN A N 1
ATOM 5037 C CA . GLN A 1 642 ? -37.923 14.638 13.842 1.00 91.81 642 GLN A CA 1
ATOM 5038 C C . GLN A 1 642 ? -37.277 14.720 12.456 1.00 91.81 642 GLN A C 1
ATOM 5040 O O . GLN A 1 642 ? -36.481 15.628 12.226 1.00 91.81 642 GLN A O 1
ATOM 5045 N N . CYS A 1 643 ? -37.623 13.807 11.545 1.00 89.75 643 CYS A N 1
ATOM 5046 C CA . CYS A 1 643 ? -37.177 13.817 10.153 1.00 89.75 643 CYS A CA 1
ATOM 5047 C C . CYS A 1 643 ? -37.669 15.086 9.441 1.00 89.75 643 CYS A C 1
ATOM 5049 O O . CYS A 1 643 ? -36.869 15.832 8.880 1.00 89.75 643 CYS A O 1
ATOM 5051 N N . HIS A 1 644 ? -38.959 15.412 9.570 1.00 87.88 644 HIS A N 1
ATOM 5052 C CA . HIS A 1 644 ? -39.533 16.639 9.023 1.00 87.88 644 HIS A CA 1
ATOM 5053 C C . HIS A 1 644 ? -38.872 17.890 9.613 1.00 87.88 644 HIS A C 1
ATOM 5055 O O . HIS A 1 644 ? -38.543 18.815 8.880 1.00 87.88 644 HIS A O 1
ATOM 5061 N N . LYS A 1 645 ? -38.599 17.918 10.922 1.00 89.00 645 LYS A N 1
ATOM 5062 C CA . LYS A 1 645 ? -37.881 19.034 11.556 1.00 89.00 645 LYS A CA 1
ATOM 5063 C C . LYS A 1 645 ? -36.433 19.165 11.070 1.00 89.00 645 LYS A C 1
ATOM 5065 O O . LYS A 1 645 ? -35.916 20.277 11.014 1.00 89.00 645 LYS A O 1
ATOM 5070 N N . ALA A 1 646 ? -35.766 18.051 10.774 1.00 84.81 646 ALA A N 1
ATOM 5071 C CA . ALA A 1 646 ? -34.380 18.041 10.316 1.00 84.81 646 ALA A CA 1
ATOM 5072 C C . ALA A 1 646 ? -34.235 18.439 8.837 1.00 84.81 646 ALA A C 1
ATOM 5074 O O . ALA A 1 646 ? -33.254 19.102 8.505 1.00 84.81 646 ALA A O 1
ATOM 5075 N N . PHE A 1 647 ? -35.200 18.068 7.984 1.00 82.44 647 PHE A N 1
ATOM 5076 C CA . PHE A 1 647 ? -35.088 18.180 6.522 1.00 82.44 647 PHE A CA 1
ATOM 5077 C C . PHE A 1 647 ? -36.186 19.018 5.820 1.00 82.44 647 PHE A C 1
ATOM 5079 O O . PHE A 1 647 ? -35.998 19.376 4.664 1.00 82.44 647 PHE A O 1
ATOM 5086 N N . GLY A 1 648 ? -37.293 19.383 6.484 1.00 71.12 648 GLY A N 1
ATOM 5087 C CA . GLY A 1 648 ? -38.308 20.358 6.023 1.00 71.12 648 GLY A CA 1
ATOM 5088 C C . GLY A 1 648 ? -38.970 20.102 4.651 1.00 71.12 648 GLY A C 1
ATOM 5089 O O . GLY A 1 648 ? -38.771 19.058 4.031 1.00 71.12 648 GLY A O 1
ATOM 5090 N N . GLU A 1 649 ? -39.802 21.043 4.170 1.00 58.44 649 GLU A N 1
ATOM 5091 C CA . GLU A 1 649 ? -40.307 21.098 2.771 1.00 58.44 649 GLU A CA 1
ATOM 5092 C C . GLU A 1 649 ? -39.402 21.924 1.841 1.00 58.44 649 GLU A C 1
ATOM 5094 O O . GLU A 1 649 ? -39.313 21.654 0.648 1.00 58.44 649 GLU A O 1
ATOM 5099 N N . GLN A 1 650 ? -38.666 22.886 2.389 1.00 55.47 650 GLN A N 1
ATOM 5100 C CA . GLN A 1 650 ? -37.605 23.613 1.708 1.00 55.47 650 GLN A CA 1
ATOM 5101 C C . GLN A 1 650 ? -36.355 23.495 2.563 1.00 55.47 650 GLN A C 1
ATOM 5103 O O . GLN A 1 650 ? -36.295 24.093 3.630 1.00 55.47 650 GLN A O 1
ATOM 5108 N N . SER A 1 651 ? -35.379 22.717 2.113 1.00 41.12 651 SER A N 1
ATOM 5109 C CA . SER A 1 651 ? -33.960 23.062 2.187 1.00 41.12 651 SER A CA 1
ATOM 5110 C C . SER A 1 651 ? -33.174 21.839 1.742 1.00 41.12 651 SER A C 1
ATOM 5112 O O . SER A 1 651 ? -32.975 20.882 2.487 1.00 41.12 651 SER A O 1
ATOM 5114 N N . ARG A 1 652 ? -32.672 21.902 0.509 1.00 45.50 652 ARG A N 1
ATOM 5115 C CA . ARG A 1 652 ? -31.342 21.376 0.230 1.00 45.50 652 ARG A CA 1
ATOM 5116 C C . ARG A 1 652 ? -30.419 22.061 1.239 1.00 45.50 652 ARG A C 1
ATOM 5118 O O . ARG A 1 652 ? -29.964 23.174 0.995 1.00 45.50 652 ARG A O 1
ATOM 5125 N N . SER A 1 653 ? -30.213 21.437 2.399 1.00 40.16 653 SER A N 1
ATOM 5126 C CA . SER A 1 653 ? -29.131 21.844 3.280 1.00 40.16 653 SER A CA 1
ATOM 5127 C C . SER A 1 653 ? -27.874 21.769 2.424 1.00 40.16 653 SER A C 1
ATOM 5129 O O . SER A 1 653 ? -27.661 20.776 1.726 1.00 40.16 653 SER A O 1
ATOM 5131 N N . GLU A 1 654 ? -27.077 22.830 2.437 1.00 43.88 654 GLU A N 1
ATOM 5132 C CA . GLU A 1 654 ? -25.810 22.979 1.707 1.00 43.88 654 GLU A CA 1
ATOM 5133 C C . GLU A 1 654 ? -24.811 21.829 1.948 1.00 43.88 654 GLU A C 1
ATOM 5135 O O . GLU A 1 654 ? -23.760 21.783 1.323 1.00 43.88 654 GLU A O 1
ATOM 5140 N N . TYR A 1 655 ? -25.155 20.864 2.804 1.00 45.72 655 TYR A N 1
ATOM 5141 C CA . TYR A 1 655 ? -24.449 19.607 2.986 1.00 45.72 655 TYR A CA 1
ATOM 5142 C C . TYR A 1 655 ? -24.795 18.489 1.984 1.00 45.72 655 TYR A C 1
ATOM 5144 O O . TYR A 1 655 ? -23.986 17.580 1.857 1.00 45.72 655 TYR A O 1
ATOM 5152 N N . ASP A 1 656 ? -25.924 18.538 1.258 1.00 50.44 656 ASP A N 1
ATOM 5153 C CA . ASP A 1 656 ? -26.390 17.374 0.466 1.00 50.44 656 ASP A CA 1
ATOM 5154 C C . ASP A 1 656 ? -26.821 17.661 -0.981 1.00 50.44 656 ASP A C 1
ATOM 5156 O O . ASP A 1 656 ? -26.945 16.768 -1.812 1.00 50.44 656 ASP A O 1
ATOM 5160 N N . ALA A 1 657 ? -26.986 18.928 -1.352 1.00 39.78 657 ALA A N 1
ATOM 5161 C CA . ALA A 1 657 ? -27.256 19.303 -2.741 1.00 39.78 657 ALA A CA 1
ATOM 5162 C C . ALA A 1 657 ? -26.057 19.124 -3.666 1.00 39.78 657 ALA A C 1
ATOM 5164 O O . ALA A 1 657 ? -26.222 18.886 -4.862 1.00 39.78 657 ALA A O 1
ATOM 5165 N N . ASP A 1 658 ? -24.889 19.380 -3.090 1.00 39.81 658 ASP A N 1
ATOM 5166 C CA . ASP A 1 658 ? -23.589 19.358 -3.730 1.00 39.81 658 ASP A CA 1
ATOM 5167 C C . ASP A 1 658 ? -22.916 18.012 -3.467 1.00 39.81 658 ASP A C 1
ATOM 5169 O O . ASP A 1 658 ? -22.205 17.549 -4.332 1.00 39.81 658 ASP A O 1
ATOM 5173 N N . LEU A 1 659 ? -23.215 17.318 -2.357 1.00 43.72 659 LEU A N 1
ATOM 5174 C CA . LEU A 1 659 ? -22.788 15.935 -2.127 1.00 43.72 659 LEU A CA 1
ATOM 5175 C C . LEU A 1 659 ? -23.519 14.970 -3.063 1.00 43.72 659 LEU A C 1
ATOM 5177 O O . LEU A 1 659 ? -22.846 14.269 -3.794 1.00 43.72 659 LEU A O 1
ATOM 5181 N N . ALA A 1 660 ? -24.853 14.996 -3.150 1.00 38.62 660 ALA A N 1
ATOM 5182 C CA . ALA A 1 660 ? -25.578 14.149 -4.099 1.00 38.62 660 ALA A CA 1
ATOM 5183 C C . ALA A 1 660 ? -25.257 14.511 -5.558 1.00 38.62 660 ALA A C 1
ATOM 5185 O O . ALA A 1 660 ? -25.000 13.618 -6.346 1.00 38.62 660 ALA A O 1
ATOM 5186 N N . ARG A 1 661 ? -25.133 15.804 -5.916 1.00 40.47 661 ARG A N 1
ATOM 5187 C CA . ARG A 1 661 ? -24.715 16.198 -7.279 1.00 40.47 661 ARG A CA 1
ATOM 5188 C C . ARG A 1 661 ? -23.229 15.986 -7.562 1.00 40.47 661 ARG A C 1
ATOM 5190 O O . ARG A 1 661 ? -22.884 15.871 -8.726 1.00 40.47 661 ARG A O 1
ATOM 5197 N N . ARG A 1 662 ? -22.338 15.959 -6.566 1.00 39.50 662 ARG A N 1
ATOM 5198 C CA . ARG A 1 662 ? -20.915 15.597 -6.739 1.00 39.50 662 ARG A CA 1
ATOM 5199 C C . ARG A 1 662 ? -20.684 14.100 -6.644 1.00 39.50 662 ARG A C 1
ATOM 5201 O O . ARG A 1 662 ? -19.675 13.665 -7.160 1.00 39.50 662 ARG A O 1
ATOM 5208 N N . VAL A 1 663 ? -21.582 13.346 -6.016 1.00 38.34 663 VAL A N 1
ATOM 5209 C CA . VAL A 1 663 ? -21.614 11.880 -6.013 1.00 38.34 663 VAL A CA 1
ATOM 5210 C C . VAL A 1 663 ? -22.264 11.371 -7.304 1.00 38.34 663 VAL A C 1
ATOM 5212 O O . VAL A 1 663 ? -21.740 10.446 -7.886 1.00 38.34 663 VAL A O 1
ATOM 5215 N N . GLU A 1 664 ? -23.299 12.033 -7.833 1.00 35.78 664 GLU A N 1
ATOM 5216 C CA . GLU A 1 664 ? -23.846 11.792 -9.185 1.00 35.78 664 GLU A CA 1
ATOM 5217 C C . GLU A 1 664 ? -22.915 12.302 -10.304 1.00 35.78 664 GLU A C 1
ATOM 5219 O O . GLU A 1 664 ? -22.979 11.808 -11.423 1.00 35.78 664 GLU A O 1
ATOM 5224 N N . ARG A 1 665 ? -22.049 13.294 -10.026 1.00 35.34 665 ARG A N 1
ATOM 5225 C CA . ARG A 1 665 ? -20.932 13.705 -10.912 1.00 35.34 665 ARG A CA 1
ATOM 5226 C C . ARG A 1 665 ? -19.621 12.971 -10.610 1.00 35.34 665 ARG A C 1
ATOM 5228 O O . ARG A 1 665 ? -18.641 13.188 -11.319 1.00 35.34 665 ARG A O 1
ATOM 5235 N N . MET A 1 666 ? -19.572 12.162 -9.551 1.00 38.78 666 MET A N 1
ATOM 5236 C CA . MET A 1 666 ? -18.521 11.170 -9.368 1.00 38.78 666 MET A CA 1
ATOM 5237 C C . MET A 1 666 ? -19.017 9.948 -10.112 1.00 38.78 666 MET A C 1
ATOM 5239 O O . MET A 1 666 ? -19.900 9.234 -9.652 1.00 38.78 666 MET A O 1
ATOM 5243 N N . ASP A 1 667 ? -18.454 9.742 -11.289 1.00 38.16 667 ASP A N 1
ATOM 5244 C CA . ASP A 1 667 ? -18.627 8.486 -11.993 1.00 38.16 667 ASP A CA 1
ATOM 5245 C C . ASP A 1 667 ? -18.237 7.337 -11.029 1.00 38.16 667 ASP A C 1
ATOM 5247 O O . ASP A 1 667 ? -17.218 7.463 -10.332 1.00 38.16 667 ASP A O 1
ATOM 5251 N N . PRO A 1 668 ? -18.994 6.223 -10.948 1.00 39.16 668 PRO A N 1
ATOM 5252 C CA . PRO A 1 668 ? -18.660 5.043 -10.137 1.00 39.16 668 PRO A CA 1
ATOM 5253 C C . PRO A 1 668 ? -17.248 4.472 -10.370 1.00 39.16 668 PRO A C 1
ATOM 5255 O O . PRO A 1 668 ? -16.807 3.591 -9.636 1.00 39.16 668 PRO A O 1
ATOM 5258 N N . LYS A 1 669 ? -16.532 4.988 -11.372 1.00 37.62 669 LYS A N 1
ATOM 5259 C CA . LYS A 1 669 ? -15.232 4.555 -11.880 1.00 37.62 669 LYS A CA 1
ATOM 5260 C C . LYS A 1 669 ? -14.046 4.725 -10.915 1.00 37.62 669 LYS A C 1
ATOM 5262 O O . LYS A 1 669 ? -12.986 4.185 -11.184 1.00 37.62 669 LYS A O 1
ATOM 5267 N N . GLY A 1 670 ? -14.176 5.443 -9.791 1.00 37.59 670 GLY A N 1
ATOM 5268 C CA . GLY A 1 670 ? -13.025 5.779 -8.924 1.00 37.59 670 GLY A CA 1
ATOM 5269 C C . GLY A 1 670 ? -13.025 5.223 -7.495 1.00 37.59 670 GLY A C 1
ATOM 5270 O O . GLY A 1 670 ? -12.068 5.440 -6.749 1.00 37.59 670 GLY A O 1
ATOM 5271 N N . LEU A 1 671 ? -14.089 4.549 -7.062 1.00 38.47 671 LEU A N 1
ATOM 5272 C CA . LEU A 1 671 ? -14.218 4.046 -5.694 1.00 38.47 671 LEU A CA 1
ATOM 5273 C C . LEU A 1 671 ? -14.687 2.600 -5.736 1.00 38.47 671 LEU A C 1
ATOM 5275 O O . LEU A 1 671 ? -15.589 2.284 -6.513 1.00 38.47 671 LEU A O 1
ATOM 5279 N N . PRO A 1 672 ? -14.158 1.719 -4.869 1.00 32.75 672 PRO A N 1
ATOM 5280 C CA . PRO A 1 672 ? -14.776 0.438 -4.670 1.00 32.75 672 PRO A CA 1
ATOM 5281 C C . PRO A 1 672 ? -16.230 0.655 -4.323 1.00 32.75 672 PRO A C 1
ATOM 5283 O O . PRO A 1 672 ? -16.534 1.326 -3.333 1.00 32.75 672 PRO A O 1
ATOM 5286 N N . ASN A 1 673 ? -17.113 0.088 -5.141 1.00 34.12 673 ASN A N 1
ATOM 5287 C CA . ASN A 1 673 ? -18.500 -0.055 -4.778 1.00 34.12 673 ASN A CA 1
ATOM 5288 C C . ASN A 1 673 ? -18.525 -1.002 -3.568 1.00 34.12 673 ASN A C 1
ATOM 5290 O O . ASN A 1 673 ? -18.681 -2.217 -3.676 1.00 34.12 673 ASN A O 1
ATOM 5294 N N . THR A 1 674 ? -18.340 -0.435 -2.375 1.00 35.94 674 THR A N 1
ATOM 5295 C CA . THR A 1 674 ? -18.599 -1.078 -1.083 1.00 35.94 674 THR A CA 1
ATOM 5296 C C . THR A 1 674 ? -20.079 -1.451 -0.948 1.00 35.94 674 THR A C 1
ATOM 5298 O O . THR A 1 674 ? -20.465 -2.060 0.048 1.00 35.94 674 THR A O 1
ATOM 5301 N N . GLY A 1 675 ? -20.887 -1.170 -1.980 1.00 34.41 675 GLY A N 1
ATOM 5302 C CA . GLY A 1 675 ? -22.257 -1.613 -2.181 1.00 34.41 675 GLY A CA 1
ATOM 5303 C C . GLY A 1 675 ? -22.477 -3.125 -2.062 1.00 34.41 675 GLY A C 1
ATOM 5304 O O . GLY A 1 675 ? -23.560 -3.552 -1.681 1.00 34.41 675 GLY A O 1
ATOM 5305 N N . ALA A 1 676 ? -21.452 -3.967 -2.241 1.00 30.36 676 ALA A N 1
ATOM 5306 C CA . ALA A 1 676 ? -21.591 -5.395 -1.922 1.00 30.36 676 ALA A CA 1
ATOM 5307 C C . ALA A 1 676 ? -21.683 -5.684 -0.402 1.00 30.36 676 ALA A C 1
ATOM 5309 O O . ALA A 1 676 ? -22.143 -6.751 -0.005 1.00 30.36 676 ALA A O 1
ATOM 5310 N N . MET A 1 677 ? -21.287 -4.739 0.463 1.00 32.84 677 MET A N 1
ATOM 5311 C CA . MET A 1 677 ? -21.525 -4.785 1.916 1.00 32.84 677 MET A CA 1
ATOM 5312 C C . MET A 1 677 ? -22.697 -3.902 2.373 1.00 32.84 677 MET A C 1
ATOM 5314 O O . MET A 1 677 ? -23.093 -3.967 3.536 1.00 32.84 677 MET A O 1
ATOM 5318 N N . MET A 1 678 ? -23.274 -3.085 1.492 1.00 34.78 678 MET A N 1
ATOM 5319 C CA . MET A 1 678 ? -24.365 -2.165 1.809 1.00 34.78 678 MET A CA 1
ATOM 5320 C C . MET A 1 678 ? -25.279 -2.055 0.593 1.00 34.78 678 MET A C 1
ATOM 5322 O O . MET A 1 678 ? -24.891 -1.411 -0.369 1.00 34.78 678 MET A O 1
ATOM 5326 N N . GLY A 1 679 ? -26.481 -2.643 0.663 1.00 26.98 679 GLY A N 1
ATOM 5327 C CA . GLY A 1 679 ? -27.526 -2.489 -0.357 1.00 26.98 679 GLY A CA 1
ATOM 5328 C C . GLY A 1 679 ? -27.572 -1.060 -0.899 1.00 26.98 679 GLY A C 1
ATOM 5329 O O . GLY A 1 679 ? -27.874 -0.123 -0.165 1.00 26.98 679 GLY A O 1
ATOM 5330 N N . GLY A 1 680 ? -27.141 -0.915 -2.147 1.00 34.03 680 GLY A N 1
ATOM 5331 C CA . GLY A 1 680 ? -27.153 0.323 -2.900 1.00 34.03 680 GLY A CA 1
ATOM 5332 C C . GLY A 1 680 ? -28.197 0.175 -3.983 1.00 34.03 680 GLY A C 1
ATOM 5333 O O . GLY A 1 680 ? -27.848 -0.096 -5.122 1.00 34.03 680 GLY A O 1
ATOM 5334 N N . ASP A 1 681 ? -29.457 0.304 -3.592 1.00 29.66 681 ASP A N 1
ATOM 5335 C CA . ASP A 1 681 ? -30.545 0.624 -4.501 1.00 29.66 681 ASP A CA 1
ATOM 5336 C C . ASP A 1 681 ? -31.347 1.755 -3.850 1.00 29.66 681 ASP A C 1
ATOM 5338 O O . ASP A 1 681 ? -31.573 1.749 -2.642 1.00 29.66 681 ASP A O 1
ATOM 5342 N N . ASP A 1 682 ? -31.739 2.719 -4.679 1.00 33.19 682 ASP A N 1
ATOM 5343 C CA . ASP A 1 682 ? -32.609 3.869 -4.394 1.00 33.19 682 ASP A CA 1
ATOM 5344 C C . ASP A 1 682 ? -31.943 5.193 -3.946 1.00 33.19 682 ASP A C 1
ATOM 5346 O O . ASP A 1 682 ? -32.166 5.731 -2.861 1.00 33.19 682 ASP A O 1
ATOM 5350 N N . MET A 1 683 ? -31.158 5.798 -4.847 1.00 36.69 683 MET A N 1
ATOM 5351 C CA . MET A 1 683 ? -30.820 7.231 -4.792 1.00 36.69 683 MET A CA 1
ATOM 5352 C C . MET A 1 683 ? -31.760 8.032 -5.704 1.00 36.69 683 MET A C 1
ATOM 5354 O O . MET A 1 683 ? -31.425 8.362 -6.838 1.00 36.69 683 MET A O 1
ATOM 5358 N N . GLY A 1 684 ? -32.951 8.355 -5.194 1.00 33.41 684 GLY A N 1
ATOM 5359 C CA . GLY A 1 684 ? -33.890 9.257 -5.877 1.00 33.41 684 GLY A CA 1
ATOM 5360 C C . GLY A 1 684 ? -35.061 9.769 -5.030 1.00 33.41 684 GLY A C 1
ATOM 5361 O O . GLY A 1 684 ? -35.647 10.805 -5.351 1.00 33.41 684 GLY A O 1
ATOM 5362 N N . GLY A 1 685 ? -35.395 9.098 -3.924 1.00 46.50 685 GLY A N 1
ATOM 5363 C CA . GLY A 1 685 ? -36.472 9.502 -3.019 1.00 46.50 685 GLY A CA 1
ATOM 5364 C C . GLY A 1 685 ? -35.998 10.307 -1.805 1.00 46.50 685 GLY A C 1
ATOM 5365 O O . GLY A 1 685 ? -34.960 10.034 -1.210 1.00 46.50 685 GLY A O 1
ATOM 5366 N N . LYS A 1 686 ? -36.804 11.281 -1.361 1.00 65.06 686 LYS A N 1
ATOM 5367 C CA . LYS A 1 686 ? -36.690 11.835 -0.003 1.00 65.06 686 LYS A CA 1
ATOM 5368 C C . LYS A 1 686 ? -36.968 10.702 0.988 1.00 65.06 686 LYS A C 1
ATOM 5370 O O . LYS A 1 686 ? -38.100 10.224 1.034 1.00 65.06 686 LYS A O 1
ATOM 5375 N N . PHE A 1 687 ? -35.980 10.306 1.791 1.00 84.00 687 PHE A N 1
ATOM 5376 C CA . PHE A 1 687 ? -36.202 9.298 2.824 1.00 84.00 687 PHE A CA 1
ATOM 5377 C C . PHE A 1 687 ? -37.243 9.799 3.836 1.00 84.00 687 PHE A C 1
ATOM 5379 O O . PHE A 1 687 ? -37.106 10.874 4.426 1.00 84.00 687 PHE A O 1
ATOM 5386 N N . VAL A 1 688 ? -38.300 9.015 4.030 1.00 86.25 688 VAL A N 1
ATOM 5387 C CA . VAL A 1 688 ? -39.332 9.256 5.039 1.00 86.25 688 VAL A CA 1
ATOM 5388 C C . VAL A 1 688 ? -39.447 7.989 5.878 1.00 86.25 688 VAL A C 1
ATOM 5390 O O . VAL A 1 688 ? -39.675 6.926 5.307 1.00 86.25 688 VAL A O 1
ATOM 5393 N N . PRO A 1 689 ? -39.333 8.072 7.217 1.00 91.75 689 PRO A N 1
ATOM 5394 C CA . PRO A 1 689 ? -39.506 6.912 8.079 1.00 91.75 689 PRO A CA 1
ATOM 5395 C C . PRO A 1 689 ? -40.839 6.202 7.815 1.00 91.75 689 PRO A C 1
ATOM 5397 O O . PRO A 1 689 ? -41.910 6.815 7.919 1.00 91.75 689 PRO A O 1
ATOM 5400 N N . THR A 1 690 ? -40.753 4.911 7.504 1.00 94.44 690 THR A N 1
ATOM 5401 C CA . THR A 1 690 ? -41.883 3.993 7.326 1.00 94.44 690 THR A CA 1
ATOM 5402 C C . THR A 1 690 ? -41.996 3.044 8.521 1.00 94.44 690 THR A C 1
ATOM 5404 O O . THR A 1 690 ? -41.087 2.950 9.352 1.00 94.44 690 THR A O 1
ATOM 5407 N N . GLU A 1 691 ? -43.121 2.335 8.635 1.00 94.56 691 GLU A N 1
ATOM 5408 C CA . GLU A 1 691 ? -43.291 1.315 9.679 1.00 94.56 691 GLU A CA 1
ATOM 5409 C C . GLU A 1 691 ? -42.341 0.123 9.461 1.00 94.56 691 GLU A C 1
ATOM 5411 O O . GLU A 1 691 ? -41.810 -0.428 10.426 1.00 94.56 691 GLU A O 1
ATOM 5416 N N . GLU A 1 692 ? -42.068 -0.228 8.200 1.00 93.19 692 GLU A N 1
ATOM 5417 C CA . GLU A 1 692 ? -41.090 -1.255 7.815 1.00 93.19 692 GLU A CA 1
ATOM 5418 C C . GLU A 1 692 ? -39.683 -0.863 8.267 1.00 93.19 692 GLU A C 1
ATOM 5420 O O . GLU A 1 692 ? -39.049 -1.615 9.008 1.00 93.19 692 GLU A O 1
ATOM 5425 N N . TRP A 1 693 ? -39.250 0.361 7.946 1.00 93.94 693 TRP A N 1
ATOM 5426 C CA . TRP A 1 693 ? -37.967 0.897 8.397 1.00 93.94 693 TRP A CA 1
ATOM 5427 C C . TRP A 1 693 ? -37.860 0.930 9.925 1.00 93.94 693 TRP A C 1
ATOM 5429 O O . TRP A 1 693 ? -36.840 0.547 10.490 1.00 93.94 693 TRP A O 1
ATOM 5439 N N . LEU A 1 694 ? -38.911 1.369 10.630 1.00 94.19 694 LEU A N 1
ATOM 5440 C CA . LEU A 1 694 ? -38.894 1.414 12.095 1.00 94.19 694 LEU A CA 1
ATOM 5441 C C . LEU A 1 694 ? -38.803 0.006 12.700 1.00 94.19 694 LEU A C 1
ATOM 5443 O O . LEU A 1 694 ? -38.170 -0.180 13.742 1.00 94.19 694 LEU A O 1
ATOM 5447 N N . THR A 1 695 ? -39.442 -0.973 12.062 1.00 93.38 695 THR A N 1
ATOM 5448 C CA . THR A 1 695 ? -39.379 -2.381 12.459 1.00 93.38 695 THR A CA 1
ATOM 5449 C C . THR A 1 695 ? -37.975 -2.939 12.231 1.00 93.38 695 THR A C 1
ATOM 5451 O O . THR A 1 695 ? -37.404 -3.523 13.151 1.00 93.38 695 THR A O 1
ATOM 5454 N N . GLU A 1 696 ? -37.374 -2.697 11.063 1.00 91.56 696 GLU A N 1
ATOM 5455 C CA . GLU A 1 696 ? -35.987 -3.076 10.763 1.00 91.56 696 GLU A CA 1
ATOM 5456 C C . GLU A 1 696 ? -35.001 -2.420 11.739 1.00 91.56 696 GLU A C 1
ATOM 5458 O O . GLU A 1 696 ? -34.154 -3.101 12.316 1.00 91.56 696 GLU A O 1
ATOM 5463 N N . LEU A 1 697 ? -35.153 -1.121 12.007 1.00 92.31 697 LEU A N 1
ATOM 5464 C CA . LEU A 1 697 ? -34.364 -0.385 12.991 1.00 92.31 697 LEU A CA 1
ATOM 5465 C C . LEU A 1 697 ? -34.436 -1.059 14.367 1.00 92.31 697 LEU A C 1
ATOM 5467 O O . LEU A 1 697 ? -33.417 -1.323 14.997 1.00 92.31 697 LEU A O 1
ATOM 5471 N N . LYS A 1 698 ? -35.643 -1.349 14.861 1.00 90.88 698 LYS A N 1
ATOM 5472 C CA . LYS A 1 698 ? -35.817 -1.962 16.186 1.00 90.88 698 LYS A CA 1
ATOM 5473 C C . LYS A 1 698 ? -35.255 -3.378 16.254 1.00 90.88 698 LYS A C 1
ATOM 5475 O O . LYS A 1 698 ? -34.726 -3.752 17.296 1.00 90.88 698 LYS A O 1
ATOM 5480 N N . ASN A 1 699 ? -35.347 -4.135 15.164 1.00 90.00 699 ASN A N 1
ATOM 5481 C CA . ASN A 1 699 ? -34.827 -5.497 15.089 1.00 90.00 699 ASN A CA 1
ATOM 5482 C C . ASN A 1 699 ? -33.299 -5.538 14.929 1.00 90.00 699 ASN A C 1
ATOM 5484 O O . ASN A 1 699 ? -32.664 -6.478 15.398 1.00 90.00 699 ASN A O 1
ATOM 5488 N N . SER A 1 700 ? -32.706 -4.533 14.280 1.00 89.38 700 SER A N 1
ATOM 5489 C CA . SER A 1 700 ? -31.266 -4.479 13.993 1.00 89.38 700 SER A CA 1
ATOM 5490 C C . SER A 1 700 ? -30.430 -3.855 15.112 1.00 89.38 700 SER A C 1
ATOM 5492 O O . SER A 1 700 ? -29.236 -4.137 15.200 1.00 89.38 700 SER A O 1
ATOM 5494 N N . LEU A 1 701 ? -31.014 -3.014 15.974 1.00 92.56 701 LEU A N 1
ATOM 5495 C CA . LEU A 1 701 ? -30.282 -2.331 17.043 1.00 92.56 701 LEU A CA 1
ATOM 5496 C C . LEU A 1 701 ? -30.209 -3.177 18.330 1.00 92.56 701 LEU A C 1
ATOM 5498 O O . LEU A 1 701 ? -31.225 -3.352 19.009 1.00 92.56 701 LEU A O 1
ATOM 5502 N N . PRO A 1 702 ? -29.015 -3.623 18.770 1.00 92.00 702 PRO A N 1
ATOM 5503 C CA . PRO A 1 702 ? -28.878 -4.481 19.945 1.00 92.00 702 PRO A CA 1
ATOM 5504 C C . PRO A 1 702 ? -28.902 -3.662 21.253 1.00 92.00 702 PRO A C 1
ATOM 5506 O O . PRO A 1 702 ? -27.910 -3.555 21.970 1.00 92.00 702 PRO A O 1
ATOM 5509 N N . LEU A 1 703 ? -30.044 -3.048 21.578 1.00 92.50 703 LEU A N 1
ATOM 5510 C CA . LEU A 1 703 ? -30.193 -2.120 22.712 1.00 92.50 703 LEU A CA 1
ATOM 5511 C C . LEU A 1 703 ? -30.319 -2.794 24.086 1.00 92.50 703 LEU A C 1
ATOM 5513 O O . LEU A 1 703 ? -30.173 -2.115 25.105 1.00 92.50 703 LEU A O 1
ATOM 5517 N N . GLU A 1 704 ? -30.615 -4.093 24.142 1.00 92.62 704 GLU A N 1
ATOM 5518 C CA . GLU A 1 704 ? -30.994 -4.782 25.382 1.00 92.62 704 GLU A CA 1
ATOM 5519 C C . GLU A 1 704 ? -29.914 -4.688 26.470 1.00 92.62 704 GLU A C 1
ATOM 5521 O O . GLU A 1 704 ? -30.201 -4.238 27.580 1.00 92.62 704 GLU A O 1
ATOM 5526 N N . THR A 1 705 ? -28.667 -5.042 26.150 1.00 94.88 705 THR A N 1
ATOM 5527 C CA . THR A 1 705 ? -27.547 -5.051 27.106 1.00 94.88 705 THR A CA 1
ATOM 5528 C C . THR A 1 705 ? -27.292 -3.663 27.701 1.00 94.88 705 THR A C 1
ATOM 5530 O O . THR A 1 705 ? -27.275 -3.517 28.925 1.00 94.88 705 THR A O 1
ATOM 5533 N N . VAL A 1 706 ? -27.147 -2.624 26.865 1.00 95.56 706 VAL A N 1
ATOM 5534 C CA . VAL A 1 706 ? -26.945 -1.240 27.339 1.00 95.56 706 VAL A CA 1
ATOM 5535 C C . VAL A 1 706 ? -28.146 -0.759 28.154 1.00 95.56 706 VAL A C 1
ATOM 5537 O O . VAL A 1 706 ? -27.976 -0.119 29.188 1.00 95.56 706 VAL A O 1
ATOM 5540 N N . THR A 1 707 ? -29.369 -1.092 27.737 1.00 94.44 707 THR A N 1
ATOM 5541 C CA . THR A 1 707 ? -30.579 -0.682 28.460 1.00 94.44 707 THR A CA 1
ATOM 5542 C C . THR A 1 707 ? -30.643 -1.322 29.846 1.00 94.44 707 THR A C 1
ATOM 5544 O O . THR A 1 707 ? -30.912 -0.622 30.820 1.00 94.44 707 THR A O 1
ATOM 5547 N N . ARG A 1 708 ? -30.340 -2.622 29.965 1.00 94.62 708 ARG A N 1
ATOM 5548 C CA . ARG A 1 708 ? -30.279 -3.333 31.255 1.00 94.62 708 ARG A CA 1
ATOM 5549 C C . ARG A 1 708 ? -29.203 -2.762 32.172 1.00 94.62 708 ARG A C 1
ATOM 5551 O O . ARG A 1 708 ? -29.470 -2.538 33.351 1.00 94.62 708 ARG A O 1
ATOM 5558 N N . LEU A 1 709 ? -28.024 -2.466 31.621 1.00 95.88 709 LEU A N 1
ATOM 5559 C CA . LEU A 1 709 ? -26.942 -1.795 32.340 1.00 95.88 709 LEU A CA 1
ATOM 5560 C C . LEU A 1 709 ? -27.415 -0.454 32.921 1.00 95.88 709 LEU A C 1
ATOM 5562 O O . LEU A 1 709 ? -27.290 -0.215 34.121 1.00 95.88 709 LEU A O 1
ATOM 5566 N N . LEU A 1 710 ? -27.993 0.411 32.081 1.00 96.06 710 LEU A N 1
ATOM 5567 C CA . LEU A 1 710 ? -28.451 1.738 32.493 1.00 96.06 710 LEU A CA 1
ATOM 5568 C C . LEU A 1 710 ? -29.594 1.663 33.513 1.00 96.06 710 LEU A C 1
ATOM 5570 O O . LEU A 1 710 ? -29.570 2.402 34.492 1.00 96.06 710 LEU A O 1
ATOM 5574 N N . GLN A 1 711 ? -30.560 0.757 33.337 1.00 94.19 711 GLN A N 1
ATOM 5575 C CA . GLN A 1 711 ? -31.664 0.558 34.286 1.00 94.19 711 GLN A CA 1
ATOM 5576 C C . GLN A 1 711 ? -31.179 0.216 35.699 1.00 94.19 711 GLN A C 1
ATOM 5578 O O . GLN A 1 711 ? -31.817 0.621 36.668 1.00 94.19 711 GLN A O 1
ATOM 5583 N N . HIS A 1 712 ? -30.069 -0.516 35.817 1.00 94.44 712 HIS A N 1
ATOM 5584 C CA . HIS A 1 712 ? -29.511 -0.896 37.109 1.00 94.44 712 HIS A CA 1
ATOM 5585 C C . HIS A 1 712 ? -28.592 0.180 37.698 1.00 94.44 712 HIS A C 1
ATOM 5587 O O . HIS A 1 712 ? -28.715 0.509 38.873 1.00 94.44 712 HIS A O 1
ATOM 5593 N N . LEU A 1 713 ? -27.687 0.747 36.895 1.00 94.94 713 LEU A N 1
ATOM 5594 C CA . LEU A 1 713 ? -26.631 1.631 37.401 1.00 94.94 713 LEU A CA 1
ATOM 5595 C C . LEU A 1 713 ? -27.058 3.092 37.551 1.00 94.94 713 LEU A C 1
ATOM 5597 O O . LEU A 1 713 ? -26.530 3.793 38.412 1.00 94.94 713 LEU A O 1
ATOM 5601 N N . VAL A 1 714 ? -28.010 3.571 36.745 1.00 94.69 714 VAL A N 1
ATOM 5602 C CA . VAL A 1 714 ? -28.483 4.960 36.838 1.00 94.69 714 VAL A CA 1
ATOM 5603 C C . VAL A 1 714 ? -29.064 5.276 38.226 1.00 94.69 714 VAL A C 1
ATOM 5605 O O . VAL A 1 714 ? -28.612 6.258 38.813 1.00 94.69 714 VAL A O 1
ATOM 5608 N N . PRO A 1 715 ? -29.990 4.473 38.795 1.00 94.69 715 PRO A N 1
ATOM 5609 C CA . PRO A 1 715 ? -30.522 4.736 40.135 1.00 94.69 715 PRO A CA 1
ATOM 5610 C C . PRO A 1 715 ? -29.445 4.741 41.225 1.00 94.69 715 PRO A C 1
ATOM 5612 O O . PRO A 1 715 ? -29.516 5.548 42.147 1.00 94.69 715 PRO A O 1
ATOM 5615 N N . VAL A 1 716 ? -28.433 3.875 41.099 1.00 92.06 716 VAL A N 1
ATOM 5616 C CA . VAL A 1 716 ? -27.309 3.789 42.045 1.00 92.06 716 VAL A CA 1
ATOM 5617 C C . VAL A 1 716 ? -26.501 5.086 42.046 1.00 92.06 716 VAL A C 1
ATOM 5619 O O . VAL A 1 716 ? -26.220 5.644 43.105 1.00 92.06 716 VAL A O 1
ATOM 5622 N N . VAL A 1 717 ? -26.162 5.604 40.861 1.00 91.00 717 VAL A N 1
ATOM 5623 C CA . VAL A 1 717 ? -25.446 6.883 40.732 1.00 91.00 717 VAL A CA 1
ATOM 5624 C C . VAL A 1 717 ? -26.313 8.050 41.213 1.00 91.00 717 VAL A C 1
ATOM 5626 O O . VAL A 1 717 ? -25.826 8.894 41.964 1.00 91.00 717 VAL A O 1
ATOM 5629 N N . ASP A 1 718 ? -27.598 8.081 40.845 1.00 90.62 718 ASP A N 1
ATOM 5630 C CA . ASP A 1 718 ? -28.531 9.134 41.265 1.00 90.62 718 ASP A CA 1
ATOM 5631 C C . ASP A 1 718 ? -28.679 9.168 42.812 1.00 90.62 718 ASP A C 1
ATOM 5633 O O . ASP A 1 718 ? -28.715 10.249 43.406 1.00 90.62 718 ASP A O 1
ATOM 5637 N N . GLU A 1 719 ? -28.672 8.013 43.495 1.00 90.00 719 GLU A N 1
ATOM 5638 C CA . GLU A 1 719 ? -28.697 7.920 44.966 1.00 90.00 719 GLU A CA 1
ATOM 5639 C C . GLU A 1 719 ? -27.422 8.482 45.619 1.00 90.00 719 GLU A C 1
ATOM 5641 O O . GLU A 1 719 ? -27.497 9.192 46.628 1.00 90.00 719 GLU A O 1
ATOM 5646 N N . ILE A 1 720 ? -26.248 8.202 45.049 1.00 86.62 720 ILE A N 1
ATOM 5647 C CA . ILE A 1 720 ? -24.961 8.718 45.546 1.00 86.62 720 ILE A CA 1
ATOM 5648 C C . ILE A 1 720 ? -24.918 10.243 45.426 1.00 86.62 720 ILE A C 1
ATOM 5650 O O . ILE A 1 720 ? -24.581 10.937 46.390 1.00 86.62 720 ILE A O 1
ATOM 5654 N N . VAL A 1 721 ? -25.329 10.766 44.268 1.00 86.50 721 VAL A N 1
ATOM 5655 C CA . VAL A 1 721 ? -25.416 12.208 44.009 1.00 86.50 721 VAL A CA 1
ATOM 5656 C C . VAL A 1 721 ? -26.391 12.880 44.980 1.00 86.50 721 VAL A C 1
ATOM 5658 O O . VAL A 1 721 ? -26.071 13.930 45.544 1.00 86.50 721 VAL A O 1
ATOM 5661 N N . ALA A 1 722 ? -27.543 12.254 45.246 1.00 85.69 722 ALA A N 1
ATOM 5662 C CA . ALA A 1 722 ? -28.529 12.759 46.199 1.00 85.69 722 ALA A CA 1
ATOM 5663 C C . ALA A 1 722 ? -27.999 12.787 47.645 1.00 85.69 722 ALA A C 1
ATOM 5665 O O . ALA A 1 722 ? -28.155 13.795 48.339 1.00 85.69 722 ALA A O 1
ATOM 5666 N N . LYS A 1 723 ? -27.318 11.724 48.101 1.00 84.06 723 LYS A N 1
ATOM 5667 C CA . LYS A 1 723 ? -26.736 11.638 49.458 1.00 84.06 723 LYS A CA 1
ATOM 5668 C C . LYS A 1 723 ? -25.651 12.684 49.721 1.00 84.06 723 LYS A C 1
ATOM 5670 O O . LYS A 1 723 ? -25.446 13.078 50.866 1.00 84.06 723 LYS A O 1
ATOM 5675 N N . ARG A 1 724 ? -24.961 13.136 48.675 1.00 79.31 724 ARG A N 1
ATOM 5676 C CA . ARG A 1 724 ? -23.838 14.085 48.744 1.00 79.31 724 ARG A CA 1
ATOM 5677 C C . ARG A 1 724 ? -24.217 15.514 48.332 1.00 79.31 724 ARG A C 1
ATOM 5679 O O . ARG A 1 724 ? -23.333 16.323 48.071 1.00 79.31 724 ARG A O 1
ATOM 5686 N N . GLN A 1 725 ? -25.514 15.838 48.271 1.00 75.44 725 GLN A N 1
ATOM 5687 C CA . GLN A 1 725 ? -26.016 17.172 47.896 1.00 75.44 725 GLN A CA 1
ATOM 5688 C C . GLN A 1 725 ? -25.455 17.693 46.553 1.00 75.44 725 GLN A C 1
ATOM 5690 O O . GLN A 1 725 ? -25.250 18.891 46.381 1.00 75.44 725 GLN A O 1
ATOM 5695 N N . GLY A 1 726 ? -25.194 16.800 45.591 1.00 68.25 726 GLY A N 1
ATOM 5696 C CA . GLY A 1 726 ? -24.710 17.166 44.254 1.00 68.25 726 GLY A CA 1
ATOM 5697 C C . GLY A 1 726 ? -23.201 17.416 44.119 1.00 68.25 726 GLY A C 1
ATOM 5698 O O . GLY A 1 726 ? -22.734 17.584 42.996 1.00 68.25 726 GLY A O 1
ATOM 5699 N N . ALA A 1 727 ? -22.429 17.403 45.210 1.00 66.44 727 ALA A N 1
ATOM 5700 C CA . ALA A 1 727 ? -20.972 17.551 45.182 1.00 66.44 727 ALA A CA 1
ATOM 5701 C C . ALA A 1 727 ? -20.287 16.173 45.241 1.00 66.44 727 ALA A C 1
ATOM 5703 O O . ALA A 1 727 ? -19.769 15.777 46.282 1.00 66.44 727 ALA A O 1
ATOM 5704 N N . VAL A 1 728 ? -20.334 15.426 44.134 1.00 77.25 728 VAL A N 1
ATOM 5705 C CA . VAL A 1 728 ? -19.641 14.132 43.988 1.00 77.25 728 VAL A CA 1
ATOM 5706 C C . VAL A 1 728 ? -18.564 14.269 42.924 1.00 77.25 728 VAL A C 1
ATOM 5708 O O . VAL A 1 728 ? -18.855 14.731 41.819 1.00 77.25 728 VAL A O 1
ATOM 5711 N N . ASP A 1 729 ? -17.337 13.877 43.259 1.00 82.88 729 ASP A N 1
ATOM 5712 C CA . ASP A 1 729 ? -16.232 13.860 42.303 1.00 82.88 729 ASP A CA 1
ATOM 5713 C C . ASP A 1 729 ? -16.375 12.697 41.304 1.00 82.88 729 ASP A C 1
ATOM 5715 O O . ASP A 1 729 ? -16.916 11.634 41.615 1.00 82.88 729 ASP A O 1
ATOM 5719 N N . GLU A 1 730 ? -15.868 12.884 40.087 1.00 85.50 730 GLU A N 1
ATOM 5720 C CA . GLU A 1 730 ? -15.867 11.854 39.043 1.00 85.50 730 GLU A CA 1
ATOM 5721 C C . GLU A 1 730 ? -15.143 10.586 39.511 1.00 85.50 730 GLU A C 1
ATOM 5723 O O . GLU A 1 730 ? -15.608 9.473 39.253 1.00 85.50 730 GLU A O 1
ATOM 5728 N N . GLN A 1 731 ? -14.044 10.754 40.249 1.00 87.19 731 GLN A N 1
ATOM 5729 C CA . GLN A 1 731 ? -13.263 9.648 40.783 1.00 87.19 731 GLN A CA 1
ATOM 5730 C C . GLN A 1 731 ? -14.071 8.795 41.771 1.00 87.19 731 GLN A C 1
ATOM 5732 O O . GLN A 1 731 ? -14.012 7.569 41.701 1.00 87.19 731 GLN A O 1
ATOM 5737 N N . GLU A 1 732 ? -14.886 9.422 42.627 1.00 87.25 732 GLU A N 1
ATOM 5738 C CA . GLU A 1 732 ? -15.745 8.708 43.581 1.00 87.25 732 GLU A CA 1
ATOM 5739 C C . GLU A 1 732 ? -16.790 7.848 42.858 1.00 87.25 732 GLU A C 1
ATOM 5741 O O . GLU A 1 732 ? -17.019 6.695 43.225 1.00 87.25 732 GLU A O 1
ATOM 5746 N N . ILE A 1 733 ? -17.402 8.371 41.788 1.00 90.31 733 ILE A N 1
ATOM 5747 C CA . ILE A 1 733 ? -18.363 7.601 40.981 1.00 90.31 733 ILE A CA 1
ATOM 5748 C C . ILE A 1 733 ? -17.662 6.408 40.322 1.00 90.31 733 ILE A C 1
ATOM 5750 O O . ILE A 1 733 ? -18.197 5.299 40.318 1.00 90.31 733 ILE A O 1
ATOM 5754 N N . LEU A 1 734 ? -16.464 6.616 39.771 1.00 91.25 734 LEU A N 1
ATOM 5755 C CA . LEU A 1 734 ? -15.690 5.557 39.123 1.00 91.25 734 LEU A CA 1
ATOM 5756 C C . LEU A 1 734 ? -15.266 4.450 40.096 1.00 91.25 734 LEU A C 1
ATOM 5758 O O . LEU A 1 734 ? -15.235 3.286 39.691 1.00 91.25 734 LEU A O 1
ATOM 5762 N N . GLU A 1 735 ? -14.952 4.792 41.347 1.00 89.69 735 GLU A N 1
ATOM 5763 C CA . GLU A 1 735 ? -14.641 3.825 42.406 1.00 89.69 735 GLU A CA 1
ATOM 5764 C C . GLU A 1 735 ? -15.852 2.951 42.731 1.00 89.69 735 GLU A C 1
ATOM 5766 O O . GLU A 1 735 ? -15.745 1.728 42.686 1.00 89.69 735 GLU A O 1
ATOM 5771 N N . VAL A 1 736 ? -17.029 3.550 42.927 1.00 89.81 736 VAL A N 1
ATOM 5772 C CA . VAL A 1 736 ? -18.264 2.787 43.172 1.00 89.81 736 VAL A CA 1
ATOM 5773 C C . VAL A 1 736 ? -18.595 1.879 41.985 1.00 89.81 736 VAL A C 1
ATOM 5775 O O . VAL A 1 736 ? -18.889 0.700 42.174 1.00 89.81 736 VAL A O 1
ATOM 5778 N N . LEU A 1 737 ? -18.532 2.389 40.750 1.00 91.69 737 LEU A N 1
ATOM 5779 C CA . LEU A 1 737 ? -18.842 1.593 39.556 1.00 91.69 737 LEU A CA 1
ATOM 5780 C C . LEU A 1 737 ? -17.916 0.378 39.394 1.00 91.69 737 LEU A C 1
ATOM 5782 O O . LEU A 1 737 ? -18.339 -0.632 38.829 1.00 91.69 737 LEU A O 1
ATOM 5786 N N . ARG A 1 738 ? -16.674 0.461 39.889 1.00 90.19 738 ARG A N 1
ATOM 5787 C CA . ARG A 1 738 ? -15.696 -0.635 39.849 1.00 90.19 738 ARG A CA 1
ATOM 5788 C C . ARG A 1 738 ? -16.100 -1.819 40.729 1.00 90.19 738 ARG A C 1
ATOM 5790 O O . ARG A 1 738 ? -15.817 -2.959 40.361 1.00 90.19 738 ARG A O 1
ATOM 5797 N N . ASP A 1 739 ? -16.769 -1.547 41.844 1.00 89.75 739 ASP A N 1
ATOM 5798 C CA . ASP A 1 739 ? -17.154 -2.557 42.833 1.00 89.75 739 ASP A CA 1
ATOM 5799 C C . ASP A 1 739 ? -18.485 -3.251 42.493 1.00 89.75 739 ASP A C 1
ATOM 5801 O O . ASP A 1 739 ? -18.806 -4.306 43.046 1.00 89.75 739 ASP A O 1
ATOM 5805 N N . ILE A 1 740 ? -19.270 -2.693 41.564 1.00 91.19 740 ILE A N 1
ATOM 5806 C CA . ILE A 1 740 ? -20.564 -3.260 41.166 1.00 91.19 740 ILE A CA 1
ATOM 5807 C C . ILE A 1 740 ? -20.366 -4.428 40.199 1.00 91.19 740 ILE A C 1
ATOM 5809 O O . ILE A 1 740 ? -19.768 -4.287 39.134 1.00 91.19 740 ILE A O 1
ATOM 5813 N N . VAL A 1 741 ? -20.952 -5.579 40.532 1.00 87.31 741 VAL A N 1
ATOM 5814 C CA . VAL A 1 741 ? -20.925 -6.791 39.707 1.00 87.31 741 VAL A CA 1
ATOM 5815 C C . VAL A 1 741 ? -22.206 -6.903 38.879 1.00 87.31 741 VAL A C 1
ATOM 5817 O O . VAL A 1 741 ? -23.306 -6.898 39.420 1.00 87.31 741 VAL A O 1
ATOM 5820 N N . MET A 1 742 ? -22.063 -7.076 37.563 1.00 88.19 742 MET A N 1
ATOM 5821 C CA . MET A 1 742 ? -23.193 -7.198 36.624 1.00 88.19 742 MET A CA 1
ATOM 5822 C C . MET A 1 742 ? -23.625 -8.651 36.335 1.00 88.19 742 MET A C 1
ATOM 5824 O O . MET A 1 742 ? -24.517 -8.897 35.518 1.00 88.19 742 MET A O 1
ATOM 5828 N N . VAL A 1 743 ? -22.993 -9.629 36.989 1.00 81.19 743 VAL A N 1
ATOM 5829 C CA . VAL A 1 743 ? -23.269 -11.064 36.809 1.00 81.19 743 VAL A CA 1
ATOM 5830 C C . VAL A 1 743 ? -24.713 -11.381 37.200 1.00 81.19 743 VAL A C 1
ATOM 5832 O O . VAL A 1 743 ? -25.169 -11.018 38.279 1.00 81.19 743 VAL A O 1
ATOM 5835 N N . GLY A 1 744 ? -25.436 -12.069 36.313 1.00 83.56 744 GLY A N 1
ATOM 5836 C CA . GLY A 1 744 ? -26.842 -12.437 36.514 1.00 83.56 744 GLY A CA 1
ATOM 5837 C C . GLY A 1 744 ? -27.853 -11.315 36.244 1.00 83.56 744 GLY A C 1
ATOM 5838 O O . GLY A 1 744 ? -29.051 -11.583 36.262 1.00 83.56 744 GLY A O 1
ATOM 5839 N N . LEU A 1 745 ? -27.396 -10.087 35.967 1.00 88.31 745 LEU A N 1
ATOM 5840 C CA . LEU A 1 745 ? -28.252 -8.944 35.617 1.00 88.31 745 LEU A CA 1
ATOM 5841 C C . LEU A 1 745 ? -28.281 -8.659 34.111 1.00 88.31 745 LEU A C 1
ATOM 5843 O O . LEU A 1 745 ? -29.293 -8.192 33.585 1.00 88.31 745 LEU A O 1
ATOM 5847 N N . LEU A 1 746 ? -27.166 -8.909 33.423 1.00 91.56 746 LEU A N 1
ATOM 5848 C CA . LEU A 1 746 ? -27.052 -8.749 31.975 1.00 91.56 746 LEU A CA 1
ATOM 5849 C C . LEU A 1 746 ? -27.658 -9.948 31.228 1.00 91.56 746 LEU A C 1
ATOM 5851 O O . LEU A 1 746 ? -27.668 -11.060 31.764 1.00 91.56 746 LEU A O 1
ATOM 5855 N N . PRO A 1 747 ? -28.146 -9.747 29.988 1.00 90.25 747 PRO A N 1
ATOM 5856 C CA . PRO A 1 747 ? -28.572 -10.851 29.137 1.00 90.25 747 PRO A CA 1
ATOM 5857 C C . PRO A 1 747 ? -27.386 -11.764 28.803 1.00 90.25 747 PRO A C 1
ATOM 5859 O O . PRO A 1 747 ? -26.224 -11.379 28.967 1.00 90.25 747 PRO A O 1
ATOM 5862 N N . VAL A 1 748 ? -27.688 -12.965 28.303 1.00 88.12 748 VAL A N 1
ATOM 5863 C CA . VAL A 1 748 ? -26.670 -13.928 27.862 1.00 88.12 748 VAL A CA 1
ATOM 5864 C C . VAL A 1 748 ? -25.720 -13.254 26.859 1.00 88.12 748 VAL A C 1
ATOM 5866 O O . VAL A 1 748 ? -26.208 -12.617 25.920 1.00 88.12 748 VAL A O 1
ATOM 5869 N N . PRO A 1 749 ? -24.388 -13.386 27.027 1.00 88.12 749 PRO A N 1
ATOM 5870 C CA . PRO A 1 749 ? -23.429 -12.818 26.090 1.00 88.12 749 PRO A CA 1
ATOM 5871 C C . PRO A 1 749 ? -23.700 -13.290 24.658 1.00 88.12 749 PRO A C 1
ATOM 5873 O O . PRO A 1 749 ? -23.770 -14.491 24.390 1.00 88.12 749 PRO A O 1
ATOM 5876 N N . HIS A 1 750 ? -23.845 -12.344 23.730 1.00 88.88 750 HIS A N 1
ATOM 5877 C CA . HIS A 1 750 ? -23.950 -12.652 22.303 1.00 88.88 750 HIS A CA 1
ATOM 5878 C C . HIS A 1 750 ? -22.604 -13.174 21.790 1.00 88.88 750 HIS A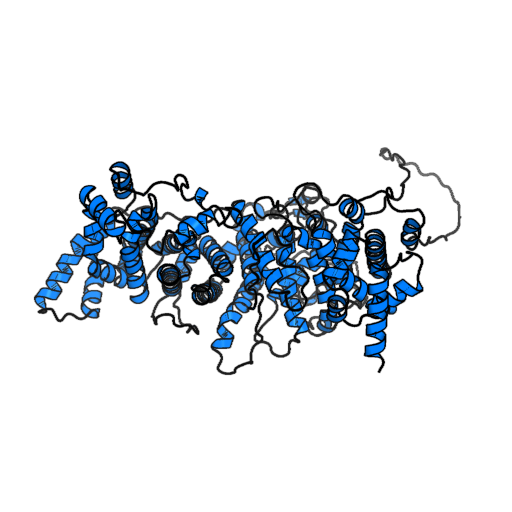 C 1
ATOM 5880 O O . HIS A 1 750 ? -21.567 -12.767 22.300 1.00 88.88 750 HIS A O 1
ATOM 5886 N N . ALA A 1 751 ? -22.573 -14.008 20.749 1.00 92.06 751 ALA A N 1
ATOM 5887 C CA . ALA A 1 751 ? -21.306 -14.435 20.151 1.00 92.06 751 ALA A CA 1
ATOM 5888 C C . ALA A 1 751 ? -20.495 -13.232 19.624 1.00 92.06 751 ALA A C 1
ATOM 5890 O O . ALA A 1 751 ? -21.067 -12.253 19.142 1.00 92.06 751 ALA A O 1
ATOM 5891 N N . ILE A 1 752 ? -19.164 -13.302 19.718 1.00 92.56 752 ILE A N 1
ATOM 5892 C CA . ILE A 1 752 ? -18.283 -12.303 19.101 1.00 92.56 752 ILE A CA 1
ATOM 5893 C C . ILE A 1 752 ? -18.352 -12.477 17.582 1.00 92.56 752 ILE A C 1
ATOM 5895 O O . ILE A 1 752 ? -17.999 -13.539 17.067 1.00 92.56 752 ILE A O 1
ATOM 5899 N N . VAL A 1 753 ? -18.775 -11.430 16.873 1.00 91.94 753 VAL A N 1
ATOM 5900 C CA . VAL A 1 753 ? -18.815 -11.395 15.408 1.00 91.94 753 VAL A CA 1
ATOM 5901 C C . VAL A 1 753 ? -17.593 -10.637 14.903 1.00 91.94 753 VAL A C 1
ATOM 5903 O O . VAL A 1 753 ? -17.435 -9.451 15.174 1.00 91.94 753 VAL A O 1
ATOM 5906 N N . ILE A 1 754 ? -16.727 -11.320 14.154 1.00 92.81 754 ILE A N 1
ATOM 5907 C CA . ILE A 1 754 ? -15.557 -10.709 13.516 1.00 92.81 754 ILE A CA 1
ATOM 5908 C C . ILE A 1 754 ? -15.822 -10.564 12.021 1.00 92.81 754 ILE A C 1
ATOM 5910 O O . ILE A 1 754 ? -16.091 -11.544 11.326 1.00 92.81 754 ILE A O 1
ATOM 5914 N N . ARG A 1 755 ? -15.725 -9.333 11.523 1.00 93.62 755 ARG A N 1
ATOM 5915 C CA . ARG A 1 755 ? -15.934 -8.984 10.115 1.00 93.62 755 ARG A CA 1
ATOM 5916 C C . ARG A 1 755 ? -14.578 -8.847 9.431 1.00 93.62 755 ARG A C 1
ATOM 5918 O O . ARG A 1 755 ? -13.883 -7.853 9.627 1.00 93.62 755 ARG A O 1
ATOM 5925 N N . LYS A 1 756 ? -14.183 -9.857 8.652 1.00 90.31 756 LYS A N 1
ATOM 5926 C CA . LYS A 1 756 ? -12.912 -9.853 7.909 1.00 90.31 756 LYS A CA 1
ATOM 5927 C C . LYS A 1 756 ? -13.054 -9.123 6.572 1.00 90.31 756 LYS A C 1
ATOM 5929 O O . LYS A 1 756 ? -14.101 -9.213 5.933 1.00 90.31 756 LYS A O 1
ATOM 5934 N N . TYR A 1 757 ? -11.983 -8.456 6.141 1.00 89.69 757 TYR A N 1
ATOM 5935 C CA . TYR A 1 757 ? -11.880 -7.915 4.785 1.00 89.69 757 TYR A CA 1
ATOM 5936 C C . TYR A 1 757 ? -12.084 -9.023 3.741 1.00 89.69 757 TYR A C 1
ATOM 5938 O O . TYR A 1 757 ? -11.574 -10.132 3.911 1.00 89.69 757 TYR A O 1
ATOM 5946 N N . GLN A 1 758 ? -12.820 -8.703 2.676 1.00 84.12 758 GLN A N 1
ATOM 5947 C CA . GLN A 1 758 ? -13.053 -9.586 1.537 1.00 84.12 758 GLN A CA 1
ATOM 5948 C C . GLN A 1 758 ? -12.499 -8.926 0.267 1.00 84.12 758 GLN A C 1
ATOM 5950 O O . GLN A 1 758 ? -12.979 -7.844 -0.097 1.00 84.12 758 GLN A O 1
ATOM 5955 N N . PRO A 1 759 ? -11.518 -9.555 -0.405 1.00 81.25 759 PRO A N 1
ATOM 5956 C CA . PRO A 1 759 ? -11.023 -9.087 -1.691 1.00 81.25 759 PRO A CA 1
ATOM 5957 C C . PRO A 1 759 ? -12.151 -8.992 -2.715 1.00 81.25 759 PRO A C 1
ATOM 5959 O O . PRO A 1 759 ? -13.034 -9.845 -2.777 1.00 81.25 759 PRO A O 1
ATOM 5962 N N . ASN A 1 760 ? -12.121 -7.944 -3.528 1.00 82.19 760 ASN A N 1
ATOM 5963 C CA . ASN A 1 760 ? -13.052 -7.757 -4.632 1.00 82.19 760 ASN A CA 1
ATOM 5964 C C . ASN A 1 760 ? -12.379 -6.965 -5.758 1.00 82.19 760 ASN A C 1
ATOM 5966 O O . ASN A 1 760 ? -11.412 -6.237 -5.520 1.00 82.19 760 ASN A O 1
ATOM 5970 N N . GLN A 1 761 ? -12.915 -7.102 -6.974 1.00 79.50 761 GLN A N 1
ATOM 5971 C CA . GLN A 1 761 ? -12.367 -6.472 -8.177 1.00 79.50 761 GLN A CA 1
ATOM 5972 C C . GLN A 1 761 ? -12.259 -4.954 -8.033 1.00 79.50 761 GLN A C 1
ATOM 5974 O O . GLN A 1 761 ? -11.230 -4.385 -8.377 1.00 79.50 761 GLN A O 1
ATOM 5979 N N . TYR A 1 762 ? -13.262 -4.294 -7.452 1.00 81.06 762 TYR A N 1
ATOM 5980 C CA . TYR A 1 762 ? -13.217 -2.842 -7.331 1.00 81.06 762 TYR A CA 1
ATOM 5981 C C . TYR A 1 762 ? -12.112 -2.346 -6.396 1.00 81.06 762 TYR A C 1
ATOM 5983 O O . TYR A 1 762 ? -11.513 -1.304 -6.637 1.00 81.06 762 TYR A O 1
ATOM 5991 N N . THR A 1 763 ? -11.823 -3.091 -5.327 1.00 81.94 763 THR A N 1
ATOM 5992 C CA . THR A 1 763 ? -10.699 -2.757 -4.451 1.00 81.94 763 THR A CA 1
ATOM 5993 C C . THR A 1 763 ? -9.379 -2.959 -5.183 1.00 81.94 763 THR A C 1
ATOM 5995 O O . THR A 1 763 ? -8.508 -2.109 -5.060 1.00 81.94 763 THR A O 1
ATOM 5998 N N . ALA A 1 764 ? -9.245 -4.017 -5.991 1.00 83.12 764 ALA A N 1
ATOM 5999 C CA . ALA A 1 764 ? -8.057 -4.221 -6.821 1.00 83.12 764 ALA A CA 1
ATOM 6000 C C . ALA A 1 764 ? -7.838 -3.061 -7.814 1.00 83.12 764 ALA A C 1
ATOM 6002 O O . ALA A 1 764 ? -6.750 -2.498 -7.842 1.00 83.12 764 ALA A O 1
ATOM 6003 N N . LEU A 1 765 ? -8.883 -2.633 -8.532 1.00 84.50 765 LEU A N 1
ATOM 6004 C CA . LEU A 1 765 ? -8.815 -1.484 -9.450 1.00 84.50 765 LEU A CA 1
ATOM 6005 C C . LEU A 1 765 ? -8.446 -0.187 -8.725 1.00 84.50 765 LEU A C 1
ATOM 6007 O O . LEU A 1 765 ? -7.597 0.574 -9.185 1.00 84.50 765 LEU A O 1
ATOM 6011 N N . TRP A 1 766 ? -9.031 0.038 -7.547 1.00 88.44 766 TRP A N 1
ATOM 6012 C CA . TRP A 1 766 ? -8.684 1.184 -6.715 1.00 88.44 766 TRP A CA 1
ATOM 6013 C C . TRP A 1 766 ? -7.208 1.170 -6.297 1.00 88.44 766 TRP A C 1
ATOM 6015 O O . TRP A 1 766 ? -6.576 2.223 -6.285 1.00 88.44 766 TRP A O 1
ATOM 6025 N N . PHE A 1 767 ? -6.644 -0.001 -5.978 1.00 88.81 767 PHE A N 1
ATOM 6026 C CA . PHE A 1 767 ? -5.223 -0.142 -5.655 1.00 88.81 767 PHE A CA 1
ATOM 6027 C C . PHE A 1 767 ? -4.331 0.250 -6.836 1.00 88.81 767 PHE A C 1
ATOM 6029 O O . PHE A 1 767 ? -3.400 1.030 -6.635 1.00 88.81 767 PHE A O 1
ATOM 6036 N N . THR A 1 768 ? -4.651 -0.218 -8.045 1.00 90.12 768 THR A N 1
ATOM 6037 C CA . THR A 1 768 ? -3.944 0.167 -9.274 1.00 90.12 768 THR A CA 1
ATOM 6038 C C . THR A 1 768 ? -4.015 1.678 -9.504 1.00 90.12 768 THR A C 1
ATOM 6040 O O . THR A 1 768 ? -2.978 2.330 -9.632 1.00 90.12 768 THR A O 1
ATOM 6043 N N . ALA A 1 769 ? -5.218 2.263 -9.486 1.00 91.38 769 ALA A N 1
ATOM 6044 C CA . ALA A 1 769 ? -5.414 3.698 -9.695 1.00 91.38 769 ALA A CA 1
ATOM 6045 C C . ALA A 1 769 ? -4.707 4.546 -8.624 1.00 91.38 769 ALA A C 1
ATOM 6047 O O . ALA A 1 769 ? -4.055 5.542 -8.938 1.00 91.38 769 ALA A O 1
ATOM 6048 N N . PHE A 1 770 ? -4.778 4.133 -7.355 1.00 92.38 770 PHE A N 1
ATOM 6049 C CA . PHE A 1 770 ? -4.080 4.799 -6.259 1.00 92.38 770 PHE A CA 1
ATOM 6050 C C . PHE A 1 770 ? -2.560 4.735 -6.431 1.00 92.38 770 PHE A C 1
ATOM 6052 O O . PHE A 1 770 ? -1.893 5.759 -6.296 1.00 92.38 770 PHE A O 1
ATOM 6059 N N . MET A 1 771 ? -2.012 3.558 -6.740 1.00 93.25 771 MET A N 1
ATOM 6060 C CA . MET A 1 771 ? -0.577 3.361 -6.938 1.00 93.25 771 MET A CA 1
ATOM 6061 C C . MET A 1 771 ? -0.051 4.236 -8.078 1.00 93.25 771 MET A C 1
ATOM 6063 O O . MET A 1 771 ? 0.901 4.992 -7.880 1.00 93.25 771 MET A O 1
ATOM 6067 N N . TRP A 1 772 ? -0.692 4.194 -9.246 1.00 94.00 772 TRP A N 1
ATOM 6068 C CA . TRP A 1 772 ? -0.299 5.016 -10.388 1.00 94.00 772 TRP A CA 1
ATOM 6069 C C . TRP A 1 772 ? -0.495 6.515 -10.136 1.00 94.00 772 TRP A C 1
ATOM 6071 O O . TRP A 1 772 ? 0.351 7.311 -10.539 1.00 94.00 772 TRP A O 1
ATOM 6081 N N . GLY A 1 773 ? -1.528 6.908 -9.384 1.00 93.88 773 GLY A N 1
ATOM 6082 C CA . GLY A 1 773 ? -1.712 8.286 -8.921 1.00 93.88 773 GLY A CA 1
ATOM 6083 C C . GLY A 1 773 ? -0.566 8.776 -8.035 1.00 93.88 773 GLY A C 1
ATOM 6084 O O . GLY A 1 773 ? -0.076 9.893 -8.203 1.00 93.88 773 GLY A O 1
ATOM 6085 N N . VAL A 1 774 ? -0.079 7.927 -7.126 1.00 92.88 774 VAL A N 1
ATOM 6086 C CA . VAL A 1 774 ? 1.107 8.221 -6.306 1.00 92.88 774 VAL A CA 1
ATOM 6087 C C . VAL A 1 774 ? 2.348 8.352 -7.181 1.00 92.88 774 VAL A C 1
ATOM 6089 O O . VAL A 1 774 ? 3.066 9.345 -7.074 1.00 92.88 774 VAL A O 1
ATOM 6092 N N . ILE A 1 775 ? 2.582 7.395 -8.080 1.00 94.81 775 ILE A N 1
ATOM 6093 C CA . ILE A 1 775 ? 3.737 7.399 -8.985 1.00 94.81 775 ILE A CA 1
ATOM 6094 C C . ILE A 1 775 ? 3.744 8.658 -9.856 1.00 94.81 775 ILE A C 1
ATOM 6096 O O . ILE A 1 775 ? 4.788 9.303 -9.979 1.00 94.81 775 ILE A O 1
ATOM 6100 N N . PHE A 1 776 ? 2.591 9.056 -10.398 1.00 94.19 776 PHE A N 1
ATOM 6101 C CA . PHE A 1 776 ? 2.434 10.303 -11.140 1.00 94.19 776 PHE A CA 1
ATOM 6102 C C . PHE A 1 776 ? 2.862 11.506 -10.289 1.00 94.19 776 PHE A C 1
ATOM 6104 O O . PHE A 1 776 ? 3.785 12.231 -10.665 1.00 94.19 776 PHE A O 1
ATOM 6111 N N . LEU A 1 777 ? 2.278 11.684 -9.099 1.00 91.44 777 LEU A N 1
ATOM 6112 C CA . LEU A 1 777 ? 2.583 12.819 -8.216 1.00 91.44 777 LEU A CA 1
ATOM 6113 C C . LEU A 1 777 ? 4.048 12.852 -7.743 1.00 91.44 777 LEU A C 1
ATOM 6115 O O . LEU A 1 777 ? 4.609 13.926 -7.531 1.00 91.44 777 LEU A O 1
ATOM 6119 N N . ARG A 1 778 ? 4.696 11.692 -7.591 1.00 90.25 778 ARG A N 1
ATOM 6120 C CA . ARG A 1 778 ? 6.105 11.581 -7.168 1.00 90.25 778 ARG A CA 1
ATOM 6121 C C . ARG A 1 778 ? 7.114 11.854 -8.283 1.00 90.25 778 ARG A C 1
ATOM 6123 O O . ARG A 1 778 ? 8.296 12.056 -7.994 1.00 90.25 778 ARG A O 1
ATOM 6130 N N . ASN A 1 779 ? 6.680 11.863 -9.540 1.00 89.06 779 ASN A N 1
ATOM 6131 C CA . ASN A 1 779 ? 7.554 12.031 -10.699 1.00 89.06 779 ASN A CA 1
ATOM 6132 C C . ASN A 1 779 ? 7.292 13.342 -11.457 1.00 89.06 779 ASN A C 1
ATOM 6134 O O . ASN A 1 779 ? 7.450 13.402 -12.668 1.00 89.06 779 ASN A O 1
ATOM 6138 N N . GLN A 1 780 ? 6.951 14.414 -10.735 1.00 87.38 780 GLN A N 1
ATOM 6139 C CA . GLN A 1 780 ? 6.720 15.745 -11.318 1.00 87.38 780 GLN A CA 1
ATOM 6140 C C . GLN A 1 780 ? 8.010 16.544 -11.582 1.00 87.38 780 GLN A C 1
ATOM 6142 O O . GLN A 1 780 ? 8.008 17.447 -12.409 1.00 87.38 780 GLN A O 1
ATOM 6147 N N . SER A 1 781 ? 9.130 16.220 -10.917 1.00 84.06 781 SER A N 1
ATOM 6148 C CA . SER A 1 781 ? 10.414 16.913 -11.146 1.00 84.06 781 SER A CA 1
ATOM 6149 C C . SER A 1 781 ? 11.010 16.618 -12.525 1.00 84.06 781 SER A C 1
ATOM 6151 O O . SER A 1 781 ? 11.675 17.462 -13.112 1.00 84.06 781 SER A O 1
ATOM 6153 N N . LEU A 1 782 ? 10.788 15.397 -13.013 1.00 85.38 782 LEU A N 1
ATOM 6154 C CA . LEU A 1 782 ? 11.140 14.935 -14.348 1.00 85.38 782 LEU A CA 1
ATOM 6155 C C . LEU A 1 782 ? 9.865 14.289 -14.918 1.00 85.38 782 LEU A C 1
ATOM 6157 O O . LEU A 1 782 ? 9.687 13.083 -14.740 1.00 85.38 782 LEU A O 1
ATOM 6161 N N . PRO A 1 783 ? 8.932 15.088 -15.477 1.00 87.25 783 PRO A N 1
ATOM 6162 C CA . PRO A 1 783 ? 7.564 14.658 -15.764 1.00 87.25 783 PRO A CA 1
ATOM 6163 C C . PRO A 1 783 ? 7.532 13.600 -16.869 1.00 87.25 783 PRO A C 1
ATOM 6165 O O . PRO A 1 783 ? 7.582 13.917 -18.060 1.00 87.25 783 PRO A O 1
ATOM 6168 N N . MET A 1 784 ? 7.481 12.331 -16.454 1.00 87.38 784 MET A N 1
ATOM 6169 C CA . MET A 1 784 ? 7.412 11.165 -17.348 1.00 87.38 784 MET A CA 1
ATOM 6170 C C . MET A 1 784 ? 6.046 11.050 -18.024 1.00 87.38 784 MET A C 1
ATOM 6172 O O . MET A 1 784 ? 5.977 10.665 -19.183 1.00 87.38 784 MET A O 1
ATOM 6176 N N . PHE A 1 785 ? 4.980 11.430 -17.320 1.00 90.25 785 PHE A N 1
ATOM 6177 C CA . PHE A 1 785 ? 3.601 11.291 -17.783 1.00 90.25 785 PHE A CA 1
ATOM 6178 C C . PHE A 1 785 ? 2.940 12.662 -17.902 1.00 90.25 785 PHE A C 1
ATOM 6180 O O . PHE A 1 785 ? 3.174 13.538 -17.064 1.00 90.25 785 PHE A O 1
ATOM 6187 N N . ASP A 1 786 ? 2.088 12.836 -18.909 1.00 87.56 786 ASP A N 1
ATOM 6188 C CA . ASP A 1 786 ? 1.250 14.025 -19.041 1.00 87.56 786 ASP A CA 1
ATOM 6189 C C . ASP A 1 786 ? -0.107 13.788 -18.370 1.00 87.56 786 ASP A C 1
ATOM 6191 O O . ASP A 1 786 ? -0.860 12.900 -18.761 1.00 87.56 786 ASP A O 1
ATOM 6195 N N . GLY A 1 787 ? -0.428 14.607 -17.366 1.00 86.00 787 GLY A N 1
ATOM 6196 C CA . GLY A 1 787 ? -1.679 14.495 -16.618 1.00 86.00 787 GLY A CA 1
ATOM 6197 C C . GLY A 1 787 ? -2.939 14.712 -17.460 1.00 86.00 787 GLY A C 1
ATOM 6198 O O . GLY A 1 787 ? -4.002 14.263 -17.047 1.00 86.00 787 GLY A O 1
ATOM 6199 N N . GLN A 1 788 ? -2.841 15.365 -18.625 1.00 85.81 788 GLN A N 1
ATOM 6200 C CA . GLN A 1 788 ? -3.988 15.591 -19.516 1.00 85.81 788 GLN A CA 1
ATOM 6201 C C . GLN A 1 788 ? -4.451 14.326 -20.247 1.00 85.81 788 GLN A C 1
ATOM 6203 O O . GLN A 1 788 ? -5.592 14.282 -20.694 1.00 85.81 788 GLN A O 1
ATOM 6208 N N . CYS A 1 789 ? -3.578 13.323 -20.379 1.00 85.94 789 CYS A N 1
ATOM 6209 C CA . CYS A 1 789 ? -3.866 12.076 -21.094 1.00 85.94 789 CYS A CA 1
ATOM 6210 C C . CYS A 1 789 ? -4.148 10.901 -20.146 1.00 85.94 789 CYS A C 1
ATOM 6212 O O . CYS A 1 789 ? -4.320 9.780 -20.603 1.00 85.94 789 CYS A O 1
ATOM 6214 N N . ILE A 1 790 ? -4.148 11.126 -18.827 1.00 89.44 790 ILE A N 1
ATOM 6215 C CA . ILE A 1 790 ? -4.433 10.068 -17.855 1.00 89.44 790 ILE A CA 1
ATOM 6216 C C . ILE A 1 790 ? -5.946 9.856 -17.769 1.00 89.44 790 ILE A C 1
ATOM 6218 O O . ILE A 1 790 ? -6.690 10.769 -17.411 1.00 89.44 790 ILE A O 1
ATOM 6222 N N . GLU A 1 791 ? -6.376 8.623 -18.018 1.00 88.31 791 GLU A N 1
ATOM 6223 C CA . GLU A 1 791 ? -7.777 8.192 -17.955 1.00 88.31 791 GLU A CA 1
ATOM 6224 C C . GLU A 1 791 ? -8.076 7.345 -16.711 1.00 88.31 791 GLU A C 1
ATOM 6226 O O . GLU A 1 791 ? -9.209 7.310 -16.225 1.00 88.31 791 GLU A O 1
ATOM 6231 N N . LEU A 1 792 ? -7.042 6.725 -16.132 1.00 87.69 792 LEU A N 1
ATOM 6232 C CA . LEU A 1 792 ? -7.155 5.877 -14.942 1.00 87.69 792 LEU A CA 1
ATOM 6233 C C . LEU A 1 792 ? -7.672 6.637 -13.713 1.00 87.69 792 LEU A C 1
ATOM 6235 O O . LEU A 1 792 ? -8.321 6.075 -12.832 1.00 87.69 792 LEU A O 1
ATOM 6239 N N . PHE A 1 793 ? -7.360 7.926 -13.611 1.00 87.50 793 PHE A N 1
ATOM 6240 C CA . PHE A 1 793 ? -7.834 8.791 -12.539 1.00 87.50 793 PHE A CA 1
ATOM 6241 C C . PHE A 1 793 ? -7.860 10.247 -12.995 1.00 87.50 793 PHE A C 1
ATOM 6243 O O . PHE A 1 793 ? -7.070 10.680 -13.826 1.00 87.50 793 PHE A O 1
ATOM 6250 N N . GLN A 1 794 ? -8.749 11.038 -12.397 1.00 80.44 794 GLN A N 1
ATOM 6251 C CA . GLN A 1 794 ? -8.868 12.452 -12.739 1.00 80.44 794 GLN A CA 1
ATOM 6252 C C . GLN A 1 794 ? -7.686 13.268 -12.208 1.00 80.44 794 GLN A C 1
ATOM 6254 O O . GLN A 1 794 ? -7.419 13.287 -11.003 1.00 80.44 794 GLN A O 1
ATOM 6259 N N . VAL A 1 795 ? -7.053 14.030 -13.099 1.00 78.44 795 VAL A N 1
ATOM 6260 C CA . VAL A 1 795 ? -6.040 15.033 -12.758 1.00 78.44 795 VAL A CA 1
ATOM 6261 C C . VAL A 1 795 ? -6.678 16.418 -12.823 1.00 78.44 795 VAL A C 1
ATOM 6263 O O . VAL A 1 795 ? -7.040 16.908 -13.887 1.00 78.44 795 VAL A O 1
ATOM 6266 N N . SER A 1 796 ? -6.852 17.067 -11.671 1.00 68.88 796 SER A N 1
ATOM 6267 C CA . SER A 1 796 ? -7.321 18.457 -11.623 1.00 68.88 796 SER A CA 1
ATOM 6268 C C . SER A 1 796 ? -6.121 19.400 -11.680 1.00 68.88 796 SER A C 1
ATOM 6270 O O . SER A 1 796 ? -5.402 19.533 -10.691 1.00 68.88 796 SER A O 1
ATOM 6272 N N . VAL A 1 797 ? -5.902 20.055 -12.820 1.00 58.34 797 VAL A N 1
ATOM 6273 C CA . VAL A 1 797 ? -4.931 21.152 -12.926 1.00 58.34 797 VAL A CA 1
ATOM 6274 C C . VAL A 1 797 ? -5.593 22.396 -12.333 1.00 58.34 797 VAL A C 1
ATOM 6276 O O . VAL A 1 797 ? -6.663 22.797 -12.785 1.00 58.34 797 VAL A O 1
ATOM 6279 N N . GLN A 1 798 ? -5.016 22.978 -11.278 1.00 49.69 798 GLN A N 1
ATOM 6280 C CA . GLN A 1 798 ? -5.408 24.328 -10.875 1.00 49.69 798 GLN A CA 1
ATOM 6281 C C . GLN A 1 798 ? -4.874 25.270 -11.952 1.00 49.69 798 GLN A C 1
ATOM 6283 O O . GLN A 1 798 ? -3.662 25.410 -12.084 1.00 49.69 798 GLN A O 1
ATOM 6288 N N . GLU A 1 799 ? -5.765 25.851 -12.753 1.00 35.31 799 GLU A N 1
ATOM 6289 C CA . GLU A 1 799 ? -5.403 26.980 -13.607 1.00 35.31 799 GLU A CA 1
ATOM 6290 C C . GLU A 1 799 ? -4.930 28.105 -12.674 1.00 35.31 799 GLU A C 1
ATOM 6292 O O . GLU A 1 799 ? -5.682 28.567 -11.812 1.00 35.31 799 GLU A O 1
ATOM 6297 N N . GLU A 1 800 ? -3.644 28.453 -12.749 1.00 34.97 800 GLU A N 1
ATOM 6298 C CA . GLU A 1 800 ? -3.123 29.659 -12.109 1.00 34.97 800 GLU A CA 1
ATOM 6299 C C . GLU A 1 800 ? -3.708 30.860 -12.868 1.00 34.97 800 GLU A C 1
ATOM 6301 O O . GLU A 1 800 ? -3.259 31.166 -13.972 1.00 34.97 800 GLU A O 1
ATOM 6306 N N . ASP A 1 801 ? -4.750 31.475 -12.297 1.00 31.52 801 ASP A N 1
ATOM 6307 C CA . ASP A 1 801 ? -5.308 32.768 -12.732 1.00 31.52 801 ASP A CA 1
ATOM 6308 C C . ASP A 1 801 ? -4.321 33.933 -12.527 1.00 31.52 801 ASP A C 1
ATOM 6310 O O . ASP A 1 801 ? -3.719 34.031 -11.425 1.00 31.52 801 ASP A O 1
#

Nearest PDB structures (foldseek):
  4hnm-assembly1_A  TM=3.338E-01  e=5.339E-02  Homo sapiens
  7sgl-assembly1_A  TM=1.335E-01  e=2.405E-02  Homo sapiens
  6pw4-assembly1_D  TM=9.362E-02  e=1.279E-01  Chlamydomonas reinhardtii

Radius of gyration: 31.71 Å; Cα contacts (8 Å, |Δi|>4): 1039; chains: 1; bounding box: 84×83×96 Å

Mean predicted aligned error: 10.36 Å

Sequence (801 aa):
MGASASREKFRESVSALIEVDVSADDADFWDELWKIPNSGEEVFELIPPSAARKLRDERFANLATLFTQATAQLCQIVETPYNIYFDQALNCVRVLTRILPFLLEKGDLGDADERVEQLCWGTNGDGLNDDEKIGLMIGTAKSSESGKTSRNIDGNHTSISRNTTNVTTDDEQEPLALLVVHAAMHMLFLPQFTCDFYENKIDTDKHHGFRRSETKEDKELRGAVPSLQNAKSVEAGVSLVPRPSSIVWASGSGIKAEQLNGGYDASSTRKYDKNRIEVLRLLLSTCCDPLFSPADEYNPIASRWLAVATAADAPNSVCLFYSLLNTVLTFDPANVGFSDSHIKLVELSAQVLAVLLDCGLPGNPEPVLDMKGEPVTEFETASRGGFNVFRSLMARIDSAADMDFIFDGFARLLKNVYEPQSSYLPNSSTKLECFQELLVLLWKFLEENPLFMNHVLTKCDINELVVPICFLMYKSRRDPAQIGLVHICTFCLLKLSGERSFGVALNKPFTKKLPTDLPLFSGGHHDLLTITLHKLVVNGAYKLVPLYSCFLTIICNVSPYWRSMSLVAAVKLVNLFELFSSPKFLYSGEHAHRHLALLLEVFNNVIQYQYHGNTHLVYALIRRKDSFGRLASLTLKKAQEQCHKAFGEQSRSEYDADLARRVERMDPKGLPNTGAMMGGDDMGGKFVPTEEWLTELKNSLPLETVTRLLQHLVPVVDEIVAKRQGAVDEQEILEVLRDIVMVGLLPVPHAIVIRKYQPNQYTALWFTAFMWGVIFLRNQSLPMFDGQCIELFQVSVQEED

Organism: NCBI:txid44445